Protein 3VX8 (pdb70)

GO terms:
  GO:0050832 defense response to fungus (P, IEP)
  GO:0046686 response to cadmium ion (P, IEP)
  GO:0010150 leaf senescence (P, TAS)
  GO:0010150 leaf senescence (P, IMP)
  GO:1900056 negative regulation of leaf senescence (P, IMP)

Radius of gyration: 35.26 Å; Cα contacts (8 Å, |Δi|>4): 2069; chains: 4; bounding box: 74×86×108 Å

Foldseek 3Di:
DFADADFAAEAEDPQCLVLVLVCQVPPQPQPQDKAKFWWFAFFAAAQPDFIHRYGHNNRHPDDLGGQTAIEIEGEHADPVCLVVPDPQCVLVVLLVVLVVCLQVCVCQVQVSHLQYKYKYWYADSPQRKIWMWIFRWFFQAPPRWFFDDKDQQPVPADPLLVVLQQVQLVVLSVDPVRSSRFKWKWKAALVSHTHIGGSVCCVPSDDPRIDIETEGGFRDNDQGHTHPSVRRSVVSCCAPPNDQKHKYKHFHHYPSGTDSRRIMITMIGDPTYPDRGRIDGIDADVHHNGIDMDHCNVVD/DWAFADADAAAEAEDPQQLVLVLCCAPVPNDQDQDKAKWKWFWFFQADLVAFIHTYDHSNGHDPCDDALGGQIEIEMEGEHADPVVLVVDPVQVVLVVQLQVLVVCLQVCNCQVAVSHLQYKYKYWYQDSPQQKIWMWIWGWFFQAPPGKIWDDKAQQPVVADPLLVVQQQVQQQVLCVDGVRSSRFKWKWKAAPVSHIHIGGSNCVVVRPDDPIDIATEGRFRDSDRRHTHPSVRSVVVSCCSPVNDQKHKYKHWHHYPSTTDRSRIMITMIGDDHVPDGGDIDGIDAPVHHPGIDMGHCSVPD/DFCCCQAQVAADQVLVLLLLVVCCVVAVLKDADQFDPVLGDPSHPNRHFKIKGFQWWQADWQVGHHIKGKIKIWGQDPVSRDIWIWIWIADSVGHTDDQVVCVRQFHPVDWDWDADSRYDDITIIDDCNCSRVVSNVVQVVCVVVVHHDGSSNSVLSVVVVCCNGRVRGDGDHDD/DVCLPQNAADQVLVQLLQVLCCVVQVLKAADQFDPVLGDPSHDRRHFKIKHFQFKFQDWLVPQIKGKIWIWGADNVLRHIWIWIWIGGPVRDGDDQVVCVRQFHPVAKDWAQDSRYDDITIIRDCPCVRVVSNVVCVVCVVVPHHDDSSNSVQVVVVVCCNGRVRGDGDHDD

Solvent-accessible surface area: 41208 Å² total; per-residue (Å²): 164,101,13,126,28,8,86,16,59,2,3,11,29,11,2,0,3,31,34,1,2,62,24,18,107,125,148,28,37,154,62,78,56,67,37,87,4,43,0,14,2,4,12,0,38,39,68,105,26,26,31,17,0,17,1,7,35,77,3,20,130,91,38,45,51,30,0,48,0,42,2,16,2,42,9,9,63,66,58,109,48,3,84,182,40,80,67,116,62,24,10,88,44,3,0,68,82,0,10,107,36,2,90,71,15,138,0,18,113,75,4,10,19,0,8,42,0,0,1,0,0,19,11,29,34,200,160,35,39,0,77,8,14,1,0,10,0,0,0,55,9,123,57,86,9,36,31,99,83,42,75,54,0,42,111,50,9,62,100,128,15,20,137,26,1,22,52,14,4,40,94,23,8,110,50,100,150,20,5,29,21,0,0,2,0,0,6,1,42,82,97,39,141,9,43,18,103,60,3,118,52,3,121,80,16,75,48,126,154,66,81,29,0,4,0,0,0,0,2,11,42,70,105,77,44,1,1,27,1,0,41,4,0,2,0,0,0,36,36,111,41,96,46,106,74,1,72,0,3,0,4,0,10,28,170,7,83,16,35,25,117,21,1,3,2,1,30,1,33,7,94,144,126,162,115,56,18,95,11,65,12,47,9,60,26,140,59,127,173,63,18,15,71,24,72,3,33,61,15,58,163,77,101,110,12,127,31,12,100,13,58,1,5,12,31,14,3,0,1,26,39,1,3,61,35,16,122,118,134,54,42,152,72,86,64,63,26,81,6,44,0,3,4,2,11,0,36,36,59,98,19,31,31,18,0,17,0,10,41,44,2,8,68,144,154,140,28,51,35,49,13,0,35,0,39,3,20,0,52,7,10,66,55,59,113,42,10,105,183,39,90,53,93,61,26,2,105,46,4,0,59,80,0,23,98,24,8,88,86,24,98,0,21,120,60,8,16,12,1,16,41,0,0,0,3,0,14,11,27,44,199,152,33,36,2,82,7,15,0,0,11,4,1,1,59,17,136,47,81,11,32,16,74,48,33,65,51,0,41,115,49,4,58,90,120,22,20,132,28,0,22,57,16,2,39,98,18,5,104,53,135,164,22,7,27,30,0,1,2,0,0,8,1,33,90,90,26,135,16,34,24,106,66,3,124,50,6,113,74,5,113,70,70,174,39,74,36,1,3,0,0,0,0,4,8,46,71,99,78,41,0,0,32,8,0,46,6,0,1,4,0,0,43,41,120,40,84,57,101,73,0,73,0,0,0,1,0,11,28,152,6,76,17,24,13,111,16,0,1,1,0,25,0,40,4,94,116,159,126,118,48,30,88,15,62,18,21,14,79,26,144,53,138,141,60,36,11,74,19,70,3,30,55,19,60,93,133,114,19,1,60,108,123,0,17,1,27,40,75,25,0,22,103,0,0,55,30,0,43,65,98,2,7,28,2,11,35,16,51,31,48,89,89,74,104,36,110,42,5,58,61,89,54,0,2,0,13,1,47,18,4,4,0,51,142,39,17,78,110,185,163,59,18,11,0,12,1,4,0,4,4,10,36,25,28,65,1,0,9,2,6,2,24,2,6,48,68,21,19,31,34,19,68,13,91,70,2,79,83,0,17,30,154,170,154,25,16,8,8,70,2,33,0,41,30,5,24,15,1,0,9,11,1,64,155,6,12,32,23,1,87,123,21,0,77,89,27,66,105,158,56,73,131,9,108,15,39,81,0,0,8,4,0,2,77,53,0,25,72,30,2,69,19,6,72,17,24,69,50,143,204,56,12,82,115,117,0,13,1,36,46,65,38,0,21,107,0,0,48,30,0,41,76,92,3,8,27,3,9,35,18,27,25,31,77,89,72,100,45,132,48,13,65,62,93,56,1,2,0,6,1,54,21,7,4,0,44,163,57,17,99,90,247,58,22,7,0,7,0,0,0,3,14,12,23,20,42,54,1,0,10,0,4,1,18,2,5,28,109,19,19,46,50,28,115,13,85,69,2,78,91,0,9,33,132,177,142,25,25,12,8,66,6,40,5,35,20,13,23,10,0,1,5,12,1,63,170,6,15,50,37,1,64,138,41,1,58,74,40,92,97,188,62,81,146,11,86,42,48,67,0,0,8,34,0,1,109,54,0,26,75,24,1,70,16,6,71,12,36,78,54,194

CATH classification: 3.40.140.100 (+1 more: 3.40.140.70)

Structure (mmCIF, N/CA/C/O backbone):
data_3VX8
#
_entry.id   3VX8
#
_cell.length_a   101.520
_cell.length_b   132.683
_cell.length_c   102.805
_cell.angle_alpha   90.000
_cell.angle_beta   90.000
_cell.angle_gamma   90.000
#
_symmetry.space_group_name_H-M   'P 2 2 21'
#
loop_
_entity.id
_entity.type
_entity.pdbx_description
1 polymer 'Ubiquitin-like modifier-activating enzyme atg7'
2 polymer 'Autophagy-related protein 3'
3 water water
#
loop_
_atom_site.group_PDB
_atom_site.id
_atom_site.type_symbol
_atom_site.label_atom_id
_atom_site.label_alt_id
_atom_site.label_comp_id
_atom_site.label_asym_id
_atom_site.label_entity_id
_atom_site.label_seq_id
_atom_site.pdbx_PDB_ins_code
_atom_site.Cartn_x
_atom_site.Cartn_y
_atom_site.Cartn_z
_atom_site.occupancy
_atom_site.B_iso_or_equiv
_atom_site.auth_seq_id
_atom_site.auth_comp_id
_atom_site.auth_asym_id
_atom_site.auth_atom_id
_atom_site.pdbx_PDB_model_num
ATOM 1 N N . ILE A 1 7 ? -30.950 13.874 63.981 1.00 72.14 9 ILE D N 1
ATOM 2 C CA . ILE A 1 7 ? -30.167 14.381 62.815 1.00 72.56 9 ILE D CA 1
ATOM 3 C C . ILE A 1 7 ? -30.901 15.541 62.148 1.00 73.18 9 ILE D C 1
ATOM 4 O O . ILE A 1 7 ? -32.086 15.432 61.818 1.00 71.51 9 ILE D O 1
ATOM 9 N N . ILE A 1 8 ? -30.184 16.647 61.957 1.00 73.85 10 ILE D N 1
ATOM 10 C CA . ILE A 1 8 ? -30.726 17.826 61.271 1.00 71.77 10 ILE D CA 1
ATOM 11 C C . ILE A 1 8 ? -30.613 17.696 59.750 1.00 69.44 10 ILE D C 1
ATOM 12 O O . ILE A 1 8 ? -29.580 17.266 59.222 1.00 68.41 10 ILE D O 1
ATOM 17 N N . LEU A 1 9 ? -31.694 18.062 59.064 1.00 66.55 11 LEU D N 1
ATOM 18 C CA . LEU A 1 9 ? -31.792 17.948 57.610 1.00 63.35 11 LEU D CA 1
ATOM 19 C C . LEU A 1 9 ? -30.992 19.045 56.912 1.00 61.21 11 LEU D C 1
ATOM 20 O O . LEU A 1 9 ? -31.386 20.214 56.916 1.00 60.82 11 LEU D O 1
ATOM 25 N N . GLN A 1 10 ? -29.862 18.657 56.326 1.00 58.34 12 GLN D N 1
ATOM 26 C CA . GLN A 1 10 ? -29.013 19.589 55.589 1.00 56.04 12 GLN D CA 1
ATOM 27 C C . GLN A 1 10 ? -29.482 19.744 54.146 1.00 55.50 12 GLN D C 1
ATOM 28 O O . GLN A 1 10 ? -29.747 18.757 53.459 1.00 55.89 12 GLN D O 1
ATOM 34 N N . PHE A 1 11 ? -29.581 20.991 53.695 1.00 54.23 13 PHE D N 1
ATOM 35 C CA . PHE A 1 11 ? -29.987 21.288 52.326 1.00 53.10 13 PHE D CA 1
ATOM 36 C C . PHE A 1 11 ? -28.780 21.620 51.450 1.00 52.22 13 PHE D C 1
ATOM 37 O O . PHE A 1 11 ? -27.832 22.273 51.896 1.00 52.68 13 PHE D O 1
ATOM 45 N N . ALA A 1 12 ? -28.820 21.157 50.205 1.00 50.23 14 ALA D N 1
ATOM 46 C CA . ALA A 1 12 ? -27.755 21.428 49.253 1.00 48.00 14 ALA D CA 1
ATOM 47 C C . ALA A 1 12 ? -27.967 22.787 48.589 1.00 46.76 14 ALA D C 1
ATOM 48 O O . ALA A 1 12 ? -29.060 23.063 48.079 1.00 45.93 14 ALA D O 1
ATOM 50 N N . PRO A 1 13 ? -26.921 23.640 48.595 1.00 45.64 15 PRO D N 1
ATOM 51 C CA . PRO A 1 13 ? -27.009 24.988 48.036 1.00 44.92 15 PRO D CA 1
ATOM 52 C C . PRO A 1 13 ? -27.438 24.976 46.573 1.00 43.82 15 PRO D C 1
ATOM 53 O O . PRO A 1 13 ? -26.911 24.189 45.782 1.00 44.03 15 PRO D O 1
ATOM 57 N N . LEU A 1 14 ? -28.400 25.829 46.229 1.00 42.41 16 LEU D N 1
ATOM 58 C CA . LEU A 1 14 ? -28.814 25.999 44.839 1.00 41.41 16 LEU D CA 1
ATOM 59 C C . LEU A 1 14 ? -27.807 26.903 44.132 1.00 41.64 16 LEU D C 1
ATOM 60 O O . LEU A 1 14 ? -27.413 27.945 44.665 1.00 42.24 16 LEU D O 1
ATOM 65 N N . ASN A 1 15 ? -27.384 26.490 42.940 1.00 41.08 17 ASN D N 1
ATOM 66 C CA . ASN A 1 15 ? -26.452 27.274 42.134 1.00 39.88 17 ASN D CA 1
ATOM 67 C C . ASN A 1 15 ? -27.138 27.977 40.970 1.00 39.33 17 ASN D C 1
ATOM 68 O O . ASN A 1 15 ? -28.215 27.567 40.535 1.00 39.86 17 ASN D O 1
ATOM 73 N N . SER A 1 16 ? -26.508 29.039 40.476 1.00 38.65 18 SER D N 1
ATOM 74 C CA . SER A 1 16 ? -27.078 29.845 39.401 1.00 37.59 18 SER D CA 1
ATOM 75 C C . SER A 1 16 ? -26.347 29.649 38.081 1.00 36.93 18 SER D C 1
ATOM 76 O O . SER A 1 16 ? -25.189 29.223 38.052 1.00 36.48 18 SER D O 1
ATOM 79 N N . SER A 1 17 ? -27.045 29.965 36.995 1.00 36.54 19 SER D N 1
ATOM 80 C CA . SER A 1 17 ? -26.479 29.936 35.656 1.00 36.62 19 SER D CA 1
ATOM 81 C C . SER A 1 17 ? -27.028 31.103 34.856 1.00 37.12 19 SER D C 1
ATOM 82 O O . SER A 1 17 ? -28.243 31.254 34.714 1.00 37.00 19 SER D O 1
ATOM 85 N N . VAL A 1 18 ? -26.132 31.943 34.353 1.00 38.01 20 VAL D N 1
ATOM 86 C CA . VAL A 1 18 ? -26.546 33.046 33.497 1.00 38.61 20 VAL D CA 1
ATOM 87 C C . VAL A 1 18 ? -26.055 32.794 32.082 1.00 39.26 20 VAL D C 1
ATOM 88 O O . VAL A 1 18 ? -24.849 32.700 31.839 1.00 39.33 20 VAL D O 1
ATOM 92 N N . ASP A 1 19 ? -27.002 32.663 31.158 1.00 40.35 21 ASP D N 1
ATOM 93 C CA . ASP A 1 19 ? -26.680 32.553 29.745 1.00 41.01 21 ASP D CA 1
ATOM 94 C C . ASP A 1 19 ? -26.170 33.902 29.273 1.00 40.66 21 ASP D C 1
ATOM 95 O O . ASP A 1 19 ? -26.611 34.948 29.755 1.00 40.33 21 ASP D O 1
ATOM 100 N N . GLU A 1 20 ? -25.228 33.861 28.338 1.00 41.15 22 GLU D N 1
ATOM 101 C CA . GLU A 1 20 ? -24.651 35.057 27.744 1.00 41.38 22 GLU D CA 1
ATOM 102 C C . GLU A 1 20 ? -25.732 36.021 27.265 1.00 40.39 22 GLU D C 1
ATOM 103 O O . GLU A 1 20 ? -25.614 37.232 27.442 1.00 40.08 22 GLU D O 1
ATOM 109 N N . GLY A 1 21 ? -26.790 35.461 26.680 1.00 39.76 23 GLY D N 1
ATOM 110 C CA . GLY A 1 21 ? -27.921 36.227 26.164 1.00 38.66 23 GLY D CA 1
ATOM 111 C C . GLY A 1 21 ? -28.538 37.207 27.144 1.00 37.92 23 GLY D C 1
ATOM 112 O O . GLY A 1 21 ? -28.883 38.325 26.762 1.00 38.54 23 GLY D O 1
ATOM 113 N N . PHE A 1 22 ? -28.675 36.798 28.405 1.00 37.03 24 PHE D N 1
ATOM 114 C CA . PHE A 1 22 ? -29.289 37.655 29.421 1.00 36.24 24 PHE D CA 1
ATOM 115 C C . PHE A 1 22 ? -28.590 39.000 29.539 1.00 36.20 24 PHE D C 1
ATOM 116 O O . PHE A 1 22 ? -29.252 40.038 29.562 1.00 37.60 24 PHE D O 1
ATOM 124 N N . TRP A 1 23 ? -27.260 38.974 29.615 1.00 35.32 25 TRP D N 1
ATOM 125 C CA . TRP A 1 23 ? -26.465 40.189 29.774 1.00 34.65 25 TRP D CA 1
ATOM 126 C C . TRP A 1 23 ? -26.501 41.080 28.538 1.00 35.44 25 TRP D C 1
ATOM 127 O O . TRP A 1 23 ? -26.491 42.308 28.657 1.00 35.54 25 TRP D O 1
ATOM 138 N N . HIS A 1 24 ? -26.540 40.459 27.359 1.00 36.10 26 HIS D N 1
ATOM 139 C CA . HIS A 1 24 ? -26.678 41.195 26.106 1.00 36.52 26 HIS D CA 1
ATOM 140 C C . HIS A 1 24 ? -28.008 41.938 26.087 1.00 36.72 26 HIS D C 1
ATOM 141 O O . HIS A 1 24 ? -28.046 43.158 25.919 1.00 37.27 26 HIS D O 1
ATOM 148 N N . SER A 1 25 ? -29.090 41.192 26.293 1.00 37.17 27 SER D N 1
ATOM 149 C CA . SER A 1 25 ? -30.443 41.738 26.268 1.00 37.90 27 SER D CA 1
ATOM 150 C C . SER A 1 25 ? -30.650 42.826 27.317 1.00 38.35 27 SER D C 1
ATOM 151 O O . SER A 1 25 ? -31.286 43.847 27.037 1.00 39.50 27 SER D O 1
ATOM 154 N N . PHE A 1 26 ? -30.107 42.610 28.513 1.00 37.93 28 PHE D N 1
ATOM 155 C CA . PHE A 1 26 ? -30.230 43.582 29.594 1.00 37.88 28 PHE D CA 1
ATOM 156 C C . PHE A 1 26 ? -29.508 44.885 29.283 1.00 38.63 28 PHE D C 1
ATOM 157 O O . PHE A 1 26 ? -30.000 45.963 29.625 1.00 38.78 28 PHE D O 1
ATOM 165 N N . SER A 1 27 ? -28.339 44.775 28.651 1.00 39.20 29 SER D N 1
ATOM 166 C CA . SER A 1 27 ? -27.569 45.942 28.226 1.00 39.10 29 SER D CA 1
ATOM 167 C C . SER A 1 27 ? -28.378 46.779 27.243 1.00 39.39 29 SER D C 1
ATOM 168 O O . SER A 1 27 ? -28.418 48.005 27.351 1.00 39.60 29 SER D O 1
ATOM 171 N N . SER A 1 28 ? -29.035 46.103 26.301 1.00 39.33 30 SER D N 1
ATOM 172 C CA . SER A 1 28 ? -29.925 46.758 25.350 1.00 39.46 30 SER D CA 1
ATOM 173 C C . SER A 1 28 ? -31.083 47.445 26.068 1.00 39.40 30 SER D C 1
ATOM 174 O O . SER A 1 28 ? -31.448 48.569 25.725 1.00 39.70 30 SER D O 1
ATOM 177 N N . LEU A 1 29 ? -31.643 46.768 27.070 1.00 39.00 31 LEU D N 1
ATOM 178 C CA . LEU A 1 29 ? -32.747 47.309 27.859 1.00 38.99 31 LEU D CA 1
ATOM 179 C C . LEU A 1 29 ? -32.318 48.553 28.644 1.00 39.13 31 LEU D C 1
ATOM 180 O O . LEU A 1 29 ? -33.019 49.564 28.641 1.00 38.89 31 LEU D O 1
ATOM 185 N N . LYS A 1 30 ? -31.161 48.466 29.300 1.00 39.66 32 LYS D N 1
ATOM 186 C CA . LYS A 1 30 ? -30.623 49.552 30.128 1.00 39.95 32 LYS D CA 1
ATOM 187 C C . LYS A 1 30 ? -30.235 50.794 29.312 1.00 41.03 32 LYS D C 1
ATOM 188 O O . LYS A 1 30 ? -30.506 51.922 29.731 1.00 40.73 32 LYS D O 1
ATOM 194 N N . LEU A 1 31 ? -29.607 50.580 28.156 1.00 42.70 33 LEU D N 1
ATOM 195 C CA . LEU A 1 31 ? -29.175 51.680 27.288 1.00 44.03 33 LEU D CA 1
ATOM 196 C C . LEU A 1 31 ? -30.345 52.376 26.589 1.00 45.39 33 LEU D C 1
ATOM 197 O O . LEU A 1 31 ? -30.443 53.603 26.619 1.00 45.40 33 LEU D O 1
ATOM 202 N N . ASP A 1 32 ? -31.229 51.589 25.975 1.00 47.43 34 ASP D N 1
ATOM 203 C CA . ASP A 1 32 ? -32.360 52.124 25.210 1.00 48.75 34 ASP D CA 1
ATOM 204 C C . ASP A 1 32 ? -33.508 52.616 26.092 1.00 49.49 34 ASP D C 1
ATOM 205 O O . ASP A 1 32 ? -33.931 53.769 25.983 1.00 50.13 34 ASP D O 1
ATOM 210 N N . LYS A 1 33 ? -33.998 51.742 26.968 1.00 49.86 35 LYS D N 1
ATOM 211 C CA . LYS A 1 33 ? -35.221 52.004 27.723 1.00 50.12 35 LYS D CA 1
ATOM 212 C C . LYS A 1 33 ? -34.989 52.681 29.085 1.00 49.80 35 LYS D C 1
ATOM 213 O O . LYS A 1 33 ? -35.465 53.795 29.308 1.00 50.16 35 LYS D O 1
ATOM 219 N N . LEU A 1 34 ? -34.254 52.019 29.979 1.00 49.58 36 LEU D N 1
ATOM 220 C CA . LEU A 1 34 ? -34.131 52.463 31.378 1.00 49.52 36 LEU D CA 1
ATOM 221 C C . LEU A 1 34 ? -33.340 53.757 31.582 1.00 49.31 36 LEU D C 1
ATOM 222 O O . LEU A 1 34 ? -33.794 54.653 32.300 1.00 49.57 36 LEU D O 1
ATOM 227 N N . GLY A 1 35 ? -32.166 53.850 30.961 1.00 48.52 37 GLY D N 1
ATOM 228 C CA . GLY A 1 35 ? -31.288 55.005 31.133 1.00 47.51 37 GLY D CA 1
ATOM 229 C C . GLY A 1 35 ? -30.737 55.059 32.543 1.00 47.41 37 GLY D C 1
ATOM 230 O O . GLY A 1 35 ? -30.145 54.090 33.015 1.00 47.36 37 GLY D O 1
ATOM 231 N N . ILE A 1 36 ? -30.951 56.187 33.219 1.00 47.38 38 ILE D N 1
ATOM 232 C CA . ILE A 1 36 ? -30.477 56.386 34.595 1.00 46.95 38 ILE D CA 1
ATOM 233 C C . ILE A 1 36 ? -31.248 55.551 35.626 1.00 46.87 38 ILE D C 1
ATOM 234 O O . ILE A 1 36 ? -30.706 55.213 36.682 1.00 47.17 38 ILE D O 1
ATOM 239 N N . ASP A 1 37 ? -32.501 55.218 35.306 1.00 46.25 39 ASP D N 1
ATOM 240 C CA . ASP A 1 37 ? -33.392 54.487 36.214 1.00 45.25 39 ASP D CA 1
ATOM 241 C C . ASP A 1 37 ? -32.740 53.217 36.775 1.00 44.59 39 ASP D C 1
ATOM 242 O O . ASP A 1 37 ? -32.551 52.232 36.059 1.00 44.95 39 ASP D O 1
ATOM 247 N N . ASP A 1 38 ? -32.385 53.260 38.056 1.00 43.86 40 ASP D N 1
ATOM 248 C CA . ASP A 1 38 ? -31.755 52.125 38.728 1.00 43.40 40 ASP D CA 1
ATOM 249 C C . ASP A 1 38 ? -32.750 51.360 39.604 1.00 42.36 40 ASP D C 1
ATOM 250 O O . ASP A 1 38 ? -32.353 50.592 40.483 1.00 42.11 40 ASP D O 1
ATOM 255 N N . SER A 1 39 ? -34.040 51.580 39.347 1.00 41.21 41 SER D N 1
ATOM 256 C CA . SER A 1 39 ? -35.126 50.928 40.080 1.00 39.92 41 SER D CA 1
ATOM 257 C C . SER A 1 39 ? -35.100 49.412 39.903 1.00 39.19 41 SER D C 1
ATOM 258 O O . SER A 1 39 ? -34.620 48.918 38.878 1.00 38.76 41 SER D O 1
ATOM 261 N N . PRO A 1 40 ? -35.609 48.667 40.905 1.00 38.85 42 PRO D N 1
ATOM 262 C CA . PRO A 1 40 ? -35.746 47.214 40.774 1.00 38.35 42 PRO D CA 1
ATOM 263 C C . PRO A 1 40 ? -36.561 46.816 39.543 1.00 37.45 42 PRO D C 1
ATOM 264 O O . PRO A 1 40 ? -37.516 47.506 39.173 1.00 37.14 42 PRO D O 1
ATOM 268 N N . ILE A 1 41 ? -36.156 45.719 38.912 1.00 36.46 43 ILE D N 1
ATOM 269 C CA . ILE A 1 41 ? -36.803 45.206 37.712 1.00 35.51 43 ILE D CA 1
ATOM 270 C C . ILE A 1 41 ? -37.142 43.743 37.950 1.00 35.07 43 ILE D C 1
ATOM 271 O O . ILE A 1 41 ? -36.303 42.981 38.431 1.00 35.21 43 ILE D O 1
ATOM 276 N N . SER A 1 42 ? -38.379 43.362 37.641 1.00 34.99 44 SER D N 1
ATOM 277 C CA . SER A 1 42 ? -38.807 41.979 37.832 1.00 35.63 44 SER D CA 1
ATOM 278 C C . SER A 1 42 ? -38.332 41.104 36.677 1.00 35.39 44 SER D C 1
ATOM 279 O O . SER A 1 42 ? -38.482 41.466 35.506 1.00 35.46 44 SER D O 1
ATOM 282 N N . ILE A 1 43 ? -37.741 39.964 37.026 1.00 34.58 45 ILE D N 1
ATOM 283 C CA . ILE A 1 43 ? -37.226 39.011 36.047 1.00 34.34 45 ILE D CA 1
ATOM 284 C C . ILE A 1 43 ? -37.725 37.602 36.353 1.00 34.81 45 ILE D C 1
ATOM 285 O O . ILE A 1 43 ? -38.176 37.329 37.466 1.00 35.11 45 ILE D O 1
ATOM 290 N N . THR A 1 44 ? -37.644 36.712 35.366 1.00 35.13 46 THR D N 1
ATOM 291 C CA . THR A 1 44 ? -38.108 35.339 35.538 1.00 35.81 46 THR D CA 1
ATOM 292 C C . THR A 1 44 ? -36.960 34.344 35.430 1.00 36.66 46 THR D C 1
ATOM 293 O O . THR A 1 44 ? -36.242 34.318 34.433 1.00 37.64 46 THR D O 1
ATOM 297 N N . GLY A 1 45 ? -36.792 33.528 36.466 1.00 37.33 47 GLY D N 1
ATOM 298 C CA . GLY A 1 45 ? -35.788 32.470 36.458 1.00 37.92 47 GLY D CA 1
ATOM 299 C C . GLY A 1 45 ? -36.371 31.170 35.943 1.00 38.20 47 GLY D C 1
ATOM 300 O O . GLY A 1 45 ? -37.582 30.958 36.008 1.00 38.49 47 GLY D O 1
ATOM 301 N N . PHE A 1 46 ? -35.508 30.303 35.420 1.00 38.24 48 PHE D N 1
ATOM 302 C CA . PHE A 1 46 ? -35.930 28.988 34.951 1.00 38.21 48 PHE D CA 1
ATOM 303 C C . PHE A 1 46 ? -35.066 27.901 35.566 1.00 39.46 48 PHE D C 1
ATOM 304 O O . PHE A 1 46 ? -33.852 28.057 35.696 1.00 39.29 48 PHE D O 1
ATOM 312 N N . TYR A 1 47 ? -35.707 26.807 35.963 1.00 41.28 49 TYR D N 1
ATOM 313 C CA . TYR A 1 47 ? -35.001 25.648 36.500 1.00 42.11 49 TYR D CA 1
ATOM 314 C C . TYR A 1 47 ? -35.800 24.379 36.237 1.00 42.01 49 TYR D C 1
ATOM 315 O O . TYR A 1 47 ? -36.838 24.418 35.575 1.00 41.79 49 TYR D O 1
ATOM 324 N N . GLY A 1 48 ? -35.306 23.256 36.746 1.00 42.61 50 GLY D N 1
ATOM 325 C CA . GLY A 1 48 ? -36.000 21.987 36.606 1.00 43.33 50 GLY D CA 1
ATOM 326 C C . GLY A 1 48 ? -35.365 20.873 37.411 1.00 43.17 50 GLY D C 1
ATOM 327 O O . GLY A 1 48 ? -34.264 21.036 37.941 1.00 43.39 50 GLY D O 1
ATOM 328 N N . PRO A 1 49 ? -36.062 19.728 37.510 1.00 43.12 51 PRO D N 1
ATOM 329 C CA . PRO A 1 49 ? -35.535 18.551 38.192 1.00 43.64 51 PRO D CA 1
ATOM 330 C C . PRO A 1 49 ? -34.215 18.091 37.586 1.00 43.73 51 PRO D C 1
ATOM 331 O O . PRO A 1 49 ? -34.033 18.171 36.370 1.00 44.29 51 PRO D O 1
ATOM 335 N N . CYS A 1 50 ? -33.309 17.628 38.444 1.00 43.90 52 CYS D N 1
ATOM 336 C CA . CYS A 1 50 ? -32.001 17.116 38.036 1.00 44.26 52 CYS D CA 1
ATOM 337 C C . CYS A 1 50 ? -32.122 16.067 36.932 1.00 45.15 52 CYS D C 1
ATOM 338 O O . CYS A 1 50 ? -32.670 14.988 37.152 1.00 45.49 52 CYS D O 1
ATOM 341 N N . GLY A 1 51 ? -31.605 16.396 35.750 1.00 46.49 53 GLY D N 1
ATOM 342 C CA . GLY A 1 51 ? -31.770 15.558 34.560 1.00 48.34 53 GLY D CA 1
ATOM 343 C C . GLY A 1 51 ? -30.722 14.476 34.358 1.00 49.89 53 GLY D C 1
ATOM 344 O O . GLY A 1 51 ? -30.884 13.610 33.493 1.00 50.02 53 GLY D O 1
ATOM 345 N N . HIS A 1 52 ? -29.651 14.529 35.150 1.00 50.48 54 HIS D N 1
ATOM 346 C CA . HIS A 1 52 ? -28.548 13.573 35.054 1.00 51.59 54 HIS D CA 1
ATOM 347 C C . HIS A 1 52 ? -27.972 13.269 36.443 1.00 52.98 54 HIS D C 1
ATOM 348 O O . HIS A 1 52 ? -27.808 14.184 37.250 1.00 54.33 54 HIS D O 1
ATOM 355 N N . PRO A 1 53 ? -27.656 11.986 36.720 1.00 53.30 55 PRO D N 1
ATOM 356 C CA . PRO A 1 53 ? -27.108 11.525 38.003 1.00 53.88 55 PRO D CA 1
ATOM 357 C C . PRO A 1 53 ? -25.976 12.359 38.626 1.00 55.58 55 PRO D C 1
ATOM 358 O O . PRO A 1 53 ? -26.025 12.643 39.825 1.00 56.33 55 PRO D O 1
ATOM 362 N N . GLN A 1 54 ? -24.988 12.759 37.826 1.00 56.56 56 GLN D N 1
ATOM 363 C CA . GLN A 1 54 ? -23.730 13.307 38.363 1.00 56.70 56 GLN D CA 1
ATOM 364 C C . GLN A 1 54 ? -23.587 14.833 38.445 1.00 55.23 56 GLN D C 1
ATOM 365 O O . GLN A 1 54 ? -22.658 15.330 39.090 1.00 54.98 56 GLN D O 1
ATOM 371 N N . VAL A 1 55 ? -24.485 15.569 37.795 1.00 53.21 57 VAL D N 1
ATOM 372 C CA . VAL A 1 55 ? -24.452 17.036 37.829 1.00 51.37 57 VAL D CA 1
ATOM 373 C C . VAL A 1 55 ? -25.852 17.588 38.090 1.00 50.24 57 VAL D C 1
ATOM 374 O O . VAL A 1 55 ? -26.802 17.253 37.378 1.00 50.46 57 VAL D O 1
ATOM 378 N N . SER A 1 56 ? -25.970 18.432 39.112 1.00 48.75 58 SER D N 1
ATOM 379 C CA . SER A 1 56 ? -27.249 19.054 39.461 1.00 48.13 58 SER D CA 1
ATOM 380 C C . SER A 1 56 ? -27.625 20.215 38.536 1.00 47.20 58 SER D C 1
ATOM 381 O O . SER A 1 56 ? -26.758 20.875 37.961 1.00 46.97 58 SER D O 1
ATOM 384 N N . ASN A 1 57 ? -28.927 20.449 38.399 1.00 46.53 59 ASN D N 1
ATOM 385 C CA . ASN A 1 57 ? -29.456 21.557 37.609 1.00 46.01 59 ASN D CA 1
ATOM 386 C C . ASN A 1 57 ? -29.299 22.894 38.344 1.00 45.37 59 ASN D C 1
ATOM 387 O O . ASN A 1 57 ? -28.993 22.918 39.537 1.00 45.58 59 ASN D O 1
ATOM 392 N N . HIS A 1 58 ? -29.500 23.999 37.629 1.00 44.29 60 HIS D N 1
ATOM 393 C CA . HIS A 1 58 ? -29.325 25.337 38.194 1.00 43.25 60 HIS D CA 1
ATOM 394 C C . HIS A 1 58 ? -30.545 26.211 37.926 1.00 42.74 60 HIS D C 1
ATOM 395 O O . HIS A 1 58 ? -31.308 25.946 36.992 1.00 43.31 60 HIS D O 1
ATOM 402 N N . LEU A 1 59 ? -30.732 27.250 38.741 1.00 41.18 61 LEU D N 1
ATOM 403 C CA . LEU A 1 59 ? -31.697 28.289 38.404 1.00 40.74 61 LEU D CA 1
ATOM 404 C C . LEU A 1 59 ? -31.084 29.168 37.317 1.00 41.25 61 LEU D C 1
ATOM 405 O O . LEU A 1 59 ? -30.376 30.138 37.600 1.00 41.69 61 LEU D O 1
ATOM 410 N N . THR A 1 60 ? -31.345 28.802 36.069 1.00 40.91 62 THR D N 1
ATOM 411 C CA . THR A 1 60 ? -30.799 29.530 34.936 1.00 40.33 62 THR D CA 1
ATOM 412 C C . THR A 1 60 ? -31.722 30.674 34.512 1.00 40.28 62 THR D C 1
ATOM 413 O O . THR A 1 60 ? -32.940 30.506 34.445 1.00 40.07 62 THR D O 1
ATOM 417 N N . LEU A 1 61 ? -31.137 31.845 34.262 1.00 40.29 63 LEU D N 1
ATOM 418 C CA . LEU A 1 61 ? -31.874 32.936 33.624 1.00 39.88 63 LEU D CA 1
ATOM 419 C C . LEU A 1 61 ? -31.312 33.269 32.243 1.00 39.51 63 LEU D C 1
ATOM 420 O O . LEU A 1 61 ? -30.096 33.297 32.037 1.00 38.38 63 LEU D O 1
ATOM 425 N N . LEU A 1 62 ? -32.228 33.503 31.305 1.00 39.89 64 LEU D N 1
ATOM 426 C CA . LEU A 1 62 ? -31.906 33.674 29.891 1.00 39.84 64 LEU D CA 1
ATOM 427 C C . LEU A 1 62 ? -32.418 35.024 29.387 1.00 39.90 64 LEU D C 1
ATOM 428 O O . LEU A 1 62 ? -32.726 35.909 30.185 1.00 39.46 64 LEU D O 1
ATOM 433 N N . SER A 1 63 ? -32.504 35.181 28.067 1.00 40.50 65 SER D N 1
ATOM 434 C CA . SER A 1 63 ? -33.072 36.388 27.470 1.00 42.01 65 SER D CA 1
ATOM 435 C C . SER A 1 63 ? -34.559 36.533 27.778 1.00 44.14 65 SER D C 1
ATOM 436 O O . SER A 1 63 ? -35.044 37.647 27.992 1.00 44.21 65 SER D O 1
ATOM 439 N N . GLU A 1 64 ? -35.266 35.401 27.810 1.00 46.60 66 GLU D N 1
ATOM 440 C CA . GLU A 1 64 ? -36.706 35.354 28.084 1.00 47.99 66 GLU D CA 1
ATOM 441 C C . GLU A 1 64 ? -37.073 35.918 29.458 1.00 48.70 66 GLU D C 1
ATOM 442 O O . GLU A 1 64 ? -38.239 36.238 29.706 1.00 49.22 66 GLU D O 1
ATOM 448 N N . SER A 1 65 ? -36.075 36.034 30.335 1.00 49.01 67 SER D N 1
ATOM 449 C CA . SER A 1 65 ? -36.253 36.532 31.704 1.00 49.43 67 SER D CA 1
ATOM 450 C C . SER A 1 65 ? -36.718 37.984 31.768 1.00 50.85 67 SER D C 1
ATOM 451 O O . SER A 1 65 ? -37.402 38.377 32.713 1.00 51.21 67 SER D O 1
ATOM 454 N N . LEU A 1 66 ? -36.336 38.774 30.769 1.00 52.69 68 LEU D N 1
ATOM 455 C CA . LEU A 1 66 ? -36.748 40.172 30.681 1.00 56.13 68 LEU D CA 1
ATOM 456 C C . LEU A 1 66 ? -38.114 40.293 29.985 1.00 59.73 68 LEU D C 1
ATOM 457 O O . LEU A 1 66 ? -38.454 39.446 29.155 1.00 60.69 68 LEU D O 1
ATOM 462 N N . PRO A 1 67 ? -38.905 41.338 30.325 1.00 63.29 69 PRO D N 1
ATOM 463 C CA . PRO A 1 67 ? -40.295 41.484 29.846 1.00 65.71 69 PRO D CA 1
ATOM 464 C C . PRO A 1 67 ? -40.475 41.392 28.326 1.00 67.58 69 PRO D C 1
ATOM 465 O O . PRO A 1 67 ? -39.732 42.019 27.569 1.00 70.53 69 PRO D O 1
ATOM 469 N N . GLY A 1 80 ? -45.771 27.557 29.035 1.00 59.89 82 GLY D N 1
ATOM 470 C CA . GLY A 1 80 ? -44.336 27.508 29.306 1.00 60.37 82 GLY D CA 1
ATOM 471 C C . GLY A 1 80 ? -43.656 26.261 28.764 1.00 59.66 82 GLY D C 1
ATOM 472 O O . GLY A 1 80 ? -44.290 25.436 28.100 1.00 59.98 82 GLY D O 1
ATOM 473 N N . ASN A 1 81 ? -42.362 26.127 29.055 1.00 57.63 83 ASN D N 1
ATOM 474 C CA . ASN A 1 81 ? -41.554 25.017 28.548 1.00 54.90 83 ASN D CA 1
ATOM 475 C C . ASN A 1 81 ? -41.342 23.905 29.573 1.00 53.14 83 ASN D C 1
ATOM 476 O O . ASN A 1 81 ? -41.449 24.131 30.779 1.00 52.57 83 ASN D O 1
ATOM 481 N N . ARG A 1 82 ? -41.037 22.709 29.071 1.00 51.93 84 ARG D N 1
ATOM 482 C CA . ARG A 1 82 ? -40.760 21.539 29.899 1.00 50.45 84 ARG D CA 1
ATOM 483 C C . ARG A 1 82 ? -39.526 21.727 30.781 1.00 48.20 84 ARG D C 1
ATOM 484 O O . ARG A 1 82 ? -39.573 21.449 31.975 1.00 47.55 84 ARG D O 1
ATOM 492 N N . ASN A 1 83 ? -38.431 22.203 30.191 1.00 46.78 85 ASN D N 1
ATOM 493 C CA . ASN A 1 83 ? -37.166 22.380 30.914 1.00 45.89 85 ASN D CA 1
ATOM 494 C C . ASN A 1 83 ? -36.906 23.820 31.356 1.00 44.63 85 ASN D C 1
ATOM 495 O O . ASN A 1 83 ? -35.769 24.211 31.620 1.00 43.18 85 ASN D O 1
ATOM 500 N N . LYS A 1 84 ? -37.978 24.599 31.434 1.00 44.87 86 LYS D N 1
ATOM 501 C CA . LYS A 1 84 ? -37.912 25.994 31.834 1.00 45.29 86 LYS D CA 1
ATOM 502 C C . LYS A 1 84 ? -39.126 26.309 32.704 1.00 45.57 86 LYS D C 1
ATOM 503 O O . LYS A 1 84 ? -40.162 26.759 32.203 1.00 45.84 86 LYS D O 1
ATOM 509 N N . CYS A 1 85 ? -38.998 26.048 34.003 1.00 45.47 87 CYS D N 1
ATOM 510 C CA . CYS A 1 85 ? -40.064 26.342 34.956 1.00 45.69 87 CYS D CA 1
ATOM 511 C C . CYS A 1 85 ? -39.956 27.789 35.407 1.00 44.99 87 CYS D C 1
ATOM 512 O O . CYS A 1 85 ? -38.966 28.167 36.039 1.00 44.37 87 CYS D O 1
ATOM 515 N N . PRO A 1 86 ? -40.975 28.606 35.082 1.00 44.77 88 PRO D N 1
ATOM 516 C CA . PRO A 1 86 ? -40.959 30.029 35.411 1.00 44.92 88 PRO D CA 1
ATOM 517 C C . PRO A 1 86 ? -41.011 30.271 36.916 1.00 44.57 88 PRO D C 1
ATOM 518 O O . PRO A 1 86 ? -41.884 29.741 37.606 1.00 45.46 88 PRO D O 1
ATOM 522 N N . VAL A 1 87 ? -40.056 31.055 37.406 1.00 43.87 89 VAL D N 1
ATOM 523 C CA . VAL A 1 87 ? -39.979 31.435 38.811 1.00 42.62 89 VAL D CA 1
ATOM 524 C C . VAL A 1 87 ? -39.844 32.957 38.879 1.00 42.46 89 VAL D C 1
ATOM 525 O O . VAL A 1 87 ? -38.955 33.524 38.239 1.00 42.87 89 VAL D O 1
ATOM 529 N N . PRO A 1 88 ? -40.736 33.625 39.637 1.00 42.08 90 PRO D N 1
ATOM 530 C CA . PRO A 1 88 ? -40.655 35.080 39.774 1.00 42.00 90 PRO D CA 1
ATOM 531 C C . PRO A 1 88 ? -39.409 35.518 40.543 1.00 41.65 90 PRO D C 1
ATOM 532 O O . PRO A 1 88 ? -39.012 34.865 41.514 1.00 41.44 90 PRO D O 1
ATOM 536 N N . GLY A 1 89 ? -38.797 36.607 40.087 1.00 41.05 91 GLY D N 1
ATOM 537 C CA . GLY A 1 89 ? -37.588 37.140 40.704 1.00 40.42 91 GLY D CA 1
ATOM 538 C C . GLY A 1 89 ? -37.461 38.642 40.551 1.00 39.76 91 GLY D C 1
ATOM 539 O O . GLY A 1 89 ? -38.328 39.298 39.967 1.00 39.73 91 GLY D O 1
ATOM 540 N N . ILE A 1 90 ? -36.368 39.183 41.078 1.00 38.98 92 ILE D N 1
ATOM 541 C CA . ILE A 1 90 ? -36.140 40.622 41.081 1.00 38.49 92 ILE D CA 1
ATOM 542 C C . ILE A 1 90 ? -34.659 40.913 40.846 1.00 38.12 92 ILE D C 1
ATOM 543 O O . ILE A 1 90 ? -33.788 40.211 41.369 1.00 38.20 92 ILE D O 1
ATOM 548 N N . LEU A 1 91 ? -34.388 41.941 40.046 1.00 37.66 93 LEU D N 1
ATOM 549 C CA . LEU A 1 91 ? -33.028 42.305 39.676 1.00 37.61 93 LEU D CA 1
ATOM 550 C C . LEU A 1 91 ? -32.735 43.735 40.099 1.00 38.39 93 LEU D C 1
ATOM 551 O O . LEU A 1 91 ? -33.365 44.678 39.617 1.00 38.99 93 LEU D O 1
ATOM 556 N N . TYR A 1 92 ? -31.783 43.883 41.013 1.00 39.61 94 TYR D N 1
ATOM 557 C CA . TYR A 1 92 ? -31.321 45.195 41.445 1.00 41.02 94 TYR D CA 1
ATOM 558 C C . TYR A 1 92 ? -29.995 45.543 40.772 1.00 40.06 94 TYR D C 1
ATOM 559 O O . TYR A 1 92 ? -28.930 45.107 41.217 1.00 40.02 94 TYR D O 1
ATOM 568 N N . ASN A 1 93 ? -30.065 46.318 39.692 1.00 38.98 95 ASN D N 1
ATOM 569 C CA . ASN A 1 93 ? -28.860 46.765 38.999 1.00 38.41 95 ASN D CA 1
ATOM 570 C C . ASN A 1 93 ? -28.511 48.204 39.325 1.00 38.17 95 ASN D C 1
ATOM 571 O O . ASN A 1 93 ? -29.329 49.108 39.147 1.00 38.55 95 ASN D O 1
ATOM 576 N N . THR A 1 94 ? -27.286 48.402 39.794 1.00 38.18 96 THR D N 1
ATOM 577 C CA . THR A 1 94 ? -26.804 49.720 40.180 1.00 39.25 96 THR D CA 1
ATOM 578 C C . THR A 1 94 ? -26.207 50.456 38.985 1.00 40.17 96 THR D C 1
ATOM 579 O O . THR A 1 94 ? -25.922 49.846 37.950 1.00 41.34 96 THR D O 1
ATOM 583 N N . ASN A 1 95 ? -26.028 51.767 39.127 1.00 40.31 97 ASN D N 1
ATOM 584 C CA . ASN A 1 95 ? -25.373 52.564 38.095 1.00 40.43 97 ASN D CA 1
ATOM 585 C C . ASN A 1 95 ? -23.853 52.555 38.229 1.00 40.75 97 ASN D C 1
ATOM 586 O O . ASN A 1 95 ? -23.144 52.404 37.236 1.00 41.21 97 ASN D O 1
ATOM 591 N N . THR A 1 96 ? -23.360 52.709 39.457 1.00 41.51 98 THR D N 1
ATOM 592 C CA . THR A 1 96 ? -21.918 52.709 39.729 1.00 42.20 98 THR D CA 1
ATOM 593 C C . THR A 1 96 ? -21.505 51.494 40.563 1.00 42.76 98 THR D C 1
ATOM 594 O O . THR A 1 96 ? -22.336 50.903 41.259 1.00 42.45 98 THR D O 1
ATOM 598 N N . VAL A 1 97 ? -20.222 51.132 40.487 1.00 43.48 99 VAL D N 1
ATOM 599 C CA . VAL A 1 97 ? -19.669 50.025 41.278 1.00 43.90 99 VAL D CA 1
ATOM 600 C C . VAL A 1 97 ? -19.825 50.315 42.767 1.00 44.58 99 VAL D C 1
ATOM 601 O O . VAL A 1 97 ? -20.016 49.396 43.565 1.00 44.66 99 VAL D O 1
ATOM 605 N N . GLU A 1 98 ? -19.739 51.597 43.122 1.00 45.77 100 GLU D N 1
ATOM 606 C CA . GLU A 1 98 ? -19.859 52.057 44.506 1.00 46.79 100 GLU D CA 1
ATOM 607 C C . GLU A 1 98 ? -21.235 51.702 45.068 1.00 45.89 100 GLU D C 1
ATOM 608 O O . GLU A 1 98 ? -21.333 51.106 46.140 1.00 44.94 100 GLU D O 1
ATOM 614 N N . SER A 1 99 ? -22.285 52.062 44.324 1.00 45.36 101 SER D N 1
ATOM 615 C CA . SER A 1 99 ? -23.673 51.748 44.687 1.00 44.84 101 SER D CA 1
ATOM 616 C C . SER A 1 99 ? -23.873 50.253 44.954 1.00 44.45 101 SER D C 1
ATOM 617 O O . SER A 1 99 ? -24.586 49.872 45.886 1.00 44.88 101 SER D O 1
ATOM 620 N N . PHE A 1 100 ? -23.237 49.419 44.130 1.00 43.36 102 PHE D N 1
ATOM 621 C CA . PHE A 1 100 ? -23.275 47.970 44.297 1.00 42.50 102 PHE D CA 1
ATOM 622 C C . PHE A 1 100 ? -22.666 47.550 45.631 1.00 43.22 102 PHE D C 1
ATOM 623 O O . PHE A 1 100 ? -23.182 46.654 46.300 1.00 43.67 102 PHE D O 1
ATOM 631 N N . ASN A 1 101 ? -21.573 48.205 46.013 1.00 44.05 103 ASN D N 1
ATOM 632 C CA . ASN A 1 101 ? -20.858 47.868 47.244 1.00 44.81 103 ASN D CA 1
ATOM 633 C C . ASN A 1 101 ? -21.571 48.332 48.517 1.00 45.74 103 ASN D C 1
ATOM 634 O O . ASN A 1 101 ? -21.531 47.645 49.539 1.00 44.86 103 ASN D O 1
ATOM 639 N N . LYS A 1 102 ? -22.225 49.491 48.439 1.00 47.37 104 LYS D N 1
ATOM 640 C CA . LYS A 1 102 ? -22.951 50.065 49.576 1.00 48.47 104 LYS D CA 1
ATOM 641 C C . LYS A 1 102 ? -24.394 49.557 49.637 1.00 49.03 104 LYS D C 1
ATOM 642 O O . LYS A 1 102 ? -25.148 49.902 50.550 1.00 49.62 104 LYS D O 1
ATOM 648 N N . LEU A 1 103 ? -24.759 48.727 48.661 1.00 49.60 105 LEU D N 1
ATOM 649 C CA . LEU A 1 103 ? -26.068 48.079 48.592 1.00 49.80 105 LEU D CA 1
ATOM 650 C C . LEU A 1 103 ? -26.289 47.182 49.814 1.00 49.81 105 LEU D C 1
ATOM 651 O O . LEU A 1 103 ? -25.419 46.385 50.168 1.00 49.04 105 LEU D O 1
ATOM 656 N N . ASP A 1 104 ? -27.447 47.324 50.458 1.00 51.16 106 ASP D N 1
ATOM 657 C CA . ASP A 1 104 ? -27.749 46.584 51.688 1.00 52.80 106 ASP D CA 1
ATOM 658 C C . ASP A 1 104 ? -28.225 45.161 51.407 1.00 52.69 106 ASP D C 1
ATOM 659 O O . ASP A 1 104 ? -29.384 44.941 51.053 1.00 52.56 106 ASP D O 1
ATOM 664 N N . LYS A 1 105 ? -27.322 44.202 51.596 1.00 52.74 107 LYS D N 1
ATOM 665 C CA . LYS A 1 105 ? -27.589 42.796 51.293 1.00 52.68 107 LYS D CA 1
ATOM 666 C C . LYS A 1 105 ? -28.686 42.190 52.174 1.00 53.69 107 LYS D C 1
ATOM 667 O O . LYS A 1 105 ? -29.617 41.565 51.661 1.00 54.41 107 LYS D O 1
ATOM 673 N N . GLN A 1 106 ? -28.580 42.391 53.487 1.00 53.62 108 GLN D N 1
ATOM 674 C CA . GLN A 1 106 ? -29.487 41.764 54.450 1.00 54.08 108 GLN D CA 1
ATOM 675 C C . GLN A 1 106 ? -30.942 42.238 54.331 1.00 54.23 108 GLN D C 1
ATOM 676 O O . GLN A 1 106 ? -31.867 41.427 54.401 1.00 54.89 108 GLN D O 1
ATOM 682 N N . SER A 1 107 ? -31.142 43.542 54.146 1.00 53.58 109 SER D N 1
ATOM 683 C CA . SER A 1 107 ? -32.493 44.108 54.093 1.00 52.77 109 SER D CA 1
ATOM 684 C C . SER A 1 107 ? -33.139 44.010 52.705 1.00 52.20 109 SER D C 1
ATOM 685 O O . SER A 1 107 ? -34.226 44.547 52.482 1.00 51.85 109 SER D O 1
ATOM 688 N N . LEU A 1 108 ? -32.462 43.333 51.780 1.00 51.53 110 LEU D N 1
ATOM 689 C CA . LEU A 1 108 ? -33.024 43.028 50.464 1.00 50.31 110 LEU D CA 1
ATOM 690 C C . LEU A 1 108 ? -33.387 41.549 50.361 1.00 50.38 110 LEU D C 1
ATOM 691 O O . LEU A 1 108 ? -34.387 41.191 49.738 1.00 50.38 110 LEU D O 1
ATOM 696 N N . LEU A 1 109 ? -32.566 40.700 50.976 1.00 50.52 111 LEU D N 1
ATOM 697 C CA . LEU A 1 109 ? -32.862 39.276 51.111 1.00 51.63 111 LEU D CA 1
ATOM 698 C C . LEU A 1 109 ? -34.131 39.082 51.941 1.00 53.78 111 LEU D C 1
ATOM 699 O O . LEU A 1 109 ? -34.999 38.281 51.587 1.00 54.89 111 LEU D O 1
ATOM 704 N N . LYS A 1 110 ? -34.231 39.832 53.038 1.00 55.39 112 LYS D N 1
ATOM 705 C CA . LYS A 1 110 ? -35.386 39.768 53.932 1.00 56.04 112 LYS D CA 1
ATOM 706 C C . LYS A 1 110 ? -36.631 40.386 53.306 1.00 55.27 112 LYS D C 1
ATOM 707 O O . LYS A 1 110 ? -37.751 39.961 53.601 1.00 55.94 112 LYS D O 1
ATOM 713 N N . ALA A 1 111 ? -36.426 41.383 52.444 1.00 54.11 113 ALA D N 1
ATOM 714 C CA . ALA A 1 111 ? -37.522 42.076 51.765 1.00 53.73 113 ALA D CA 1
ATOM 715 C C . ALA A 1 111 ? -38.229 41.169 50.765 1.00 54.03 113 ALA D C 1
ATOM 716 O O . ALA A 1 111 ? -39.451 41.235 50.613 1.00 53.26 113 ALA D O 1
ATOM 718 N N . GLU A 1 112 ? -37.448 40.325 50.094 1.00 55.29 114 GLU D N 1
ATOM 719 C CA . GLU A 1 112 ? -37.973 39.386 49.103 1.00 56.02 114 GLU D CA 1
ATOM 720 C C . GLU A 1 112 ? -38.467 38.098 49.754 1.00 56.41 114 GLU D C 1
ATOM 721 O O . GLU A 1 112 ? -39.288 37.384 49.176 1.00 58.30 114 GLU D O 1
ATOM 727 N N . ALA A 1 113 ? -37.957 37.806 50.950 1.00 55.83 115 ALA D N 1
ATOM 728 C CA . ALA A 1 113 ? -38.455 36.696 51.760 1.00 55.27 115 ALA D CA 1
ATOM 729 C C . ALA A 1 113 ? -39.835 37.033 52.322 1.00 55.49 115 ALA D C 1
ATOM 730 O O . ALA A 1 113 ? -40.697 36.159 52.439 1.00 54.70 115 ALA D O 1
ATOM 732 N N . ASN A 1 114 ? -40.031 38.310 52.655 1.00 56.18 116 ASN D N 1
ATOM 733 C CA . ASN A 1 114 ? -41.308 38.814 53.160 1.00 56.29 116 ASN D CA 1
ATOM 734 C C . ASN A 1 114 ? -42.439 38.657 52.143 1.00 55.65 116 ASN D C 1
ATOM 735 O O . ASN A 1 114 ? -43.598 38.476 52.524 1.00 56.74 116 ASN D O 1
ATOM 740 N N . LYS A 1 115 ? -42.095 38.727 50.857 1.00 54.06 117 LYS D N 1
ATOM 741 C CA . LYS A 1 115 ? -43.042 38.445 49.778 1.00 52.55 117 LYS D CA 1
ATOM 742 C C . LYS A 1 115 ? -43.458 36.979 49.800 1.00 52.13 117 LYS D C 1
ATOM 743 O O . LYS A 1 115 ? -44.643 36.666 49.666 1.00 51.76 117 LYS D O 1
ATOM 749 N N . ILE A 1 116 ? -42.479 36.091 49.983 1.00 51.92 118 ILE D N 1
ATOM 750 C CA . ILE A 1 116 ? -42.722 34.646 50.041 1.00 52.57 118 ILE D CA 1
ATOM 751 C C . ILE A 1 116 ? -43.645 34.293 51.212 1.00 53.69 118 ILE D C 1
ATOM 752 O O . ILE A 1 116 ? -44.553 33.471 51.071 1.00 54.37 118 ILE D O 1
ATOM 757 N N . TRP A 1 117 ? -43.414 34.937 52.354 1.00 54.52 119 TRP D N 1
ATOM 758 C CA . TRP A 1 117 ? -44.244 34.762 53.544 1.00 54.77 119 TRP D CA 1
ATOM 759 C C . TRP A 1 117 ? -45.675 35.255 53.314 1.00 55.39 119 TRP D C 1
ATOM 760 O O . TRP A 1 117 ? -46.636 34.541 53.609 1.00 54.88 119 TRP D O 1
ATOM 771 N N . GLU A 1 118 ? -45.803 36.469 52.778 1.00 56.50 120 GLU D N 1
ATOM 772 C CA . GLU A 1 118 ? -47.102 37.070 52.457 1.00 57.69 120 GLU D CA 1
ATOM 773 C C . GLU A 1 118 ? -47.985 36.159 51.604 1.00 58.69 120 GLU D C 1
ATOM 774 O O . GLU A 1 118 ? -49.192 36.055 51.845 1.00 58.55 120 GLU D O 1
ATOM 780 N N . ASP A 1 119 ? -47.371 35.507 50.615 1.00 59.88 121 ASP D N 1
ATOM 781 C CA . ASP A 1 119 ? -48.068 34.590 49.706 1.00 59.82 121 ASP D CA 1
ATOM 782 C C . ASP A 1 119 ? -48.516 33.304 50.406 1.00 58.93 121 ASP D C 1
ATOM 783 O O . ASP A 1 119 ? -49.566 32.745 50.075 1.00 58.42 121 ASP D O 1
ATOM 788 N N . ILE A 1 120 ? -47.714 32.842 51.366 1.00 57.90 122 ILE D N 1
ATOM 789 C CA . ILE A 1 120 ? -48.046 31.659 52.165 1.00 57.83 122 ILE D CA 1
ATOM 790 C C . ILE A 1 120 ? -49.244 31.943 53.073 1.00 58.15 122 ILE D C 1
ATOM 791 O O . ILE A 1 120 ? -50.162 31.125 53.181 1.00 56.58 122 ILE D O 1
ATOM 796 N N . GLN A 1 121 ? -49.232 33.118 53.698 1.00 59.77 123 GLN D N 1
ATOM 797 C CA . GLN A 1 121 ? -50.277 33.516 54.640 1.00 61.54 123 GLN D CA 1
ATOM 798 C C . GLN A 1 121 ? -51.619 33.809 53.963 1.00 62.36 123 GLN D C 1
ATOM 799 O O . GLN A 1 121 ? -52.675 33.530 54.535 1.00 63.28 123 GLN D O 1
ATOM 805 N N . SER A 1 122 ? -51.576 34.365 52.753 1.00 63.08 124 SER D N 1
ATOM 806 C CA . SER A 1 122 ? -52.794 34.634 51.985 1.00 64.08 124 SER D CA 1
ATOM 807 C C . SER A 1 122 ? -53.301 33.383 51.261 1.00 64.85 124 SER D C 1
ATOM 808 O O . SER A 1 122 ? -54.467 33.316 50.863 1.00 63.41 124 SER D O 1
ATOM 811 N N . GLY A 1 123 ? -52.421 32.397 51.103 1.00 66.46 125 GLY D N 1
ATOM 812 C CA . GLY A 1 123 ? -52.758 31.156 50.409 1.00 69.04 125 GLY D CA 1
ATOM 813 C C . GLY A 1 123 ? -52.603 31.253 48.902 1.00 70.60 125 GLY D C 1
ATOM 814 O O . GLY A 1 123 ? -53.135 30.421 48.162 1.00 69.82 125 GLY D O 1
ATOM 815 N N . LYS A 1 124 ? -51.881 32.276 48.448 1.00 72.09 126 LYS D N 1
ATOM 816 C CA . LYS A 1 124 ? -51.580 32.451 47.027 1.00 72.86 126 LYS D CA 1
ATOM 817 C C . LYS A 1 124 ? -50.372 31.606 46.619 1.00 71.65 126 LYS D C 1
ATOM 818 O O . LYS A 1 124 ? -50.176 31.311 45.438 1.00 71.42 126 LYS D O 1
ATOM 824 N N . ALA A 1 125 ? -49.571 31.215 47.609 1.00 69.94 127 ALA D N 1
ATOM 825 C CA . ALA A 1 125 ? -48.484 30.264 47.407 1.00 68.67 127 ALA D CA 1
ATOM 826 C C . ALA A 1 125 ? -49.039 28.846 47.314 1.00 68.31 127 ALA D C 1
ATOM 827 O O . ALA A 1 125 ? -48.337 27.921 46.903 1.00 68.90 127 ALA D O 1
ATOM 829 N N . LEU A 1 126 ? -50.302 28.689 47.706 1.00 67.61 128 LEU D N 1
ATOM 830 C CA . LEU A 1 126 ? -51.004 27.415 47.613 1.00 66.71 128 LEU D CA 1
ATOM 831 C C . LEU A 1 126 ? -51.496 27.193 46.182 1.00 65.55 128 LEU D C 1
ATOM 832 O O . LEU A 1 126 ? -51.264 26.130 45.601 1.00 63.80 128 LEU D O 1
ATOM 837 N N . GLU A 1 127 ? -52.172 28.201 45.628 1.00 65.81 129 GLU D N 1
ATOM 838 C CA . GLU A 1 127 ? -52.682 28.159 44.254 1.00 65.92 129 GLU D CA 1
ATOM 839 C C . GLU A 1 127 ? -51.542 27.998 43.256 1.00 66.45 129 GLU D C 1
ATOM 840 O O . GLU A 1 127 ? -51.512 27.033 42.488 1.00 68.39 129 GLU D O 1
ATOM 846 N N . ASP A 1 128 ? -50.609 28.946 43.283 1.00 65.25 130 ASP D N 1
ATOM 847 C CA . ASP A 1 128 ? -49.396 28.880 42.477 1.00 63.16 130 ASP D CA 1
ATOM 848 C C . ASP A 1 128 ? -48.192 28.659 43.401 1.00 61.14 130 ASP D C 1
ATOM 849 O O . ASP A 1 128 ? -47.773 29.580 44.104 1.00 63.72 130 ASP D O 1
ATOM 854 N N . PRO A 1 129 ? -47.644 27.428 43.419 1.00 57.93 131 PRO D N 1
ATOM 855 C CA . PRO A 1 129 ? -46.508 27.114 44.288 1.00 56.91 131 PRO D CA 1
ATOM 856 C C . PRO A 1 129 ? -45.146 27.525 43.716 1.00 56.37 131 PRO D C 1
ATOM 857 O O . PRO A 1 129 ? -44.127 27.392 44.401 1.00 56.41 131 PRO D O 1
ATOM 861 N N . SER A 1 130 ? -45.136 28.029 42.483 1.00 54.82 132 SER D N 1
ATOM 862 C CA . SER A 1 130 ? -43.900 28.466 41.829 1.00 52.70 132 SER D CA 1
ATOM 863 C C . SER A 1 130 ? -43.334 29.763 42.425 1.00 50.84 132 SER D C 1
ATOM 864 O O . SER A 1 130 ? -42.273 30.230 42.009 1.00 50.21 132 SER D O 1
ATOM 867 N N . VAL A 1 131 ? -44.044 30.330 43.399 1.00 48.79 133 VAL D N 1
ATOM 868 C CA . VAL A 1 131 ? -43.577 31.503 44.137 1.00 47.32 133 VAL D CA 1
ATOM 869 C C . VAL A 1 131 ? -42.525 31.099 45.177 1.00 46.43 133 VAL D C 1
ATOM 870 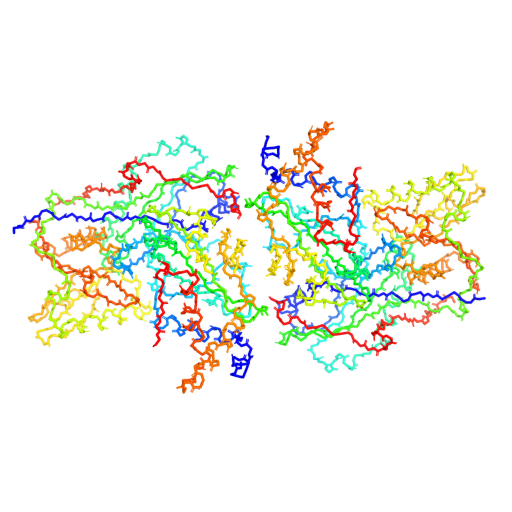O O . VAL A 1 131 ? -41.651 31.891 45.533 1.00 45.96 133 VAL D O 1
ATOM 874 N N . LEU A 1 132 ? -42.608 29.858 45.648 1.00 45.09 134 LEU D N 1
ATOM 875 C CA . LEU A 1 132 ? -41.739 29.370 46.722 1.00 44.36 134 LEU D CA 1
ATOM 876 C C . LEU A 1 132 ? -40.227 29.447 46.437 1.00 43.51 134 LEU D C 1
ATOM 877 O O . LEU A 1 132 ? -39.467 29.868 47.312 1.00 43.55 134 LEU D O 1
ATOM 882 N N . PRO A 1 133 ? -39.782 29.052 45.223 1.00 42.53 135 PRO D N 1
ATOM 883 C CA . PRO A 1 133 ? -38.347 29.194 44.962 1.00 41.88 135 PRO D CA 1
ATOM 884 C C . PRO A 1 133 ? -37.940 30.581 44.426 1.00 41.15 135 PRO D C 1
ATOM 885 O O . PRO A 1 133 ? -36.982 30.689 43.655 1.00 40.38 135 PRO D O 1
ATOM 889 N N . ARG A 1 134 ? -38.655 31.623 44.860 1.00 40.70 136 ARG D N 1
ATOM 890 C CA . ARG A 1 134 ? -38.357 33.018 44.507 1.00 40.21 136 ARG D CA 1
ATOM 891 C C . ARG A 1 134 ? -36.908 33.379 44.810 1.00 39.35 136 ARG D C 1
ATOM 892 O O . ARG A 1 134 ? -36.318 32.850 45.755 1.00 39.13 136 ARG D O 1
ATOM 900 N N . PHE A 1 135 ? -36.347 34.288 44.014 1.00 38.56 137 PHE D N 1
ATOM 901 C CA . PHE A 1 135 ? -34.922 34.622 44.104 1.00 37.60 137 PHE D CA 1
ATOM 902 C C . PHE A 1 135 ? -34.629 36.119 44.003 1.00 36.21 137 PHE D C 1
ATOM 903 O O . PHE A 1 135 ? -35.477 36.906 43.572 1.00 35.83 137 PHE D O 1
ATOM 911 N N . LEU A 1 136 ? -33.416 36.493 44.404 1.00 35.01 138 LEU D N 1
ATOM 912 C CA . LEU A 1 136 ? -32.951 37.877 44.340 1.00 34.07 138 LEU D CA 1
ATOM 913 C C . LEU A 1 136 ? -31.590 37.962 43.654 1.00 33.41 138 LEU D C 1
ATOM 914 O O . LEU A 1 136 ? -30.684 37.181 43.950 1.00 33.05 138 LEU D O 1
ATOM 919 N N . VAL A 1 137 ? -31.463 38.911 42.730 1.00 32.88 139 VAL D N 1
ATOM 920 C CA . VAL A 1 137 ? -30.197 39.174 42.054 1.00 32.65 139 VAL D CA 1
ATOM 921 C C . VAL A 1 137 ? -29.825 40.639 42.226 1.00 32.81 139 VAL D C 1
ATOM 922 O O . VAL A 1 137 ? -30.611 41.530 41.896 1.00 33.16 139 VAL D O 1
ATOM 926 N N . ILE A 1 138 ? -28.634 40.879 42.765 1.00 32.84 140 ILE D N 1
ATOM 927 C CA . ILE A 1 138 ? -28.046 42.218 42.754 1.00 32.89 140 ILE D CA 1
ATOM 928 C C . ILE A 1 138 ? -26.907 42.235 41.743 1.00 33.09 140 ILE D C 1
ATOM 929 O O . ILE A 1 138 ? -26.203 41.233 41.582 1.00 32.69 140 ILE D O 1
ATOM 934 N N . SER A 1 139 ? -26.744 43.359 41.048 1.00 33.51 141 SER D N 1
ATOM 935 C CA . SER A 1 139 ? -25.733 43.459 39.995 1.00 33.79 141 SER D CA 1
ATOM 936 C C . SER A 1 139 ? -25.253 44.875 39.717 1.00 34.05 141 SER D C 1
ATOM 937 O O . SER A 1 139 ? -25.923 45.853 40.036 1.00 34.14 141 SER D O 1
ATOM 940 N N . PHE A 1 140 ? -24.066 44.955 39.126 1.00 35.25 142 PHE D N 1
ATOM 941 C CA . PHE A 1 140 ? -23.575 46.164 38.486 1.00 36.00 142 PHE D CA 1
ATOM 942 C C . PHE A 1 140 ? -23.116 45.794 37.079 1.00 35.87 142 PHE D C 1
ATOM 943 O O . PHE A 1 140 ? -22.273 44.909 36.900 1.00 35.14 142 PHE D O 1
ATOM 951 N N . ALA A 1 141 ? -23.680 46.475 36.088 1.00 36.23 143 ALA D N 1
ATOM 952 C CA . ALA A 1 141 ? -23.382 46.191 34.692 1.00 37.00 143 ALA D CA 1
ATOM 953 C C . ALA A 1 141 ? -22.539 47.301 34.071 1.00 37.61 143 ALA D C 1
ATOM 954 O O . ALA A 1 141 ? -23.058 48.366 33.730 1.00 37.90 143 ALA D O 1
ATOM 956 N N . ASP A 1 142 ? -21.237 47.053 33.937 1.00 38.57 144 ASP D N 1
ATOM 957 C CA . ASP A 1 142 ? -20.342 48.024 33.313 1.00 39.69 144 ASP D CA 1
ATOM 958 C C . ASP A 1 142 ? -20.502 47.945 31.803 1.00 39.32 144 ASP D C 1
ATOM 959 O O . ASP A 1 142 ? -19.955 47.058 31.158 1.00 38.88 144 ASP D O 1
ATOM 964 N N . LEU A 1 143 ? -21.265 48.884 31.256 1.00 40.23 145 LEU D N 1
ATOM 965 C CA . LEU A 1 143 ? -21.592 48.895 29.834 1.00 41.08 145 LEU D CA 1
ATOM 966 C C . LEU A 1 143 ? -20.543 49.634 29.009 1.00 41.96 145 LEU D C 1
ATOM 967 O O . LEU A 1 143 ? -20.731 49.874 27.814 1.00 41.81 145 LEU D O 1
ATOM 972 N N . LYS A 1 144 ? -19.439 49.991 29.658 1.00 43.82 146 LYS D N 1
ATOM 973 C CA . LYS A 1 144 ? -18.322 50.641 28.984 1.00 45.64 146 LYS D CA 1
ATOM 974 C C . LYS A 1 144 ? -17.186 49.643 28.771 1.00 45.86 146 LYS D C 1
ATOM 975 O O . LYS A 1 144 ? -16.594 49.594 27.692 1.00 46.29 146 LYS D O 1
ATOM 981 N N . LYS A 1 145 ? -16.905 48.842 29.797 1.00 45.88 147 LYS D N 1
ATOM 982 C CA . LYS A 1 145 ? -15.888 47.793 29.724 1.00 46.23 147 LYS D CA 1
ATOM 983 C C . LYS A 1 145 ? -16.519 46.437 29.407 1.00 46.83 147 LYS D C 1
ATOM 984 O O . LYS A 1 145 ? -15.815 45.464 29.119 1.00 47.58 147 LYS D O 1
ATOM 990 N N . TRP A 1 146 ? -17.853 46.405 29.455 1.00 46.95 148 TRP D N 1
ATOM 991 C CA . TRP A 1 146 ? -18.684 45.219 29.183 1.00 46.23 148 TRP D CA 1
ATOM 992 C C . TRP A 1 146 ? -18.449 44.056 30.155 1.00 44.76 148 TRP D C 1
ATOM 993 O O . TRP A 1 146 ? -18.524 42.888 29.773 1.00 45.94 148 TRP D O 1
ATOM 1004 N N . SER A 1 147 ? -18.176 44.391 31.414 1.00 42.81 149 SER D N 1
ATOM 1005 C CA . SER A 1 147 ? -18.051 43.399 32.479 1.00 41.13 149 SER D CA 1
ATOM 1006 C C . SER A 1 147 ? -19.244 43.494 33.430 1.00 40.11 149 SER D C 1
ATOM 1007 O O . SER A 1 147 ? -19.786 44.577 33.659 1.00 40.12 149 SER D O 1
ATOM 1010 N N . PHE A 1 148 ? -19.647 42.354 33.981 1.00 38.87 150 PHE D N 1
ATOM 1011 C CA . PHE A 1 148 ? -20.846 42.283 34.808 1.00 37.74 150 PHE D CA 1
ATOM 1012 C C . PHE A 1 148 ? -20.552 41.642 36.157 1.00 38.26 150 PHE D C 1
ATOM 1013 O O . PHE A 1 148 ? -20.158 40.478 36.232 1.00 38.24 150 PHE D O 1
ATOM 1021 N N . ARG A 1 149 ? -20.733 42.420 37.220 1.00 39.03 151 ARG D N 1
ATOM 1022 C CA . ARG A 1 149 ? -20.603 41.919 38.581 1.00 38.85 151 ARG D CA 1
ATOM 1023 C C . ARG A 1 149 ? -21.992 41.664 39.154 1.00 38.29 151 ARG D C 1
ATOM 1024 O O . ARG A 1 149 ? -22.804 42.581 39.252 1.00 38.24 151 ARG D O 1
ATOM 1032 N N . TYR A 1 150 ? -22.258 40.414 39.519 1.00 37.88 152 TYR D N 1
ATOM 1033 C CA . TYR A 1 150 ? -23.569 40.012 40.022 1.00 37.30 152 TYR D CA 1
ATOM 1034 C C . TYR A 1 150 ? -23.476 39.121 41.264 1.00 36.92 152 TYR D C 1
ATOM 1035 O O . TYR A 1 150 ? -22.403 38.619 41.600 1.00 36.93 152 TYR D O 1
ATOM 1044 N N . TRP A 1 151 ? -24.606 38.946 41.945 1.00 36.79 153 TRP D N 1
ATOM 1045 C CA . TRP A 1 151 ? -24.711 38.044 43.089 1.00 36.52 153 TRP D CA 1
ATOM 1046 C C . TRP A 1 151 ? -26.140 37.529 43.193 1.00 36.62 153 TRP D C 1
ATOM 1047 O O . TRP A 1 151 ? -27.094 38.310 43.127 1.00 36.64 153 TRP D O 1
ATOM 1058 N N . PHE A 1 152 ? -26.282 36.215 43.352 1.00 37.12 154 PHE D N 1
ATOM 1059 C CA . PHE A 1 152 ? -27.594 35.573 43.471 1.00 37.53 154 PHE D CA 1
ATOM 1060 C C . PHE A 1 152 ? -27.994 35.300 44.918 1.00 37.78 154 PHE D C 1
ATOM 1061 O O . PHE A 1 152 ? -27.148 35.011 45.767 1.00 37.56 154 PHE D O 1
ATOM 1069 N N . ALA A 1 153 ? -29.296 35.379 45.178 1.00 38.56 155 ALA D N 1
ATOM 1070 C CA . ALA A 1 153 ? -29.867 35.033 46.478 1.00 39.41 155 ALA D CA 1
ATOM 1071 C C . ALA A 1 153 ? -31.108 34.155 46.315 1.00 39.65 155 ALA D C 1
ATOM 1072 O O . ALA A 1 153 ? -32.001 34.470 45.523 1.00 39.01 155 ALA D O 1
ATOM 1074 N N . PHE A 1 154 ? -31.150 33.054 47.064 1.00 40.07 156 PHE D N 1
ATOM 1075 C CA . PHE A 1 154 ? -32.304 32.153 47.071 1.00 40.70 156 PHE D CA 1
ATOM 1076 C C . PHE A 1 154 ? -32.907 32.088 48.475 1.00 40.88 156 PHE D C 1
ATOM 1077 O O . PHE A 1 154 ? -32.595 31.175 49.248 1.00 40.69 156 PHE D O 1
ATOM 1085 N N . PRO A 1 155 ? -33.772 33.067 48.809 1.00 41.12 157 PRO D N 1
ATOM 1086 C CA . PRO A 1 155 ? -34.278 33.256 50.167 1.00 42.52 157 PRO D CA 1
ATOM 1087 C C . PRO A 1 155 ? -35.142 32.103 50.671 1.00 44.30 157 PRO D C 1
ATOM 1088 O O . PRO A 1 155 ? -36.335 32.020 50.361 1.00 43.57 157 PRO D O 1
ATOM 1092 N N . ALA A 1 156 ? -34.516 31.217 51.439 1.00 46.76 158 ALA D N 1
ATOM 1093 C CA . ALA A 1 156 ? -35.216 30.146 52.132 1.00 49.67 158 ALA D CA 1
ATOM 1094 C C . ALA A 1 156 ? -35.264 30.456 53.625 1.00 51.61 158 ALA D C 1
ATOM 1095 O O . ALA A 1 156 ? -34.308 31.009 54.179 1.00 51.76 158 ALA D O 1
ATOM 1097 N N . PHE A 1 157 ? -36.377 30.098 54.266 1.00 52.98 159 PHE D N 1
ATOM 1098 C CA . PHE A 1 157 ? -36.578 30.358 55.690 1.00 54.18 159 PHE D CA 1
ATOM 1099 C C . PHE A 1 157 ? -35.890 29.327 56.575 1.00 56.61 159 PHE D C 1
ATOM 1100 O O . PHE A 1 157 ? -35.902 28.129 56.275 1.00 56.59 159 PHE D O 1
ATOM 1108 N N . VAL A 1 158 ? -35.292 29.807 57.663 1.00 60.25 160 VAL D N 1
ATOM 1109 C CA . VAL A 1 158 ? -34.714 28.943 58.692 1.00 64.36 160 VAL D CA 1
ATOM 1110 C C . VAL A 1 158 ? -35.749 28.780 59.801 1.00 67.71 160 VAL D C 1
ATOM 1111 O O . VAL A 1 158 ? -36.160 29.764 60.420 1.00 69.04 160 VAL D O 1
ATOM 1115 N N . LEU A 1 159 ? -36.175 27.541 60.039 1.00 70.89 161 LEU D N 1
ATOM 1116 C CA . LEU A 1 159 ? -37.176 27.259 61.068 1.00 73.71 161 LEU D CA 1
ATOM 1117 C C . LEU A 1 159 ? -36.540 27.230 62.459 1.00 77.68 161 LEU D C 1
ATOM 1118 O O . LEU A 1 159 ? -35.405 26.765 62.619 1.00 77.37 161 LEU D O 1
ATOM 1123 N N . ASP A 1 160 ? -37.285 27.731 63.449 1.00 82.39 162 ASP D N 1
ATOM 1124 C CA . ASP A 1 160 ? -36.785 27.948 64.819 1.00 85.39 162 ASP D CA 1
ATOM 1125 C C . ASP A 1 160 ? -36.062 26.721 65.396 1.00 84.92 162 ASP D C 1
ATOM 1126 O O . ASP A 1 160 ? -34.893 26.823 65.780 1.00 85.04 162 ASP D O 1
ATOM 1131 N N . PRO A 1 161 ? -36.756 25.564 65.475 1.00 83.28 163 PRO D N 1
ATOM 1132 C CA . PRO A 1 161 ? -36.007 24.323 65.631 1.00 82.57 163 PRO D CA 1
ATOM 1133 C C . PRO A 1 161 ? -35.666 23.759 64.247 1.00 82.80 163 PRO D C 1
ATOM 1134 O O . PRO A 1 161 ? -36.579 23.480 63.462 1.00 82.92 163 PRO D O 1
ATOM 1138 N N . PRO A 1 162 ? -34.359 23.611 63.939 1.00 82.11 164 PRO D N 1
ATOM 1139 C CA . PRO A 1 162 ? -33.910 23.132 62.625 1.00 81.10 164 PRO D CA 1
ATOM 1140 C C . PRO A 1 162 ? -34.552 21.800 62.237 1.00 80.37 164 PRO D C 1
ATOM 1141 O O . PRO A 1 162 ? -34.494 20.840 63.010 1.00 79.79 164 PRO D O 1
ATOM 1145 N N . VAL A 1 163 ? -35.159 21.762 61.048 1.00 79.76 165 VAL D N 1
ATOM 1146 C CA . VAL A 1 163 ? -35.909 20.596 60.556 1.00 78.27 165 VAL D CA 1
ATOM 1147 C C . VAL A 1 163 ? -35.077 19.316 60.610 1.00 77.61 165 VAL D C 1
ATOM 1148 O O . VAL A 1 163 ? -33.956 19.270 60.101 1.00 77.55 165 VAL D O 1
ATOM 1152 N N . SER A 1 164 ? -35.642 18.288 61.240 1.00 77.59 166 SER D N 1
ATOM 1153 C CA . SER A 1 164 ? -34.947 17.025 61.459 1.00 77.94 166 SER D CA 1
ATOM 1154 C C . SER A 1 164 ? -35.582 15.888 60.664 1.00 77.87 166 SER D C 1
ATOM 1155 O O . SER A 1 164 ? -36.791 15.650 60.758 1.00 75.39 166 SER D O 1
ATOM 1158 N N . LEU A 1 165 ? -34.754 15.194 59.885 1.00 78.61 167 LEU D N 1
ATOM 1159 C CA . LEU A 1 165 ? -35.209 14.087 59.049 1.00 79.38 167 LEU D CA 1
ATOM 1160 C C . LEU A 1 165 ? -35.151 12.762 59.802 1.00 81.01 167 LEU D C 1
ATOM 1161 O O . LEU A 1 165 ? -34.235 12.523 60.594 1.00 81.48 167 LEU D O 1
ATOM 1166 N N . ILE A 1 166 ? -36.138 11.910 59.546 1.00 82.11 168 ILE D N 1
ATOM 1167 C CA . ILE A 1 166 ? -36.179 10.573 60.125 1.00 82.20 168 ILE D CA 1
ATOM 1168 C C . ILE A 1 166 ? -35.538 9.581 59.154 1.00 82.85 168 ILE D C 1
ATOM 1169 O O . ILE A 1 166 ? -34.664 8.800 59.542 1.00 82.49 168 ILE D O 1
ATOM 1174 N N . GLU A 1 167 ? -35.958 9.635 57.890 1.00 82.84 169 GLU D N 1
ATOM 1175 C CA . GLU A 1 167 ? -35.470 8.706 56.874 1.00 82.37 169 GLU D CA 1
ATOM 1176 C C . GLU A 1 167 ? -35.341 9.365 55.500 1.00 79.60 169 GLU D C 1
ATOM 1177 O O . GLU A 1 167 ? -36.070 10.305 55.178 1.00 78.81 169 GLU D O 1
ATOM 1183 N N . LEU A 1 168 ? -34.401 8.862 54.703 1.00 77.42 170 LEU D N 1
ATOM 1184 C CA . LEU A 1 168 ? -34.194 9.328 53.336 1.00 75.90 170 LEU D CA 1
ATOM 1185 C C . LEU A 1 168 ? -33.800 8.155 52.438 1.00 75.65 170 LEU D C 1
ATOM 1186 O O . LEU A 1 168 ? -32.770 7.509 52.657 1.00 75.96 170 LEU D O 1
ATOM 1191 N N . LYS A 1 169 ? -34.626 7.891 51.430 1.00 74.24 171 LYS D N 1
ATOM 1192 C CA . LYS A 1 169 ? -34.434 6.743 50.546 1.00 74.85 171 LYS D CA 1
ATOM 1193 C C . LYS A 1 169 ? -34.443 7.128 49.069 1.00 74.57 171 LYS D C 1
ATOM 1194 O O . LYS A 1 169 ? -35.078 8.117 48.692 1.00 74.37 171 LYS D O 1
ATOM 1200 N N . PRO A 1 170 ? -33.730 6.348 48.228 1.00 73.78 172 PRO D N 1
ATOM 1201 C CA . PRO A 1 170 ? -34.001 6.375 46.789 1.00 73.66 172 PRO D CA 1
ATOM 1202 C C . PRO A 1 170 ? -35.441 5.929 46.528 1.00 74.16 172 PRO D C 1
ATOM 1203 O O . PRO A 1 170 ? -35.904 4.963 47.135 1.00 74.06 172 PRO D O 1
ATOM 1207 N N . ALA A 1 171 ? -36.135 6.639 45.639 1.00 76.22 173 ALA D N 1
ATOM 1208 C CA . ALA A 1 171 ? -37.577 6.455 45.405 1.00 77.87 173 ALA D CA 1
ATOM 1209 C C . ALA A 1 171 ? -38.009 5.017 45.084 1.00 78.99 173 ALA D C 1
ATOM 1210 O O . ALA A 1 171 ? -39.152 4.632 45.346 1.00 75.85 173 ALA D O 1
ATOM 1212 N N . SER A 1 172 ? -37.090 4.238 44.520 1.00 82.08 174 SER D N 1
ATOM 1213 C CA . SER A 1 172 ? -37.338 2.837 44.189 1.00 82.87 174 SER D CA 1
ATOM 1214 C C . SER A 1 172 ? -37.428 1.951 45.435 1.00 82.80 174 SER D C 1
ATOM 1215 O O . SER A 1 172 ? -38.190 0.982 45.456 1.00 83.48 174 SER D O 1
ATOM 1218 N N . GLU A 1 173 ? -36.652 2.292 46.464 1.00 81.84 175 GLU D N 1
ATOM 1219 C CA . GLU A 1 173 ? -36.609 1.517 47.709 1.00 80.79 175 GLU D CA 1
ATOM 1220 C C . GLU A 1 173 ? -37.908 1.656 48.499 1.00 80.85 175 GLU D C 1
ATOM 1221 O O . GLU A 1 173 ? -38.410 0.679 49.053 1.00 81.96 175 GLU D O 1
ATOM 1227 N N . TYR A 1 174 ? -38.444 2.873 48.544 1.00 80.73 176 TYR D N 1
ATOM 1228 C CA . TYR A 1 174 ? -39.686 3.153 49.258 1.00 80.87 176 TYR D CA 1
ATOM 1229 C C . TYR A 1 174 ? -40.900 2.579 48.531 1.00 81.57 176 TYR D C 1
ATOM 1230 O O . TYR A 1 174 ? -41.724 1.889 49.137 1.00 82.83 176 TYR D O 1
ATOM 1239 N N . PHE A 1 175 ? -41.003 2.866 47.235 1.00 80.47 177 PHE D N 1
ATOM 1240 C CA . PHE A 1 175 ? -42.149 2.438 46.440 1.00 80.02 177 PHE D CA 1
ATOM 1241 C C . PHE A 1 175 ? -42.121 0.951 46.105 1.00 77.88 177 PHE D C 1
ATOM 1242 O O . PHE A 1 175 ? -41.054 0.358 45.931 1.00 77.98 177 PHE D O 1
ATOM 1250 N N . SER A 1 176 ? -43.310 0.362 46.027 1.00 74.90 178 SER D N 1
ATOM 1251 C CA . SER A 1 176 ? -43.483 -0.978 45.489 1.00 73.69 178 SER D CA 1
ATOM 1252 C C . SER A 1 176 ? -43.225 -0.935 43.981 1.00 74.65 178 SER D C 1
ATOM 1253 O O . SER A 1 176 ? -43.349 0.121 43.356 1.00 74.37 178 SER D O 1
ATOM 1256 N N . SER A 1 177 ? -42.857 -2.077 43.403 1.00 75.44 179 SER D N 1
ATOM 1257 C CA . SER A 1 177 ? -42.566 -2.160 41.971 1.00 74.81 179 SER D CA 1
ATOM 1258 C C . SER A 1 177 ? -43.775 -1.814 41.104 1.00 77.16 179 SER D C 1
ATOM 1259 O O . SER A 1 177 ? -43.636 -1.121 40.094 1.00 78.47 179 SER D O 1
ATOM 1262 N N . GLU A 1 178 ? -44.953 -2.293 41.508 1.00 80.57 180 GLU D N 1
ATOM 1263 C CA . GLU A 1 178 ? -46.202 -2.026 40.784 1.00 84.09 180 GLU D CA 1
ATOM 1264 C C . GLU A 1 178 ? -46.661 -0.571 40.940 1.00 86.16 180 GLU D C 1
ATOM 1265 O O . GLU A 1 178 ? -47.326 -0.024 40.056 1.00 85.61 180 GLU D O 1
ATOM 1271 N N . GLU A 1 179 ? -46.307 0.039 42.070 1.00 89.12 181 GLU D N 1
ATOM 1272 C CA . GLU A 1 179 ? -46.538 1.466 42.296 1.00 90.64 181 GLU D CA 1
ATOM 1273 C C . GLU A 1 179 ? -45.567 2.304 41.464 1.00 89.22 181 GLU D C 1
ATOM 1274 O O . GLU A 1 179 ? -45.944 3.350 40.930 1.00 88.92 181 GLU D O 1
ATOM 1280 N N . ALA A 1 180 ? -44.325 1.825 41.353 1.00 87.77 182 ALA D N 1
ATOM 1281 C CA . ALA A 1 180 ? -43.243 2.522 40.646 1.00 84.84 182 ALA D CA 1
ATOM 1282 C C . ALA A 1 180 ? -43.598 2.903 39.211 1.00 83.20 182 ALA D C 1
ATOM 1283 O O . ALA A 1 180 ? -43.148 3.933 38.712 1.00 82.59 182 ALA D O 1
ATOM 1285 N N . GLU A 1 181 ? -44.402 2.065 38.558 1.00 82.63 183 GLU D N 1
ATOM 1286 C CA . GLU A 1 181 ? -44.880 2.341 37.203 1.00 82.98 183 GLU D CA 1
ATOM 1287 C C . GLU A 1 181 ? -46.094 3.270 37.175 1.00 81.10 183 GLU D C 1
ATOM 1288 O O . GLU A 1 181 ? -46.216 4.106 36.277 1.00 82.39 183 GLU D O 1
ATOM 1294 N N . SER A 1 182 ? -46.987 3.117 38.151 1.00 77.42 184 SER D N 1
ATOM 1295 C CA . SER A 1 182 ? -48.195 3.940 38.231 1.00 74.18 184 SER D CA 1
ATOM 1296 C C . SER A 1 182 ? -47.871 5.401 38.547 1.00 72.67 184 SER D C 1
ATOM 1297 O O . SER A 1 182 ? -48.614 6.304 38.156 1.00 71.10 184 SER D O 1
ATOM 1300 N N . VAL A 1 183 ? -46.758 5.616 39.252 1.00 71.70 185 VAL D N 1
ATOM 1301 C CA . VAL A 1 183 ? -46.269 6.960 39.580 1.00 68.66 185 VAL D CA 1
ATOM 1302 C C . VAL A 1 183 ? -45.405 7.542 38.453 1.00 66.39 185 VAL D C 1
ATOM 1303 O O . VAL A 1 183 ? -45.498 8.733 38.155 1.00 64.67 185 VAL D O 1
ATOM 1307 N N . SER A 1 184 ? -44.579 6.697 37.831 1.00 65.13 186 SER D N 1
ATOM 1308 C CA . SER A 1 184 ? -43.778 7.096 36.672 1.00 63.15 186 SER D CA 1
ATOM 1309 C C . SER A 1 184 ? -44.675 7.625 35.568 1.00 63.19 186 SER D C 1
ATOM 1310 O O . SER A 1 184 ? -44.403 8.680 35.003 1.00 64.34 186 SER D O 1
ATOM 1313 N N . ALA A 1 185 ? -45.749 6.890 35.282 1.00 63.59 187 ALA D N 1
ATOM 1314 C CA . ALA A 1 185 ? -46.737 7.293 34.284 1.00 65.33 187 ALA D CA 1
ATOM 1315 C C . ALA A 1 185 ? -47.411 8.614 34.652 1.00 65.89 187 ALA D C 1
ATOM 1316 O O . ALA A 1 185 ? -47.548 9.494 33.804 1.00 67.17 187 ALA D O 1
ATOM 1318 N N . ALA A 1 186 ? -47.811 8.749 35.917 1.00 65.93 188 ALA D N 1
ATOM 1319 C CA . ALA A 1 186 ? -48.459 9.966 36.417 1.00 64.38 188 ALA D CA 1
ATOM 1320 C C . ALA A 1 186 ? -47.504 11.163 36.454 1.00 63.91 188 ALA D C 1
ATOM 1321 O O . ALA A 1 186 ? -47.929 12.299 36.237 1.00 63.30 188 ALA D O 1
ATOM 1323 N N . CYS A 1 187 ? -46.226 10.900 36.738 1.00 63.71 189 CYS D N 1
ATOM 1324 C CA . CYS A 1 187 ? -45.171 11.917 36.658 1.00 62.86 189 CYS D CA 1
ATOM 1325 C C . CYS A 1 187 ? -44.992 12.381 35.217 1.00 61.14 189 CYS D C 1
ATOM 1326 O O . CYS A 1 187 ? -44.901 13.579 34.949 1.00 59.75 189 CYS D O 1
ATOM 1329 N N . ASN A 1 188 ? -44.956 11.416 34.301 1.00 60.19 190 ASN D N 1
ATOM 1330 C CA . ASN A 1 188 ? -44.777 11.683 32.880 1.00 58.92 190 ASN D CA 1
ATOM 1331 C C . ASN A 1 188 ? -46.010 12.301 32.221 1.00 60.20 190 ASN D C 1
ATOM 1332 O O . ASN A 1 188 ? -45.882 13.016 31.228 1.00 61.32 190 ASN D O 1
ATOM 1337 N N . ASP A 1 189 ? -47.193 12.024 32.772 1.00 61.96 191 ASP D N 1
ATOM 1338 C CA . ASP A 1 189 ? -48.436 12.670 32.330 1.00 65.06 191 ASP D CA 1
ATOM 1339 C C . ASP A 1 189 ? -48.453 14.140 32.753 1.00 66.00 191 ASP D C 1
ATOM 1340 O O . ASP A 1 189 ? -48.919 15.008 32.009 1.00 65.46 191 ASP D O 1
ATOM 1345 N N . TRP A 1 190 ? -47.938 14.394 33.957 1.00 66.95 192 TRP D N 1
ATOM 1346 C CA . TRP A 1 190 ? -47.827 15.732 34.538 1.00 66.05 192 TRP D CA 1
ATOM 1347 C C . TRP A 1 190 ? -46.793 16.568 33.782 1.00 65.88 192 TRP D C 1
ATOM 1348 O O . TRP A 1 190 ? -46.890 17.795 33.743 1.00 65.27 192 TRP D O 1
ATOM 1359 N N . ARG A 1 191 ? -45.810 15.892 33.184 1.00 66.12 193 ARG D N 1
ATOM 1360 C CA . ARG A 1 191 ? -44.810 16.546 32.334 1.00 66.88 193 ARG D CA 1
ATOM 1361 C C . ARG A 1 191 ? -45.310 16.764 30.899 1.00 68.35 193 ARG D C 1
ATOM 1362 O O . ARG A 1 191 ? -45.078 17.824 30.316 1.00 69.10 193 ARG D O 1
ATOM 1370 N N . ASP A 1 192 ? -45.990 15.763 30.338 1.00 69.12 194 ASP D N 1
ATOM 1371 C CA . ASP A 1 192 ? -46.468 15.823 28.951 1.00 69.93 194 ASP D CA 1
ATOM 1372 C C . ASP A 1 192 ? -47.607 16.823 28.742 1.00 70.52 194 ASP D C 1
ATOM 1373 O O . ASP A 1 192 ? -47.736 17.403 27.663 1.00 71.98 194 ASP D O 1
ATOM 1378 N N . SER A 1 193 ? -48.430 17.018 29.770 1.00 70.91 195 SER D N 1
ATOM 1379 C CA . SER A 1 193 ? -49.500 18.010 29.716 1.00 71.06 195 SER D CA 1
ATOM 1380 C C . SER A 1 193 ? -48.911 19.403 29.916 1.00 69.99 195 SER D C 1
ATOM 1381 O O . SER A 1 193 ? -48.310 19.685 30.955 1.00 69.30 195 SER D O 1
ATOM 1384 N N . ASP A 1 194 ? -49.087 20.265 28.915 1.00 69.55 196 ASP D N 1
ATOM 1385 C CA . ASP A 1 194 ? -48.499 21.607 28.919 1.00 69.33 196 ASP D CA 1
ATOM 1386 C C . ASP A 1 194 ? -49.039 22.501 30.038 1.00 69.33 196 ASP D C 1
ATOM 1387 O O . ASP A 1 194 ? -48.357 23.428 30.477 1.00 72.31 196 ASP D O 1
ATOM 1392 N N . LEU A 1 195 ? -50.257 22.216 30.493 1.00 67.06 197 LEU D N 1
ATOM 1393 C CA . LEU A 1 195 ? -50.905 23.018 31.528 1.00 64.42 197 LEU D CA 1
ATOM 1394 C C . LEU A 1 195 ? -50.374 22.724 32.936 1.00 64.23 197 LEU D C 1
ATOM 1395 O O . LEU A 1 195 ? -50.660 23.471 33.875 1.00 64.42 197 LEU D O 1
ATOM 1400 N N . THR A 1 196 ? -49.600 21.646 33.075 1.00 63.43 198 THR D N 1
ATOM 1401 C CA . THR A 1 196 ? -49.101 21.206 34.385 1.00 62.91 198 THR D CA 1
ATOM 1402 C C . THR A 1 196 ? -47.604 20.858 34.416 1.00 64.49 198 THR D C 1
ATOM 1403 O O . THR A 1 196 ? -47.126 20.256 35.383 1.00 64.83 198 THR D O 1
ATOM 1407 N N . THR A 1 197 ? -46.865 21.242 33.376 1.00 65.93 199 THR D N 1
ATOM 1408 C CA . THR A 1 197 ? -45.432 20.921 33.292 1.00 66.32 199 THR D CA 1
ATOM 1409 C C . THR A 1 197 ? -44.590 21.784 34.227 1.00 65.46 199 THR D C 1
ATOM 1410 O O . THR A 1 197 ? -43.741 21.275 34.963 1.00 63.17 199 THR D O 1
ATOM 1414 N N . ASP A 1 198 ? -44.832 23.090 34.179 1.00 65.09 200 ASP D N 1
ATOM 1415 C CA . ASP A 1 198 ? -44.064 24.058 34.949 1.00 64.69 200 ASP D CA 1
ATOM 1416 C C . ASP A 1 198 ? -44.671 24.346 36.329 1.00 63.46 200 ASP D C 1
ATOM 1417 O O . ASP A 1 198 ? -44.573 25.462 36.848 1.00 62.87 200 ASP D O 1
ATOM 1422 N N . VAL A 1 199 ? -45.299 23.324 36.908 1.00 62.39 201 VAL D N 1
ATOM 1423 C CA . VAL A 1 199 ? -45.765 23.360 38.293 1.00 59.78 201 VAL D CA 1
ATOM 1424 C C . VAL A 1 199 ? -44.831 22.455 39.103 1.00 57.06 201 VAL D C 1
ATOM 1425 O O . VAL A 1 199 ? -45.013 21.236 39.132 1.00 54.99 201 VAL D O 1
ATOM 1429 N N . PRO A 1 200 ? -43.818 23.054 39.753 1.00 56.34 202 PRO D N 1
ATOM 1430 C CA . PRO A 1 200 ? -42.725 22.309 40.372 1.00 56.71 202 PRO D CA 1
ATOM 1431 C C . PRO A 1 200 ? -43.015 21.813 41.785 1.00 57.98 202 PRO D C 1
ATOM 1432 O O . PRO A 1 200 ? -42.115 21.296 42.450 1.00 57.29 202 PRO D O 1
ATOM 1436 N N . PHE A 1 201 ? -44.258 21.982 42.232 1.00 59.88 203 PHE D N 1
ATOM 1437 C CA . PHE A 1 201 ? -44.700 21.505 43.540 1.00 60.25 203 PHE D CA 1
ATOM 1438 C C . PHE A 1 201 ? -46.086 20.882 43.401 1.00 60.52 203 PHE D C 1
ATOM 1439 O O . PHE A 1 201 ? -47.042 21.543 42.986 1.00 59.85 203 PHE D O 1
ATOM 1447 N N . PHE A 1 202 ? -46.175 19.602 43.746 1.00 61.11 204 PHE D N 1
ATOM 1448 C CA . PHE A 1 202 ? -47.351 18.790 43.449 1.00 61.69 204 PHE D CA 1
ATOM 1449 C C . PHE A 1 202 ? -47.658 17.793 44.564 1.00 63.24 204 PHE D C 1
ATOM 1450 O O . PHE A 1 202 ? -46.908 17.687 45.538 1.00 64.41 204 PHE D O 1
ATOM 1458 N N . LEU A 1 203 ? -48.766 17.069 44.411 1.00 63.67 205 LEU D N 1
ATOM 1459 C CA . LEU A 1 203 ? -49.127 15.987 45.326 1.00 63.22 205 LEU D CA 1
ATOM 1460 C C . LEU A 1 203 ? -48.997 14.623 44.660 1.00 63.20 205 LEU D C 1
ATOM 1461 O O . LEU A 1 203 ? -49.413 14.443 43.514 1.00 62.33 205 LEU D O 1
ATOM 1466 N N . VAL A 1 204 ? -48.412 13.672 45.388 1.00 62.97 206 VAL D N 1
ATOM 1467 C CA . VAL A 1 204 ? -48.304 12.287 44.931 1.00 62.52 206 VAL D CA 1
ATOM 1468 C C . VAL A 1 204 ? -49.281 11.424 45.727 1.00 64.38 206 VAL D C 1
ATOM 1469 O O . VAL A 1 204 ? -48.945 10.945 46.814 1.00 66.87 206 VAL D O 1
ATOM 1473 N N . SER A 1 205 ? -50.489 11.236 45.195 1.00 65.09 207 SER D N 1
ATOM 1474 C CA . SER A 1 205 ? -51.512 10.449 45.891 1.00 65.43 207 SER D CA 1
ATOM 1475 C C . SER A 1 205 ? -51.673 9.052 45.301 1.00 65.46 207 SER D C 1
ATOM 1476 O O . SER A 1 205 ? -52.159 8.888 44.181 1.00 65.44 207 SER D O 1
ATOM 1479 N N . VAL A 1 206 ? -51.375 8.058 46.121 1.00 66.44 208 VAL D N 1
ATOM 1480 C CA . VAL A 1 206 ? -51.482 6.668 45.737 1.00 68.08 208 VAL D CA 1
ATOM 1481 C C . VAL A 1 206 ? -52.747 6.102 46.347 1.00 69.84 208 VAL D C 1
ATOM 1482 O O . VAL A 1 206 ? -53.007 6.258 47.521 1.00 69.21 208 VAL D O 1
ATOM 1486 N N . SER A 1 207 ? -53.555 5.475 45.516 1.00 72.92 209 SER D N 1
ATOM 1487 C CA . SER A 1 207 ? -54.760 4.817 45.961 1.00 77.10 209 SER D CA 1
ATOM 1488 C C . SER A 1 207 ? -54.342 3.621 46.752 1.00 79.43 209 SER D C 1
ATOM 1489 O O . SER A 1 207 ? -53.399 2.955 46.387 1.00 80.02 209 SER D O 1
ATOM 1492 N N . SER A 1 208 ? -55.043 3.303 47.823 1.00 81.23 210 SER D N 1
ATOM 1493 C CA . SER A 1 208 ? -54.640 2.127 48.537 1.00 82.97 210 SER D CA 1
ATOM 1494 C C . SER A 1 208 ? -55.273 1.112 47.670 1.00 84.96 210 SER D C 1
ATOM 1495 O O . SER A 1 208 ? -55.993 0.249 48.109 1.00 86.82 210 SER D O 1
ATOM 1498 N N . ASP A 1 209 ? -54.995 1.304 46.390 1.00 86.18 211 ASP D N 1
ATOM 1499 C CA . ASP A 1 209 ? -55.245 0.387 45.301 1.00 85.24 211 ASP D CA 1
ATOM 1500 C C . ASP A 1 209 ? -53.919 0.219 44.562 1.00 83.96 211 ASP D C 1
ATOM 1501 O O . ASP A 1 209 ? -53.799 -0.577 43.653 1.00 84.53 211 ASP D O 1
ATOM 1506 N N . SER A 1 210 ? -52.922 0.988 44.989 1.00 81.73 212 SER D N 1
ATOM 1507 C CA . SER A 1 210 ? -51.596 0.959 44.399 1.00 79.63 212 SER D CA 1
ATOM 1508 C C . SER A 1 210 ? -51.507 1.709 43.076 1.00 78.17 212 SER D C 1
ATOM 1509 O O . SER A 1 210 ? -50.548 1.562 42.335 1.00 76.83 212 SER D O 1
ATOM 1512 N N . LYS A 1 211 ? -52.525 2.521 42.811 1.00 76.67 213 LYS D N 1
ATOM 1513 C CA . LYS A 1 211 ? -52.607 3.387 41.658 1.00 75.68 213 LYS D CA 1
ATOM 1514 C C . LYS A 1 211 ? -52.370 4.797 42.147 1.00 74.66 213 LYS D C 1
ATOM 1515 O O . LYS A 1 211 ? -52.939 5.203 43.133 1.00 73.81 213 LYS D O 1
ATOM 1521 N N . ALA A 1 212 ? -51.486 5.525 41.477 1.00 74.09 214 ALA D N 1
ATOM 1522 C CA . ALA A 1 212 ? -51.072 6.854 41.894 1.00 72.45 214 ALA D CA 1
ATOM 1523 C C . ALA A 1 212 ? -51.493 7.817 40.853 1.00 72.77 214 ALA D C 1
ATOM 1524 O O . ALA A 1 212 ? -51.376 7.556 39.694 1.00 75.12 214 ALA D O 1
ATOM 1526 N N . SER A 1 213 ? -52.027 8.931 41.283 1.00 72.47 215 SER D N 1
ATOM 1527 C CA . SER A 1 213 ? -52.374 10.058 40.416 1.00 72.25 215 SER D CA 1
ATOM 1528 C C . SER A 1 213 ? -51.926 11.379 41.040 1.00 71.86 215 SER D C 1
ATOM 1529 O O . SER A 1 213 ? -52.304 11.706 42.168 1.00 71.81 215 SER D O 1
ATOM 1532 N N . ILE A 1 214 ? -51.112 12.126 40.298 1.00 71.23 216 ILE D N 1
ATOM 1533 C CA . ILE A 1 214 ? -50.533 13.380 40.784 1.00 70.93 216 ILE D CA 1
ATOM 1534 C C . ILE A 1 214 ? -51.494 14.559 40.609 1.00 72.54 216 ILE D C 1
ATOM 1535 O O . ILE A 1 214 ? -52.107 14.722 39.552 1.00 72.69 216 ILE D O 1
ATOM 1540 N N . ARG A 1 215 ? -51.622 15.368 41.662 1.00 73.92 217 ARG D N 1
ATOM 1541 C CA . ARG A 1 215 ? -52.590 16.467 41.697 1.00 74.05 217 ARG D CA 1
ATOM 1542 C C . ARG A 1 215 ? -51.998 17.758 42.277 1.00 73.46 217 ARG D C 1
ATOM 1543 O O . ARG A 1 215 ? -50.891 17.756 42.824 1.00 70.68 217 ARG D O 1
ATOM 1551 N N . HIS A 1 216 ? -52.751 18.852 42.145 1.00 74.38 218 HIS D N 1
ATOM 1552 C CA . HIS A 1 216 ? -52.355 20.173 42.646 1.00 75.26 218 HIS D CA 1
ATOM 1553 C C . HIS A 1 216 ? -52.302 20.232 44.172 1.00 75.40 218 HIS D C 1
ATOM 1554 O O . HIS A 1 216 ? -52.870 19.375 44.854 1.00 77.47 218 HIS D O 1
ATOM 1561 N N . LEU A 1 217 ? -51.625 21.252 44.699 1.00 74.12 219 LEU D N 1
ATOM 1562 C CA . LEU A 1 217 ? -51.562 21.486 46.142 1.00 74.12 219 LEU D CA 1
ATOM 1563 C C . LEU A 1 217 ? -52.942 21.727 46.749 1.00 74.61 219 LEU D C 1
ATOM 1564 O O . LEU A 1 217 ? -53.215 21.298 47.871 1.00 73.63 219 LEU D O 1
ATOM 1569 N N . LYS A 1 218 ? -53.802 22.410 45.995 1.00 76.19 220 LYS D N 1
ATOM 1570 C CA . LYS A 1 218 ? -55.168 22.728 46.421 1.00 77.95 220 LYS D CA 1
ATOM 1571 C C . LYS A 1 218 ? -55.974 21.468 46.733 1.00 78.40 220 LYS D C 1
ATOM 1572 O O . LYS A 1 218 ? -56.860 21.484 47.589 1.00 77.90 220 LYS D O 1
ATOM 1578 N N . ASP A 1 219 ? -55.651 20.383 46.032 1.00 79.09 221 ASP D N 1
ATOM 1579 C CA . ASP A 1 219 ? -56.374 19.119 46.146 1.00 79.49 221 ASP D CA 1
ATOM 1580 C C . ASP A 1 219 ? -55.817 18.227 47.262 1.00 80.66 221 ASP D C 1
ATOM 1581 O O . ASP A 1 219 ? -55.979 17.005 47.226 1.00 80.42 221 ASP D O 1
ATOM 1586 N N . LEU A 1 220 ? -55.174 18.846 48.253 1.00 82.42 222 LEU D N 1
ATOM 1587 C CA . LEU A 1 220 ? -54.595 18.127 49.390 1.00 83.79 222 LEU D CA 1
ATOM 1588 C C . LEU A 1 220 ? -55.677 17.499 50.263 1.00 84.71 222 LEU D C 1
ATOM 1589 O O . LEU A 1 220 ? -55.695 16.284 50.453 1.00 83.66 222 LEU D O 1
ATOM 1594 N N . GLU A 1 221 ? -56.579 18.336 50.772 1.00 87.48 223 GLU D N 1
ATOM 1595 C CA . GLU A 1 221 ? -57.633 17.906 51.695 1.00 89.68 223 GLU D CA 1
ATOM 1596 C C . GLU A 1 221 ? -58.739 17.092 51.010 1.00 90.36 223 GLU D C 1
ATOM 1597 O O . GLU A 1 221 ? -59.773 16.806 51.619 1.00 92.12 223 GLU D O 1
ATOM 1603 N N . ALA A 1 222 ? -58.505 16.713 49.754 1.00 91.12 224 ALA D N 1
ATOM 1604 C CA . ALA A 1 222 ? -59.457 15.922 48.973 1.00 92.13 224 ALA D CA 1
ATOM 1605 C C . ALA A 1 222 ? -58.988 14.477 48.796 1.00 92.27 224 ALA D C 1
ATOM 1606 O O . ALA A 1 222 ? -59.691 13.542 49.182 1.00 93.08 224 ALA D O 1
ATOM 1608 N N . CYS A 1 223 ? -57.802 14.303 48.216 1.00 94.08 225 CYS D N 1
ATOM 1609 C CA . CYS A 1 223 ? -57.218 12.975 48.018 1.00 95.24 225 CYS D CA 1
ATOM 1610 C C . CYS A 1 223 ? -56.437 12.498 49.249 1.00 96.15 225 CYS D C 1
ATOM 1611 O O . CYS A 1 223 ? -55.805 11.439 49.223 1.00 96.70 225 CYS D O 1
ATOM 1614 N N . GLN A 1 224 ? -56.477 13.295 50.315 1.00 96.73 226 GLN D N 1
ATOM 1615 C CA . GLN A 1 224 ? -56.001 12.871 51.627 1.00 96.94 226 GLN D CA 1
ATOM 1616 C C . GLN A 1 224 ? -57.183 12.300 52.401 1.00 98.25 226 GLN D C 1
ATOM 1617 O O . GLN A 1 224 ? -58.254 12.910 52.460 1.00 98.88 226 GLN D O 1
ATOM 1623 N N . GLY A 1 225 ? -56.983 11.126 52.987 1.00 99.16 227 GLY D N 1
ATOM 1624 C CA . GLY A 1 225 ? -58.024 10.471 53.764 1.00 101.99 227 GLY D CA 1
ATOM 1625 C C . GLY A 1 225 ? -57.609 9.084 54.196 1.00 105.38 227 GLY D C 1
ATOM 1626 O O . GLY A 1 225 ? -56.418 8.805 54.364 1.00 107.02 227 GLY D O 1
ATOM 1627 N N . ASP A 1 226 ? -58.598 8.214 54.374 1.00 107.16 228 ASP D N 1
ATOM 1628 C CA . ASP A 1 226 ? -58.352 6.843 54.806 1.00 108.12 228 ASP D CA 1
ATOM 1629 C C . ASP A 1 226 ? -57.982 5.938 53.635 1.00 106.90 228 ASP D C 1
ATOM 1630 O O . ASP A 1 226 ? -58.564 6.036 52.550 1.00 105.82 228 ASP D O 1
ATOM 1635 N N . HIS A 1 227 ? -56.996 5.074 53.877 1.00 105.23 229 HIS D N 1
ATOM 1636 C CA . HIS A 1 227 ? -56.553 4.042 52.931 1.00 103.19 229 HIS D CA 1
ATOM 1637 C C . HIS A 1 227 ? -56.058 4.593 51.588 1.00 100.38 229 HIS D C 1
ATOM 1638 O O . HIS A 1 227 ? -56.479 4.142 50.519 1.00 100.35 229 HIS D O 1
ATOM 1645 N N . GLN A 1 228 ? -55.169 5.581 51.670 1.00 96.73 230 GLN D N 1
ATOM 1646 C CA . GLN A 1 228 ? -54.439 6.101 50.511 1.00 92.85 230 GLN D CA 1
ATOM 1647 C C . GLN A 1 228 ? -53.196 6.880 50.938 1.00 89.32 230 GLN D C 1
ATOM 1648 O O . GLN A 1 228 ? -53.264 7.750 51.810 1.00 88.15 230 GLN D O 1
ATOM 1654 N N . LYS A 1 229 ? -52.066 6.547 50.316 1.00 85.66 231 LYS D N 1
ATOM 1655 C CA . LYS A 1 229 ? -50.767 7.147 50.626 1.00 81.96 231 LYS D CA 1
ATOM 1656 C C . LYS A 1 229 ? -50.658 8.581 50.096 1.00 80.84 231 LYS D C 1
ATOM 1657 O O . LYS A 1 229 ? -51.181 8.897 49.023 1.00 79.9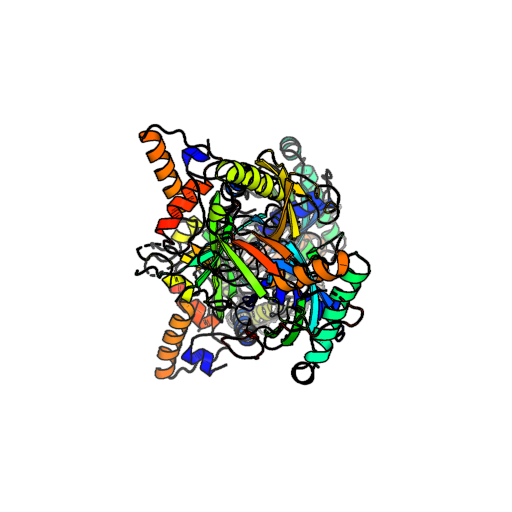4 231 LYS D O 1
ATOM 1663 N N . LEU A 1 230 ? -49.969 9.435 50.853 1.00 79.24 232 LEU D N 1
ATOM 1664 C CA . LEU A 1 230 ? -49.842 10.856 50.524 1.00 77.69 232 LEU D CA 1
ATOM 1665 C C . LEU A 1 230 ? -48.391 11.333 50.608 1.00 75.97 232 LEU D C 1
ATOM 1666 O O . LEU A 1 230 ? -47.709 11.104 51.610 1.00 76.38 232 LEU D O 1
ATOM 1671 N N . LEU A 1 231 ? -47.935 12.001 49.548 1.00 73.89 233 LEU D N 1
ATOM 1672 C CA . LEU A 1 231 ? -46.572 12.532 49.467 1.00 71.25 233 LEU D CA 1
ATOM 1673 C C . LEU A 1 231 ? -46.541 13.947 48.893 1.00 70.04 233 LEU D C 1
ATOM 1674 O O . LEU A 1 231 ? -47.280 14.265 47.954 1.00 68.11 233 LEU D O 1
ATOM 1679 N N . PHE A 1 232 ? -45.681 14.788 49.468 1.00 69.33 234 PHE D N 1
ATOM 1680 C CA . PHE A 1 232 ? -45.488 16.161 49.001 1.00 67.05 234 PHE D CA 1
ATOM 1681 C C . PHE A 1 232 ? -44.355 16.233 47.978 1.00 64.53 234 PHE D C 1
ATOM 1682 O O . PHE A 1 232 ? -43.175 16.270 48.335 1.00 63.41 234 PHE D O 1
ATOM 1690 N N . GLY A 1 233 ? -44.732 16.249 46.703 1.00 62.71 235 GLY D N 1
ATOM 1691 C CA . GLY A 1 233 ? -43.771 16.201 45.610 1.00 62.25 235 GLY D CA 1
ATOM 1692 C C . GLY A 1 233 ? -43.344 17.558 45.091 1.00 61.94 235 GLY D C 1
ATOM 1693 O O . GLY A 1 233 ? -44.161 18.470 44.953 1.00 60.99 235 GLY D O 1
ATOM 1694 N N . PHE A 1 234 ? -42.052 17.679 44.795 1.00 61.70 236 PHE D N 1
ATOM 1695 C CA . PHE A 1 234 ? -41.488 18.906 44.237 1.00 60.15 236 PHE D CA 1
ATOM 1696 C C . PHE A 1 234 ? -40.349 18.607 43.261 1.00 59.29 236 PHE D C 1
ATOM 1697 O O . PHE A 1 234 ? -39.659 17.589 43.397 1.00 58.37 236 PHE D O 1
ATOM 1705 N N . TYR A 1 235 ? -40.155 19.496 42.287 1.00 57.98 237 TYR D N 1
ATOM 1706 C CA . TYR A 1 235 ? -39.038 19.375 41.351 1.00 57.62 237 TYR D CA 1
ATOM 1707 C C . TYR A 1 235 ? -37.727 19.670 42.075 1.00 56.17 237 TYR D C 1
ATOM 1708 O O . TYR A 1 235 ? -37.528 20.777 42.592 1.00 55.33 237 TYR D O 1
ATOM 1717 N N . ASP A 1 236 ? -36.846 18.671 42.115 1.00 53.69 238 ASP D N 1
ATOM 1718 C CA . ASP A 1 236 ? -35.588 18.773 42.851 1.00 52.86 238 ASP D CA 1
ATOM 1719 C C . ASP A 1 236 ? -34.384 18.962 41.919 1.00 53.16 238 ASP D C 1
ATOM 1720 O O . ASP A 1 236 ? -34.019 18.047 41.179 1.00 53.41 238 ASP D O 1
ATOM 1725 N N . PRO A 1 237 ? -33.759 20.154 41.965 1.00 53.40 239 PRO D N 1
ATOM 1726 C CA . PRO A 1 237 ? -32.619 20.494 41.110 1.00 53.48 239 PRO D CA 1
ATOM 1727 C C . PRO A 1 237 ? -31.332 19.778 41.505 1.00 53.82 239 PRO D C 1
ATOM 1728 O O . PRO A 1 237 ? -30.476 19.554 40.651 1.00 54.78 239 PRO D O 1
ATOM 1732 N N . CYS A 1 238 ? -31.203 19.433 42.785 1.00 53.94 240 CYS D N 1
ATOM 1733 C CA . CYS A 1 238 ? -29.992 18.801 43.313 1.00 54.37 240 CYS D CA 1
ATOM 1734 C C . CYS A 1 238 ? -29.810 17.378 42.791 1.00 54.50 240 CYS D C 1
ATOM 1735 O O . CYS A 1 238 ? -30.789 16.678 42.528 1.00 55.02 240 CYS D O 1
ATOM 1738 N N . HIS A 1 239 ? -28.553 16.963 42.650 1.00 54.54 241 HIS D N 1
ATOM 1739 C CA . HIS A 1 239 ? -28.223 15.628 42.154 1.00 54.87 241 HIS D CA 1
ATOM 1740 C C . HIS A 1 239 ? -27.782 14.690 43.270 1.00 55.85 241 HIS D C 1
ATOM 1741 O O . HIS A 1 239 ? -27.982 13.479 43.176 1.00 56.46 241 HIS D O 1
ATOM 1748 N N . LEU A 1 240 ? -27.193 15.266 44.319 1.00 57.19 242 LEU D N 1
ATOM 1749 C CA . LEU A 1 240 ? -26.552 14.515 45.407 1.00 57.94 242 LEU D CA 1
ATOM 1750 C C . LEU A 1 240 ? -27.408 13.368 45.952 1.00 59.78 242 LEU D C 1
ATOM 1751 O O . LEU A 1 240 ? -28.609 13.541 46.169 1.00 58.61 242 LEU D O 1
ATOM 1756 N N . PRO A 1 241 ? -26.783 12.191 46.168 1.00 61.89 243 PRO D N 1
ATOM 1757 C CA . PRO A 1 241 ? -27.506 10.976 46.562 1.00 63.42 243 PRO D CA 1
ATOM 1758 C C . PRO A 1 241 ? -28.198 11.056 47.928 1.00 65.69 243 PRO D C 1
ATOM 1759 O O . PRO A 1 241 ? -29.313 10.546 48.080 1.00 67.18 243 PRO D O 1
ATOM 1763 N N . SER A 1 242 ? -27.551 11.704 48.898 1.00 65.64 244 SER D N 1
ATOM 1764 C CA . SER A 1 242 ? -28.019 11.690 50.285 1.00 63.97 244 SER D CA 1
ATOM 1765 C C . SER A 1 242 ? -28.423 13.058 50.843 1.00 63.04 244 SER D C 1
ATOM 1766 O O . SER A 1 242 ? -28.533 13.228 52.058 1.00 64.16 244 SER D O 1
ATOM 1769 N N . ASN A 1 243 ? -28.648 14.026 49.958 1.00 61.40 245 ASN D N 1
ATOM 1770 C CA . ASN A 1 243 ? -29.109 15.355 50.364 1.00 59.31 245 ASN D CA 1
ATOM 1771 C C . ASN A 1 243 ? -30.174 15.915 49.427 1.00 59.08 245 ASN D C 1
ATOM 1772 O O . ASN A 1 243 ? -30.007 15.872 48.206 1.00 60.41 245 ASN D O 1
ATOM 1777 N N . PRO A 1 244 ? -31.275 16.444 49.994 1.00 58.16 246 PRO D N 1
ATOM 1778 C CA . PRO A 1 244 ? -32.319 17.060 49.177 1.00 58.73 246 PRO D CA 1
ATOM 1779 C C . PRO A 1 244 ? -31.947 18.471 48.696 1.00 58.80 246 PRO D C 1
ATOM 1780 O O . PRO A 1 244 ? -30.980 19.068 49.184 1.00 58.25 246 PRO D O 1
ATOM 1784 N N . GLY A 1 245 ? -32.719 18.986 47.744 1.00 58.26 247 GLY D N 1
ATOM 1785 C CA . GLY A 1 245 ? -32.456 20.289 47.150 1.00 57.89 247 GLY D CA 1
ATOM 1786 C C . GLY A 1 245 ? -32.985 21.456 47.958 1.00 57.49 247 GLY D C 1
ATOM 1787 O O . GLY A 1 245 ? -33.836 21.290 48.836 1.00 57.94 247 GLY D O 1
ATOM 1788 N N . TRP A 1 246 ? -32.484 22.643 47.628 1.00 56.09 248 TRP D N 1
ATOM 1789 C CA . TRP A 1 246 ? -32.825 23.887 48.319 1.00 54.97 248 TRP D CA 1
ATOM 1790 C C . TRP A 1 246 ? -34.320 24.270 48.302 1.00 54.34 248 TRP D C 1
ATOM 1791 O O . TRP A 1 246 ? -34.796 24.869 49.266 1.00 54.54 248 TRP D O 1
ATOM 1802 N N . PRO A 1 247 ? -35.063 23.934 47.220 1.00 54.21 249 PRO D N 1
ATOM 1803 C CA . PRO A 1 247 ? -36.489 24.307 47.192 1.00 54.49 249 PRO D CA 1
ATOM 1804 C C . PRO A 1 247 ? -37.372 23.575 48.210 1.00 54.62 249 PRO D C 1
ATOM 1805 O O . PRO A 1 247 ? -38.540 23.939 48.380 1.00 54.05 249 PRO D O 1
ATOM 1809 N N . LEU A 1 248 ? -36.819 22.557 48.870 1.00 54.66 250 LEU D N 1
ATOM 1810 C CA . LEU A 1 248 ? -37.537 21.822 49.910 1.00 55.19 250 LEU D CA 1
ATOM 1811 C C . LEU A 1 248 ? -37.830 22.738 51.102 1.00 56.39 250 LEU D C 1
ATOM 1812 O O . LEU A 1 248 ? -38.917 22.683 51.681 1.00 57.80 250 LEU D O 1
ATOM 1817 N N . ARG A 1 249 ? -36.848 23.572 51.446 1.00 55.91 251 ARG D N 1
ATOM 1818 C CA . ARG A 1 249 ? -36.935 24.541 52.540 1.00 55.51 251 ARG D CA 1
ATOM 1819 C C . ARG A 1 249 ? -38.255 25.300 52.570 1.00 54.88 251 ARG D C 1
ATOM 1820 O O . ARG A 1 249 ? -38.945 25.319 53.588 1.00 54.33 251 ARG D O 1
ATOM 1828 N N . ASN A 1 250 ? -38.589 25.927 51.446 1.00 55.55 252 ASN D N 1
ATOM 1829 C CA . ASN A 1 250 ? -39.778 26.769 51.343 1.00 57.51 252 ASN D CA 1
ATOM 1830 C C . ASN A 1 250 ? -41.072 25.971 51.236 1.00 57.38 252 ASN D C 1
ATOM 1831 O O . ASN A 1 250 ? -42.130 26.437 51.663 1.00 56.83 252 ASN D O 1
ATOM 1836 N N . TYR A 1 251 ? -40.979 24.775 50.659 1.00 58.29 253 TYR D N 1
ATOM 1837 C CA . TYR A 1 251 ? -42.119 23.866 50.549 1.00 58.89 253 TYR D CA 1
ATOM 1838 C C . TYR A 1 251 ? -42.645 23.519 51.942 1.00 59.30 253 TYR D C 1
ATOM 1839 O O . TYR A 1 251 ? -43.850 23.604 52.203 1.00 58.21 253 TYR D O 1
ATOM 1848 N N . LEU A 1 252 ? -41.720 23.167 52.835 1.00 59.50 254 LEU D N 1
ATOM 1849 C CA . LEU A 1 252 ? -42.035 22.821 54.219 1.00 59.52 254 LEU D CA 1
ATOM 1850 C C . LEU A 1 252 ? -42.545 24.009 55.031 1.00 61.02 254 LEU D C 1
ATOM 1851 O O . LEU A 1 252 ? -43.245 23.830 56.028 1.00 62.75 254 LEU D O 1
ATOM 1856 N N . ALA A 1 253 ? -42.190 25.218 54.602 1.00 62.82 255 ALA D N 1
ATOM 1857 C CA . ALA A 1 253 ? -42.669 26.442 55.242 1.00 64.58 255 ALA D CA 1
ATOM 1858 C C . ALA A 1 253 ? -44.137 26.720 54.911 1.00 65.09 255 ALA D C 1
ATOM 1859 O O . ALA A 1 253 ? -44.846 27.339 55.704 1.00 65.15 255 ALA D O 1
ATOM 1861 N N . LEU A 1 254 ? -44.584 26.265 53.741 1.00 65.60 256 LEU D N 1
ATOM 1862 C CA . LEU A 1 254 ? -45.988 26.374 53.356 1.00 65.44 256 LEU D CA 1
ATOM 1863 C C . LEU A 1 254 ? -46.795 25.317 54.099 1.00 66.48 256 LEU D C 1
ATOM 1864 O O . LEU A 1 254 ? -47.822 25.627 54.705 1.00 66.66 256 LEU D O 1
ATOM 1869 N N . ILE A 1 255 ? -46.313 24.073 54.050 1.00 67.91 257 ILE D N 1
ATOM 1870 C CA . ILE A 1 255 ? -46.987 22.923 54.664 1.00 69.34 257 ILE D CA 1
ATOM 1871 C C . ILE A 1 255 ? -47.318 23.174 56.138 1.00 70.43 257 ILE D C 1
ATOM 1872 O O . ILE A 1 255 ? -48.459 22.971 56.569 1.00 69.35 257 ILE D O 1
ATOM 1877 N N . ARG A 1 256 ? -46.316 23.627 56.891 1.00 70.97 258 ARG D N 1
ATOM 1878 C CA . ARG A 1 256 ? -46.466 23.941 58.308 1.00 71.92 258 ARG D CA 1
ATOM 1879 C C . ARG A 1 256 ? -47.445 25.094 58.533 1.00 72.62 258 ARG D C 1
ATOM 1880 O O . ARG A 1 256 ? -48.338 24.998 59.375 1.00 73.50 258 ARG D O 1
ATOM 1888 N N . SER A 1 257 ? -47.282 26.171 57.769 1.00 74.06 259 SER D N 1
ATOM 1889 C CA . SER A 1 257 ? -48.052 27.401 57.986 1.00 75.21 259 SER D CA 1
ATOM 1890 C C . SER A 1 257 ? -49.479 27.356 57.426 1.00 75.32 259 SER D C 1
ATOM 1891 O O . SER A 1 257 ? -50.267 28.272 57.665 1.00 75.70 259 SER D O 1
ATOM 1894 N N . ARG A 1 258 ? -49.812 26.296 56.693 1.00 76.32 260 ARG D N 1
ATOM 1895 C CA . ARG A 1 258 ? -51.155 26.159 56.129 1.00 77.78 260 ARG D CA 1
ATOM 1896 C C . ARG A 1 258 ? -51.941 24.993 56.737 1.00 80.13 260 ARG D C 1
ATOM 1897 O O . ARG A 1 258 ? -53.148 25.115 56.966 1.00 78.96 260 ARG D O 1
ATOM 1905 N N . TRP A 1 259 ? -51.262 23.875 57.001 1.00 83.18 261 TRP D N 1
ATOM 1906 C CA . TRP A 1 259 ? -51.939 22.658 57.473 1.00 84.91 261 TRP D CA 1
ATOM 1907 C C . TRP A 1 259 ? -51.436 22.100 58.813 1.00 84.37 261 TRP D C 1
ATOM 1908 O O . TRP A 1 259 ? -52.079 21.224 59.399 1.00 85.55 261 TRP D O 1
ATOM 1919 N N . ASN A 1 260 ? -50.297 22.608 59.283 1.00 82.96 262 ASN D N 1
ATOM 1920 C CA . ASN A 1 260 ? -49.722 22.242 60.589 1.00 81.93 262 ASN D CA 1
ATOM 1921 C C . ASN A 1 260 ? -49.521 20.745 60.831 1.00 80.24 262 ASN D C 1
ATOM 1922 O O . ASN A 1 260 ? -49.892 20.226 61.886 1.00 79.80 262 ASN D O 1
ATOM 1927 N N . LEU A 1 261 ? -48.934 20.056 59.855 1.00 79.33 263 LEU D N 1
ATOM 1928 C CA . LEU A 1 261 ? -48.604 18.642 60.017 1.00 79.91 263 LEU D CA 1
ATOM 1929 C C . LEU A 1 261 ? -47.302 18.488 60.794 1.00 80.81 263 LEU D C 1
ATOM 1930 O O . LEU A 1 261 ? -46.340 19.217 60.549 1.00 81.65 263 LEU D O 1
ATOM 1935 N N . GLU A 1 262 ? -47.280 17.541 61.730 1.00 82.47 264 GLU D N 1
ATOM 1936 C CA . GLU A 1 262 ? -46.074 17.255 62.507 1.00 84.21 264 GLU D CA 1
ATOM 1937 C C . GLU A 1 262 ? -45.042 16.517 61.658 1.00 83.52 264 GLU D C 1
ATOM 1938 O O . GLU A 1 262 ? -43.894 16.951 61.554 1.00 82.43 264 GLU D O 1
ATOM 1944 N N . THR A 1 263 ? -45.466 15.407 61.057 1.00 83.28 265 THR D N 1
ATOM 1945 C CA . THR A 1 263 ? -44.612 14.611 60.174 1.00 82.84 265 THR D CA 1
ATOM 1946 C C . THR A 1 263 ? -45.006 14.819 58.713 1.00 82.14 265 THR D C 1
ATOM 1947 O O . THR A 1 263 ? -46.192 14.798 58.369 1.00 81.21 265 THR D O 1
ATOM 1951 N N . VAL A 1 264 ? -44.000 15.024 57.863 1.00 82.12 266 VAL D N 1
ATOM 1952 C CA . VAL A 1 264 ? -44.212 15.359 56.451 1.00 81.16 266 VAL D CA 1
ATOM 1953 C C . VAL A 1 264 ? -43.421 14.432 55.524 1.00 80.36 266 VAL D C 1
ATOM 1954 O O . VAL A 1 264 ? -42.197 14.328 55.638 1.00 79.53 266 VAL D O 1
ATOM 1958 N N . TRP A 1 265 ? -44.136 13.766 54.616 1.00 79.07 267 TRP D N 1
ATOM 1959 C CA . TRP A 1 265 ? -43.528 12.955 53.557 1.00 77.15 267 TRP D CA 1
ATOM 1960 C C . TRP A 1 265 ? -43.254 13.810 52.316 1.00 73.08 267 TRP D C 1
ATOM 1961 O O . TRP A 1 265 ? -44.164 14.450 51.781 1.00 71.04 267 TRP D O 1
ATOM 1972 N N . PHE A 1 266 ? -42.003 13.822 51.863 1.00 68.49 268 PHE D N 1
ATOM 1973 C CA . PHE A 1 266 ? -41.630 14.605 50.688 1.00 65.05 268 PHE D CA 1
ATOM 1974 C C . PHE A 1 266 ? -41.101 13.745 49.549 1.00 64.03 268 PHE D C 1
ATOM 1975 O O . PHE A 1 266 ? -40.531 12.677 49.778 1.00 65.92 268 PHE D O 1
ATOM 1983 N N . PHE A 1 267 ? -41.297 14.228 48.326 1.00 61.89 269 PHE D N 1
ATOM 1984 C CA . PHE A 1 267 ? -40.804 13.556 47.131 1.00 59.88 269 PHE D CA 1
ATOM 1985 C C . PHE A 1 267 ? -39.907 14.484 46.307 1.00 58.86 269 PHE D C 1
ATOM 1986 O O . PHE A 1 267 ? -40.385 15.434 45.673 1.00 57.77 269 PHE D O 1
ATOM 1994 N N . CYS A 1 268 ? -38.604 14.206 46.345 1.00 56.97 270 CYS D N 1
ATOM 1995 C CA . CYS A 1 268 ? -37.607 14.949 45.579 1.00 55.19 270 CYS D CA 1
ATOM 1996 C C . CYS A 1 268 ? -37.561 14.425 44.153 1.00 54.36 270 CYS D C 1
ATOM 1997 O O . CYS A 1 268 ? -36.745 13.560 43.830 1.00 53.37 270 CYS D O 1
ATOM 2000 N N . TYR A 1 269 ? -38.439 14.955 43.304 1.00 55.50 271 TYR D N 1
ATOM 2001 C CA . TYR A 1 269 ? -38.571 14.469 41.929 1.00 56.32 271 TYR D CA 1
ATOM 2002 C C . TYR A 1 269 ? -37.355 14.801 41.063 1.00 55.88 271 TYR D C 1
ATOM 2003 O O . TYR A 1 269 ? -37.069 15.971 40.785 1.00 56.42 271 TYR D O 1
ATOM 2012 N N . ARG A 1 270 ? -36.647 13.751 40.655 1.00 53.46 272 ARG D N 1
ATOM 2013 C CA . ARG A 1 270 ? -35.457 13.871 39.824 1.00 51.24 272 ARG D CA 1
ATOM 2014 C C . ARG A 1 270 ? -35.578 12.959 38.606 1.00 51.31 272 ARG D C 1
ATOM 2015 O O . ARG A 1 270 ? -36.300 11.955 38.640 1.00 51.79 272 ARG D O 1
ATOM 2023 N N . GLU A 1 271 ? -34.868 13.314 37.536 1.00 49.69 273 GLU D N 1
ATOM 2024 C CA . GLU A 1 271 ? -35.026 12.655 36.238 1.00 46.92 273 GLU D CA 1
ATOM 2025 C C . GLU A 1 271 ? -33.735 12.071 35.670 1.00 46.31 273 GLU D C 1
ATOM 2026 O O . GLU A 1 271 ? -32.652 12.244 36.230 1.00 45.72 273 GLU D O 1
ATOM 2032 N N . SER A 1 272 ? -33.886 11.367 34.551 1.00 46.13 274 SER D N 1
ATOM 2033 C CA . SER A 1 272 ? -32.785 10.807 33.781 1.00 45.92 274 SER D CA 1
ATOM 2034 C C . SER A 1 272 ? -33.286 10.595 32.362 1.00 47.09 274 SER D C 1
ATOM 2035 O O . SER A 1 272 ? -34.407 10.113 32.158 1.00 46.83 274 SER D O 1
ATOM 2038 N N . ARG A 1 273 ? -32.453 10.974 31.392 1.00 48.30 275 ARG D N 1
ATOM 2039 C CA . ARG A 1 273 ? -32.794 10.928 29.964 1.00 48.80 275 ARG D CA 1
ATOM 2040 C C . ARG A 1 273 ? -34.127 11.621 29.643 1.00 48.90 275 ARG D C 1
ATOM 2041 O O . ARG A 1 273 ? -34.795 11.279 28.665 1.00 49.10 275 ARG D O 1
ATOM 2049 N N . GLY A 1 274 ? -34.496 12.595 30.474 1.00 49.58 276 GLY D N 1
ATOM 2050 C CA . GLY A 1 274 ? -35.726 13.363 30.292 1.00 50.90 276 GLY D CA 1
ATOM 2051 C C . GLY A 1 274 ? -36.971 12.627 30.746 1.00 53.11 276 GLY D C 1
ATOM 2052 O O . GLY A 1 274 ? -38.087 12.999 30.379 1.00 52.97 276 GLY D O 1
ATOM 2053 N N . PHE A 1 275 ? -36.778 11.581 31.546 1.00 55.55 277 PHE D N 1
ATOM 2054 C CA . PHE A 1 275 ? -37.882 10.782 32.071 1.00 57.16 277 PHE D CA 1
ATOM 2055 C C . PHE A 1 275 ? -37.752 10.585 33.571 1.00 59.57 277 PHE D C 1
ATOM 2056 O O . PHE A 1 275 ? -36.639 10.533 34.099 1.00 61.37 277 PHE D O 1
ATOM 2064 N N . ALA A 1 276 ? -38.896 10.464 34.244 1.00 60.67 278 ALA D N 1
ATOM 2065 C CA . ALA A 1 276 ? -38.945 10.200 35.680 1.00 61.44 278 ALA D CA 1
ATOM 2066 C C . ALA A 1 276 ? -38.092 8.985 36.040 1.00 62.57 278 ALA D C 1
ATOM 2067 O O . ALA A 1 276 ? -38.379 7.865 35.613 1.00 63.27 278 ALA D O 1
ATOM 2069 N N . ASP A 1 277 ? -37.032 9.227 36.807 1.00 63.71 279 ASP D N 1
ATOM 2070 C CA . ASP A 1 277 ? -36.123 8.170 37.242 1.00 65.35 279 ASP D CA 1
ATOM 2071 C C . ASP A 1 277 ? -36.139 8.049 38.764 1.00 67.55 279 ASP D C 1
ATOM 2072 O O . ASP A 1 277 ? -35.632 8.921 39.476 1.00 69.43 279 ASP D O 1
ATOM 2077 N N . LEU A 1 278 ? -36.722 6.955 39.246 1.00 68.12 280 LEU D N 1
ATOM 2078 C CA . LEU A 1 278 ? -36.887 6.709 40.679 1.00 67.85 280 LEU D CA 1
ATOM 2079 C C . LEU A 1 278 ? -35.617 6.148 41.323 1.00 68.02 280 LEU D C 1
ATOM 2080 O O . LEU A 1 278 ? -35.511 6.086 42.550 1.00 67.76 280 LEU D O 1
ATOM 2085 N N . ASN A 1 279 ? -34.662 5.737 40.491 1.00 68.13 281 ASN D N 1
ATOM 2086 C CA . ASN A 1 279 ? -33.350 5.313 40.969 1.00 69.26 281 ASN D CA 1
ATOM 2087 C C . ASN A 1 279 ? -32.548 6.500 41.488 1.00 69.29 281 ASN D C 1
ATOM 2088 O O . ASN A 1 279 ? -31.754 6.362 42.420 1.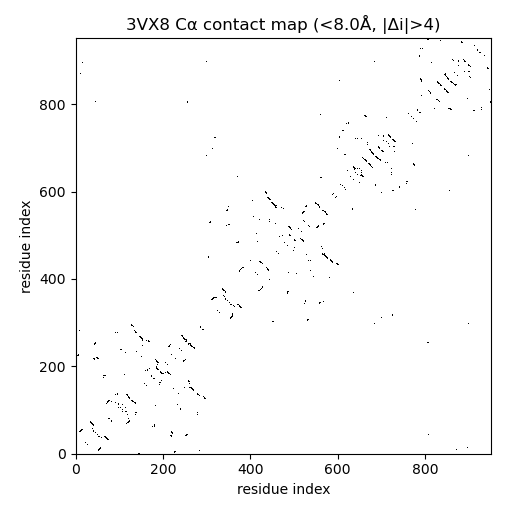00 69.34 281 ASN D O 1
ATOM 2093 N N . LEU A 1 280 ? -32.765 7.661 40.872 1.00 68.46 282 LEU D N 1
ATOM 2094 C CA . LEU A 1 280 ? -32.092 8.898 41.250 1.00 68.10 282 LEU D CA 1
ATOM 2095 C C . LEU A 1 280 ? -32.945 9.664 42.251 1.00 67.72 282 LEU D C 1
ATOM 2096 O O . LEU A 1 280 ? -32.441 10.155 43.260 1.00 67.72 282 LEU D O 1
ATOM 2101 N N . SER A 1 281 ? -34.239 9.754 41.952 1.00 68.00 283 SER D N 1
ATOM 2102 C CA . SER A 1 281 ? -35.205 10.504 42.752 1.00 69.37 283 SER D CA 1
ATOM 2103 C C . SER A 1 281 ? -35.199 10.076 44.221 1.00 70.97 283 SER D C 1
ATOM 2104 O O . SER A 1 281 ? -34.871 8.930 44.541 1.00 73.33 283 SER D O 1
ATOM 2107 N N . LEU A 1 282 ? -35.562 11.001 45.107 1.00 70.87 284 LEU D N 1
ATOM 2108 C CA . LEU A 1 282 ? -35.536 10.749 46.549 1.00 70.01 284 LEU D CA 1
ATOM 2109 C C . LEU A 1 282 ? -36.904 10.876 47.229 1.00 70.67 284 LEU D C 1
ATOM 2110 O O . LEU A 1 282 ? -37.656 11.821 46.978 1.00 69.97 284 LEU D O 1
ATOM 2115 N N . VAL A 1 283 ? -37.215 9.903 48.082 1.00 71.89 285 VAL D N 1
ATOM 2116 C CA . VAL A 1 283 ? -38.387 9.957 48.960 1.00 71.55 285 VAL D CA 1
ATOM 2117 C C . VAL A 1 283 ? -37.904 9.946 50.410 1.00 72.09 285 VAL D C 1
ATOM 2118 O O . VAL A 1 283 ? -37.019 9.166 50.776 1.00 71.90 285 VAL D O 1
ATOM 2122 N N . GLY A 1 284 ? -38.481 10.823 51.225 1.00 72.03 286 GLY D N 1
ATOM 2123 C CA . GLY A 1 284 ? -38.157 10.872 52.643 1.00 72.39 286 GLY D CA 1
ATOM 2124 C C . GLY A 1 284 ? -39.253 11.498 53.479 1.00 73.01 286 GLY D C 1
ATOM 2125 O O . GLY A 1 284 ? -40.262 11.974 52.950 1.00 70.49 286 GLY D O 1
ATOM 2126 N N . GLN A 1 285 ? -39.053 11.476 54.794 1.00 75.45 287 GLN D N 1
ATOM 2127 C CA . GLN A 1 285 ? -39.927 12.181 55.725 1.00 77.23 287 GLN D CA 1
ATOM 2128 C C . GLN A 1 285 ? -39.129 12.897 56.815 1.00 78.34 287 GLN D C 1
ATOM 2129 O O . GLN A 1 285 ? -38.061 12.436 57.234 1.00 76.87 287 GLN D O 1
ATOM 2135 N N . ALA A 1 286 ? -39.662 14.034 57.254 1.00 78.77 288 ALA D N 1
ATOM 2136 C CA . ALA A 1 286 ? -39.045 14.839 58.298 1.00 79.08 288 ALA D CA 1
ATOM 2137 C C . ALA A 1 286 ? -40.111 15.351 59.258 1.00 79.30 288 ALA D C 1
ATOM 2138 O O . ALA A 1 286 ? -41.294 15.397 58.912 1.00 79.19 288 ALA D O 1
ATOM 2140 N N . SER A 1 287 ? -39.687 15.732 60.460 1.00 79.60 289 SER D N 1
ATOM 2141 C CA . SER A 1 287 ? -40.605 16.240 61.473 1.00 79.36 289 SER D CA 1
ATOM 2142 C C . SER A 1 287 ? -40.371 17.718 61.768 1.00 79.59 289 SER D C 1
ATOM 2143 O O . SER A 1 287 ? -39.277 18.120 62.174 1.00 78.92 289 SER D O 1
ATOM 2146 N N . ILE A 1 288 ? -41.406 18.522 61.545 1.00 80.76 290 ILE D N 1
ATOM 2147 C CA . ILE A 1 288 ? -41.391 19.923 61.943 1.00 82.80 290 ILE D CA 1
ATOM 2148 C C . ILE A 1 288 ? -41.932 20.011 63.367 1.00 83.15 290 ILE D C 1
ATOM 2149 O O . ILE A 1 288 ? -42.994 19.460 63.668 1.00 82.44 290 ILE D O 1
ATOM 2154 N N . THR A 1 289 ? -41.199 20.702 64.237 1.00 84.42 291 THR D N 1
ATOM 2155 C CA . THR A 1 289 ? -41.571 20.814 65.647 1.00 86.24 291 THR D CA 1
ATOM 2156 C C . THR A 1 289 ? -42.688 21.847 65.848 1.00 87.76 291 THR D C 1
ATOM 2157 O O . THR A 1 289 ? -42.460 22.931 66.397 1.00 89.91 291 THR D O 1
ATOM 2161 N N . LEU A 1 290 ? -43.889 21.492 65.385 1.00 87.03 292 LEU D N 1
ATOM 2162 C CA . LEU A 1 290 ? -45.106 22.304 65.538 1.00 85.54 292 LEU D CA 1
ATOM 2163 C C . LEU A 1 290 ? -44.884 23.803 65.323 1.00 85.46 292 LEU D C 1
ATOM 2164 O O . LEU A 1 290 ? -45.836 24.581 65.246 1.00 85.67 292 LEU D O 1
ATOM 2169 N N . ALA A 1 296 ? -45.797 31.915 65.045 1.00 67.57 298 ALA D N 1
ATOM 2170 C CA . ALA A 1 296 ? -46.725 31.658 63.945 1.00 68.07 298 ALA D CA 1
ATOM 2171 C C . ALA A 1 296 ? -46.862 32.854 62.994 1.00 68.23 298 ALA D C 1
ATOM 2172 O O . ALA A 1 296 ? -46.932 32.680 61.775 1.00 67.94 298 ALA D O 1
ATOM 2174 N N . GLU A 1 297 ? -46.890 34.060 63.559 1.00 67.64 299 GLU D N 1
ATOM 2175 C CA . GLU A 1 297 ? -47.127 35.284 62.789 1.00 66.39 299 GLU D CA 1
ATOM 2176 C C . GLU A 1 297 ? -45.870 35.926 62.205 1.00 65.18 299 GLU D C 1
ATOM 2177 O O . GLU A 1 297 ? -45.907 36.470 61.098 1.00 64.27 299 GLU D O 1
ATOM 2183 N N . THR A 1 298 ? -44.771 35.876 62.956 1.00 63.62 300 THR D N 1
ATOM 2184 C CA . THR A 1 298 ? -43.533 36.558 62.567 1.00 61.32 300 THR D CA 1
ATOM 2185 C C . THR A 1 298 ? -42.774 35.821 61.464 1.00 60.01 300 THR D C 1
ATOM 2186 O O . THR A 1 298 ? -42.708 34.588 61.451 1.00 58.78 300 THR D O 1
ATOM 2190 N N . VAL A 1 299 ? -42.210 36.596 60.540 1.00 58.44 301 VAL D N 1
ATOM 2191 C CA . VAL A 1 299 ? -41.436 36.059 59.425 1.00 57.19 301 VAL D CA 1
ATOM 2192 C C . VAL A 1 299 ? -40.099 35.517 59.935 1.00 56.24 301 VAL D C 1
ATOM 2193 O O . VAL A 1 299 ? -39.313 36.262 60.526 1.00 56.27 301 VAL D O 1
ATOM 2197 N N . PRO A 1 300 ? -39.839 34.214 59.715 1.00 55.47 302 PRO D N 1
ATOM 2198 C CA . PRO A 1 300 ? -38.589 33.590 60.151 1.00 55.27 302 PRO D CA 1
ATOM 2199 C C . PRO A 1 300 ? -37.377 34.157 59.417 1.00 55.19 302 PRO D C 1
ATOM 2200 O O . PRO A 1 300 ? -37.520 34.725 58.330 1.00 54.45 302 PRO D O 1
ATOM 2204 N N . ASN A 1 301 ? -36.189 33.953 59.953 1.00 55.38 303 ASN D N 1
ATOM 2205 C CA . ASN A 1 301 ? -34.972 34.420 59.314 1.00 55.87 303 ASN D CA 1
ATOM 2206 C C . ASN A 1 301 ? -34.633 33.661 58.037 1.00 55.50 303 ASN D C 1
ATOM 2207 O O . ASN A 1 301 ? -34.937 32.500 57.915 1.00 56.10 303 ASN D O 1
ATOM 2212 N N . SER A 1 302 ? -34.026 34.342 57.073 1.00 53.37 304 SER D N 1
ATOM 2213 C CA . SER A 1 302 ? -33.761 33.752 55.789 1.00 50.88 304 SER D CA 1
ATOM 2214 C C . SER A 1 302 ? -32.300 33.686 55.525 1.00 49.33 304 SER D C 1
ATOM 2215 O O . SER A 1 302 ? -31.505 34.134 56.299 1.00 48.92 304 SER D O 1
ATOM 2218 N N . VAL A 1 303 ? -31.950 33.119 54.397 1.00 47.65 305 VAL D N 1
ATOM 2219 C CA . VAL A 1 303 ? -30.605 32.758 54.167 1.00 46.19 305 VAL D CA 1
ATOM 2220 C C . VAL A 1 303 ? -30.591 32.342 52.730 1.00 45.90 305 VAL D C 1
ATOM 2221 O O . VAL A 1 303 ? -31.626 32.029 52.214 1.00 47.16 305 VAL D O 1
ATOM 2225 N N . GLY A 1 304 ? -29.455 32.395 52.055 1.00 44.05 306 GLY D N 1
ATOM 2226 C CA . GLY A 1 304 ? -29.426 31.992 50.667 1.00 42.07 306 GLY D CA 1
ATOM 2227 C C . GLY A 1 304 ? -28.650 32.849 49.708 1.00 40.60 306 GLY D C 1
ATOM 2228 O O . GLY A 1 304 ? -29.086 33.118 48.625 1.00 40.44 306 GLY D O 1
ATOM 2229 N N . TRP A 1 305 ? -27.483 33.271 50.119 1.00 39.03 307 TRP D N 1
ATOM 2230 C CA . TRP A 1 305 ? -26.638 34.024 49.273 1.00 37.62 307 TRP D CA 1
ATOM 2231 C C . TRP A 1 305 ? -25.735 33.033 48.676 1.00 38.68 307 TRP D C 1
ATOM 2232 O O . TRP A 1 305 ? -25.182 32.206 49.375 1.00 38.99 307 TRP D O 1
ATOM 2243 N N . GLU A 1 306 ? -25.602 33.067 47.368 1.00 39.71 308 GLU D N 1
ATOM 2244 C CA . GLU A 1 306 ? -24.839 32.076 46.644 1.00 41.16 308 GLU D CA 1
ATOM 2245 C C . GLU A 1 306 ? -23.374 32.234 46.937 1.00 42.55 308 GLU D C 1
ATOM 2246 O O . GLU A 1 306 ? -22.887 33.328 46.951 1.00 43.51 308 GLU D O 1
ATOM 2252 N N . LEU A 1 307 ? -22.669 31.133 47.133 1.00 43.47 309 LEU D N 1
ATOM 2253 C CA . LEU A 1 307 ? -21.226 31.131 47.367 1.00 44.69 309 LEU D CA 1
ATOM 2254 C C . LEU A 1 307 ? -20.450 31.070 46.048 1.00 45.96 309 LEU D C 1
ATOM 2255 O O . LEU A 1 307 ? -20.926 30.499 45.066 1.00 46.21 309 LEU D O 1
ATOM 2260 N N . ASN A 1 308 ? -19.261 31.670 46.037 1.00 47.94 310 ASN D N 1
ATOM 2261 C CA . ASN A 1 308 ? -18.385 31.669 44.864 1.00 49.40 310 ASN D CA 1
ATOM 2262 C C . ASN A 1 308 ? -17.127 30.865 45.169 1.00 50.41 310 ASN D C 1
ATOM 2263 O O . ASN A 1 308 ? -16.182 31.380 45.772 1.00 50.47 310 ASN D O 1
ATOM 2268 N N . LYS A 1 309 ? -17.128 29.601 44.742 1.00 52.56 311 LYS D N 1
ATOM 2269 C CA . LYS A 1 309 ? -16.082 28.628 45.090 1.00 54.02 311 LYS D CA 1
ATOM 2270 C C . LYS A 1 309 ? -15.759 28.628 46.587 1.00 54.27 311 LYS D C 1
ATOM 2271 O O . LYS A 1 309 ? -14.592 28.687 46.983 1.00 54.67 311 LYS D O 1
ATOM 2277 N N . GLY A 1 310 ? -16.805 28.581 47.409 1.00 54.59 312 GLY D N 1
ATOM 2278 C CA . GLY A 1 310 ? -16.651 28.485 48.857 1.00 55.69 312 GLY D CA 1
ATOM 2279 C C . GLY A 1 310 ? -16.954 29.737 49.663 1.00 56.55 312 GLY D C 1
ATOM 2280 O O . GLY A 1 310 ? -17.409 29.640 50.804 1.00 56.69 312 GLY D O 1
ATOM 2281 N N . LYS A 1 311 ? -16.714 30.910 49.075 1.00 56.89 313 LYS D N 1
ATOM 2282 C CA . LYS A 1 311 ? -16.771 32.179 49.821 1.00 57.08 313 LYS D CA 1
ATOM 2283 C C . LYS A 1 311 ? -17.908 33.134 49.424 1.00 56.50 313 LYS D C 1
ATOM 2284 O O . LYS A 1 311 ? -18.379 33.116 48.286 1.00 55.50 313 LYS D O 1
ATOM 2290 N N . ARG A 1 312 ? -18.339 33.954 50.386 1.00 57.47 314 ARG D N 1
ATOM 2291 C CA . ARG A 1 312 ? -19.331 35.014 50.159 1.00 57.98 314 ARG D CA 1
ATOM 2292 C C . ARG A 1 312 ? -18.732 36.157 49.340 1.00 55.80 314 ARG D C 1
ATOM 2293 O O . ARG A 1 312 ? -18.317 37.186 49.880 1.00 54.49 314 ARG D O 1
ATOM 2301 N N . VAL A 1 313 ? -18.691 35.955 48.029 1.00 53.79 315 VAL D N 1
ATOM 2302 C CA . VAL A 1 313 ? -18.097 36.900 47.096 1.00 51.83 315 VAL D CA 1
ATOM 2303 C C . VAL A 1 313 ? -19.027 36.958 45.888 1.00 51.04 315 VAL D C 1
ATOM 2304 O O . VAL A 1 313 ? -19.589 35.931 45.499 1.00 51.51 315 VAL D O 1
ATOM 2308 N N . PRO A 1 314 ? -19.224 38.161 45.311 1.00 49.93 316 PRO D N 1
ATOM 2309 C CA . PRO A 1 314 ? -19.993 38.277 44.069 1.00 49.18 316 PRO D CA 1
ATOM 2310 C C . PRO A 1 314 ? -19.292 37.580 42.910 1.00 48.53 316 PRO D C 1
ATOM 2311 O O . PRO A 1 314 ? -18.076 37.389 42.950 1.00 49.54 316 PRO D O 1
ATOM 2315 N N . ARG A 1 315 ? -20.055 37.195 41.894 1.00 47.81 317 ARG D N 1
ATOM 2316 C CA . ARG A 1 315 ? -19.481 36.637 40.674 1.00 47.47 317 ARG D CA 1
ATOM 2317 C C . ARG A 1 315 ? -19.295 37.755 39.662 1.00 46.08 317 ARG D C 1
ATOM 2318 O O . ARG A 1 315 ? -20.024 38.745 39.688 1.00 46.39 317 ARG D O 1
ATOM 2326 N N . SER A 1 316 ? -18.312 37.610 38.781 1.00 45.27 318 SER D N 1
ATOM 2327 C CA . SER A 1 316 ? -18.102 38.596 37.728 1.00 45.55 318 SER D CA 1
ATOM 2328 C C . SER A 1 316 ? -17.612 37.966 36.426 1.00 45.17 318 SER D C 1
ATOM 2329 O O . SER A 1 316 ? -16.561 37.325 36.382 1.00 45.49 318 SER D O 1
ATOM 2332 N N . ILE A 1 317 ? -18.404 38.151 35.374 1.00 44.06 319 ILE D N 1
ATOM 2333 C CA . ILE A 1 317 ? -18.062 37.687 34.038 1.00 43.03 319 ILE D CA 1
ATOM 2334 C C . ILE A 1 317 ? -17.689 38.893 33.178 1.00 43.21 319 ILE D C 1
ATOM 2335 O O . ILE A 1 317 ? -18.220 39.990 33.374 1.00 43.70 319 ILE D O 1
ATOM 2340 N N . SER A 1 318 ? -16.756 38.691 32.251 1.00 42.74 320 SER D N 1
ATOM 2341 C CA . SER A 1 318 ? -16.430 39.700 31.248 1.00 42.05 320 SER D CA 1
ATOM 2342 C C . SER A 1 318 ? -16.881 39.207 29.876 1.00 41.94 320 SER D C 1
ATOM 2343 O O . SER A 1 318 ? -16.609 38.066 29.503 1.00 42.44 320 SER D O 1
ATOM 2346 N N . LEU A 1 319 ? -17.584 40.060 29.137 1.00 42.12 321 LEU D N 1
ATOM 2347 C CA . LEU A 1 319 ? -18.108 39.685 27.822 1.00 42.80 321 LEU D CA 1
ATOM 2348 C C . LEU A 1 319 ? -17.718 40.675 26.727 1.00 43.10 321 LEU D C 1
ATOM 2349 O O . LEU A 1 319 ? -18.500 40.943 25.808 1.00 42.99 321 LEU D O 1
ATOM 2354 N N . ALA A 1 320 ? -16.500 41.205 26.825 1.00 43.60 322 ALA D N 1
ATOM 2355 C CA . ALA A 1 320 ? -15.996 42.171 25.856 1.00 43.93 322 ALA D CA 1
ATOM 2356 C C . ALA A 1 320 ? -15.881 41.547 24.466 1.00 44.88 322 ALA D C 1
ATOM 2357 O O . ALA A 1 320 ? -16.609 41.928 23.548 1.00 44.28 322 ALA D O 1
ATOM 2359 N N . ASN A 1 321 ? -14.989 40.568 24.331 1.00 46.24 323 ASN D N 1
ATOM 2360 C CA . ASN A 1 321 ? -14.718 39.913 23.047 1.00 48.18 323 ASN D CA 1
ATOM 2361 C C . ASN A 1 321 ? -15.907 39.152 22.456 1.00 49.12 323 ASN D C 1
ATOM 2362 O O . ASN A 1 321 ? -16.018 39.011 21.236 1.00 48.95 323 ASN D O 1
ATOM 2367 N N . SER A 1 322 ? -16.786 38.664 23.325 1.00 51.52 324 SER D N 1
ATOM 2368 C CA . SER A 1 322 ? -17.955 37.901 22.897 1.00 53.48 324 SER D CA 1
ATOM 2369 C C . SER A 1 322 ? -19.207 38.776 22.823 1.00 54.63 324 SER D C 1
ATOM 2370 O O . SER A 1 322 ? -20.247 38.445 23.399 1.00 54.93 324 SER D O 1
ATOM 2373 N N . MET A 1 323 ? -19.092 39.896 22.111 1.00 55.48 325 MET D N 1
ATOM 2374 C CA . MET A 1 323 ? -20.221 40.794 21.876 1.00 55.12 325 MET D CA 1
ATOM 2375 C C . MET A 1 323 ? -20.355 41.095 20.382 1.00 56.04 325 MET D C 1
ATOM 2376 O O . MET A 1 323 ? -21.313 41.735 19.943 1.00 57.63 325 MET D O 1
ATOM 2381 N N . PRO B 1 5 ? -10.359 57.041 -41.936 1.00 61.70 7 PRO A N 1
ATOM 2382 C CA . PRO B 1 5 ? -11.677 56.964 -42.573 1.00 61.01 7 PRO A CA 1
ATOM 2383 C C . PRO B 1 5 ? -12.810 57.042 -41.546 1.00 59.87 7 PRO A C 1
ATOM 2384 O O . PRO B 1 5 ? -12.749 56.382 -40.502 1.00 59.74 7 PRO A O 1
ATOM 2388 N N . ALA B 1 6 ? -13.830 57.843 -41.852 1.00 57.78 8 ALA A N 1
ATOM 2389 C CA . ALA B 1 6 ? -14.941 58.092 -40.927 1.00 55.08 8 ALA A CA 1
ATOM 2390 C C . ALA B 1 6 ? -15.932 56.926 -40.864 1.00 53.39 8 ALA A C 1
ATOM 2391 O O . ALA B 1 6 ? -16.804 56.786 -41.730 1.00 54.34 8 ALA A O 1
ATOM 2393 N N . ILE B 1 7 ? -15.791 56.099 -39.828 1.00 50.29 9 ILE A N 1
ATOM 2394 C CA . ILE B 1 7 ? -16.626 54.903 -39.645 1.00 46.95 9 ILE A CA 1
ATOM 2395 C C . ILE B 1 7 ? -17.857 55.150 -38.763 1.00 44.98 9 ILE A C 1
ATOM 2396 O O . ILE B 1 7 ? -17.959 56.178 -38.093 1.00 44.53 9 ILE A O 1
ATOM 2401 N N . ILE B 1 8 ? -18.791 54.201 -38.786 1.00 42.76 10 ILE A N 1
ATOM 2402 C CA . ILE B 1 8 ? -20.001 54.254 -37.963 1.00 40.33 10 ILE A CA 1
ATOM 2403 C C . ILE B 1 8 ? -19.674 53.872 -36.510 1.00 38.18 10 ILE A C 1
ATOM 2404 O O . ILE B 1 8 ? -19.051 52.836 -36.258 1.00 38.12 10 ILE A O 1
ATOM 2409 N N . LEU B 1 9 ? -20.077 54.725 -35.568 1.00 35.51 11 LEU A N 1
ATOM 2410 C CA . LEU B 1 9 ? -19.727 54.557 -34.151 1.00 33.25 11 LEU A CA 1
ATOM 2411 C C . LEU B 1 9 ? -20.602 53.533 -33.427 1.00 31.73 11 LEU A C 1
ATOM 2412 O O . LEU B 1 9 ? -21.826 53.667 -33.379 1.00 31.40 11 LEU A O 1
ATOM 2417 N N . GLN B 1 10 ? -19.955 52.526 -32.847 1.00 29.87 12 GLN A N 1
ATOM 2418 C CA . GLN B 1 10 ? -20.653 51.453 -32.148 1.00 28.37 12 GLN A CA 1
ATOM 2419 C C . GLN B 1 10 ? -20.404 51.490 -30.647 1.00 27.72 12 GLN A C 1
ATOM 2420 O O . GLN B 1 10 ? -19.258 51.466 -30.189 1.00 26.95 12 GLN A O 1
ATOM 2426 N N . PHE B 1 11 ? -21.493 51.535 -29.890 1.00 27.32 13 PHE A N 1
ATOM 2427 C CA . PHE B 1 11 ? -21.429 51.583 -28.437 1.00 27.05 13 PHE A CA 1
ATOM 2428 C C . PHE B 1 11 ? -21.489 50.171 -27.862 1.00 26.65 13 PHE A C 1
ATOM 2429 O O . PHE B 1 11 ? -22.290 49.342 -28.302 1.00 26.23 13 PHE A O 1
ATOM 2437 N N . ALA B 1 12 ? -20.632 49.906 -26.879 1.00 26.31 14 ALA A N 1
ATOM 2438 C CA . ALA B 1 12 ? -20.621 48.624 -26.185 1.00 25.54 14 ALA A CA 1
ATOM 2439 C C . ALA B 1 12 ? -21.799 48.546 -25.216 1.00 25.21 14 ALA A C 1
ATOM 2440 O O . ALA B 1 12 ? -22.033 49.485 -24.450 1.00 24.91 14 ALA A O 1
ATOM 2442 N N . PRO B 1 13 ? -22.551 47.430 -25.256 1.00 25.24 15 PRO A N 1
ATOM 2443 C CA . PRO B 1 13 ? -23.740 47.239 -24.415 1.00 25.49 15 PRO A CA 1
ATOM 2444 C C . PRO B 1 13 ? -23.446 47.275 -22.915 1.00 25.56 15 PRO A C 1
ATOM 2445 O O . PRO B 1 13 ? -22.419 46.756 -22.470 1.00 25.44 15 PRO A O 1
ATOM 2449 N N . LEU B 1 14 ? -24.345 47.892 -22.150 1.00 25.75 16 LEU A N 1
ATOM 2450 C CA . LEU B 1 14 ? -24.244 47.889 -20.693 1.00 25.84 16 LEU A CA 1
ATOM 2451 C C . LEU B 1 14 ? -24.786 46.569 -20.157 1.00 26.26 16 LEU A C 1
ATOM 2452 O O . LEU B 1 14 ? -25.857 46.115 -20.571 1.00 26.39 16 LEU A O 1
ATOM 2457 N N . ASN B 1 15 ? -24.033 45.958 -19.248 1.00 26.78 17 ASN A N 1
ATOM 2458 C CA . ASN B 1 15 ? -24.454 44.731 -18.581 1.00 27.38 17 ASN A CA 1
ATOM 2459 C C . ASN B 1 15 ? -24.938 45.029 -17.165 1.00 27.83 17 ASN A C 1
ATOM 2460 O O . ASN B 1 15 ? -24.485 45.993 -16.537 1.00 28.16 17 ASN A O 1
ATOM 2465 N N . SER B 1 16 ? -25.849 44.197 -16.665 1.00 27.90 18 SER A N 1
ATOM 2466 C CA . SER B 1 16 ? -26.401 44.368 -15.322 1.00 27.82 18 SER A CA 1
ATOM 2467 C C . SER B 1 16 ? -25.704 43.502 -14.275 1.00 28.07 18 SER A C 1
ATOM 2468 O O . SER B 1 16 ? -24.946 42.584 -14.607 1.00 28.10 18 SER A O 1
ATOM 2471 N N . SER B 1 17 ? -25.973 43.810 -13.009 1.00 28.52 19 SER A N 1
ATOM 2472 C CA . SER B 1 17 ? -25.504 43.012 -11.879 1.00 29.06 19 SER A CA 1
ATOM 2473 C C . SER B 1 17 ? -26.477 43.155 -10.712 1.00 29.30 19 SER A C 1
ATOM 2474 O O . SER B 1 17 ? -26.536 44.205 -10.070 1.00 28.99 19 SER A O 1
ATOM 2477 N N . VAL B 1 18 ? -27.250 42.105 -10.450 1.00 29.67 20 VAL A N 1
ATOM 2478 C CA . VAL B 1 18 ? -28.153 42.114 -9.304 1.00 30.26 20 VAL A CA 1
ATOM 2479 C C . VAL B 1 18 ? -27.530 41.379 -8.122 1.00 30.72 20 VAL A C 1
ATOM 2480 O O . VAL B 1 18 ? -27.375 40.154 -8.141 1.00 30.19 20 VAL A O 1
ATOM 2484 N N . ASP B 1 19 ? -27.162 42.149 -7.103 1.00 31.76 21 ASP A N 1
ATOM 2485 C CA . ASP B 1 19 ? -26.669 41.593 -5.853 1.00 32.38 21 ASP A CA 1
ATOM 2486 C C . ASP B 1 19 ? -27.774 40.769 -5.205 1.00 32.42 21 ASP A C 1
ATOM 2487 O O . ASP B 1 19 ? -28.962 41.097 -5.318 1.00 32.58 21 ASP A O 1
ATOM 2492 N N . GLU B 1 20 ? -27.365 39.698 -4.535 1.00 32.08 22 GLU A N 1
ATOM 2493 C CA . GLU B 1 20 ? -28.278 38.786 -3.854 1.00 31.51 22 GLU A CA 1
ATOM 2494 C C . GLU B 1 20 ? -29.270 39.507 -2.934 1.00 31.57 22 GLU A C 1
ATOM 2495 O O . GLU B 1 20 ? -30.470 39.240 -2.974 1.00 31.92 22 GLU A O 1
ATOM 2501 N N . GLY B 1 21 ? -28.760 40.433 -2.125 1.00 31.54 23 GLY A N 1
ATOM 2502 C CA . GLY B 1 21 ? -29.578 41.186 -1.178 1.00 31.62 23 GLY A CA 1
ATOM 2503 C C . GLY B 1 21 ? -30.781 41.917 -1.754 1.00 31.51 23 GLY A C 1
ATOM 2504 O O . GLY B 1 21 ? -31.742 42.183 -1.034 1.00 31.46 23 GLY A O 1
ATOM 2505 N N . PHE B 1 22 ? -30.732 42.252 -3.043 1.00 31.51 24 PHE A N 1
ATOM 2506 C CA . PHE B 1 22 ? -31.847 42.944 -3.689 1.00 31.42 24 PHE A CA 1
ATOM 2507 C C . PHE B 1 22 ? -33.110 42.086 -3.684 1.00 31.69 24 PHE A C 1
ATOM 2508 O O . PHE B 1 22 ? -34.195 42.579 -3.369 1.00 32.12 24 PHE A O 1
ATOM 2516 N N . TRP B 1 23 ? -32.958 40.809 -4.033 1.00 31.40 25 TRP A N 1
ATOM 2517 C CA . TRP B 1 23 ? -34.079 39.877 -4.072 1.00 31.04 25 TRP A CA 1
ATOM 2518 C C . TRP B 1 23 ? -34.636 39.651 -2.679 1.00 31.66 25 TRP A C 1
ATOM 2519 O O . TRP B 1 23 ? -35.838 39.801 -2.464 1.00 32.14 25 TRP A O 1
ATOM 2530 N N . HIS B 1 24 ? -33.755 39.308 -1.740 1.00 31.96 26 HIS A N 1
ATOM 2531 C CA . HIS B 1 24 ? -34.123 39.147 -0.333 1.00 32.01 26 HIS A CA 1
ATOM 2532 C C . HIS B 1 24 ? -34.876 40.375 0.171 1.00 32.50 26 HIS A C 1
ATOM 2533 O O . HIS B 1 24 ? -35.892 40.250 0.858 1.00 33.26 26 HIS A O 1
ATOM 2540 N N . SER B 1 25 ? -34.380 41.554 -0.196 1.00 32.80 27 SER A N 1
ATOM 2541 C CA . SER B 1 25 ? -34.992 42.817 0.191 1.00 33.38 27 SER A CA 1
ATOM 2542 C C . SER B 1 25 ? -36.369 42.979 -0.451 1.00 33.65 27 SER A C 1
ATOM 2543 O O . SER B 1 25 ? -37.293 43.508 0.173 1.00 33.77 27 SER A O 1
ATOM 2546 N N . PHE B 1 26 ? -36.499 42.511 -1.691 1.00 34.04 28 PHE A N 1
ATOM 2547 C CA . PHE B 1 26 ? -37.752 42.617 -2.436 1.00 34.42 28 PHE A CA 1
ATOM 2548 C C . PHE B 1 26 ? -38.766 41.558 -2.015 1.00 35.15 28 PHE A C 1
ATOM 2549 O O . PHE B 1 26 ? -39.960 41.846 -1.910 1.00 35.62 28 PHE A O 1
ATOM 2557 N N . SER B 1 27 ? -38.286 40.339 -1.779 1.00 36.08 29 SER A N 1
ATOM 2558 C CA . SER B 1 27 ? -39.129 39.247 -1.292 1.00 37.03 29 SER A CA 1
ATOM 2559 C C . SER B 1 27 ? -39.821 39.616 0.014 1.00 37.35 29 SER A C 1
ATOM 2560 O O . SER B 1 27 ? -40.927 39.155 0.281 1.00 38.58 29 SER A O 1
ATOM 2563 N N . SER B 1 28 ? -39.166 40.446 0.820 1.00 37.35 30 SER A N 1
ATOM 2564 C CA . SER B 1 28 ? -39.784 40.986 2.025 1.00 38.07 30 SER A CA 1
ATOM 2565 C C . SER B 1 28 ? -40.811 42.065 1.691 1.00 38.21 30 SER A C 1
ATOM 2566 O O . SER B 1 28 ? -41.868 42.129 2.315 1.00 38.28 30 SER A O 1
ATOM 2569 N N . LEU B 1 29 ? -40.497 42.902 0.703 1.00 38.78 31 LEU A N 1
ATOM 2570 C CA . LEU B 1 29 ? -41.371 44.006 0.304 1.00 39.29 31 LEU A CA 1
ATOM 2571 C C . LEU B 1 29 ? -42.681 43.459 -0.246 1.00 40.27 31 LEU A C 1
ATOM 2572 O O . LEU B 1 29 ? -43.765 43.931 0.111 1.00 40.17 31 LEU A O 1
ATOM 2577 N N . LYS B 1 30 ? -42.559 42.455 -1.110 1.00 41.89 32 LYS A N 1
ATOM 2578 C CA . LYS B 1 30 ? -43.695 41.817 -1.767 1.00 43.84 32 LYS A CA 1
ATOM 2579 C C . LYS B 1 30 ? -44.618 41.104 -0.770 1.00 45.86 32 LYS A C 1
ATOM 2580 O O . LYS B 1 30 ? -45.845 41.209 -0.871 1.00 46.45 32 LYS A O 1
ATOM 2586 N N . LEU B 1 31 ? -44.022 40.401 0.196 1.00 47.16 33 LEU A N 1
ATOM 2587 C CA . LEU B 1 31 ? -44.772 39.591 1.160 1.00 48.21 33 LEU A CA 1
ATOM 2588 C C . LEU B 1 31 ? -45.365 40.366 2.334 1.00 49.29 33 LEU A C 1
ATOM 2589 O O . LEU B 1 31 ? -46.465 40.050 2.791 1.00 49.85 33 LEU A O 1
ATOM 2594 N N . ASP B 1 32 ? -44.641 41.372 2.820 1.00 50.53 34 ASP A N 1
ATOM 2595 C CA . ASP B 1 32 ? -45.053 42.110 4.017 1.00 51.52 34 ASP A CA 1
ATOM 2596 C C . ASP B 1 32 ? -45.918 43.332 3.723 1.00 52.38 34 ASP A C 1
ATOM 2597 O O . ASP B 1 32 ? -46.693 43.758 4.582 1.00 52.91 34 ASP A O 1
ATOM 2602 N N . LYS B 1 33 ? -45.783 43.900 2.525 1.00 53.38 35 LYS A N 1
ATOM 2603 C CA . LYS B 1 33 ? -46.461 45.160 2.205 1.00 53.93 35 LYS A CA 1
ATOM 2604 C C . LYS B 1 33 ? -47.319 45.129 0.940 1.00 54.38 35 LYS A C 1
ATOM 2605 O O . LYS B 1 33 ? -48.498 45.489 0.983 1.00 55.44 35 LYS A O 1
ATOM 2611 N N . LEU B 1 34 ? -46.734 44.696 -0.173 1.00 54.04 36 LEU A N 1
ATOM 2612 C CA . LEU B 1 34 ? -47.369 44.847 -1.484 1.00 53.89 36 LEU A CA 1
ATOM 2613 C C . LEU B 1 34 ? -48.591 43.954 -1.722 1.00 53.50 36 LEU A C 1
ATOM 2614 O O . LEU B 1 34 ? -49.654 44.445 -2.111 1.00 53.98 36 LEU A O 1
ATOM 2619 N N . GLY B 1 35 ? -48.437 42.653 -1.496 1.00 52.07 37 GLY A N 1
ATOM 2620 C CA . GLY B 1 35 ? -49.515 41.698 -1.744 1.00 52.06 37 GLY A CA 1
ATOM 2621 C C . GLY B 1 35 ? -49.575 41.271 -3.197 1.00 51.70 37 GLY A C 1
ATOM 2622 O O . GLY B 1 35 ? -48.547 40.957 -3.793 1.00 52.58 37 GLY A O 1
ATOM 2623 N N . ILE B 1 36 ? -50.779 41.261 -3.767 1.00 51.96 38 ILE A N 1
ATOM 2624 C CA . ILE B 1 36 ? -50.984 40.863 -5.168 1.00 52.09 38 ILE A CA 1
ATOM 2625 C C . ILE B 1 36 ? -50.470 41.914 -6.160 1.00 51.08 38 ILE A C 1
ATOM 2626 O O . ILE B 1 36 ? -50.048 41.566 -7.265 1.00 50.26 38 ILE A O 1
ATOM 2631 N N . ASP B 1 37 ? -50.300 43.156 -5.749 1.00 50.65 39 ASP A N 1
ATOM 2632 C CA . ASP B 1 37 ? -50.040 44.256 -6.681 1.00 49.95 39 ASP A CA 1
ATOM 2633 C C . ASP B 1 37 ? -48.929 43.919 -7.622 1.00 49.00 39 ASP A C 1
ATOM 2634 O O . ASP B 1 37 ? -47.899 43.482 -7.193 1.00 48.78 39 ASP A O 1
ATOM 2639 N N . ASP B 1 38 ? -49.141 44.155 -8.914 1.00 47.24 40 ASP A N 1
ATOM 2640 C CA . ASP B 1 38 ? -48.107 44.031 -9.917 1.00 45.57 40 ASP A CA 1
ATOM 2641 C C . ASP B 1 38 ? -47.730 45.403 -10.376 1.00 44.79 40 ASP A C 1
ATOM 2642 O O . ASP B 1 38 ? -47.033 45.579 -11.347 1.00 45.35 40 ASP A O 1
ATOM 2647 N N . SER B 1 39 ? -48.216 46.390 -9.668 1.00 43.19 41 SER A N 1
ATOM 2648 C CA . SER B 1 39 ? -47.935 47.779 -10.013 1.00 41.81 41 SER A CA 1
ATOM 2649 C C . SER B 1 39 ? -46.432 48.027 -10.037 1.00 41.16 41 SER A C 1
ATOM 2650 O O . SER B 1 39 ? -45.706 47.471 -9.211 1.00 41.69 41 SER A O 1
ATOM 2653 N N . PRO B 1 40 ? -45.960 48.861 -10.984 1.00 40.53 42 PRO A N 1
ATOM 2654 C CA . PRO B 1 40 ? -44.533 49.173 -11.055 1.00 39.51 42 PRO A CA 1
ATOM 2655 C C . PRO B 1 40 ? -44.037 49.900 -9.810 1.00 38.25 42 PRO A C 1
ATOM 2656 O O . PRO B 1 40 ? -44.791 50.650 -9.185 1.00 37.94 42 PRO A O 1
ATOM 2660 N N . ILE B 1 41 ? -42.779 49.653 -9.456 1.00 37.18 43 ILE A N 1
ATOM 2661 C CA . ILE B 1 41 ? -42.111 50.357 -8.364 1.00 36.57 43 ILE A CA 1
ATOM 2662 C C . ILE B 1 41 ? -40.886 51.072 -8.923 1.00 35.54 43 ILE A C 1
ATOM 2663 O O . ILE B 1 41 ? -40.123 50.482 -9.692 1.00 35.82 43 ILE A O 1
ATOM 2668 N N . SER B 1 42 ? -40.696 52.333 -8.546 1.00 33.85 44 SER A N 1
ATOM 2669 C CA . SER B 1 42 ? -39.472 53.037 -8.910 1.00 33.01 44 SER A CA 1
ATOM 2670 C C . SER B 1 42 ? -38.325 52.594 -8.006 1.00 32.11 44 SER A C 1
ATOM 2671 O O . SER B 1 42 ? -38.479 52.513 -6.788 1.00 31.73 44 SER A O 1
ATOM 2674 N N . ILE B 1 43 ? -37.188 52.282 -8.625 1.00 31.64 45 ILE A N 1
ATOM 2675 C CA . ILE B 1 43 ? -36.001 51.790 -7.920 1.00 31.05 45 ILE A CA 1
ATOM 2676 C C . ILE B 1 43 ? -34.767 52.626 -8.268 1.00 30.76 45 ILE A C 1
ATOM 2677 O O . ILE B 1 43 ? -34.800 53.425 -9.204 1.00 30.74 45 ILE A O 1
ATOM 2682 N N . THR B 1 44 ? -33.687 52.438 -7.511 1.00 30.35 46 THR A N 1
ATOM 2683 C CA . THR B 1 44 ? -32.420 53.113 -7.795 1.00 30.19 46 THR A CA 1
ATOM 2684 C C . THR B 1 44 ? -31.332 52.125 -8.223 1.00 29.69 46 THR A C 1
ATOM 2685 O O . THR B 1 44 ? -31.047 51.155 -7.527 1.00 29.47 46 THR A O 1
ATOM 2689 N N . GLY B 1 45 ? -30.737 52.381 -9.383 1.00 29.46 47 GLY A N 1
ATOM 2690 C CA . GLY B 1 45 ? -29.615 51.588 -9.874 1.00 28.55 47 GLY A CA 1
ATOM 2691 C C . GLY B 1 45 ? -28.309 52.314 -9.631 1.00 28.04 47 GLY A C 1
ATOM 2692 O O . GLY B 1 45 ? -28.287 53.540 -9.486 1.00 28.12 47 GLY A O 1
ATOM 2693 N N . PHE B 1 46 ? -27.219 51.555 -9.584 1.00 27.04 48 PHE A N 1
ATOM 2694 C CA . PHE B 1 46 ? -25.903 52.125 -9.319 1.00 25.84 48 PHE A CA 1
ATOM 2695 C C . PHE B 1 46 ? -24.877 51.659 -10.339 1.00 25.10 48 PHE A C 1
ATOM 2696 O O . PHE B 1 46 ? -24.846 50.485 -10.715 1.00 25.21 48 PHE A O 1
ATOM 2704 N N . TYR B 1 47 ? -24.054 52.593 -10.800 1.00 23.98 49 TYR A N 1
ATOM 2705 C CA . TYR B 1 47 ? -22.921 52.252 -11.651 1.00 23.06 49 TYR A CA 1
ATOM 2706 C C . TYR B 1 47 ? -21.738 53.173 -11.382 1.00 22.32 49 TYR A C 1
ATOM 2707 O O . TYR B 1 47 ? -21.791 54.031 -10.497 1.00 22.24 49 TYR A O 1
ATOM 2716 N N . GLY B 1 48 ? -20.664 52.970 -12.130 1.00 21.53 50 GLY A N 1
ATOM 2717 C CA . GLY B 1 48 ? -19.485 53.807 -12.008 1.00 21.01 50 GLY A CA 1
ATOM 2718 C C . GLY B 1 48 ? -18.600 53.656 -13.225 1.00 20.51 50 GLY A C 1
ATOM 2719 O O . GLY B 1 48 ? -18.927 52.892 -14.139 1.00 20.61 50 GLY A O 1
ATOM 2720 N N . PRO B 1 49 ? -17.468 54.380 -13.247 1.00 19.96 51 PRO A N 1
ATOM 2721 C CA . PRO B 1 49 ? -16.530 54.238 -14.349 1.00 19.61 51 PRO A CA 1
ATOM 2722 C C . PRO B 1 49 ? -15.941 52.835 -14.365 1.00 19.41 51 PRO A C 1
ATOM 2723 O O . PRO B 1 49 ? -16.145 52.062 -13.427 1.00 19.18 51 PRO A O 1
ATOM 2727 N N . CYS B 1 50 ? -15.229 52.512 -15.436 1.00 19.32 52 CYS A N 1
ATOM 2728 C CA . CYS B 1 50 ? -14.454 51.288 -15.500 1.00 19.02 52 CYS A CA 1
ATOM 2729 C C . CYS B 1 50 ? -13.382 51.350 -14.419 1.00 18.67 52 CYS A C 1
ATOM 2730 O O . CYS B 1 50 ? -12.773 52.395 -14.202 1.00 18.42 52 CYS A O 1
ATOM 2733 N N . GLY B 1 51 ? -13.175 50.233 -13.730 1.00 18.71 53 GLY A N 1
ATOM 2734 C CA . GLY B 1 51 ? -12.273 50.192 -12.587 1.00 18.76 53 GLY A CA 1
ATOM 2735 C C . GLY B 1 51 ? -11.031 49.363 -12.814 1.00 18.90 53 GLY A C 1
ATOM 2736 O O . GLY B 1 51 ? -10.096 49.422 -12.014 1.00 19.03 53 GLY A O 1
ATOM 2737 N N . HIS B 1 52 ? -11.021 48.600 -13.907 1.00 19.10 54 HIS A N 1
ATOM 2738 C CA . HIS B 1 52 ? -9.913 47.703 -14.250 1.00 19.41 54 HIS A CA 1
ATOM 2739 C C . HIS B 1 52 ? -9.836 47.557 -15.766 1.00 19.49 54 HIS A C 1
ATOM 2740 O O . HIS B 1 52 ? -10.872 47.548 -16.420 1.00 19.31 54 HIS A O 1
ATOM 2747 N N . PRO B 1 53 ? -8.611 47.449 -16.330 1.00 19.95 55 PRO A N 1
ATOM 2748 C CA . PRO B 1 53 ? -8.455 47.347 -17.791 1.00 20.17 55 PRO A CA 1
ATOM 2749 C C . PRO B 1 53 ? -9.113 46.114 -18.418 1.00 20.54 55 PRO A C 1
ATOM 2750 O O . PRO B 1 53 ? -9.579 46.185 -19.558 1.00 20.67 55 PRO A O 1
ATOM 2754 N N . GLN B 1 54 ? -9.153 45.007 -17.680 1.00 20.75 56 GLN A N 1
ATOM 2755 C CA . GLN B 1 54 ? -9.679 43.746 -18.201 1.00 21.27 56 GLN A CA 1
ATOM 2756 C C . GLN B 1 54 ? -11.189 43.564 -18.059 1.00 21.12 56 GLN A C 1
ATOM 2757 O O . GLN B 1 54 ? -11.782 42.761 -18.781 1.00 20.99 56 GLN A O 1
ATOM 2763 N N . VAL B 1 55 ? -11.804 44.293 -17.131 1.00 21.08 57 VAL A N 1
ATOM 2764 C CA . VAL B 1 55 ? -13.211 44.075 -16.797 1.00 20.87 57 VAL A CA 1
ATOM 2765 C C . VAL B 1 55 ? -13.979 45.379 -16.613 1.00 20.87 57 VAL A C 1
ATOM 2766 O O . VAL B 1 55 ? -13.560 46.263 -15.864 1.00 20.69 57 VAL A O 1
ATOM 2770 N N . SER B 1 56 ? -15.111 45.482 -17.306 1.00 21.17 58 SER A N 1
ATOM 2771 C CA . SER B 1 56 ? -15.953 46.678 -17.260 1.00 21.47 58 SER A CA 1
ATOM 2772 C C . SER B 1 56 ? -17.021 46.636 -16.166 1.00 21.54 58 SER A C 1
ATOM 2773 O O . SER B 1 56 ? -17.485 45.568 -15.774 1.00 21.40 58 SER A O 1
ATOM 2776 N N . ASN B 1 57 ? -17.405 47.817 -15.689 1.00 22.00 59 ASN A N 1
ATOM 2777 C CA . ASN B 1 57 ? -18.394 47.961 -14.619 1.00 22.34 59 ASN A CA 1
ATOM 2778 C C . ASN B 1 57 ? -19.813 47.622 -15.081 1.00 22.63 59 ASN A C 1
ATOM 2779 O O . ASN B 1 57 ? -20.048 47.398 -16.270 1.00 23.02 59 ASN A O 1
ATOM 2784 N N . HIS B 1 58 ? -20.751 47.587 -14.137 1.00 22.86 60 HIS A N 1
ATOM 2785 C CA . HIS B 1 58 ? -22.143 47.237 -14.427 1.00 23.12 60 HIS A CA 1
ATOM 2786 C C . HIS B 1 58 ? -23.130 48.206 -13.795 1.00 23.41 60 HIS A C 1
ATOM 2787 O O . HIS B 1 58 ? -22.782 48.963 -12.886 1.00 23.84 60 HIS A O 1
ATOM 2794 N N . LEU B 1 59 ? -24.370 48.171 -14.274 1.00 23.41 61 LEU A N 1
ATOM 2795 C CA . LEU B 1 59 ? -25.465 48.757 -13.522 1.00 23.84 61 LEU A CA 1
ATOM 2796 C C . LEU B 1 59 ? -25.864 47.745 -12.444 1.00 24.25 61 LEU A C 1
ATOM 2797 O O . LEU B 1 59 ? -26.271 46.617 -12.750 1.00 24.37 61 LEU A O 1
ATOM 2802 N N . THR B 1 60 ? -25.725 48.149 -11.186 1.00 24.38 62 THR A N 1
ATOM 2803 C CA . THR B 1 60 ? -25.931 47.243 -10.062 1.00 24.60 62 THR A CA 1
ATOM 2804 C C . THR B 1 60 ? -27.169 47.579 -9.233 1.00 25.07 62 THR A C 1
ATOM 2805 O O . THR B 1 60 ? -27.333 48.712 -8.765 1.00 25.20 62 THR A O 1
ATOM 2809 N N . LEU B 1 61 ? -28.036 46.582 -9.074 1.00 25.35 63 LEU A N 1
ATOM 2810 C CA . LEU B 1 61 ? -29.126 46.638 -8.112 1.00 25.80 63 LEU A CA 1
ATOM 2811 C C . LEU B 1 61 ? -28.679 46.015 -6.792 1.00 26.83 63 LEU A C 1
ATOM 2812 O O . LEU B 1 61 ? -28.266 44.853 -6.746 1.00 26.79 63 LEU A O 1
ATOM 2817 N N . LEU B 1 62 ? -28.742 46.811 -5.729 1.00 28.13 64 LEU A N 1
ATOM 2818 C CA . LEU B 1 62 ? -28.433 46.355 -4.376 1.00 29.03 64 LEU A CA 1
ATOM 2819 C C . LEU B 1 62 ? -29.722 46.386 -3.561 1.00 30.21 64 LEU A C 1
ATOM 2820 O O . LEU B 1 62 ? -30.797 46.618 -4.112 1.00 30.55 64 LEU A O 1
ATOM 2825 N N . SER B 1 63 ? -29.626 46.153 -2.255 1.00 31.61 65 SER A N 1
ATOM 2826 C CA . SER B 1 63 ? -30.796 46.290 -1.381 1.00 32.98 65 SER A CA 1
ATOM 2827 C C . SER B 1 63 ? -31.144 47.751 -1.077 1.00 34.08 65 SER A C 1
ATOM 2828 O O . SER B 1 63 ? -32.269 48.056 -0.683 1.00 34.45 65 SER A O 1
ATOM 2831 N N . GLU B 1 64 ? -30.181 48.648 -1.283 1.00 36.13 66 GLU A N 1
ATOM 2832 C CA . GLU B 1 64 ? -30.407 50.089 -1.152 1.00 37.94 66 GLU A CA 1
ATOM 2833 C C . GLU B 1 64 ? -31.249 50.609 -2.313 1.00 39.18 66 GLU A C 1
ATOM 2834 O O . GLU B 1 64 ? -31.782 51.715 -2.257 1.00 39.26 66 GLU A O 1
ATOM 2840 N N . SER B 1 65 ? -31.355 49.796 -3.361 1.00 41.31 67 SER A N 1
ATOM 2841 C CA . SER B 1 65 ? -32.081 50.144 -4.581 1.00 43.34 67 SER A CA 1
ATOM 2842 C C . SER B 1 65 ? -33.570 50.399 -4.346 1.00 46.14 67 SER A C 1
ATOM 2843 O O . SER B 1 65 ? -34.167 51.273 -4.985 1.00 45.94 67 SER A O 1
ATOM 2846 N N . LEU B 1 66 ? -34.157 49.628 -3.432 1.00 50.03 68 LEU A N 1
ATOM 2847 C CA . LEU B 1 66 ? -35.583 49.718 -3.119 1.00 53.22 68 LEU A CA 1
ATOM 2848 C C . LEU B 1 66 ? -35.881 50.888 -2.183 1.00 56.80 68 LEU A C 1
ATOM 2849 O O . LEU B 1 66 ? -35.048 51.221 -1.334 1.00 56.09 68 LEU A O 1
ATOM 2854 N N . PRO B 1 67 ? -37.072 51.514 -2.337 1.00 60.88 69 PRO A N 1
ATOM 2855 C CA . PRO B 1 67 ? -37.498 52.670 -1.540 1.00 64.64 69 PRO A CA 1
ATOM 2856 C C . PRO B 1 67 ? -37.326 52.466 -0.036 1.00 69.41 69 PRO A C 1
ATOM 2857 O O . PRO B 1 67 ? -37.534 51.359 0.471 1.00 69.14 69 PRO A O 1
ATOM 2861 N N . LEU B 1 68 ? -36.952 53.539 0.659 1.00 75.16 70 LEU A N 1
ATOM 2862 C CA . LEU B 1 68 ? -36.593 53.477 2.078 1.00 81.09 70 LEU A CA 1
ATOM 2863 C C . LEU B 1 68 ? -37.801 53.632 3.013 1.00 84.07 70 LEU A C 1
ATOM 2864 O O . LEU B 1 68 ? -37.829 54.521 3.871 1.00 85.20 70 LEU A O 1
ATOM 2869 N N . ASP B 1 69 ? -38.787 52.753 2.841 1.00 86.05 71 ASP A N 1
ATOM 2870 C CA . ASP B 1 69 ? -39.983 52.731 3.682 1.00 86.76 71 ASP A CA 1
ATOM 2871 C C . ASP B 1 69 ? -40.250 51.323 4.204 1.00 85.35 71 ASP A C 1
ATOM 2872 O O . ASP B 1 69 ? -40.347 51.104 5.411 1.00 83.88 71 ASP A O 1
ATOM 2877 N N . HIS B 1 79 ? -28.310 58.522 -0.488 1.00 51.09 81 HIS A N 1
ATOM 2878 C CA . HIS B 1 79 ? -27.544 57.395 -1.012 1.00 51.60 81 HIS A CA 1
ATOM 2879 C C . HIS B 1 79 ? -26.732 57.788 -2.237 1.00 49.80 81 HIS A C 1
ATOM 2880 O O . HIS B 1 79 ? -27.130 58.680 -2.995 1.00 50.47 81 HIS A O 1
ATOM 2887 N N . GLY B 1 80 ? -25.598 57.112 -2.424 1.00 46.11 82 GLY A N 1
ATOM 2888 C CA . GLY B 1 80 ? -24.722 57.361 -3.566 1.00 41.41 82 GLY A CA 1
ATOM 2889 C C . GLY B 1 80 ? -23.350 57.897 -3.198 1.00 38.38 82 GLY A C 1
ATOM 2890 O O . GLY B 1 80 ? -23.189 59.092 -2.946 1.00 38.35 82 GLY A O 1
ATOM 2891 N N . ASN B 1 81 ? -22.363 57.005 -3.173 1.00 35.40 83 ASN A N 1
ATOM 2892 C CA . ASN B 1 81 ? -20.976 57.373 -2.918 1.00 32.34 83 ASN A CA 1
ATOM 2893 C C . ASN B 1 81 ? -20.117 57.293 -4.190 1.00 30.53 83 ASN A C 1
ATOM 2894 O O . ASN B 1 81 ? -20.646 57.298 -5.305 1.00 29.73 83 ASN A O 1
ATOM 2899 N N . ARG B 1 82 ? -18.796 57.225 -4.009 1.00 28.55 84 ARG A N 1
ATOM 2900 C CA . ARG B 1 82 ? -17.840 57.123 -5.112 1.00 26.23 84 ARG A CA 1
ATOM 2901 C C . ARG B 1 82 ? -18.088 55.912 -6.014 1.00 25.35 84 ARG A C 1
ATOM 2902 O O . ARG B 1 82 ? -18.077 56.031 -7.234 1.00 25.32 84 ARG A O 1
ATOM 2910 N N . ASN B 1 83 ? -18.312 54.753 -5.409 1.00 24.61 85 ASN A N 1
ATOM 2911 C CA . ASN B 1 83 ? -18.513 53.522 -6.166 1.00 24.03 85 ASN A CA 1
ATOM 2912 C C . ASN B 1 83 ? -19.980 53.218 -6.479 1.00 23.80 85 ASN A C 1
ATOM 2913 O O . ASN B 1 83 ? -20.294 52.184 -7.070 1.00 23.35 85 ASN A O 1
ATOM 2918 N N . LYS B 1 84 ? -20.872 54.125 -6.088 1.00 23.90 86 LYS A N 1
ATOM 2919 C CA . LYS B 1 84 ? -22.298 53.975 -6.368 1.00 23.81 86 LYS A CA 1
ATOM 2920 C C . LYS B 1 84 ? -22.886 55.269 -6.914 1.00 23.60 86 LYS A C 1
ATOM 2921 O O . LYS B 1 84 ? -23.272 56.141 -6.144 1.00 23.66 86 LYS A O 1
ATOM 2927 N N . CYS B 1 85 ? -22.949 55.404 -8.234 1.00 23.84 87 CYS A N 1
ATOM 2928 C CA . CYS B 1 85 ? -23.613 56.559 -8.830 1.00 24.16 87 CYS A CA 1
ATOM 2929 C C . CYS B 1 85 ? -25.076 56.220 -9.061 1.00 24.03 87 CYS A C 1
ATOM 2930 O O . CYS B 1 85 ? -25.387 55.343 -9.873 1.00 23.98 87 CYS A O 1
ATOM 2933 N N . PRO B 1 86 ? -25.982 56.901 -8.332 1.00 23.97 88 PRO A N 1
ATOM 2934 C CA . PRO B 1 86 ? -27.412 56.605 -8.415 1.00 23.74 88 PRO A CA 1
ATOM 2935 C C . PRO B 1 86 ? -28.019 56.949 -9.775 1.00 23.63 88 PRO A C 1
ATOM 2936 O O . PRO B 1 86 ? -27.750 58.012 -10.343 1.00 23.07 88 PRO A O 1
ATOM 2940 N N . VAL B 1 87 ? -28.820 56.018 -10.281 1.00 23.89 89 VAL A N 1
ATOM 2941 C CA . VAL B 1 87 ? -29.541 56.165 -11.535 1.00 24.01 89 VAL A CA 1
ATOM 2942 C C . VAL B 1 87 ? -30.986 55.697 -11.305 1.00 24.26 89 VAL A C 1
ATOM 2943 O O . VAL B 1 87 ? -31.201 54.633 -10.720 1.00 23.97 89 VAL A O 1
ATOM 2947 N N . PRO B 1 88 ? -31.978 56.508 -11.732 1.00 24.57 90 PRO A N 1
ATOM 2948 C CA . PRO B 1 88 ? -33.390 56.165 -11.539 1.00 25.05 90 PRO A CA 1
ATOM 2949 C C . PRO B 1 88 ? -33.888 55.058 -12.472 1.00 25.92 90 PRO A C 1
ATOM 2950 O O . PRO B 1 88 ? -33.581 55.064 -13.666 1.00 26.25 90 PRO A O 1
ATOM 2954 N N . GLY B 1 89 ? -34.653 54.119 -11.916 1.00 26.87 91 GLY A N 1
ATOM 2955 C CA . GLY B 1 89 ? -35.241 53.020 -12.684 1.00 27.70 91 GLY A CA 1
ATOM 2956 C C . GLY B 1 89 ? -36.621 52.602 -12.196 1.00 28.38 91 GLY A C 1
ATOM 2957 O O . GLY B 1 89 ? -37.134 53.139 -11.210 1.00 27.79 91 GLY A O 1
ATOM 2958 N N . ILE B 1 90 ? -37.217 51.637 -12.897 1.00 28.98 92 ILE A N 1
ATOM 2959 C CA . ILE B 1 90 ? -38.556 51.143 -12.577 1.00 29.31 92 ILE A CA 1
ATOM 2960 C C . ILE B 1 90 ? -38.604 49.615 -12.664 1.00 29.42 92 ILE A C 1
ATOM 2961 O O . ILE B 1 90 ? -37.965 49.010 -13.532 1.00 29.06 92 ILE A O 1
ATOM 2966 N N . LEU B 1 91 ? -39.352 49.001 -11.751 1.00 29.95 93 LEU A N 1
ATOM 2967 C CA . LEU B 1 91 ? -39.452 47.545 -11.685 1.00 30.44 93 LEU A CA 1
ATOM 2968 C C . LEU B 1 91 ? -40.870 47.058 -11.953 1.00 31.59 93 LEU A C 1
ATOM 2969 O O . LEU B 1 91 ? -41.820 47.508 -11.314 1.00 32.32 93 LEU A O 1
ATOM 2974 N N . TYR B 1 92 ? -41.000 46.140 -12.905 1.00 32.76 94 TYR A N 1
ATOM 2975 C CA . TYR B 1 92 ? -42.271 45.487 -13.179 1.00 33.95 94 TYR A CA 1
ATOM 2976 C C . TYR B 1 92 ? -42.181 44.018 -12.801 1.00 34.64 94 TYR A C 1
ATOM 2977 O O . TYR B 1 92 ? -41.659 43.204 -13.566 1.00 34.93 94 TYR A O 1
ATOM 2986 N N . ASN B 1 93 ? -42.683 43.681 -11.617 1.00 35.43 95 ASN A N 1
ATOM 2987 C CA . ASN B 1 93 ? -42.683 42.297 -11.153 1.00 36.66 95 ASN A CA 1
ATOM 2988 C C . ASN B 1 93 ? -44.068 41.654 -11.245 1.00 38.46 95 ASN A C 1
ATOM 2989 O O . ASN B 1 93 ? -45.034 42.149 -10.656 1.00 39.08 95 ASN A O 1
ATOM 2994 N N . THR B 1 94 ? -44.151 40.550 -11.985 1.00 40.10 96 THR A N 1
ATOM 2995 C CA . THR B 1 94 ? -45.409 39.826 -12.182 1.00 42.62 96 THR A CA 1
ATOM 2996 C C . THR B 1 94 ? -45.603 38.731 -11.131 1.00 44.20 96 THR A C 1
ATOM 2997 O O . THR B 1 94 ? -44.660 38.379 -10.416 1.00 45.54 96 THR A O 1
ATOM 3001 N N . ASN B 1 95 ? -46.821 38.195 -11.045 1.00 45.66 97 ASN A N 1
ATOM 3002 C CA . ASN B 1 95 ? -47.152 37.151 -10.063 1.00 46.78 97 ASN A CA 1
ATOM 3003 C C . ASN B 1 95 ? -47.050 35.718 -10.593 1.00 48.01 97 ASN A C 1
ATOM 3004 O O . ASN B 1 95 ? -46.972 34.772 -9.805 1.00 48.01 97 ASN A O 1
ATOM 3009 N N . THR B 1 96 ? -47.066 35.558 -11.916 1.00 49.53 98 THR A N 1
ATOM 3010 C CA . THR B 1 96 ? -46.934 34.235 -12.541 1.00 51.26 98 THR A CA 1
ATOM 3011 C C . THR B 1 96 ? -45.937 34.250 -13.700 1.00 51.93 98 THR A C 1
ATOM 3012 O O . THR B 1 96 ? -45.521 35.318 -14.158 1.00 51.99 98 THR A O 1
ATOM 3016 N N . VAL B 1 97 ? -45.562 33.058 -14.163 1.00 52.89 99 VAL A N 1
ATOM 3017 C CA . VAL B 1 97 ? -44.664 32.899 -15.311 1.00 54.19 99 VAL A CA 1
ATOM 3018 C C . VAL B 1 97 ? -45.325 33.408 -16.592 1.00 55.68 99 VAL A C 1
ATOM 3019 O O . VAL B 1 97 ? -44.682 34.069 -17.410 1.00 55.19 99 VAL A O 1
ATOM 3023 N N . GLU B 1 98 ? -46.612 33.099 -16.751 1.00 58.35 100 GLU A N 1
ATOM 3024 C CA . GLU B 1 98 ? -47.350 33.416 -17.976 1.00 59.32 100 GLU A CA 1
ATOM 3025 C C . GLU B 1 98 ? -47.599 34.913 -18.162 1.00 57.89 100 GLU A C 1
ATOM 3026 O O . GLU B 1 98 ? -47.597 35.408 -19.290 1.00 58.46 100 GLU A O 1
ATOM 3032 N N . SER B 1 99 ? -47.808 35.628 -17.058 1.00 56.01 101 SER A N 1
ATOM 3033 C CA . SER B 1 99 ? -48.005 37.075 -17.111 1.00 55.41 101 SER A CA 1
ATOM 3034 C C . SER B 1 99 ? -46.678 37.802 -17.331 1.00 54.45 101 SER A C 1
ATOM 3035 O O . SER B 1 99 ? -46.649 38.894 -17.898 1.00 53.76 101 SER A O 1
ATOM 3038 N N . PHE B 1 100 ? -45.589 37.181 -16.881 1.00 53.72 102 PHE A N 1
ATOM 3039 C CA . PHE B 1 100 ? -44.237 37.660 -17.158 1.00 53.10 102 PHE A CA 1
ATOM 3040 C C . PHE B 1 100 ? -43.941 37.631 -18.657 1.00 53.87 102 PHE A C 1
ATOM 3041 O O . PHE B 1 100 ? -43.376 38.584 -19.201 1.00 54.68 102 PHE A O 1
ATOM 3049 N N . ASN B 1 101 ? -44.325 36.534 -19.311 1.00 53.84 103 ASN A N 1
ATOM 3050 C CA . ASN B 1 101 ? -44.128 36.361 -20.751 1.00 53.38 103 ASN A CA 1
ATOM 3051 C C . ASN B 1 101 ? -45.052 37.241 -21.597 1.00 53.29 103 ASN A C 1
ATOM 3052 O O . ASN B 1 101 ? -44.712 37.600 -22.725 1.00 52.75 103 ASN A O 1
ATOM 3057 N N . LYS B 1 102 ? -46.213 37.587 -21.044 1.00 53.68 104 LYS A N 1
ATOM 3058 C CA . LYS B 1 102 ? -47.189 38.432 -21.737 1.00 53.87 104 LYS A CA 1
ATOM 3059 C C . LYS B 1 102 ? -46.940 39.932 -21.521 1.00 52.96 104 LYS A C 1
ATOM 3060 O O . LYS B 1 102 ? -47.849 40.756 -21.669 1.00 52.54 104 LYS A O 1
ATOM 3066 N N . LEU B 1 103 ? -45.700 40.273 -21.178 1.00 51.48 105 LEU A N 1
ATOM 3067 C CA . LEU B 1 103 ? -45.293 41.663 -20.996 1.00 49.36 105 LEU A CA 1
ATOM 3068 C C . LEU B 1 103 ? -44.939 42.306 -22.326 1.00 48.80 105 LEU A C 1
ATOM 3069 O O . LEU B 1 103 ? -44.182 41.740 -23.120 1.00 47.91 105 LEU A O 1
ATOM 3074 N N . ASP B 1 104 ? -45.501 43.487 -22.563 1.00 48.56 106 ASP A N 1
ATOM 3075 C CA . ASP B 1 104 ? -45.278 44.212 -23.805 1.00 49.17 106 ASP A CA 1
ATOM 3076 C C . ASP B 1 104 ? -43.964 44.987 -23.732 1.00 49.90 106 ASP A C 1
ATOM 3077 O O . ASP B 1 104 ? -43.937 46.174 -23.393 1.00 49.76 106 ASP A O 1
ATOM 3082 N N . LYS B 1 105 ? -42.880 44.292 -24.062 1.00 50.40 107 LYS A N 1
ATOM 3083 C CA . LYS B 1 105 ? -41.523 44.825 -23.972 1.00 50.03 107 LYS A CA 1
ATOM 3084 C C . LYS B 1 105 ? -41.356 46.170 -24.665 1.00 51.79 107 LYS A C 1
ATOM 3085 O O . LYS B 1 105 ? -40.742 47.079 -24.109 1.00 54.03 107 LYS A O 1
ATOM 3091 N N . GLN B 1 106 ? -41.905 46.293 -25.870 1.00 53.00 108 GLN A N 1
ATOM 3092 C CA . GLN B 1 106 ? -41.726 47.497 -26.681 1.00 54.35 108 GLN A CA 1
ATOM 3093 C C . GLN B 1 106 ? -42.493 48.720 -26.185 1.00 53.44 108 GLN A C 1
ATOM 3094 O O . GLN B 1 106 ? -42.012 49.844 -26.328 1.00 53.78 108 GLN A O 1
ATOM 3100 N N . SER B 1 107 ? -43.670 48.509 -25.601 1.00 52.31 109 SER A N 1
ATOM 3101 C CA . SER B 1 107 ? -44.438 49.620 -25.036 1.00 51.52 109 SER A CA 1
ATOM 3102 C C . SER B 1 107 ? -43.838 50.085 -23.712 1.00 49.83 109 SER A C 1
ATOM 3103 O O . SER B 1 107 ? -43.918 51.266 -23.379 1.00 49.58 109 SER A O 1
ATOM 3106 N N . LEU B 1 108 ? -43.239 49.150 -22.974 1.00 47.96 110 LEU A N 1
ATOM 3107 C CA . LEU B 1 108 ? -42.591 49.446 -21.692 1.00 46.33 110 LEU A CA 1
ATOM 3108 C C . LEU B 1 108 ? -41.233 50.111 -21.884 1.00 46.23 110 LEU A C 1
ATOM 3109 O O . LEU B 1 108 ? -40.859 50.998 -21.112 1.00 46.11 110 LEU A O 1
ATOM 3114 N N . LEU B 1 109 ? -40.502 49.669 -22.910 1.00 45.91 111 LEU A N 1
ATOM 3115 C CA . LEU B 1 109 ? -39.216 50.261 -23.278 1.00 45.39 111 LEU A CA 1
ATOM 3116 C C . LEU B 1 109 ? -39.406 51.695 -23.758 1.00 45.80 111 LEU A C 1
ATOM 3117 O O . LEU B 1 109 ? -38.695 52.596 -23.312 1.00 47.29 111 LEU A O 1
ATOM 3122 N N . LYS B 1 110 ? -40.372 51.898 -24.655 1.00 45.43 112 LYS A N 1
ATOM 3123 C CA . LYS B 1 110 ? -40.688 53.231 -25.172 1.00 44.76 112 LYS A CA 1
ATOM 3124 C C . LYS B 1 110 ? -41.314 54.139 -24.116 1.00 43.74 112 LYS A C 1
ATOM 3125 O O . LYS B 1 110 ? -41.223 55.361 -24.220 1.00 43.66 112 LYS A O 1
ATOM 3131 N N . ALA B 1 111 ? -41.940 53.536 -23.105 1.00 42.96 113 ALA A N 1
ATOM 3132 C CA . ALA B 1 111 ? -42.493 54.276 -21.971 1.00 42.50 113 ALA A CA 1
ATOM 3133 C C . ALA B 1 111 ? -41.382 54.909 -21.137 1.00 42.63 113 ALA A C 1
ATOM 3134 O O . ALA B 1 111 ? -41.482 56.071 -20.726 1.00 42.03 113 ALA A O 1
ATOM 3136 N N . GLU B 1 112 ? -40.327 54.134 -20.898 1.00 42.74 114 GLU A N 1
ATOM 3137 C CA . GLU B 1 112 ? -39.180 54.593 -20.122 1.00 42.42 114 GLU A CA 1
ATOM 3138 C C . GLU B 1 112 ? -38.274 55.500 -20.940 1.00 42.19 114 GLU A C 1
ATOM 3139 O O . GLU B 1 112 ? -37.834 56.542 -20.451 1.00 42.90 114 GLU A O 1
ATOM 3145 N N . ALA B 1 113 ? -38.009 55.107 -22.184 1.00 41.25 115 ALA A N 1
ATOM 3146 C CA . ALA B 1 113 ? -37.243 55.941 -23.108 1.00 40.67 115 ALA A CA 1
ATOM 3147 C C . ALA B 1 113 ? -37.894 57.311 -23.298 1.00 40.32 115 ALA A C 1
ATOM 3148 O O . ALA B 1 113 ? -37.200 58.311 -23.487 1.00 40.75 115 ALA A O 1
ATOM 3150 N N . ASN B 1 114 ? -39.223 57.352 -23.233 1.00 39.79 116 ASN A N 1
ATOM 3151 C CA . ASN B 1 114 ? -39.959 58.605 -23.343 1.00 39.43 116 ASN A CA 1
ATOM 3152 C C . ASN B 1 114 ? -39.714 59.522 -22.151 1.00 38.81 116 ASN A C 1
ATOM 3153 O O . ASN B 1 114 ? -39.636 60.744 -22.312 1.00 38.52 116 ASN A O 1
ATOM 3158 N N . LYS B 1 115 ? -39.596 58.926 -20.963 1.00 38.07 117 LYS A N 1
ATOM 3159 C CA . LYS B 1 115 ? -39.286 59.673 -19.743 1.00 37.44 117 LYS A CA 1
ATOM 3160 C C . LYS B 1 115 ? -37.934 60.375 -19.856 1.00 37.09 117 LYS A C 1
ATOM 3161 O O . LYS B 1 115 ? -37.797 61.531 -19.446 1.00 36.53 117 LYS A O 1
ATOM 3167 N N . ILE B 1 116 ? -36.949 59.672 -20.418 1.00 36.50 118 ILE A N 1
ATOM 3168 C CA . ILE B 1 116 ? -35.628 60.247 -20.672 1.00 36.55 118 ILE A CA 1
ATOM 3169 C C . ILE B 1 116 ? -35.753 61.438 -21.617 1.00 37.16 118 ILE A C 1
ATOM 3170 O O . ILE B 1 116 ? -35.286 62.535 -21.301 1.00 37.26 118 ILE A O 1
ATOM 3175 N N . TRP B 1 117 ? -36.407 61.220 -22.759 1.00 37.90 119 TRP A N 1
ATOM 3176 C CA . TRP B 1 117 ? -36.571 62.255 -23.779 1.00 38.94 119 TRP A CA 1
ATOM 3177 C C . TRP B 1 117 ? -37.243 63.506 -23.230 1.00 39.32 119 TRP A C 1
ATOM 3178 O O . TRP B 1 117 ? -36.870 64.621 -23.593 1.00 39.38 119 TRP A O 1
ATOM 3189 N N . GLU B 1 118 ? -38.232 63.312 -22.360 1.00 39.96 120 GLU A N 1
ATOM 3190 C CA . GLU B 1 118 ? -38.889 64.421 -21.678 1.00 40.31 120 GLU A CA 1
ATOM 3191 C C . GLU B 1 118 ? -37.903 65.241 -20.844 1.00 39.00 120 GLU A C 1
ATOM 3192 O O . GLU B 1 118 ? -37.957 66.472 -20.849 1.00 39.56 120 GLU A O 1
ATOM 3198 N N . ASP B 1 119 ? -36.999 64.554 -20.146 1.00 36.71 121 ASP A N 1
ATOM 3199 C CA . ASP B 1 119 ? -36.009 65.217 -19.302 1.00 34.90 121 ASP A CA 1
ATOM 3200 C C . ASP B 1 119 ? -34.962 65.938 -20.141 1.00 34.36 121 ASP A C 1
ATOM 3201 O O . ASP B 1 119 ? -34.445 66.985 -19.741 1.00 34.17 121 ASP A O 1
ATOM 3206 N N . ILE B 1 120 ? -34.662 65.371 -21.306 1.00 33.85 122 ILE A N 1
ATOM 3207 C CA . ILE B 1 120 ? -33.786 66.010 -22.285 1.00 33.20 122 ILE A CA 1
ATOM 3208 C C . ILE B 1 120 ? -34.431 67.298 -22.805 1.00 33.64 122 ILE A C 1
ATOM 3209 O O . ILE B 1 120 ? -33.753 68.310 -22.978 1.00 34.29 122 ILE A O 1
ATOM 3214 N N . GLN B 1 121 ? -35.744 67.254 -23.023 1.00 34.03 123 GLN A N 1
ATOM 3215 C CA . GLN B 1 121 ? -36.496 68.394 -23.552 1.00 33.94 123 GLN A CA 1
ATOM 3216 C C . GLN B 1 121 ? -36.758 69.496 -22.523 1.00 33.18 123 GLN A C 1
ATOM 3217 O O . GLN B 1 121 ? -36.750 70.676 -22.866 1.00 33.23 123 GLN A O 1
ATOM 3223 N N . SER B 1 122 ? -36.987 69.114 -21.271 1.00 32.59 124 SER A N 1
ATOM 3224 C CA . SER B 1 122 ? -37.369 70.077 -20.233 1.00 32.90 124 SER A CA 1
ATOM 3225 C C . SER B 1 122 ? -36.189 70.830 -19.605 1.00 32.91 124 SER A C 1
ATOM 3226 O O . SER B 1 122 ? -36.385 71.764 -18.823 1.00 32.20 124 SER A O 1
ATOM 3229 N N . GLY B 1 123 ? -34.971 70.427 -19.956 1.00 33.41 125 GLY A N 1
ATOM 3230 C CA . GLY B 1 123 ? -33.763 70.989 -19.353 1.00 33.60 125 GLY A CA 1
ATOM 3231 C C . GLY B 1 123 ? -33.437 70.330 -18.026 1.00 34.06 125 GLY A C 1
ATOM 3232 O O . GLY B 1 123 ? -32.584 70.815 -17.279 1.00 34.17 125 GLY A O 1
ATOM 3233 N N . LYS B 1 124 ? -34.131 69.227 -17.740 1.00 34.27 126 LYS A N 1
ATOM 3234 C CA . LYS B 1 124 ? -33.932 68.438 -16.526 1.00 34.82 126 LYS A CA 1
ATOM 3235 C C . LYS B 1 124 ? -32.600 67.690 -16.575 1.00 35.30 126 LYS A C 1
ATOM 3236 O O . LYS B 1 124 ? -31.836 67.702 -15.606 1.00 35.06 126 LYS A O 1
ATOM 3242 N N . ALA B 1 125 ? -32.334 67.047 -17.711 1.00 35.96 127 ALA A N 1
ATOM 3243 C CA . ALA B 1 125 ? -31.089 66.314 -17.934 1.00 35.85 127 ALA A CA 1
ATOM 3244 C C . ALA B 1 125 ? -29.864 67.221 -17.837 1.00 36.44 127 ALA A C 1
ATOM 3245 O O . ALA B 1 125 ? -28.779 66.760 -17.496 1.00 36.66 127 ALA A O 1
ATOM 3247 N N . LEU B 1 126 ? -30.042 68.507 -18.138 1.00 37.28 128 LEU A N 1
ATOM 3248 C CA . LEU B 1 126 ? -28.981 69.497 -17.949 1.00 37.69 128 LEU A CA 1
ATOM 3249 C C . LEU B 1 126 ? -28.648 69.703 -16.477 1.00 37.90 128 LEU A C 1
ATOM 3250 O O . LEU B 1 126 ? -27.478 69.651 -16.097 1.00 38.49 128 LEU A O 1
ATOM 3255 N N . GLU B 1 127 ? -29.678 69.939 -15.663 1.00 38.22 129 GLU A N 1
ATOM 3256 C CA . GLU B 1 127 ? -29.518 70.106 -14.216 1.00 38.88 129 GLU A CA 1
ATOM 3257 C C . GLU B 1 127 ? -29.008 68.820 -13.582 1.00 37.53 129 GLU A C 1
ATOM 3258 O O . GLU B 1 127 ? -28.100 68.846 -12.751 1.00 37.31 129 GLU A O 1
ATOM 3264 N N . ASP B 1 128 ? -29.603 67.701 -13.988 1.00 35.93 130 ASP A N 1
ATOM 3265 C CA . ASP B 1 128 ? -29.270 66.400 -13.438 1.00 34.72 130 ASP A CA 1
ATOM 3266 C C . ASP B 1 128 ? -29.096 65.376 -14.557 1.00 34.03 130 ASP A C 1
ATOM 3267 O O . ASP B 1 128 ? -30.060 64.719 -14.952 1.00 34.82 130 ASP A O 1
ATOM 3272 N N . PRO B 1 129 ? -27.859 65.233 -15.071 1.00 32.68 131 PRO A N 1
ATOM 3273 C CA . PRO B 1 129 ? -27.604 64.285 -16.157 1.00 30.97 131 PRO A CA 1
ATOM 3274 C C . PRO B 1 129 ? -27.622 62.819 -15.736 1.00 29.73 131 PRO A C 1
ATOM 3275 O O . PRO B 1 129 ? -27.619 61.947 -16.602 1.00 29.82 131 PRO A O 1
ATOM 3279 N N . SER B 1 130 ? -27.652 62.547 -14.431 1.00 28.42 132 SER A N 1
ATOM 3280 C CA . SER B 1 130 ? -27.716 61.167 -13.925 1.00 27.31 132 SER A CA 1
ATOM 3281 C C . SER B 1 130 ? -29.040 60.486 -14.296 1.00 26.35 132 SER A C 1
ATOM 3282 O O . SER B 1 130 ? -29.237 59.295 -14.045 1.00 25.77 132 SER A O 1
ATOM 3285 N N . VAL B 1 131 ? -29.931 61.266 -14.901 1.00 25.59 133 VAL A N 1
ATOM 3286 C CA . VAL B 1 131 ? -31.250 60.814 -15.325 1.00 24.74 133 VAL A CA 1
ATOM 3287 C C . VAL B 1 131 ? -31.169 60.139 -16.701 1.00 24.45 133 VAL A C 1
ATOM 3288 O O . VAL B 1 131 ? -32.086 59.412 -17.108 1.00 24.72 133 VAL A O 1
ATOM 3292 N N . LEU B 1 132 ? -30.061 60.368 -17.403 1.00 23.63 134 LEU A N 1
ATOM 3293 C CA . LEU B 1 132 ? -29.861 59.828 -18.749 1.00 23.24 134 LEU A CA 1
ATOM 3294 C C . LEU B 1 132 ? -29.768 58.292 -18.819 1.00 23.61 134 LEU A C 1
ATOM 3295 O O . LEU B 1 132 ? -30.370 57.689 -19.709 1.00 23.89 134 LEU A O 1
ATOM 3300 N N . PRO B 1 133 ? -29.019 57.652 -17.894 1.00 23.76 135 PRO A N 1
ATOM 3301 C CA . PRO B 1 133 ? -28.955 56.192 -17.932 1.00 23.73 135 PRO A CA 1
ATOM 3302 C C . PRO B 1 133 ? -30.178 55.499 -17.326 1.00 23.99 135 PRO A C 1
ATOM 3303 O O . PRO B 1 133 ? -30.061 54.359 -16.872 1.00 23.95 135 PRO A O 1
ATOM 3307 N N . ARG B 1 134 ? -31.332 56.171 -17.323 1.00 24.43 136 ARG A N 1
ATOM 3308 C CA . ARG B 1 134 ? -32.576 55.591 -16.794 1.00 25.01 136 ARG A CA 1
ATOM 3309 C C . ARG B 1 134 ? -32.829 54.206 -17.387 1.00 25.39 136 ARG A C 1
ATOM 3310 O O . ARG B 1 134 ? -32.683 54.000 -18.594 1.00 25.40 136 ARG A O 1
ATOM 3318 N N . PHE B 1 135 ? -33.197 53.265 -16.523 1.00 25.89 137 PHE A N 1
ATOM 3319 C CA . PHE B 1 135 ? -33.271 51.859 -16.898 1.00 26.77 137 PHE A CA 1
ATOM 3320 C C . PHE B 1 135 ? -34.592 51.199 -16.498 1.00 27.86 137 PHE A C 1
ATOM 3321 O O . PHE B 1 135 ? -35.330 51.711 -15.647 1.00 28.38 137 PHE A O 1
ATOM 3329 N N . LEU B 1 136 ? -34.862 50.051 -17.113 1.00 28.79 138 LEU A N 1
ATOM 3330 C CA . LEU B 1 136 ? -36.062 49.268 -16.855 1.00 29.85 138 LEU A CA 1
ATOM 3331 C C . LEU B 1 136 ? -35.701 47.843 -16.436 1.00 30.70 138 LEU A C 1
ATOM 3332 O O . LEU B 1 136 ? -34.764 47.245 -16.975 1.00 30.80 138 LEU A O 1
ATOM 3337 N N . VAL B 1 137 ? -36.444 47.314 -15.464 1.00 31.41 139 VAL A N 1
ATOM 3338 C CA . VAL B 1 137 ? -36.353 45.901 -15.097 1.00 31.92 139 VAL A CA 1
ATOM 3339 C C . VAL B 1 137 ? -37.746 45.283 -15.078 1.00 32.59 139 VAL A C 1
ATOM 3340 O O . VAL B 1 137 ? -38.642 45.768 -14.377 1.00 32.79 139 VAL A O 1
ATOM 3344 N N . ILE B 1 138 ? -37.923 44.225 -15.863 1.00 33.01 140 ILE A N 1
ATOM 3345 C CA . ILE B 1 138 ? -39.118 43.391 -15.773 1.00 33.35 140 ILE A CA 1
ATOM 3346 C C . ILE B 1 138 ? -38.721 42.061 -15.145 1.00 34.08 140 ILE A C 1
ATOM 3347 O O . ILE B 1 138 ? -37.724 41.452 -15.544 1.00 34.09 140 ILE A O 1
ATOM 3352 N N . SER B 1 139 ? -39.490 41.621 -14.153 1.00 35.01 141 SER A N 1
ATOM 3353 C CA . SER B 1 139 ? -39.137 40.428 -13.389 1.00 36.20 141 SER A CA 1
ATOM 3354 C C . SER B 1 139 ? -40.324 39.528 -13.053 1.00 37.48 141 SER A C 1
ATOM 3355 O O . SER B 1 139 ? -41.480 39.895 -13.265 1.00 38.42 141 SER A O 1
ATOM 3358 N N . PHE B 1 140 ? -40.008 38.343 -12.536 1.00 38.86 142 PHE A N 1
ATOM 3359 C CA . PHE B 1 140 ? -40.984 37.414 -11.971 1.00 40.14 142 PHE A CA 1
ATOM 3360 C C . PHE B 1 140 ? -40.354 36.712 -10.772 1.00 40.35 142 PHE A C 1
ATOM 3361 O O . PHE B 1 140 ? -39.473 35.860 -10.918 1.00 39.67 142 PHE A O 1
ATOM 3369 N N . ALA B 1 141 ? -40.810 37.090 -9.584 1.00 41.66 143 ALA A N 1
ATOM 3370 C CA . ALA B 1 141 ? -40.296 36.521 -8.346 1.00 42.40 143 ALA A CA 1
ATOM 3371 C C . ALA B 1 141 ? -41.140 35.325 -7.901 1.00 43.05 143 ALA A C 1
ATOM 3372 O O . ALA B 1 141 ? -42.278 35.485 -7.449 1.00 42.82 143 ALA A O 1
ATOM 3374 N N . ASP B 1 142 ? -40.577 34.129 -8.053 1.00 44.09 144 ASP A N 1
ATOM 3375 C CA . ASP B 1 142 ? -41.236 32.892 -7.637 1.00 45.42 144 ASP A CA 1
ATOM 3376 C C . ASP B 1 142 ? -40.944 32.644 -6.158 1.00 45.70 144 ASP A C 1
ATOM 3377 O O . ASP B 1 142 ? -39.947 32.014 -5.808 1.00 45.50 144 ASP A O 1
ATOM 3382 N N . LEU B 1 143 ? -41.826 33.145 -5.299 1.00 46.38 145 LEU A N 1
ATOM 3383 C CA . LEU B 1 143 ? -41.628 33.087 -3.850 1.00 47.50 145 LEU A CA 1
ATOM 3384 C C . LEU B 1 143 ? -41.925 31.714 -3.250 1.00 48.19 145 LEU A C 1
ATOM 3385 O O . LEU B 1 143 ? -41.784 31.510 -2.039 1.00 47.60 145 LEU A O 1
ATOM 3390 N N . LYS B 1 144 ? -42.328 30.778 -4.106 1.00 49.41 146 LYS A N 1
ATOM 3391 C CA . LYS B 1 144 ? -42.566 29.396 -3.702 1.00 50.96 146 LYS A CA 1
ATOM 3392 C C . LYS B 1 144 ? -41.285 28.574 -3.835 1.00 51.18 146 LYS A C 1
ATOM 3393 O O . LYS B 1 144 ? -40.823 27.974 -2.863 1.00 50.61 146 LYS A O 1
ATOM 3399 N N . LYS B 1 145 ? -40.722 28.561 -5.042 1.00 51.61 147 LYS A N 1
ATOM 3400 C CA . LYS B 1 145 ? -39.477 27.852 -5.329 1.00 52.26 147 LYS A CA 1
ATOM 3401 C C . LYS B 1 145 ? -38.247 28.655 -4.897 1.00 52.99 147 LYS A C 1
ATOM 3402 O O . LYS B 1 145 ? -37.143 28.108 -4.788 1.00 53.05 147 LYS A O 1
ATOM 3408 N N . TRP B 1 146 ? -38.455 29.950 -4.652 1.00 53.02 148 TRP A N 1
ATOM 3409 C CA . TRP B 1 146 ? -37.380 30.918 -4.387 1.00 52.90 148 TRP A CA 1
ATOM 3410 C C . TRP B 1 146 ? -36.331 31.025 -5.507 1.00 51.59 148 TRP A C 1
ATOM 3411 O O . TRP B 1 146 ? -35.122 31.072 -5.256 1.00 51.30 148 TRP A O 1
ATOM 3422 N N . SER B 1 147 ? -36.830 31.066 -6.742 1.00 49.68 149 SER A N 1
ATOM 3423 C CA . SER B 1 147 ? -36.028 31.368 -7.926 1.00 48.20 149 SER A CA 1
ATOM 3424 C C . SER B 1 147 ? -36.552 32.654 -8.557 1.00 46.21 149 SER A C 1
ATOM 3425 O O . SER B 1 147 ? -37.727 32.989 -8.401 1.00 46.30 149 SER A O 1
ATOM 3428 N N . PHE B 1 148 ? -35.682 33.369 -9.268 1.00 43.75 150 PHE A N 1
ATOM 3429 C CA . PHE B 1 148 ? -36.020 34.692 -9.792 1.00 41.71 150 PHE A CA 1
ATOM 3430 C C . PHE B 1 148 ? -35.744 34.826 -11.286 1.00 40.80 150 PHE A C 1
ATOM 3431 O O . PHE B 1 148 ? -34.652 34.516 -11.759 1.00 40.66 150 PHE A O 1
ATOM 3439 N N . ARG B 1 149 ? -36.754 35.290 -12.015 1.00 40.04 151 ARG A N 1
ATOM 3440 C CA . ARG B 1 149 ? -36.659 35.522 -13.450 1.00 39.86 151 ARG A CA 1
ATOM 3441 C C . ARG B 1 149 ? -36.719 37.024 -13.678 1.00 38.26 151 ARG A C 1
ATOM 3442 O O . ARG B 1 149 ? -37.634 37.684 -13.193 1.00 38.07 151 ARG A O 1
ATOM 3450 N N . TYR B 1 150 ? -35.746 37.569 -14.403 1.00 36.90 152 TYR A N 1
ATOM 3451 C CA . TYR B 1 150 ? -35.704 39.011 -14.661 1.00 35.59 152 TYR A CA 1
ATOM 3452 C C . TYR B 1 150 ? -35.076 39.355 -16.008 1.00 35.05 152 TYR A C 1
ATOM 3453 O O . TYR B 1 150 ? -34.397 38.528 -16.625 1.00 34.39 152 TYR A O 1
ATOM 3462 N N . TRP B 1 151 ? -35.322 40.581 -16.459 1.00 34.96 153 TRP A N 1
ATOM 3463 C CA . TRP B 1 151 ? -34.738 41.094 -17.693 1.00 35.08 153 TRP A CA 1
ATOM 3464 C C . TRP B 1 151 ? -34.493 42.595 -17.558 1.00 34.12 153 TRP A C 1
ATOM 3465 O O . TRP B 1 151 ? -35.404 43.359 -17.210 1.00 33.76 153 TRP A O 1
ATOM 3476 N N . PHE B 1 152 ? -33.255 43.001 -17.831 1.00 32.41 154 PHE A N 1
ATOM 3477 C CA . PHE B 1 152 ? -32.859 44.402 -17.766 1.00 31.09 154 PHE A CA 1
ATOM 3478 C C . PHE B 1 152 ? -32.976 45.096 -19.111 1.00 30.55 154 PHE A C 1
ATOM 3479 O O . PHE B 1 152 ? -32.776 44.484 -20.161 1.00 30.07 154 PHE A O 1
ATOM 3487 N N . ALA B 1 153 ? -33.285 46.386 -19.062 1.00 30.38 155 ALA A N 1
ATOM 3488 C CA . ALA B 1 153 ? -33.342 47.212 -20.258 1.00 30.73 155 ALA A CA 1
ATOM 3489 C C . ALA B 1 153 ? -32.666 48.555 -20.014 1.00 30.32 155 ALA A C 1
ATOM 3490 O O . ALA B 1 153 ? -32.948 49.224 -19.022 1.00 30.83 155 ALA A O 1
ATOM 3492 N N . PHE B 1 154 ? -31.772 48.941 -20.917 1.00 29.56 156 PHE A N 1
ATOM 3493 C CA . PHE B 1 154 ? -31.109 50.235 -20.831 1.00 29.46 156 PHE A CA 1
ATOM 3494 C C . PHE B 1 154 ? -31.407 51.047 -22.088 1.00 29.89 156 PHE A C 1
ATOM 3495 O O . PHE B 1 154 ? -30.610 51.049 -23.030 1.00 30.24 156 PHE A O 1
ATOM 3503 N N . PRO B 1 155 ? -32.566 51.736 -22.106 1.00 30.02 157 PRO A N 1
ATOM 3504 C CA . PRO B 1 155 ? -33.040 52.478 -23.274 1.00 30.72 157 PRO A CA 1
ATOM 3505 C C . PRO B 1 155 ? -32.052 53.529 -23.770 1.00 31.80 157 PRO A C 1
ATOM 3506 O O . PRO B 1 155 ? -31.585 54.370 -22.996 1.00 32.08 157 PRO A O 1
ATOM 3510 N N . ALA B 1 156 ? -31.742 53.456 -25.061 1.00 32.88 158 ALA A N 1
ATOM 3511 C CA . ALA B 1 156 ? -30.879 54.422 -25.726 1.00 33.84 158 ALA A CA 1
ATOM 3512 C C . ALA B 1 156 ? -31.457 54.743 -27.092 1.00 34.79 158 ALA A C 1
ATOM 3513 O O . ALA B 1 156 ? -31.857 53.839 -27.830 1.00 36.05 158 ALA A O 1
ATOM 3515 N N . PHE B 1 157 ? -31.497 56.030 -27.424 1.00 35.33 159 PHE A N 1
ATOM 3516 C CA . PHE B 1 157 ? -32.111 56.494 -28.667 1.00 35.71 159 PHE A CA 1
ATOM 3517 C C . PHE B 1 157 ? -31.266 56.199 -29.906 1.00 36.99 159 PHE A C 1
ATOM 3518 O O . PHE B 1 157 ? -30.042 56.358 -29.892 1.00 36.98 159 PHE A O 1
ATOM 3526 N N . VAL B 1 158 ? -31.939 55.764 -30.969 1.00 38.81 160 VAL A N 1
ATOM 3527 C CA . VAL B 1 158 ? -31.321 55.559 -32.279 1.00 40.48 160 VAL A CA 1
ATOM 3528 C C . VAL B 1 158 ? -31.449 56.843 -33.096 1.00 41.86 160 VAL A C 1
ATOM 3529 O O . VAL B 1 158 ? -32.548 57.208 -33.524 1.00 42.47 160 VAL A O 1
ATOM 3533 N N . LEU B 1 159 ? -30.328 57.529 -33.298 1.00 43.26 161 LEU A N 1
ATOM 3534 C CA . LEU B 1 159 ? -30.324 58.789 -34.033 1.00 45.73 161 LEU A CA 1
ATOM 3535 C C . LEU B 1 159 ? -30.484 58.542 -35.530 1.00 48.25 161 LEU A C 1
ATOM 3536 O O . LEU B 1 159 ? -29.755 57.732 -36.112 1.00 47.82 161 LEU A O 1
ATOM 3541 N N . ASP B 1 160 ? -31.448 59.245 -36.130 1.00 51.42 162 ASP A N 1
ATOM 3542 C CA . ASP B 1 160 ? -31.912 58.991 -37.504 1.00 53.02 162 ASP A CA 1
ATOM 3543 C C . ASP B 1 160 ? -30.778 58.669 -38.492 1.00 52.60 162 ASP A C 1
ATOM 3544 O O . ASP B 1 160 ? -30.806 57.611 -39.126 1.00 52.44 162 ASP A O 1
ATOM 3549 N N . PRO B 1 161 ? -29.789 59.580 -38.632 1.00 51.74 163 PRO A N 1
ATOM 3550 C CA . PRO B 1 161 ? -28.534 59.161 -39.240 1.00 50.25 163 PRO A CA 1
ATOM 3551 C C . PRO B 1 161 ? -27.537 58.813 -38.129 1.00 49.11 163 PRO A C 1
ATOM 3552 O O . PRO B 1 161 ? -27.181 59.689 -37.333 1.00 49.25 163 PRO A O 1
ATOM 3556 N N . PRO B 1 162 ? -27.106 57.536 -38.057 1.00 47.62 164 PRO A N 1
ATOM 3557 C CA . PRO B 1 162 ? -26.269 57.052 -36.948 1.00 46.43 164 PRO A CA 1
ATOM 3558 C C . PRO B 1 162 ? -24.950 57.818 -36.813 1.00 45.30 164 PRO A C 1
ATOM 3559 O O . PRO B 1 162 ? -24.295 58.109 -37.820 1.00 45.47 164 PRO A O 1
ATOM 3563 N N . VAL B 1 163 ? -24.583 58.141 -35.574 1.00 43.02 165 VAL A N 1
ATOM 3564 C CA . VAL B 1 163 ? -23.387 58.935 -35.278 1.00 41.33 165 VAL A CA 1
ATOM 3565 C C . VAL B 1 163 ? -22.120 58.319 -35.879 1.00 41.01 165 VAL A C 1
ATOM 3566 O O . VAL B 1 163 ? -21.853 57.125 -35.708 1.00 41.03 165 VAL A O 1
ATOM 3570 N N . SER B 1 164 ? -21.354 59.150 -36.585 1.00 40.28 166 SER A N 1
ATOM 3571 C CA . SER B 1 164 ? -20.150 58.714 -37.288 1.00 39.48 166 SER A CA 1
ATOM 3572 C C . SER B 1 164 ? -18.879 59.013 -36.491 1.00 38.21 166 SER A C 1
ATOM 3573 O O . SER B 1 164 ? -18.648 60.153 -36.089 1.00 38.72 166 SER A O 1
ATOM 3576 N N . LEU B 1 165 ? -18.063 57.986 -36.266 1.00 36.76 167 LEU A N 1
ATOM 3577 C CA . LEU B 1 165 ? -16.802 58.134 -35.537 1.00 35.87 167 LEU A CA 1
ATOM 3578 C C . LEU B 1 165 ? -15.691 58.596 -36.471 1.00 35.92 167 LEU A C 1
ATOM 3579 O O . LEU B 1 165 ? -15.491 58.021 -37.541 1.00 36.49 167 LEU A O 1
ATOM 3584 N N . ILE B 1 166 ? -14.967 59.629 -36.055 1.00 35.60 168 ILE A N 1
ATOM 3585 C CA . ILE B 1 166 ? -13.862 60.163 -36.849 1.00 35.68 168 ILE A CA 1
ATOM 3586 C C . ILE B 1 166 ? -12.511 59.649 -36.330 1.00 36.25 168 ILE A C 1
ATOM 3587 O O . ILE B 1 166 ? -11.650 59.253 -37.121 1.00 36.21 168 ILE A O 1
ATOM 3592 N N . GLU B 1 167 ? -12.341 59.646 -35.007 1.00 36.55 169 GLU A N 1
ATOM 3593 C CA . GLU B 1 167 ? -11.149 59.085 -34.359 1.00 36.39 169 GLU A CA 1
ATOM 3594 C C . GLU B 1 167 ? -11.436 58.691 -32.907 1.00 34.90 169 GLU A C 1
ATOM 3595 O O . GLU B 1 167 ? -12.333 59.249 -32.277 1.00 35.34 169 GLU A O 1
ATOM 3601 N N . LEU B 1 168 ? -10.677 57.727 -32.388 1.00 32.83 170 LEU A N 1
ATOM 3602 C CA . LEU B 1 168 ? -10.785 57.310 -30.990 1.00 30.99 170 LEU A CA 1
ATOM 3603 C C . LEU B 1 168 ? -9.427 56.852 -30.453 1.00 30.26 170 LEU A C 1
ATOM 3604 O O . LEU B 1 168 ? -9.013 55.712 -30.661 1.00 30.62 170 LEU A O 1
ATOM 3609 N N . LYS B 1 169 ? -8.741 57.758 -29.765 1.00 29.15 171 LYS A N 1
ATOM 3610 C CA . LYS B 1 169 ? -7.398 57.508 -29.250 1.00 27.84 171 LYS A CA 1
ATOM 3611 C C . LYS B 1 169 ? -7.446 57.260 -27.752 1.00 26.95 171 LYS A C 1
ATOM 3612 O O . LYS B 1 169 ? -8.324 57.794 -27.065 1.00 26.78 171 LYS A O 1
ATOM 3618 N N . PRO B 1 170 ? -6.496 56.459 -27.232 1.00 26.16 172 PRO A N 1
ATOM 3619 C CA . PRO B 1 170 ? -6.289 56.415 -25.786 1.00 25.67 172 PRO A CA 1
ATOM 3620 C C . PRO B 1 170 ? -6.028 57.830 -25.273 1.00 25.37 172 PRO A C 1
ATOM 3621 O O . PRO B 1 170 ? -5.178 58.533 -25.818 1.00 25.58 172 PRO A O 1
ATOM 3625 N N . ALA B 1 171 ? -6.766 58.244 -24.247 1.00 24.89 173 ALA A N 1
ATOM 3626 C CA . ALA B 1 171 ? -6.688 59.609 -23.720 1.00 24.47 173 ALA A CA 1
ATOM 3627 C C . ALA B 1 171 ? -5.259 60.141 -23.525 1.00 24.25 173 ALA A C 1
ATOM 3628 O O . ALA B 1 171 ? -5.006 61.328 -23.732 1.00 24.09 173 ALA A O 1
ATOM 3630 N N . SER B 1 172 ? -4.336 59.261 -23.140 1.00 24.16 174 SER A N 1
ATOM 3631 C CA . SER B 1 172 ? -2.944 59.647 -22.896 1.00 24.20 174 SER A CA 1
ATOM 3632 C C . SER B 1 172 ? -2.183 59.926 -24.193 1.00 24.51 174 SER A C 1
ATOM 3633 O O . SER B 1 172 ? -1.185 60.655 -24.195 1.00 25.13 174 SER A O 1
ATOM 3636 N N . GLU B 1 173 ? -2.653 59.339 -25.291 1.00 24.49 175 GLU A N 1
ATOM 3637 C CA . GLU B 1 173 ? -2.109 59.635 -26.612 1.00 24.53 175 GLU A CA 1
ATOM 3638 C C . GLU B 1 173 ? -2.524 61.053 -26.983 1.00 23.97 175 GLU A C 1
ATOM 3639 O O . GLU B 1 173 ? -1.671 61.933 -27.143 1.00 23.58 175 GLU A O 1
ATOM 3645 N N . TYR B 1 174 ? -3.840 61.256 -27.079 1.00 23.36 176 TYR A N 1
ATOM 3646 C CA . TYR B 1 174 ? -4.450 62.542 -27.411 1.00 22.75 176 TYR A CA 1
ATOM 3647 C C . TYR B 1 174 ? -3.919 63.713 -26.576 1.00 23.17 176 TYR A C 1
ATOM 3648 O O . TYR B 1 174 ? -3.553 64.754 -27.126 1.00 23.54 176 TYR A O 1
ATOM 3657 N N . PHE B 1 175 ? -3.894 63.551 -25.256 1.00 23.22 177 PHE A N 1
ATOM 3658 C CA . PHE B 1 175 ? -3.309 64.568 -24.393 1.00 23.73 177 PHE A CA 1
ATOM 3659 C C . PHE B 1 175 ? -1.785 64.475 -24.372 1.00 24.29 177 PHE A C 1
ATOM 3660 O O . PHE B 1 175 ? -1.209 63.416 -24.652 1.00 24.36 177 PHE A O 1
ATOM 3668 N N . SER B 1 176 ? -1.143 65.598 -24.053 1.00 24.74 178 SER A N 1
ATOM 3669 C CA . SER B 1 176 ? 0.296 65.641 -23.842 1.00 25.37 178 SER A CA 1
ATOM 3670 C C . SER B 1 176 ? 0.613 65.048 -22.472 1.00 26.22 178 SER A C 1
ATOM 3671 O O . SER B 1 176 ? -0.223 64.360 -21.884 1.00 26.90 178 SER A O 1
ATOM 3674 N N . SER B 1 177 ? 1.814 65.303 -21.964 1.00 26.82 179 SER A N 1
ATOM 3675 C CA . SER B 1 177 ? 2.152 64.895 -20.604 1.00 27.35 179 SER A CA 1
ATOM 3676 C C . SER B 1 177 ? 1.607 65.873 -19.562 1.00 27.55 179 SER A C 1
ATOM 3677 O O . SER B 1 177 ? 1.072 65.454 -18.535 1.00 27.58 179 SER A O 1
ATOM 3680 N N . GLU B 1 178 ? 1.746 67.170 -19.837 1.00 27.80 180 GLU A N 1
ATOM 3681 C CA . GLU B 1 178 ? 1.257 68.215 -18.942 1.00 28.00 180 GLU A CA 1
ATOM 3682 C C . GLU B 1 178 ? -0.253 68.140 -18.865 1.00 27.70 180 GLU A C 1
ATOM 3683 O O . GLU B 1 178 ? -0.834 68.227 -17.781 1.00 27.88 180 GLU A O 1
ATOM 3689 N N . GLU B 1 179 ? -0.881 67.992 -20.029 1.00 27.27 181 GLU A N 1
ATOM 3690 C CA . GLU B 1 179 ? -2.333 67.899 -20.116 1.00 27.05 181 GLU A CA 1
ATOM 3691 C C . GLU B 1 179 ? -2.822 66.696 -19.314 1.00 26.78 181 GLU A C 1
ATOM 3692 O O . GLU B 1 179 ? -3.711 66.833 -18.472 1.00 26.31 181 GLU A O 1
ATOM 3698 N N . ALA B 1 180 ? -2.206 65.538 -19.557 1.00 26.46 182 ALA A N 1
ATOM 3699 C CA . ALA B 1 180 ? -2.504 64.313 -18.815 1.00 26.13 182 ALA A CA 1
ATOM 3700 C C . ALA B 1 180 ? -2.481 64.545 -17.309 1.00 25.99 182 ALA A C 1
ATOM 3701 O O . ALA B 1 180 ? -3.469 64.278 -16.627 1.00 26.28 182 ALA A O 1
ATOM 3703 N N . GLU B 1 181 ? -1.361 65.058 -16.803 1.00 26.02 183 GLU A N 1
ATOM 3704 C CA . GLU B 1 181 ? -1.221 65.361 -15.383 1.00 26.13 183 GLU A CA 1
ATOM 3705 C C . GLU B 1 181 ? -2.376 66.217 -14.885 1.00 24.98 183 GLU A C 1
ATOM 3706 O O . GLU B 1 181 ? -3.010 65.889 -13.884 1.00 24.57 183 GLU A O 1
ATOM 3712 N N . SER B 1 182 ? -2.653 67.300 -15.607 1.00 24.11 184 SER A N 1
ATOM 3713 C CA . SER B 1 182 ? -3.640 68.293 -15.190 1.00 23.08 184 SER A CA 1
ATOM 3714 C C . SER B 1 182 ? -5.071 67.774 -15.268 1.00 22.43 184 SER A C 1
ATOM 3715 O O . SER B 1 182 ? -5.902 68.143 -14.443 1.00 22.56 184 SER A O 1
ATOM 3718 N N . VAL B 1 183 ? -5.349 66.921 -16.254 1.00 21.91 185 VAL A N 1
ATOM 3719 C CA . VAL B 1 183 ? -6.677 66.313 -16.413 1.00 21.12 185 VAL A CA 1
ATOM 3720 C C . VAL B 1 183 ? -6.974 65.357 -15.260 1.00 20.53 185 VAL A C 1
ATOM 3721 O O . VAL B 1 183 ? -7.993 65.494 -14.589 1.00 20.31 185 VAL A O 1
ATOM 3725 N N . SER B 1 184 ? -6.072 64.408 -15.026 1.00 20.09 186 SER A N 1
ATOM 3726 C CA . SER B 1 184 ? -6.261 63.406 -13.979 1.00 19.82 186 SER A CA 1
ATOM 3727 C C . SER B 1 184 ? -6.242 64.001 -12.581 1.00 19.83 186 SER A C 1
ATOM 3728 O O . SER B 1 184 ? -6.857 63.457 -11.670 1.00 19.93 186 SER A O 1
ATOM 3731 N N . ALA B 1 185 ? -5.539 65.119 -12.423 1.00 20.13 187 ALA A N 1
ATOM 3732 C CA . ALA B 1 185 ? -5.538 65.866 -11.169 1.00 20.23 187 ALA A CA 1
ATOM 3733 C C . ALA B 1 185 ? -6.916 66.457 -10.941 1.00 20.52 187 ALA A C 1
ATOM 3734 O O . ALA B 1 185 ? -7.423 66.437 -9.820 1.00 21.03 187 ALA A O 1
ATOM 3736 N N . ALA B 1 186 ? -7.517 66.976 -12.012 1.00 20.54 188 ALA A N 1
ATOM 3737 C CA . ALA B 1 186 ? -8.876 67.504 -11.965 1.00 20.76 188 ALA A CA 1
ATOM 3738 C C . ALA B 1 186 ? -9.891 66.377 -11.790 1.00 21.06 188 ALA A C 1
ATOM 3739 O O . ALA B 1 186 ? -10.807 66.480 -10.967 1.00 21.63 188 ALA A O 1
ATOM 3741 N N . CYS B 1 187 ? -9.718 65.304 -12.561 1.00 20.90 189 CYS A N 1
ATOM 3742 C CA . CYS B 1 187 ? -10.615 64.155 -12.514 1.00 20.55 189 CYS A CA 1
ATOM 3743 C C . CYS B 1 187 ? -10.686 63.553 -11.119 1.00 20.73 189 CYS A C 1
ATOM 3744 O O . CYS B 1 187 ? -11.774 63.280 -10.619 1.00 20.95 189 CYS A O 1
ATOM 3747 N N . ASN B 1 188 ? -9.528 63.367 -10.490 1.00 20.80 190 ASN A N 1
ATOM 3748 C CA . ASN B 1 188 ? -9.473 62.808 -9.144 1.00 21.18 190 ASN A CA 1
ATOM 3749 C C . ASN B 1 188 ? -10.098 63.715 -8.096 1.00 21.57 190 ASN A C 1
ATOM 3750 O O . ASN B 1 188 ? -10.683 63.229 -7.127 1.00 21.58 190 ASN A O 1
ATOM 3755 N N . ASP B 1 189 ? -9.972 65.028 -8.301 1.00 22.05 191 ASP A N 1
ATOM 3756 C CA . ASP B 1 189 ? -10.596 66.023 -7.424 1.00 22.42 191 ASP A CA 1
ATOM 3757 C C . ASP B 1 189 ? -12.105 65.912 -7.496 1.00 21.84 191 ASP A C 1
ATOM 3758 O O . ASP B 1 189 ? -12.786 65.940 -6.471 1.00 21.78 191 ASP A O 1
ATOM 3763 N N . TRP B 1 190 ? -12.607 65.775 -8.720 1.00 21.33 192 TRP A N 1
ATOM 3764 C CA . TRP B 1 190 ? -14.029 65.592 -8.984 1.00 20.95 192 TRP A CA 1
ATOM 3765 C C . TRP B 1 190 ? -14.548 64.339 -8.278 1.00 20.92 192 TRP A C 1
ATOM 3766 O O . TRP B 1 190 ? -15.611 64.362 -7.657 1.00 20.60 192 TRP A O 1
ATOM 3777 N N . ARG B 1 191 ? -13.776 63.259 -8.360 1.00 21.23 193 ARG A N 1
ATOM 3778 C CA . ARG B 1 191 ? -14.150 61.994 -7.738 1.00 21.68 193 ARG A CA 1
ATOM 3779 C C . ARG B 1 191 ? -13.987 62.034 -6.219 1.00 22.52 193 ARG A C 1
ATOM 3780 O O . ARG B 1 191 ? -14.572 61.217 -5.508 1.00 22.24 193 ARG A O 1
ATOM 3788 N N . ASP B 1 192 ? -13.194 62.988 -5.731 1.00 23.84 194 ASP A N 1
ATOM 3789 C CA . ASP B 1 192 ? -12.804 63.028 -4.320 1.00 24.88 194 ASP A CA 1
ATOM 3790 C C . ASP B 1 192 ? -13.739 63.826 -3.415 1.00 25.00 194 ASP A C 1
ATOM 3791 O O . ASP B 1 192 ? -13.731 63.637 -2.199 1.00 25.23 194 ASP A O 1
ATOM 3796 N N . SER B 1 193 ? -14.525 64.726 -4.002 1.00 25.13 195 SER A N 1
ATOM 3797 C CA . SER B 1 193 ? -15.451 65.548 -3.233 1.00 25.31 195 SER A CA 1
ATOM 3798 C C . SER B 1 193 ? -16.875 65.036 -3.364 1.00 25.43 195 SER A C 1
ATOM 3799 O O . SER B 1 193 ? -17.385 64.870 -4.470 1.00 25.47 195 SER A O 1
ATOM 3802 N N . ASP B 1 194 ? -17.505 64.805 -2.216 1.00 25.94 196 ASP A N 1
ATOM 3803 C CA . ASP B 1 194 ? -18.814 64.158 -2.114 1.00 26.32 196 ASP A CA 1
ATOM 3804 C C . ASP B 1 194 ? -19.925 64.752 -2.983 1.00 26.01 196 ASP A C 1
ATOM 3805 O O . ASP B 1 194 ? -20.859 64.040 -3.367 1.00 26.23 196 ASP A O 1
ATOM 3810 N N . LEU B 1 195 ? -19.833 66.045 -3.282 1.00 25.27 197 LEU A N 1
ATOM 3811 C CA . LEU B 1 195 ? -20.873 66.722 -4.058 1.00 24.39 197 LEU A CA 1
ATOM 3812 C C . LEU B 1 195 ? -20.848 66.362 -5.542 1.00 23.68 197 LEU A C 1
ATOM 3813 O O . LEU B 1 195 ? -21.887 66.385 -6.202 1.00 23.67 197 LEU A O 1
ATOM 3818 N N . THR B 1 196 ? -19.669 66.027 -6.061 1.00 22.99 198 THR A N 1
ATOM 3819 C CA . THR B 1 196 ? -19.510 65.790 -7.499 1.00 22.51 198 THR A CA 1
ATOM 3820 C C . THR B 1 196 ? -19.164 64.340 -7.855 1.00 22.40 198 THR A C 1
ATOM 3821 O O . THR B 1 196 ? -19.183 63.965 -9.030 1.00 22.41 198 THR A O 1
ATOM 3825 N N . THR B 1 197 ? -18.866 63.527 -6.845 1.00 22.17 199 THR A N 1
ATOM 3826 C CA . THR B 1 197 ? -18.380 62.166 -7.073 1.00 22.33 199 THR A CA 1
ATOM 3827 C C . THR B 1 197 ? -19.303 61.327 -7.941 1.00 22.55 199 THR A C 1
ATOM 3828 O O . THR B 1 197 ? -18.842 60.612 -8.832 1.00 22.90 199 THR A O 1
ATOM 3832 N N . ASP B 1 198 ? -20.602 61.403 -7.662 1.00 22.42 200 ASP A N 1
ATOM 3833 C CA . ASP B 1 198 ? -21.582 60.576 -8.351 1.00 22.06 200 ASP A CA 1
ATOM 3834 C C . ASP B 1 198 ? -22.345 61.333 -9.443 1.00 21.74 200 ASP A C 1
ATOM 3835 O O . ASP B 1 198 ? -23.437 60.926 -9.852 1.00 21.96 200 ASP A O 1
ATOM 3840 N N . VAL B 1 199 ? -21.755 62.432 -9.911 1.00 21.05 201 VAL A N 1
ATOM 3841 C CA . VAL B 1 199 ? -22.255 63.146 -11.084 1.00 20.48 201 VAL A CA 1
ATOM 3842 C C . VAL B 1 199 ? -21.517 62.582 -12.302 1.00 20.15 201 VAL A C 1
ATOM 3843 O O . VAL B 1 199 ? -20.384 62.977 -12.582 1.00 20.14 201 VAL A O 1
ATOM 3847 N N . PRO B 1 200 ? -22.158 61.648 -13.029 1.00 19.91 202 PRO A N 1
ATOM 3848 C CA . PRO B 1 200 ? -21.440 60.845 -14.019 1.00 19.61 202 PRO A CA 1
ATOM 3849 C C . PRO B 1 200 ? -21.287 61.473 -15.406 1.00 19.49 202 PRO A C 1
ATOM 3850 O O . PRO B 1 200 ? -20.794 60.808 -16.314 1.00 19.63 202 PRO A O 1
ATOM 3854 N N . PHE B 1 201 ? -21.700 62.729 -15.563 1.00 19.52 203 PHE A N 1
ATOM 3855 C CA . PHE B 1 201 ? -21.530 63.470 -16.820 1.00 19.54 203 PHE A CA 1
ATOM 3856 C C . PHE B 1 201 ? -20.999 64.883 -16.543 1.00 19.95 203 PHE A C 1
ATOM 3857 O O . PHE B 1 201 ? -21.506 65.578 -15.657 1.00 20.17 203 PHE A O 1
ATOM 3865 N N . PHE B 1 202 ? -19.992 65.307 -17.307 1.00 20.35 204 PHE A N 1
ATOM 3866 C CA . PHE B 1 202 ? -19.291 66.573 -17.044 1.00 20.86 204 PHE A CA 1
ATOM 3867 C C . PHE B 1 202 ? -18.552 67.122 -18.265 1.00 21.05 204 PHE A C 1
ATOM 3868 O O . PHE B 1 202 ? -18.381 66.418 -19.259 1.00 21.36 204 PHE A O 1
ATOM 3876 N N . LEU B 1 203 ? -18.109 68.376 -18.180 1.00 21.16 205 LEU A N 1
ATOM 3877 C CA . LEU B 1 203 ? -17.240 68.956 -19.207 1.00 21.16 205 LEU A CA 1
ATOM 3878 C C . LEU B 1 203 ? -15.791 69.016 -18.754 1.00 21.28 205 LEU A C 1
ATOM 3879 O O . LEU B 1 203 ? -15.497 69.433 -17.631 1.00 21.01 205 LEU A O 1
ATOM 3884 N N . VAL B 1 204 ? -14.895 68.603 -19.644 1.00 21.59 206 VAL A N 1
ATOM 3885 C CA . VAL B 1 204 ? -13.465 68.776 -19.442 1.00 22.10 206 VAL A CA 1
ATOM 3886 C C . VAL B 1 204 ? -12.947 69.841 -20.404 1.00 22.91 206 VAL A C 1
ATOM 3887 O O . VAL B 1 204 ? -12.960 69.658 -21.627 1.00 22.74 206 VAL A O 1
ATOM 3891 N N . SER B 1 205 ? -12.512 70.960 -19.835 1.00 23.98 207 SER A N 1
ATOM 3892 C CA . SER B 1 205 ? -11.884 72.031 -20.597 1.00 24.99 207 SER A CA 1
ATOM 3893 C C . SER B 1 205 ? -10.403 72.096 -20.261 1.00 25.42 207 SER A C 1
ATOM 3894 O O . SER B 1 205 ? -10.008 71.891 -19.112 1.00 25.42 207 SER A O 1
ATOM 3897 N N . VAL B 1 206 ? -9.586 72.354 -21.276 1.00 26.20 208 VAL A N 1
ATOM 3898 C CA . VAL B 1 206 ? -8.143 72.468 -21.099 1.00 26.87 208 VAL A CA 1
ATOM 3899 C C . VAL B 1 206 ? -7.686 73.750 -21.780 1.00 27.58 208 VAL A C 1
ATOM 3900 O O . VAL B 1 206 ? -7.852 73.910 -22.994 1.00 27.63 208 VAL A O 1
ATOM 3904 N N . SER B 1 207 ? -7.120 74.660 -20.991 1.00 28.36 209 SER A N 1
ATOM 3905 C CA . SER B 1 207 ? -6.653 75.948 -21.499 1.00 29.47 209 SER A CA 1
ATOM 3906 C C . SER B 1 207 ? -5.443 75.779 -22.413 1.00 30.49 209 SER A C 1
ATOM 3907 O O . SER B 1 207 ? -4.766 74.750 -22.374 1.00 30.50 209 SER A O 1
ATOM 3910 N N . SER B 1 208 ? -5.176 76.792 -23.235 1.00 31.81 210 SER A N 1
ATOM 3911 C CA . SER B 1 208 ? -4.001 76.789 -24.112 1.00 33.09 210 SER A CA 1
ATOM 3912 C C . SER B 1 208 ? -2.693 76.689 -23.316 1.00 33.60 210 SER A C 1
ATOM 3913 O O . SER B 1 208 ? -1.659 76.291 -23.854 1.00 33.39 210 SER A O 1
ATOM 3916 N N . ASP B 1 209 ? -2.766 77.049 -22.032 1.00 34.49 211 ASP A N 1
ATOM 3917 C CA . ASP B 1 209 ? -1.659 76.927 -21.081 1.00 34.92 211 ASP A CA 1
ATOM 3918 C C . ASP B 1 209 ? -1.492 75.473 -20.621 1.00 34.34 211 ASP A C 1
ATOM 3919 O O . ASP B 1 209 ? -0.565 75.152 -19.873 1.00 34.04 211 ASP A O 1
ATOM 3924 N N . SER B 1 210 ? -2.394 74.606 -21.083 1.00 33.86 212 SER A N 1
ATOM 3925 C CA . SER B 1 210 ? -2.421 73.180 -20.726 1.00 33.50 212 SER A CA 1
ATOM 3926 C C . SER B 1 210 ? -2.881 72.947 -19.281 1.00 32.52 212 SER A C 1
ATOM 3927 O O . SER B 1 210 ? -2.396 72.050 -18.589 1.00 32.07 212 SER A O 1
ATOM 3930 N N . LYS B 1 211 ? -3.830 73.767 -18.843 1.00 32.20 213 LYS A N 1
ATOM 3931 C CA . LYS B 1 211 ? -4.437 73.628 -17.524 1.00 32.04 213 LYS A CA 1
ATOM 3932 C C . LYS B 1 211 ? -5.872 73.127 -17.670 1.00 31.64 213 LYS A C 1
ATOM 3933 O O . LYS B 1 211 ? -6.657 73.681 -18.446 1.00 31.90 213 LYS A O 1
ATOM 3939 N N . ALA B 1 212 ? -6.205 72.073 -16.928 1.00 30.64 214 ALA A N 1
ATOM 3940 C CA . ALA B 1 212 ? -7.500 71.410 -17.067 1.00 29.93 214 ALA A CA 1
ATOM 3941 C C . ALA B 1 212 ? -8.418 71.630 -15.874 1.00 29.56 214 ALA A C 1
ATOM 3942 O O . ALA B 1 212 ? -7.974 71.630 -14.724 1.00 29.85 214 ALA A O 1
ATOM 3944 N N . SER B 1 213 ? -9.702 71.812 -16.166 1.00 29.04 215 SER A N 1
ATOM 3945 C CA . SER B 1 213 ? -10.723 71.990 -15.140 1.00 28.66 215 SER A CA 1
ATOM 3946 C C . SER B 1 213 ? -12.026 71.347 -15.585 1.00 28.24 215 SER A C 1
ATOM 3947 O O . SER B 1 213 ? -12.361 71.360 -16.772 1.00 27.86 215 SER A O 1
ATOM 3950 N N . ILE B 1 214 ? -12.756 70.796 -14.620 1.00 28.05 216 ILE A N 1
ATOM 3951 C CA . ILE B 1 214 ? -13.996 70.074 -14.883 1.00 27.69 216 ILE A CA 1
ATOM 3952 C C . ILE B 1 214 ? -15.208 70.859 -14.392 1.00 27.91 216 ILE A C 1
ATOM 3953 O O . ILE B 1 214 ? -15.309 71.188 -13.211 1.00 27.85 216 ILE A O 1
ATOM 3958 N N . ARG B 1 215 ? -16.127 71.154 -15.306 1.00 28.56 217 ARG A N 1
ATOM 3959 C CA . ARG B 1 215 ? -17.315 71.934 -14.964 1.00 29.17 217 ARG A CA 1
ATOM 3960 C C . ARG B 1 215 ? -18.605 71.149 -15.228 1.00 28.59 217 ARG A C 1
ATOM 3961 O O . ARG B 1 215 ? -18.611 70.177 -15.992 1.00 28.36 217 ARG A O 1
ATOM 3969 N N . HIS B 1 216 ? -19.687 71.568 -14.574 1.00 27.59 218 HIS A N 1
ATOM 3970 C CA . HIS B 1 216 ? -21.003 70.956 -14.754 1.00 26.87 218 HIS A CA 1
ATOM 3971 C C . HIS B 1 216 ? -21.563 71.248 -16.142 1.00 27.04 218 HIS A C 1
ATOM 3972 O O . HIS B 1 216 ? -21.187 72.237 -16.771 1.00 26.93 218 HIS A O 1
ATOM 3979 N N . LEU B 1 217 ? -22.469 70.389 -16.604 1.00 27.56 219 LEU A N 1
ATOM 3980 C CA . LEU B 1 217 ? -23.067 70.515 -17.935 1.00 28.02 219 LEU A CA 1
ATOM 3981 C C . LEU B 1 217 ? -23.777 71.846 -18.184 1.00 28.58 219 LEU A C 1
ATOM 3982 O O . LEU B 1 217 ? -23.703 72.394 -19.286 1.00 28.79 219 LEU A O 1
ATOM 3987 N N . LYS B 1 218 ? -24.456 72.359 -17.162 1.00 29.10 220 LYS A N 1
ATOM 3988 C CA . LYS B 1 218 ? -25.140 73.647 -17.261 1.00 29.85 220 LYS A CA 1
ATOM 3989 C C . LYS B 1 218 ? -24.182 74.822 -17.504 1.00 30.36 220 LYS A C 1
ATOM 3990 O O . LYS B 1 218 ? -24.588 75.855 -18.042 1.00 30.90 220 LYS A O 1
ATOM 3996 N N . ASP B 1 219 ? -22.917 74.653 -17.118 1.00 30.27 221 ASP A N 1
ATOM 3997 C CA . ASP B 1 219 ? -21.905 75.698 -17.261 1.00 30.32 221 ASP A CA 1
ATOM 3998 C C . ASP B 1 219 ? -21.248 75.732 -18.643 1.00 31.15 221 ASP A C 1
ATOM 3999 O O . ASP B 1 219 ? -20.252 76.428 -18.839 1.00 31.14 221 ASP A O 1
ATOM 4004 N N . LEU B 1 220 ? -21.814 74.991 -19.592 1.00 32.67 222 LEU A N 1
ATOM 4005 C CA . LEU B 1 220 ? -21.314 74.928 -20.969 1.00 34.65 222 LEU A CA 1
ATOM 4006 C C . LEU B 1 220 ? -21.008 76.307 -21.556 1.00 36.21 222 LEU A C 1
ATOM 4007 O O . LEU B 1 220 ? -19.949 76.506 -22.151 1.00 36.26 222 LEU A O 1
ATOM 4012 N N . GLU B 1 221 ? -21.941 77.244 -21.380 1.00 38.84 223 GLU A N 1
ATOM 4013 C CA . GLU B 1 221 ? -21.807 78.617 -21.882 1.00 41.56 223 GLU A CA 1
ATOM 4014 C C . GLU B 1 221 ? -20.620 79.379 -21.273 1.00 42.28 223 GLU A C 1
ATOM 4015 O O . GLU B 1 221 ? -20.093 80.309 -21.887 1.00 41.76 223 GLU A O 1
ATOM 4021 N N . ALA B 1 222 ? -20.226 78.926 -20.101 1.00 43.47 224 ALA A N 1
ATOM 4022 C CA . ALA B 1 222 ? -19.133 79.432 -19.307 1.00 44.44 224 ALA A CA 1
ATOM 4023 C C . ALA B 1 222 ? -17.843 79.093 -19.920 1.00 45.92 224 ALA A C 1
ATOM 4024 O O . ALA B 1 222 ? -16.843 79.675 -19.607 1.00 44.88 224 ALA A O 1
ATOM 4026 N N . CYS B 1 223 ? -17.909 78.074 -20.759 1.00 49.18 225 CYS A N 1
ATOM 4027 C CA . CYS B 1 223 ? -16.817 77.224 -21.217 1.00 51.98 225 CYS A CA 1
ATOM 4028 C C . CYS B 1 223 ? -16.405 77.432 -22.657 1.00 55.51 225 CYS A C 1
ATOM 4029 O O . CYS B 1 223 ? -15.701 76.626 -23.243 1.00 56.58 225 CYS A O 1
ATOM 4032 N N . GLN B 1 224 ? -16.851 78.531 -23.226 1.00 58.69 226 GLN A N 1
ATOM 4033 C CA . GLN B 1 224 ? -16.552 78.837 -24.593 1.00 61.17 226 GLN A CA 1
ATOM 4034 C C . GLN B 1 224 ? -15.368 79.752 -24.755 1.00 63.38 226 GLN A C 1
ATOM 4035 O O . GLN B 1 224 ? -14.942 80.001 -25.867 1.00 65.18 226 GLN A O 1
ATOM 4041 N N . GLY B 1 225 ? -14.800 80.231 -23.666 1.00 64.39 227 GLY A N 1
ATOM 4042 C CA . GLY B 1 225 ? -13.942 81.391 -23.746 1.00 66.15 227 GLY A CA 1
ATOM 4043 C C . GLY B 1 225 ? -12.630 81.546 -24.505 1.00 67.66 227 GLY A C 1
ATOM 4044 O O . GLY B 1 225 ? -12.437 82.560 -25.130 1.00 68.98 227 GLY A O 1
ATOM 4045 N N . ASP B 1 226 ? -11.711 80.600 -24.458 1.00 68.60 228 ASP A N 1
ATOM 4046 C CA . ASP B 1 226 ? -10.378 80.867 -24.993 1.00 68.96 228 ASP A CA 1
ATOM 4047 C C . ASP B 1 226 ? -10.084 79.976 -26.150 1.00 68.06 228 ASP A C 1
ATOM 4048 O O . ASP B 1 226 ? -10.993 79.527 -26.796 1.00 67.16 228 ASP A O 1
ATOM 4053 N N . HIS B 1 227 ? -8.824 79.789 -26.476 1.00 67.27 229 HIS A N 1
ATOM 4054 C CA . HIS B 1 227 ? -8.485 78.842 -27.489 1.00 65.86 229 HIS A CA 1
ATOM 4055 C C . HIS B 1 227 ? -8.346 77.519 -26.857 1.00 61.51 229 HIS A C 1
ATOM 4056 O O . HIS B 1 227 ? -7.353 76.825 -27.035 1.00 61.91 229 HIS A O 1
ATOM 4063 N N . GLN B 1 228 ? -9.392 77.126 -26.171 1.00 56.16 230 GLN A N 1
ATOM 4064 C CA . GLN B 1 228 ? -9.380 76.089 -25.208 1.00 51.55 230 GLN A CA 1
ATOM 4065 C C . GLN B 1 228 ? -10.233 75.013 -25.726 1.00 48.12 230 GLN A C 1
ATOM 4066 O O . GLN B 1 228 ? -11.309 75.280 -26.185 1.00 47.97 230 GLN A O 1
ATOM 4072 N N . LYS B 1 229 ? -9.744 73.785 -25.653 1.00 44.45 231 LYS A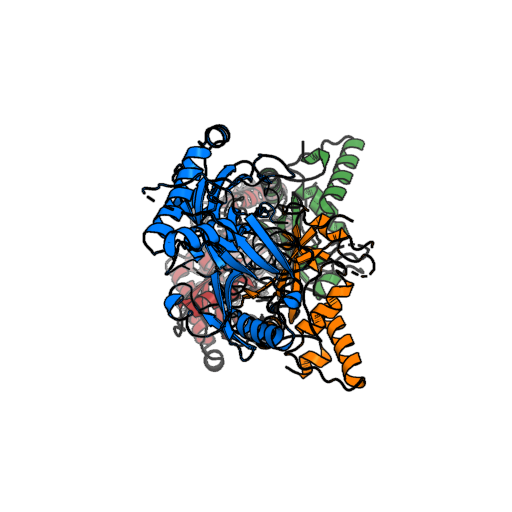 N 1
ATOM 4073 C CA . LYS B 1 229 ? -10.509 72.597 -25.957 1.00 40.74 231 LYS A CA 1
ATOM 4074 C C . LYS B 1 229 ? -11.553 72.313 -24.928 1.00 37.99 231 LYS A C 1
ATOM 4075 O O . LYS B 1 229 ? -11.309 72.481 -23.775 1.00 37.87 231 LYS A O 1
ATOM 4081 N N . LEU B 1 230 ? -12.703 71.832 -25.377 1.00 34.65 232 LEU A N 1
ATOM 4082 C CA . LEU B 1 230 ? -13.765 71.340 -24.530 1.00 31.53 232 LEU A CA 1
ATOM 4083 C C . LEU B 1 230 ? -14.166 69.951 -24.910 1.00 29.77 232 LEU A C 1
ATOM 4084 O O . LEU B 1 230 ? -14.399 69.681 -26.039 1.00 29.75 232 LEU A O 1
ATOM 4089 N N . LEU B 1 231 ? -14.247 69.080 -23.929 1.00 27.85 233 LEU A N 1
ATOM 4090 C CA . LEU B 1 231 ? -14.594 67.673 -24.085 1.00 26.41 233 LEU A CA 1
ATOM 4091 C C . LEU B 1 231 ? -15.783 67.263 -23.220 1.00 25.34 233 LEU A C 1
ATOM 4092 O O . LEU B 1 231 ? -15.825 67.552 -22.025 1.00 25.11 233 LEU A O 1
ATOM 4097 N N . PHE B 1 232 ? -16.742 66.583 -23.839 1.00 24.50 234 PHE A N 1
ATOM 4098 C CA . PHE B 1 232 ? -17.917 66.082 -23.137 1.00 23.91 234 PHE A CA 1
ATOM 4099 C C . PHE B 1 232 ? -17.596 64.760 -22.452 1.00 23.28 234 PHE A C 1
ATOM 4100 O O . PHE B 1 232 ? -17.717 63.690 -23.047 1.00 23.31 234 PHE A O 1
ATOM 4108 N N . GLY B 1 233 ? -17.170 64.847 -21.198 1.00 22.70 235 GLY A N 1
ATOM 4109 C CA . GLY B 1 233 ? -16.768 63.671 -20.439 1.00 22.47 235 GLY A CA 1
ATOM 4110 C C . GLY B 1 233 ? -17.933 62.917 -19.832 1.00 22.33 235 GLY A C 1
ATOM 4111 O O . GLY B 1 233 ? -19.002 63.482 -19.606 1.00 22.95 235 GLY A O 1
ATOM 4112 N N . PHE B 1 234 ? -17.722 61.631 -19.574 1.00 21.68 236 PHE A N 1
ATOM 4113 C CA . PHE B 1 234 ? -18.705 60.801 -18.887 1.00 20.93 236 PHE A CA 1
ATOM 4114 C C . PHE B 1 234 ? -18.005 59.603 -18.249 1.00 20.54 236 PHE A C 1
ATOM 4115 O O . PHE B 1 234 ? -16.995 59.125 -18.769 1.00 20.41 236 PHE A O 1
ATOM 4123 N N . TYR B 1 235 ? -18.534 59.138 -17.119 1.00 20.12 237 TYR A N 1
ATOM 4124 C CA . TYR B 1 235 ? -18.076 57.903 -16.497 1.00 19.71 237 TYR A CA 1
ATOM 4125 C C . TYR B 1 235 ? -18.382 56.781 -17.473 1.00 20.03 237 TYR A C 1
ATOM 4126 O O . TYR B 1 235 ? -19.551 56.484 -17.735 1.00 20.26 237 TYR A O 1
ATOM 4135 N N . ASP B 1 236 ? -17.332 56.191 -18.037 1.00 20.24 238 ASP A N 1
ATOM 4136 C CA . ASP B 1 236 ? -17.480 55.095 -18.988 1.00 20.43 238 ASP A CA 1
ATOM 4137 C C . ASP B 1 236 ? -17.368 53.759 -18.258 1.00 20.25 238 ASP A C 1
ATOM 4138 O O . ASP B 1 236 ? -16.309 53.433 -17.723 1.00 19.87 238 ASP A O 1
ATOM 4143 N N . PRO B 1 237 ? -18.472 52.988 -18.221 1.00 20.30 239 PRO A N 1
ATOM 4144 C CA . PRO B 1 237 ? -18.442 51.678 -17.566 1.00 20.36 239 PRO A CA 1
ATOM 4145 C C . PRO B 1 237 ? -17.656 50.645 -18.360 1.00 20.61 239 PRO A C 1
ATOM 4146 O O . PRO B 1 237 ? -17.216 49.653 -17.787 1.00 20.65 239 PRO A O 1
ATOM 4150 N N . CYS B 1 238 ? -17.474 50.898 -19.657 1.00 20.93 240 CYS A N 1
ATOM 4151 C CA . CYS B 1 238 ? -16.795 49.973 -20.575 1.00 21.26 240 CYS A CA 1
ATOM 4152 C C . CYS B 1 238 ? -15.264 49.967 -20.446 1.00 21.13 240 CYS A C 1
ATOM 4153 O O . CYS B 1 238 ? -14.650 51.001 -20.179 1.00 21.18 240 CYS A O 1
ATOM 4156 N N . HIS B 1 239 ? -14.666 48.795 -20.661 1.00 20.94 241 HIS A N 1
ATOM 4157 C CA . HIS B 1 239 ? -13.213 48.610 -20.587 1.00 20.80 241 HIS A CA 1
ATOM 4158 C C . HIS B 1 239 ? -12.553 48.520 -21.970 1.00 20.67 241 HIS A C 1
ATOM 4159 O O . HIS B 1 239 ? -11.357 48.775 -22.108 1.00 20.33 241 HIS A O 1
ATOM 4166 N N . LEU B 1 240 ? -13.342 48.147 -22.979 1.00 20.74 242 LEU A N 1
ATOM 4167 C CA . LEU B 1 240 ? -12.856 47.936 -24.350 1.00 20.76 242 LEU A CA 1
ATOM 4168 C C . LEU B 1 240 ? -12.160 49.173 -24.940 1.00 20.79 242 LEU A C 1
ATOM 4169 O O . LEU B 1 240 ? -12.704 50.280 -24.868 1.00 20.60 242 LEU A O 1
ATOM 4174 N N . PRO B 1 241 ? -10.962 48.982 -25.536 1.00 20.84 243 PRO A N 1
ATOM 4175 C CA . PRO B 1 241 ? -10.136 50.097 -26.011 1.00 20.90 243 PRO A CA 1
ATOM 4176 C C . PRO B 1 241 ? -10.504 50.631 -27.404 1.00 21.15 243 PRO A C 1
ATOM 4177 O O . PRO B 1 241 ? -9.808 51.510 -27.923 1.00 20.95 243 PRO A O 1
ATOM 4181 N N . SER B 1 242 ? -11.582 50.111 -27.992 1.00 21.48 244 SER A N 1
ATOM 4182 C CA . SER B 1 242 ? -12.007 50.509 -29.336 1.00 21.79 244 SER A CA 1
ATOM 4183 C C . SER B 1 242 ? -13.467 50.957 -29.431 1.00 21.94 244 SER A C 1
ATOM 4184 O O . SER B 1 242 ? -13.938 51.340 -30.508 1.00 21.88 244 SER A O 1
ATOM 4187 N N . ASN B 1 243 ? -14.178 50.901 -28.309 1.00 22.04 245 ASN A N 1
ATOM 4188 C CA . ASN B 1 243 ? -15.577 51.310 -28.259 1.00 22.02 245 ASN A CA 1
ATOM 4189 C C . ASN B 1 243 ? -15.894 52.086 -26.981 1.00 22.23 245 ASN A C 1
ATOM 4190 O O . ASN B 1 243 ? -15.381 51.751 -25.911 1.00 22.39 245 ASN A O 1
ATOM 4195 N N . PRO B 1 244 ? -16.730 53.136 -27.089 1.00 22.38 246 PRO A N 1
ATOM 4196 C CA . PRO B 1 244 ? -17.225 53.824 -25.899 1.00 22.48 246 PRO A CA 1
ATOM 4197 C C . PRO B 1 244 ? -18.388 53.056 -25.273 1.00 22.95 246 PRO A C 1
ATOM 4198 O O . PRO B 1 244 ? -19.023 52.234 -25.947 1.00 22.93 246 PRO A O 1
ATOM 4202 N N . GLY B 1 245 ? -18.663 53.328 -23.998 1.00 23.22 247 GLY A N 1
ATOM 4203 C CA . GLY B 1 245 ? -19.731 52.643 -23.272 1.00 23.41 247 GLY A CA 1
ATOM 4204 C C . GLY B 1 245 ? -21.121 53.085 -23.678 1.00 23.79 247 GLY A C 1
ATOM 4205 O O . GLY B 1 245 ? -21.287 54.089 -24.376 1.00 24.26 247 GLY A O 1
ATOM 4206 N N . TRP B 1 246 ? -22.119 52.336 -23.216 1.00 24.06 248 TRP A N 1
ATOM 4207 C CA . TRP B 1 246 ? -23.529 52.586 -23.535 1.00 24.47 248 TRP A CA 1
ATOM 4208 C C . TRP B 1 246 ? -24.054 53.989 -23.167 1.00 24.13 248 TRP A C 1
ATOM 4209 O O . TRP B 1 246 ? -24.853 54.556 -23.924 1.00 24.06 248 TRP A O 1
ATOM 4220 N N . PRO B 1 247 ? -23.614 54.554 -22.016 1.00 23.57 249 PRO A N 1
ATOM 4221 C CA . PRO B 1 247 ? -24.135 55.866 -21.597 1.00 23.23 249 PRO A CA 1
ATOM 4222 C C . PRO B 1 247 ? -23.842 57.028 -22.550 1.00 23.18 249 PRO A C 1
ATOM 4223 O O . PRO B 1 247 ? -24.402 58.112 -22.369 1.00 23.53 249 PRO A O 1
ATOM 4227 N N . LEU B 1 248 ? -22.984 56.809 -23.547 1.00 22.65 250 LEU A N 1
ATOM 4228 C CA . LEU B 1 248 ? -22.646 57.848 -24.517 1.00 22.17 250 LEU A CA 1
ATOM 4229 C C . LEU B 1 248 ? -23.832 58.152 -25.431 1.00 22.34 250 LEU A C 1
ATOM 4230 O O . LEU B 1 248 ? -23.972 59.273 -25.920 1.00 22.38 250 LEU A O 1
ATOM 4235 N N . ARG B 1 249 ? -24.675 57.143 -25.650 1.00 22.72 251 ARG A N 1
ATOM 4236 C CA . ARG B 1 249 ? -25.848 57.241 -26.526 1.00 22.94 251 ARG A CA 1
ATOM 4237 C C . ARG B 1 249 ? -26.791 58.386 -26.154 1.00 22.81 251 ARG A C 1
ATOM 4238 O O . ARG B 1 249 ? -26.931 59.348 -26.911 1.00 23.07 251 ARG A O 1
ATOM 4246 N N . ASN B 1 250 ? -27.433 58.275 -24.993 1.00 22.42 252 ASN A N 1
ATOM 4247 C CA . ASN B 1 250 ? -28.337 59.317 -24.515 1.00 22.53 252 ASN A CA 1
ATOM 4248 C C . ASN B 1 250 ? -27.603 60.616 -24.199 1.00 22.92 252 ASN A C 1
ATOM 4249 O O . ASN B 1 250 ? -28.200 61.691 -24.221 1.00 23.44 252 ASN A O 1
ATOM 4254 N N . TYR B 1 251 ? -26.309 60.508 -23.910 1.00 23.35 253 TYR A N 1
ATOM 4255 C CA . TYR B 1 251 ? -25.459 61.676 -23.673 1.00 23.75 253 TYR A CA 1
ATOM 4256 C C . TYR B 1 251 ? -25.327 62.518 -24.938 1.00 23.93 253 TYR A C 1
ATOM 4257 O O . TYR B 1 251 ? -25.521 63.733 -24.892 1.00 24.07 253 TYR A O 1
ATOM 4266 N N . LEU B 1 252 ? -25.017 61.862 -26.059 1.00 24.13 254 LEU A N 1
ATOM 4267 C CA . LEU B 1 252 ? -24.919 62.526 -27.362 1.00 24.37 254 LEU A CA 1
ATOM 4268 C C . LEU B 1 252 ? -26.270 63.054 -27.838 1.00 24.78 254 LEU A C 1
ATOM 4269 O O . LEU B 1 252 ? -26.337 64.050 -28.567 1.00 24.44 254 LEU A O 1
ATOM 4274 N N . ALA B 1 253 ? -27.336 62.377 -27.414 1.00 25.56 255 ALA A N 1
ATOM 4275 C CA . ALA B 1 253 ? -28.707 62.801 -27.690 1.00 26.26 255 ALA A CA 1
ATOM 4276 C C . ALA B 1 253 ? -29.002 64.146 -27.028 1.00 26.79 255 ALA A C 1
ATOM 4277 O O . ALA B 1 253 ? -29.599 65.024 -27.647 1.00 26.85 255 ALA A O 1
ATOM 4279 N N . LEU B 1 254 ? -28.567 64.301 -25.778 1.00 27.63 256 LEU A N 1
ATOM 4280 C CA . LEU B 1 254 ? -28.727 65.553 -25.044 1.00 28.68 256 LEU A CA 1
ATOM 4281 C C . LEU B 1 254 ? -27.922 66.667 -25.712 1.00 29.94 256 LEU A C 1
ATOM 4282 O O . LEU B 1 254 ? -28.405 67.795 -25.854 1.00 30.24 256 LEU A O 1
ATOM 4287 N N . ILE B 1 255 ? -26.698 66.339 -26.121 1.00 31.06 257 ILE A N 1
ATOM 4288 C CA . ILE B 1 255 ? -25.799 67.314 -26.730 1.00 32.43 257 ILE A CA 1
ATOM 4289 C C . ILE B 1 255 ? -26.413 67.878 -28.013 1.00 33.98 257 ILE A C 1
ATOM 4290 O O . ILE B 1 255 ? -26.453 69.098 -28.197 1.00 34.35 257 ILE A O 1
ATOM 4295 N N . ARG B 1 256 ? -26.915 66.992 -28.875 1.00 35.51 258 ARG A N 1
ATOM 4296 C CA . ARG B 1 256 ? -27.590 67.421 -30.099 1.00 36.99 258 ARG A CA 1
ATOM 4297 C C . ARG B 1 256 ? -28.877 68.181 -29.791 1.00 37.41 258 ARG A C 1
ATOM 4298 O O . ARG B 1 256 ? -29.126 69.240 -30.363 1.00 38.14 258 ARG A O 1
ATOM 4306 N N . SER B 1 257 ? -29.682 67.646 -28.879 1.00 38.17 259 SER A N 1
ATOM 4307 C CA . SER B 1 257 ? -30.983 68.234 -28.560 1.00 39.05 259 SER A CA 1
ATOM 4308 C C . SER B 1 257 ? -30.888 69.619 -27.932 1.00 39.16 259 SER A C 1
ATOM 4309 O O . SER B 1 257 ? -31.818 70.414 -28.053 1.00 39.65 259 SER A O 1
ATOM 4312 N N . ARG B 1 258 ? -29.773 69.908 -27.266 1.00 39.71 260 ARG A N 1
ATOM 4313 C CA . ARG B 1 258 ? -29.605 71.205 -26.620 1.00 40.74 260 ARG A CA 1
ATOM 4314 C C . ARG B 1 258 ? -28.796 72.183 -27.473 1.00 41.27 260 ARG A C 1
ATOM 4315 O O . ARG B 1 258 ? -29.254 73.293 -27.737 1.00 41.77 260 ARG A O 1
ATOM 4323 N N . TRP B 1 259 ? -27.607 71.771 -27.909 1.00 41.69 261 TRP A N 1
ATOM 4324 C CA . TRP B 1 259 ? -26.675 72.694 -28.561 1.00 41.80 261 TRP A CA 1
ATOM 4325 C C . TRP B 1 259 ? -26.429 72.424 -30.049 1.00 41.90 261 TRP A C 1
ATOM 4326 O O . TRP B 1 259 ? -25.648 73.129 -30.689 1.00 41.51 261 TRP A O 1
ATOM 4337 N N . ASN B 1 260 ? -27.101 71.407 -30.588 1.00 42.74 262 ASN A N 1
ATOM 4338 C CA . ASN B 1 260 ? -27.029 71.059 -32.016 1.00 43.46 262 ASN A CA 1
ATOM 4339 C C . ASN B 1 260 ? -25.622 71.073 -32.623 1.00 43.41 262 ASN A C 1
ATOM 4340 O O . ASN B 1 260 ? -25.409 71.616 -33.709 1.00 44.02 262 ASN A O 1
ATOM 4345 N N . LEU B 1 261 ? -24.665 70.480 -31.917 1.00 43.76 263 LEU A N 1
ATOM 4346 C CA . LEU B 1 261 ? -23.291 70.415 -32.406 1.00 43.94 263 LEU A CA 1
ATOM 4347 C C . LEU B 1 261 ? -23.142 69.377 -33.509 1.00 43.63 263 LEU A C 1
ATOM 4348 O O . LEU B 1 261 ? -23.673 68.267 -33.407 1.00 43.87 263 LEU A O 1
ATOM 4353 N N . GLU B 1 262 ? -22.427 69.753 -34.566 1.00 43.45 264 GLU A N 1
ATOM 4354 C CA . GLU B 1 262 ? -22.138 68.838 -35.667 1.00 43.07 264 GLU A CA 1
ATOM 4355 C C . GLU B 1 262 ? -20.944 67.954 -35.326 1.00 41.28 264 GLU A C 1
ATOM 4356 O O . GLU B 1 262 ? -20.934 66.762 -35.642 1.00 41.36 264 GLU A O 1
ATOM 4362 N N . THR B 1 263 ? -19.949 68.540 -34.668 1.00 38.94 265 THR A N 1
ATOM 4363 C CA . THR B 1 263 ? -18.764 67.796 -34.248 1.00 37.42 265 THR A CA 1
ATOM 4364 C C . THR B 1 263 ? -18.583 67.838 -32.724 1.00 35.94 265 THR A C 1
ATOM 4365 O O . THR B 1 263 ? -18.532 68.913 -32.120 1.00 36.17 265 THR A O 1
ATOM 4369 N N . VAL B 1 264 ? -18.507 66.653 -32.116 1.00 33.73 266 VAL A N 1
ATOM 4370 C CA . VAL B 1 264 ? -18.450 66.514 -30.656 1.00 31.23 266 VAL A CA 1
ATOM 4371 C C . VAL B 1 264 ? -17.229 65.716 -30.190 1.00 30.01 266 VAL A C 1
ATOM 4372 O O . VAL B 1 264 ? -17.037 64.563 -30.583 1.00 29.84 266 VAL A O 1
ATOM 4376 N N . TRP B 1 265 ? -16.411 66.344 -29.351 1.00 28.29 267 TRP A N 1
ATOM 4377 C CA . TRP B 1 265 ? -15.312 65.661 -28.680 1.00 26.56 267 TRP A CA 1
ATOM 4378 C C . TRP B 1 265 ? -15.806 65.088 -27.355 1.00 25.37 267 TRP A C 1
ATOM 4379 O O . TRP B 1 265 ? -16.344 65.818 -26.512 1.00 25.08 267 TRP A O 1
ATOM 4390 N N . PHE B 1 266 ? -15.644 63.776 -27.185 1.00 23.92 268 PHE A N 1
ATOM 4391 C CA . PHE B 1 266 ? -16.114 63.087 -25.977 1.00 22.59 268 PHE A CA 1
ATOM 4392 C C . PHE B 1 266 ? -14.979 62.400 -25.225 1.00 21.92 268 PHE A C 1
ATOM 4393 O O . PHE B 1 266 ? -14.015 61.922 -25.829 1.00 22.02 268 PHE A O 1
ATOM 4401 N N . PHE B 1 267 ? -15.116 62.351 -23.905 1.00 21.10 269 PHE A N 1
ATOM 4402 C CA . PHE B 1 267 ? -14.087 61.808 -23.031 1.00 20.40 269 PHE A CA 1
ATOM 4403 C C . PHE B 1 267 ? -14.641 60.617 -22.254 1.00 20.22 269 PHE A C 1
ATOM 4404 O O . PHE B 1 267 ? -15.484 60.766 -21.362 1.00 20.03 269 PHE A O 1
ATOM 4412 N N . CYS B 1 268 ? -14.175 59.431 -22.632 1.00 20.16 270 CYS A N 1
ATOM 4413 C CA . CYS B 1 268 ? -14.564 58.186 -21.980 1.00 19.94 270 CYS A CA 1
ATOM 4414 C C . CYS B 1 268 ? -13.750 58.028 -20.711 1.00 19.77 270 CYS A C 1
ATOM 4415 O O . CYS B 1 268 ? -12.623 57.537 -20.746 1.00 19.92 270 CYS A O 1
ATOM 4418 N N . TYR B 1 269 ? -14.321 58.460 -19.592 1.00 19.50 271 TYR A N 1
ATOM 4419 C CA . TYR B 1 269 ? -13.603 58.444 -18.330 1.00 19.26 271 TYR A CA 1
ATOM 4420 C C . TYR B 1 269 ? -13.619 57.073 -17.668 1.00 19.13 271 TYR A C 1
ATOM 4421 O O . TYR B 1 269 ? -14.673 56.554 -17.310 1.00 19.14 271 TYR A O 1
ATOM 4430 N N . ARG B 1 270 ? -12.426 56.508 -17.514 1.00 19.18 272 ARG A N 1
ATOM 4431 C CA . ARG B 1 270 ? -12.211 55.201 -16.906 1.00 19.02 272 ARG A CA 1
ATOM 4432 C C . ARG B 1 270 ? -11.073 55.336 -15.912 1.00 19.18 272 ARG A C 1
ATOM 4433 O O . ARG B 1 270 ? -10.238 56.237 -16.045 1.00 19.40 272 ARG A O 1
ATOM 4441 N N . GLU B 1 271 ? -11.026 54.446 -14.924 1.00 19.13 273 GLU A N 1
ATOM 4442 C CA . GLU B 1 271 ? -9.951 54.486 -13.930 1.00 19.28 273 GLU A CA 1
ATOM 4443 C C . GLU B 1 271 ? -9.358 53.131 -13.567 1.00 19.66 273 GLU A C 1
ATOM 4444 O O . GLU B 1 271 ? -9.896 52.087 -13.932 1.00 19.99 273 GLU A O 1
ATOM 4450 N N . SER B 1 272 ? -8.226 53.160 -12.869 1.00 19.96 274 SER A N 1
ATOM 4451 C CA . SER B 1 272 ? -7.580 51.948 -12.379 1.00 20.19 274 SER A CA 1
ATOM 4452 C C . SER B 1 272 ? -6.877 52.238 -11.063 1.00 20.27 274 SER A C 1
ATOM 4453 O O . SER B 1 272 ? -6.281 53.301 -10.888 1.00 19.92 274 SER A O 1
ATOM 4456 N N . ARG B 1 273 ? -6.955 51.273 -10.150 1.00 20.80 275 ARG A N 1
ATOM 4457 C CA . ARG B 1 273 ? -6.457 51.407 -8.780 1.00 21.05 275 ARG A CA 1
ATOM 4458 C C . ARG B 1 273 ? -7.210 52.461 -7.963 1.00 20.60 275 ARG A C 1
ATOM 4459 O O . ARG B 1 273 ? -6.758 52.871 -6.896 1.00 20.92 275 ARG A O 1
ATOM 4467 N N . GLY B 1 274 ? -8.366 52.888 -8.462 1.00 20.00 276 GLY A N 1
ATOM 4468 C CA . GLY B 1 274 ? -9.214 53.828 -7.742 1.00 19.25 276 GLY A CA 1
ATOM 4469 C C . GLY B 1 274 ? -9.024 55.277 -8.135 1.00 18.81 276 GLY A C 1
ATOM 4470 O O . GLY B 1 274 ? -9.679 56.158 -7.585 1.00 19.04 276 GLY A O 1
ATOM 4471 N N . PHE B 1 275 ? -8.122 55.526 -9.081 1.00 18.43 277 PHE A N 1
ATOM 4472 C CA . PHE B 1 275 ? -7.861 56.876 -9.579 1.00 18.10 277 PHE A CA 1
ATOM 4473 C C . PHE B 1 275 ? -7.909 56.902 -11.102 1.00 18.03 277 PHE A C 1
ATOM 4474 O O . PHE B 1 275 ? -7.746 55.866 -11.747 1.00 18.15 277 PHE A O 1
ATOM 4482 N N . ALA B 1 276 ? -8.129 58.087 -11.669 1.00 17.86 278 ALA A N 1
ATOM 4483 C CA . ALA B 1 276 ? -8.160 58.279 -13.118 1.00 17.77 278 ALA A CA 1
ATOM 4484 C C . ALA B 1 276 ? -6.984 57.594 -13.815 1.00 17.94 278 ALA A C 1
ATOM 4485 O O . ALA B 1 276 ? -5.834 57.758 -13.408 1.00 18.13 278 ALA A O 1
ATOM 4487 N N . ASP B 1 277 ? -7.289 56.809 -14.845 1.00 18.16 279 ASP A N 1
ATOM 4488 C CA . ASP B 1 277 ? -6.274 56.153 -15.668 1.00 18.46 279 ASP A CA 1
ATOM 4489 C C . ASP B 1 277 ? -6.498 56.534 -17.125 1.00 18.68 279 ASP A C 1
ATOM 4490 O O . ASP B 1 277 ? -7.502 56.146 -17.728 1.00 18.70 279 ASP A O 1
ATOM 4495 N N . LEU B 1 278 ? -5.546 57.278 -17.685 1.00 18.88 280 LEU A N 1
ATOM 4496 C CA . LEU B 1 278 ? -5.702 57.868 -19.016 1.00 18.98 280 LEU A CA 1
ATOM 4497 C C . LEU B 1 278 ? -5.177 57.013 -20.173 1.00 19.23 280 LEU A C 1
ATOM 4498 O O . LEU B 1 278 ? -5.441 57.324 -21.336 1.00 19.46 280 LEU A O 1
ATOM 4503 N N . ASN B 1 279 ? -4.444 55.946 -19.865 1.00 19.33 281 ASN A N 1
ATOM 4504 C CA . ASN B 1 279 ? -4.092 54.963 -20.889 1.00 19.45 281 ASN A CA 1
ATOM 4505 C C . ASN B 1 279 ? -5.303 54.100 -21.197 1.00 19.56 281 ASN A C 1
ATOM 4506 O O . ASN B 1 279 ? -5.460 53.614 -22.319 1.00 19.76 281 ASN A O 1
ATOM 4511 N N . LEU B 1 280 ? -6.149 53.923 -20.181 1.00 19.45 282 LEU A N 1
ATOM 4512 C CA . LEU B 1 280 ? -7.384 53.159 -20.285 1.00 19.33 282 LEU A CA 1
ATOM 4513 C C . LEU B 1 280 ? -8.470 54.043 -20.890 1.00 19.57 282 LEU A C 1
ATOM 4514 O O . LEU B 1 280 ? -9.191 53.621 -21.798 1.00 19.49 282 LEU A O 1
ATOM 4519 N N . SER B 1 281 ? -8.574 55.269 -20.376 1.00 19.90 283 SER A N 1
ATOM 4520 C CA . SER B 1 281 ? -9.563 56.248 -20.830 1.00 20.29 283 SER A CA 1
ATOM 4521 C C . SER B 1 281 ? -9.372 56.588 -22.306 1.00 20.71 283 SER A C 1
ATOM 4522 O O . SER B 1 281 ? -8.281 56.418 -22.855 1.00 21.16 283 SER A O 1
ATOM 4525 N N . LEU B 1 282 ? -10.434 57.065 -22.948 1.00 20.75 284 LEU A N 1
ATOM 4526 C CA . LEU B 1 282 ? -10.391 57.327 -24.381 1.00 20.73 284 LEU A CA 1
ATOM 4527 C C . LEU B 1 282 ? -10.926 58.703 -24.733 1.00 21.07 284 LEU A C 1
ATOM 4528 O O . LEU B 1 282 ? -11.916 59.170 -24.160 1.00 20.98 284 LEU A O 1
ATOM 4533 N N . VAL B 1 283 ? -10.253 59.347 -25.679 1.00 21.50 285 VAL A N 1
ATOM 4534 C CA . VAL B 1 283 ? -10.759 60.569 -26.285 1.00 21.73 285 VAL A CA 1
ATOM 4535 C C . VAL B 1 283 ? -11.186 60.237 -27.712 1.00 22.14 285 VAL A C 1
ATOM 4536 O O . VAL B 1 283 ? -10.467 59.553 -28.444 1.00 21.94 285 VAL A O 1
ATOM 4540 N N . GLY B 1 284 ? -12.373 60.697 -28.087 1.00 22.75 286 GLY A N 1
ATOM 4541 C CA . GLY B 1 284 ? -12.866 60.511 -29.437 1.00 24.06 286 GLY A CA 1
ATOM 4542 C C . GLY B 1 284 ? -13.591 61.738 -29.937 1.00 25.35 286 GLY A C 1
ATOM 4543 O O . GLY B 1 284 ? -14.007 62.588 -29.146 1.00 25.09 286 GLY A O 1
ATOM 4544 N N . GLN B 1 285 ? -13.721 61.844 -31.256 1.00 27.15 287 GLN A N 1
ATOM 4545 C CA . GLN B 1 285 ? -14.610 62.838 -31.838 1.00 29.41 287 GLN A CA 1
ATOM 4546 C C . GLN B 1 285 ? -15.622 62.193 -32.779 1.00 30.82 287 GLN A C 1
ATOM 4547 O O . GLN B 1 285 ? -15.267 61.443 -33.694 1.00 31.04 287 GLN A O 1
ATOM 4553 N N . ALA B 1 286 ? -16.890 62.484 -32.514 1.00 32.24 288 ALA A N 1
ATOM 4554 C CA . ALA B 1 286 ? -17.996 61.922 -33.260 1.00 33.67 288 ALA A CA 1
ATOM 4555 C C . ALA B 1 286 ? -18.614 62.989 -34.150 1.00 35.21 288 ALA A C 1
ATOM 4556 O O . ALA B 1 286 ? -18.371 64.184 -33.959 1.00 35.90 288 ALA A O 1
ATOM 4558 N N . SER B 1 287 ? -19.417 62.551 -35.117 1.00 36.40 289 SER A N 1
ATOM 4559 C CA . SER B 1 287 ? -20.045 63.454 -36.072 1.00 37.20 289 SER A CA 1
ATOM 4560 C C . SER B 1 287 ? -21.542 63.178 -36.177 1.00 38.42 289 SER A C 1
ATOM 4561 O O . SER B 1 287 ? -21.955 62.043 -36.423 1.00 38.57 289 SER A O 1
ATOM 4564 N N . ILE B 1 288 ? -22.345 64.220 -35.974 1.00 40.32 290 ILE A N 1
ATOM 4565 C CA . ILE B 1 288 ? -23.805 64.121 -36.075 1.00 43.02 290 ILE A CA 1
ATOM 4566 C C . ILE B 1 288 ? -24.320 65.084 -37.148 1.00 45.31 290 ILE A C 1
ATOM 4567 O O . ILE B 1 288 ? -23.804 66.194 -37.290 1.00 46.75 290 ILE A O 1
ATOM 4572 N N . THR B 1 289 ? -25.348 64.663 -37.883 1.00 47.35 291 THR A N 1
ATOM 4573 C CA . THR B 1 289 ? -25.766 65.359 -39.106 1.00 49.86 291 THR A CA 1
ATOM 4574 C C . THR B 1 289 ? -26.588 66.639 -38.885 1.00 50.98 291 THR A C 1
ATOM 4575 O O . THR B 1 289 ? -26.405 67.613 -39.619 1.00 51.22 291 THR A O 1
ATOM 4579 N N . LEU B 1 290 ? -27.476 66.625 -37.885 1.00 51.55 292 LEU A N 1
ATOM 4580 C CA . LEU B 1 290 ? -28.428 67.722 -37.588 1.00 51.29 292 LEU A CA 1
ATOM 4581 C C . LEU B 1 290 ? -29.859 67.376 -37.992 1.00 50.35 292 LEU A C 1
ATOM 4582 O O . LEU B 1 290 ? -30.762 68.206 -37.886 1.00 48.96 292 LEU A O 1
ATOM 4587 N N . ALA B 1 296 ? -39.585 70.438 -36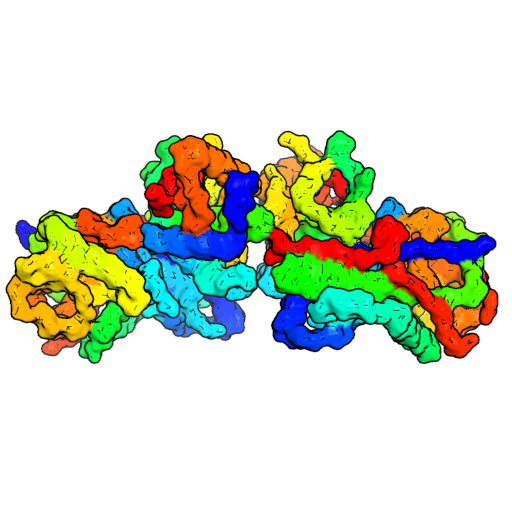.366 1.00 76.85 298 ALA A N 1
ATOM 4588 C CA . ALA B 1 296 ? -40.333 69.648 -35.391 1.00 77.03 298 ALA A CA 1
ATOM 4589 C C . ALA B 1 296 ? -39.912 68.177 -35.419 1.00 76.97 298 ALA A C 1
ATOM 4590 O O . ALA B 1 296 ? -39.926 67.537 -36.475 1.00 78.61 298 ALA A O 1
ATOM 4592 N N . GLU B 1 297 ? -39.532 67.652 -34.255 1.00 75.00 299 GLU A N 1
ATOM 4593 C CA . GLU B 1 297 ? -39.136 66.247 -34.127 1.00 72.30 299 GLU A CA 1
ATOM 4594 C C . GLU B 1 297 ? -39.587 65.629 -32.796 1.00 68.48 299 GLU A C 1
ATOM 4595 O O . GLU B 1 297 ? -39.693 66.319 -31.776 1.00 67.08 299 GLU A O 1
ATOM 4601 N N . THR B 1 298 ? -39.849 64.326 -32.824 1.00 64.08 300 THR A N 1
ATOM 4602 C CA . THR B 1 298 ? -40.315 63.596 -31.646 1.00 60.57 300 THR A CA 1
ATOM 4603 C C . THR B 1 298 ? -39.293 62.558 -31.163 1.00 57.32 300 THR A C 1
ATOM 4604 O O . THR B 1 298 ? -38.137 62.559 -31.600 1.00 56.73 300 THR A O 1
ATOM 4608 N N . VAL B 1 299 ? -39.733 61.681 -30.262 1.00 53.09 301 VAL A N 1
ATOM 4609 C CA . VAL B 1 299 ? -38.876 60.676 -29.635 1.00 50.00 301 VAL A CA 1
ATOM 4610 C C . VAL B 1 299 ? -38.361 59.649 -30.647 1.00 47.55 301 VAL A C 1
ATOM 4611 O O . VAL B 1 299 ? -39.157 58.964 -31.291 1.00 46.85 301 VAL A O 1
ATOM 4615 N N . PRO B 1 300 ? -37.065 59.450 -30.717 1.00 45.84 302 PRO A N 1
ATOM 4616 C CA . PRO B 1 300 ? -36.516 58.487 -31.657 1.00 44.22 302 PRO A CA 1
ATOM 4617 C C . PRO B 1 300 ? -36.801 57.113 -31.128 1.00 42.41 302 PRO A C 1
ATOM 4618 O O . PRO B 1 300 ? -37.567 56.982 -30.174 1.00 41.13 302 PRO A O 1
ATOM 4622 N N . ASN B 1 301 ? -36.372 56.117 -31.874 1.00 41.25 303 ASN A N 1
ATOM 4623 C CA . ASN B 1 301 ? -36.271 54.764 -31.389 1.00 41.73 303 ASN A CA 1
ATOM 4624 C C . ASN B 1 301 ? -35.198 54.435 -30.433 1.00 40.88 303 ASN A C 1
ATOM 4625 O O . ASN B 1 301 ? -34.077 54.797 -30.700 1.00 40.51 303 ASN A O 1
ATOM 4630 N N . SER B 1 302 ? -35.556 53.478 -29.600 1.00 40.30 304 SER A N 1
ATOM 4631 C CA . SER B 1 302 ? -34.865 53.018 -28.450 1.00 39.15 304 SER A CA 1
ATOM 4632 C C . SER B 1 302 ? -34.505 51.596 -28.696 1.00 38.29 304 SER A C 1
ATOM 4633 O O . SER B 1 302 ? -35.222 50.887 -29.334 1.00 38.10 304 SER A O 1
ATOM 4636 N N . VAL B 1 303 ? -33.415 51.179 -28.099 1.00 37.51 305 VAL A N 1
ATOM 4637 C CA . VAL B 1 303 ? -32.977 49.833 -28.191 1.00 37.04 305 VAL A CA 1
ATOM 4638 C C . VAL B 1 303 ? -32.509 49.550 -26.812 1.00 36.14 305 VAL A C 1
ATOM 4639 O O . VAL B 1 303 ? -32.280 50.445 -26.078 1.00 36.50 305 VAL A O 1
ATOM 4643 N N . GLY B 1 304 ? -32.436 48.290 -26.463 1.00 34.61 306 GLY A N 1
ATOM 4644 C CA . GLY B 1 304 ? -31.422 47.784 -25.586 1.00 33.74 306 GLY A CA 1
ATOM 4645 C C . GLY B 1 304 ? -32.052 46.999 -24.485 1.00 33.42 306 GLY A C 1
ATOM 4646 O O . GLY B 1 304 ? -32.333 47.491 -23.442 1.00 34.04 306 GLY A O 1
ATOM 4647 N N . TRP B 1 305 ? -32.180 45.714 -24.724 1.00 32.28 307 TRP A N 1
ATOM 4648 C CA . TRP B 1 305 ? -32.556 44.790 -23.741 1.00 31.13 307 TRP A CA 1
ATOM 4649 C C . TRP B 1 305 ? -31.368 43.970 -23.685 1.00 30.86 307 TRP A C 1
ATOM 4650 O O . TRP B 1 305 ? -30.840 43.603 -24.706 1.00 31.03 307 TRP A O 1
ATOM 4661 N N . GLU B 1 306 ? -30.912 43.693 -22.491 1.00 30.81 308 GLU A N 1
ATOM 4662 C CA . GLU B 1 306 ? -29.671 43.045 -22.244 1.00 30.60 308 GLU A CA 1
ATOM 4663 C C . GLU B 1 306 ? -29.796 41.619 -22.634 1.00 31.07 308 GLU A C 1
ATOM 4664 O O . GLU B 1 306 ? -30.839 41.099 -22.681 1.00 31.33 308 GLU A O 1
ATOM 4670 N N . LEU B 1 307 ? -28.671 41.064 -23.001 1.00 32.02 309 LEU A N 1
ATOM 4671 C CA . LEU B 1 307 ? -28.520 39.951 -23.862 1.00 33.29 309 LEU A CA 1
ATOM 4672 C C . LEU B 1 307 ? -27.895 38.964 -22.957 1.00 34.71 309 LEU A C 1
ATOM 4673 O O . LEU B 1 307 ? -27.097 39.329 -22.143 1.00 34.81 309 LEU A O 1
ATOM 4678 N N . ASN B 1 308 ? -28.241 37.702 -23.093 1.00 36.34 310 ASN A N 1
ATOM 4679 C CA . ASN B 1 308 ? -27.755 36.698 -22.192 1.00 37.83 310 ASN A CA 1
ATOM 4680 C C . ASN B 1 308 ? -26.825 35.750 -22.872 1.00 39.47 310 ASN A C 1
ATOM 4681 O O . ASN B 1 308 ? -27.188 35.048 -23.761 1.00 40.67 310 ASN A O 1
ATOM 4686 N N . LYS B 1 309 ? -25.600 35.709 -22.437 1.00 40.99 311 LYS A N 1
ATOM 4687 C CA . LYS B 1 309 ? -24.701 34.778 -23.022 1.00 42.40 311 LYS A CA 1
ATOM 4688 C C . LYS B 1 309 ? -24.940 34.843 -24.485 1.00 42.34 311 LYS A C 1
ATOM 4689 O O . LYS B 1 309 ? -24.728 33.894 -25.177 1.00 42.41 311 LYS A O 1
ATOM 4695 N N . GLY B 1 310 ? -25.352 35.988 -24.969 1.00 42.82 312 GLY A N 1
ATOM 4696 C CA . GLY B 1 310 ? -25.473 36.167 -26.388 1.00 43.46 312 GLY A CA 1
ATOM 4697 C C . GLY B 1 310 ? -26.805 36.428 -27.011 1.00 44.35 312 GLY A C 1
ATOM 4698 O O . GLY B 1 310 ? -26.831 36.976 -28.070 1.00 44.38 312 GLY A O 1
ATOM 4699 N N . LYS B 1 311 ? -27.906 36.050 -26.377 1.00 45.12 313 LYS A N 1
ATOM 4700 C CA . LYS B 1 311 ? -29.198 36.120 -27.026 1.00 45.74 313 LYS A CA 1
ATOM 4701 C C . LYS B 1 311 ? -30.344 36.777 -26.289 1.00 45.44 313 LYS A C 1
ATOM 4702 O O . LYS B 1 311 ? -30.337 36.891 -25.114 1.00 44.28 313 LYS A O 1
ATOM 4708 N N . ARG B 1 312 ? -31.342 37.212 -27.029 1.00 45.92 314 ARG A N 1
ATOM 4709 C CA . ARG B 1 312 ? -32.480 37.872 -26.464 1.00 45.85 314 ARG A CA 1
ATOM 4710 C C . ARG B 1 312 ? -33.178 36.916 -25.569 1.00 45.11 314 ARG A C 1
ATOM 4711 O O . ARG B 1 312 ? -34.122 36.274 -25.949 1.00 45.24 314 ARG A O 1
ATOM 4719 N N . VAL B 1 313 ? -32.696 36.821 -24.355 1.00 44.53 315 VAL A N 1
ATOM 4720 C CA . VAL B 1 313 ? -33.258 35.882 -23.379 1.00 43.70 315 VAL A CA 1
ATOM 4721 C C . VAL B 1 313 ? -33.171 36.485 -21.962 1.00 43.25 315 VAL A C 1
ATOM 4722 O O . VAL B 1 313 ? -32.226 37.225 -21.670 1.00 44.06 315 VAL A O 1
ATOM 4726 N N . PRO B 1 314 ? -34.164 36.200 -21.088 1.00 42.53 316 PRO A N 1
ATOM 4727 C CA . PRO B 1 314 ? -34.098 36.727 -19.719 1.00 42.25 316 PRO A CA 1
ATOM 4728 C C . PRO B 1 314 ? -33.122 35.945 -18.836 1.00 41.86 316 PRO A C 1
ATOM 4729 O O . PRO B 1 314 ? -32.681 34.861 -19.212 1.00 41.54 316 PRO A O 1
ATOM 4733 N N . ARG B 1 315 ? -32.793 36.499 -17.672 1.00 41.78 317 ARG A N 1
ATOM 4734 C CA . ARG B 1 315 ? -31.859 35.856 -16.746 1.00 42.34 317 ARG A CA 1
ATOM 4735 C C . ARG B 1 315 ? -32.610 35.248 -15.568 1.00 42.90 317 ARG A C 1
ATOM 4736 O O . ARG B 1 315 ? -33.673 35.740 -15.180 1.00 43.16 317 ARG A O 1
ATOM 4744 N N . SER B 1 316 ? -32.061 34.175 -15.007 1.00 43.50 318 SER A N 1
ATOM 4745 C CA . SER B 1 316 ? -32.685 33.520 -13.862 1.00 44.49 318 SER A CA 1
ATOM 4746 C C . SER B 1 316 ? -31.673 33.097 -12.803 1.00 45.22 318 SER A C 1
ATOM 4747 O O . SER B 1 316 ? -30.609 32.555 -13.119 1.00 45.33 318 SER A O 1
ATOM 4750 N N . ILE B 1 317 ? -32.022 33.354 -11.546 1.00 45.53 319 ILE A N 1
ATOM 4751 C CA . ILE B 1 317 ? -31.181 32.993 -10.412 1.00 46.68 319 ILE A CA 1
ATOM 4752 C C . ILE B 1 317 ? -32.012 32.311 -9.320 1.00 48.05 319 ILE A C 1
ATOM 4753 O O . ILE B 1 317 ? -33.051 32.826 -8.897 1.00 48.77 319 ILE A O 1
ATOM 4758 N N . SER B 1 318 ? -31.552 31.141 -8.884 1.00 48.61 320 SER A N 1
ATOM 4759 C CA . SER B 1 318 ? -32.199 30.413 -7.798 1.00 48.80 320 SER A CA 1
ATOM 4760 C C . SER B 1 318 ? -31.430 30.617 -6.496 1.00 48.88 320 SER A C 1
ATOM 4761 O O . SER B 1 318 ? -30.268 30.217 -6.387 1.00 48.47 320 SER A O 1
ATOM 4764 N N . LEU B 1 319 ? -32.083 31.243 -5.519 1.00 49.59 321 LEU A N 1
ATOM 4765 C CA . LEU B 1 319 ? -31.463 31.527 -4.220 1.00 50.25 321 LEU A CA 1
ATOM 4766 C C . LEU B 1 319 ? -32.040 30.673 -3.090 1.00 51.06 321 LEU A C 1
ATOM 4767 O O . LEU B 1 319 ? -31.941 31.034 -1.912 1.00 50.93 321 LEU A O 1
ATOM 4772 N N . ALA B 1 320 ? -32.628 29.536 -3.459 1.00 52.46 322 ALA A N 1
ATOM 4773 C CA . ALA B 1 320 ? -33.250 28.618 -2.503 1.00 53.53 322 ALA A CA 1
ATOM 4774 C C . ALA B 1 320 ? -32.272 28.122 -1.437 1.00 54.20 322 ALA A C 1
ATOM 4775 O O . ALA B 1 320 ? -32.661 27.906 -0.293 1.00 53.78 322 ALA A O 1
ATOM 4777 N N . ASN B 1 321 ? -31.008 27.951 -1.821 1.00 55.26 323 ASN A N 1
ATOM 4778 C CA . ASN B 1 321 ? -29.952 27.548 -0.891 1.00 56.72 323 ASN A CA 1
ATOM 4779 C C . ASN B 1 321 ? -29.517 28.678 0.037 1.00 57.18 323 ASN A C 1
ATOM 4780 O O . ASN B 1 321 ? -29.115 28.435 1.177 1.00 57.00 323 ASN A O 1
ATOM 4785 N N . SER B 1 322 ? -29.656 29.928 -0.344 1.00 58.18 324 SER A N 1
ATOM 4786 C CA . SER B 1 322 ? -29.221 30.971 0.569 1.00 58.42 324 SER A CA 1
ATOM 4787 C C . SER B 1 322 ? -30.288 31.378 1.540 1.00 58.11 324 SER A C 1
ATOM 4788 O O . SER B 1 322 ? -30.177 31.179 2.709 1.00 58.65 324 SER A O 1
ATOM 4791 N N . MET B 1 323 ? -31.372 31.903 1.056 1.00 58.46 325 MET A N 1
ATOM 4792 C CA . MET B 1 323 ? -32.484 32.129 1.986 1.00 59.56 325 MET A CA 1
ATOM 4793 C C . MET B 1 323 ? -32.066 32.845 3.273 1.00 59.35 325 MET A C 1
ATOM 4794 O O . MET B 1 323 ? -31.144 33.662 3.276 1.00 59.05 325 MET A O 1
ATOM 4799 N N . PRO C 2 2 ? -4.086 49.356 20.831 1.00 90.03 23 PRO B N 1
ATOM 4800 C CA . PRO C 2 2 ? -2.748 49.662 21.330 1.00 88.30 23 PRO B CA 1
ATOM 4801 C C . PRO C 2 2 ? -1.652 49.300 20.328 1.00 85.42 23 PRO B C 1
ATOM 4802 O O . PRO C 2 2 ? -1.872 48.480 19.433 1.00 84.88 23 PRO B O 1
ATOM 4806 N N . HIS C 2 3 ? -0.485 49.916 20.493 1.00 82.22 24 HIS B N 1
ATOM 4807 C CA . HIS C 2 3 ? 0.671 49.690 19.622 1.00 78.98 24 HIS B CA 1
ATOM 4808 C C . HIS C 2 3 ? 1.520 48.508 20.081 1.00 72.78 24 HIS B C 1
ATOM 4809 O O . HIS C 2 3 ? 2.285 47.943 19.300 1.00 71.62 24 HIS B O 1
ATOM 4816 N N . MET C 2 4 ? 1.385 48.143 21.352 1.00 67.84 25 MET B N 1
ATOM 4817 C CA . MET C 2 4 ? 2.078 46.978 21.892 1.00 63.02 25 MET B CA 1
ATOM 4818 C C . MET C 2 4 ? 1.296 45.704 21.600 1.00 59.45 25 MET B C 1
ATOM 4819 O O . MET C 2 4 ? 1.885 44.663 21.310 1.00 59.17 25 MET B O 1
ATOM 4824 N N . ALA C 2 5 ? -0.032 45.800 21.671 1.00 55.77 26 ALA B N 1
ATOM 4825 C CA . ALA C 2 5 ? -0.924 44.691 21.336 1.00 52.38 26 ALA B CA 1
ATOM 4826 C C . ALA C 2 5 ? -0.812 44.323 19.857 1.00 50.35 26 ALA B C 1
ATOM 4827 O O . ALA C 2 5 ? -0.957 43.162 19.477 1.00 49.96 26 ALA B O 1
ATOM 4829 N N . PHE C 2 6 ? -0.545 45.331 19.035 1.00 48.65 27 PHE B N 1
ATOM 4830 C CA . PHE C 2 6 ? -0.375 45.161 17.600 1.00 46.50 27 PHE B CA 1
ATOM 4831 C C . PHE C 2 6 ? 0.914 44.407 17.280 1.00 46.02 27 PHE B C 1
ATOM 4832 O O . PHE C 2 6 ? 0.916 43.498 16.454 1.00 46.51 27 PHE B O 1
ATOM 4840 N N . LYS C 2 7 ? 2.000 44.775 17.952 1.00 46.10 28 LYS B N 1
ATOM 4841 C CA . LYS C 2 7 ? 3.308 44.178 17.692 1.00 46.53 28 LYS B CA 1
ATOM 4842 C C . LYS C 2 7 ? 3.454 42.775 18.285 1.00 45.64 28 LYS B C 1
ATOM 4843 O O . LYS C 2 7 ? 4.094 41.907 17.687 1.00 45.20 28 LYS B O 1
ATOM 4849 N N . GLU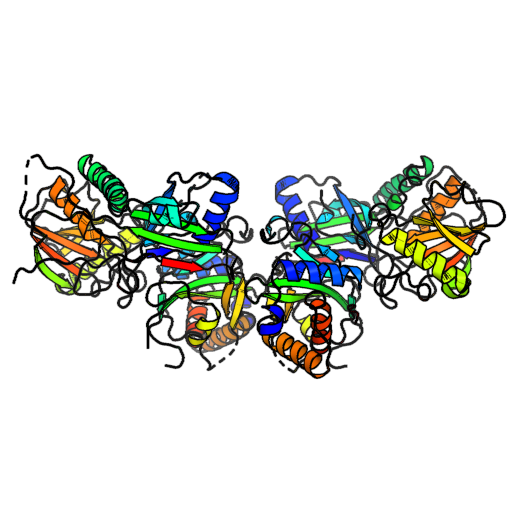 C 2 8 ? 2.841 42.556 19.445 1.00 44.89 29 GLU B N 1
ATOM 4850 C CA . GLU C 2 8 ? 3.028 41.319 20.204 1.00 43.59 29 GLU B CA 1
ATOM 4851 C C . GLU C 2 8 ? 1.944 40.257 19.988 1.00 42.10 29 GLU B C 1
ATOM 4852 O O . GLU C 2 8 ? 2.203 39.065 20.166 1.00 42.47 29 GLU B O 1
ATOM 4858 N N . LYS C 2 9 ? 0.745 40.682 19.601 1.00 40.06 30 LYS B N 1
ATOM 4859 C CA . LYS C 2 9 ? -0.357 39.743 19.372 1.00 38.70 30 LYS B CA 1
ATOM 4860 C C . LYS C 2 9 ? -0.852 39.721 17.924 1.00 37.04 30 LYS B C 1
ATOM 4861 O O . LYS C 2 9 ? -1.479 38.750 17.495 1.00 36.32 30 LYS B O 1
ATOM 4867 N N . GLY C 2 10 ? -0.565 40.791 17.184 1.00 35.61 31 GLY B N 1
ATOM 4868 C CA . GLY C 2 10 ? -1.061 40.958 15.816 1.00 34.05 31 GLY B CA 1
ATOM 4869 C C . GLY C 2 10 ? -2.531 41.343 15.771 1.00 32.76 31 GLY B C 1
ATOM 4870 O O . GLY C 2 10 ? -3.212 41.124 14.766 1.00 32.52 31 GLY B O 1
ATOM 4871 N N . VAL C 2 11 ? -3.016 41.926 16.862 1.00 31.71 32 VAL B N 1
ATOM 4872 C CA . VAL C 2 11 ? -4.432 42.253 16.999 1.00 31.01 32 VAL B CA 1
ATOM 4873 C C . VAL C 2 11 ? -4.737 43.719 16.684 1.00 30.32 32 VAL B C 1
ATOM 4874 O O . VAL C 2 11 ? -3.832 44.515 16.428 1.00 30.29 32 VAL B O 1
ATOM 4878 N N . LEU C 2 12 ? -6.022 44.058 16.720 1.00 29.51 33 LEU B N 1
ATOM 4879 C CA . LEU C 2 12 ? -6.523 45.322 16.209 1.00 28.71 33 LEU B CA 1
ATOM 4880 C C . LEU C 2 12 ? -7.753 45.712 17.013 1.00 28.29 33 LEU B C 1
ATOM 4881 O O . LEU C 2 12 ? -8.685 44.918 17.138 1.00 28.51 33 LEU B O 1
ATOM 4886 N N . SER C 2 13 ? -7.765 46.922 17.560 1.00 27.54 34 SER B N 1
ATOM 4887 C CA . SER C 2 13 ? -8.932 47.393 18.302 1.00 27.11 34 SER B CA 1
ATOM 4888 C C . SER C 2 13 ? -9.961 47.986 17.347 1.00 27.21 34 SER B C 1
ATOM 4889 O O . SER C 2 13 ? -9.635 48.310 16.201 1.00 27.20 34 SER B O 1
ATOM 4892 N N . VAL C 2 14 ? -11.200 48.122 17.817 1.00 27.28 35 VAL B N 1
ATOM 4893 C CA . VAL C 2 14 ? -12.294 48.635 16.979 1.00 27.01 35 VAL B CA 1
ATOM 4894 C C . VAL C 2 14 ? -11.984 50.008 16.389 1.00 26.66 35 VAL B C 1
ATOM 4895 O O . VAL C 2 14 ? -12.190 50.224 15.194 1.00 26.78 35 VAL B O 1
ATOM 4899 N N . SER C 2 15 ? -11.470 50.918 17.220 1.00 26.10 36 SER B N 1
ATOM 4900 C CA . SER C 2 15 ? -11.114 52.267 16.769 1.00 25.47 36 SER B CA 1
ATOM 4901 C C . SER C 2 15 ? -9.983 52.209 15.751 1.00 24.49 36 SER B C 1
ATOM 4902 O O . SER C 2 15 ? -10.004 52.925 14.744 1.00 24.14 36 SER B O 1
ATOM 4905 N N . GLU C 2 16 ? -9.010 51.340 16.025 1.00 23.60 37 GLU B N 1
ATOM 4906 C CA . GLU C 2 16 ? -7.874 51.116 15.139 1.00 23.04 37 GLU B CA 1
ATOM 4907 C C . GLU C 2 16 ? -8.317 50.482 13.823 1.00 22.87 37 GLU B C 1
ATOM 4908 O O . GLU C 2 16 ? -7.697 50.705 12.779 1.00 22.47 37 GLU B O 1
ATOM 4914 N N . PHE C 2 17 ? -9.381 49.682 13.884 1.00 22.81 38 PHE B N 1
ATOM 4915 C CA . PHE C 2 17 ? -9.959 49.077 12.687 1.00 22.54 38 PHE B CA 1
ATOM 4916 C C . PHE C 2 17 ? -10.578 50.142 11.784 1.00 22.47 38 PHE B C 1
ATOM 4917 O O . PHE C 2 17 ? -10.389 50.112 10.567 1.00 22.47 38 PHE B O 1
ATOM 4925 N N . VAL C 2 18 ? -11.310 51.080 12.388 1.00 22.39 39 VAL B N 1
ATOM 4926 C CA . VAL C 2 18 ? -11.897 52.207 11.656 1.00 22.45 39 VAL B CA 1
ATOM 4927 C C . VAL C 2 18 ? -10.782 53.090 11.094 1.00 22.70 39 VAL B C 1
ATOM 4928 O O . VAL C 2 18 ? -10.899 53.637 9.996 1.00 22.33 39 VAL B O 1
ATOM 4932 N N . LEU C 2 19 ? -9.700 53.201 11.860 1.00 23.28 40 LEU B N 1
ATOM 4933 C CA . LEU C 2 19 ? -8.517 53.956 11.465 1.00 24.02 40 LEU B CA 1
ATOM 4934 C C . LEU C 2 19 ? -7.858 53.343 10.221 1.00 23.76 40 LEU B C 1
ATOM 4935 O O . LEU C 2 19 ? -7.633 54.038 9.226 1.00 23.84 40 LEU B O 1
ATOM 4940 N N . ALA C 2 20 ? -7.557 52.046 10.283 1.00 23.13 41 ALA B N 1
ATOM 4941 C CA . ALA C 2 20 ? -6.913 51.348 9.176 1.00 22.70 41 ALA B CA 1
ATOM 4942 C C . ALA C 2 20 ? -7.824 51.298 7.955 1.00 22.64 41 ALA B C 1
ATOM 4943 O O . ALA C 2 20 ? -7.363 51.470 6.823 1.00 23.29 41 ALA B O 1
ATOM 4945 N N . GLY C 2 21 ? -9.115 51.074 8.196 1.00 21.97 42 GLY B N 1
ATOM 4946 C CA . GLY C 2 21 ? -10.120 51.049 7.137 1.00 21.36 42 GLY B CA 1
ATOM 4947 C C . GLY C 2 21 ? -10.262 52.372 6.410 1.00 21.10 42 GLY B C 1
ATOM 4948 O O . GLY C 2 21 ? -10.421 52.402 5.188 1.00 20.83 42 GLY B O 1
ATOM 4949 N N . ASP C 2 22 ? -10.210 53.467 7.167 1.00 21.00 43 ASP B N 1
ATOM 4950 C CA . ASP C 2 22 ? -10.202 54.811 6.593 1.00 20.74 43 ASP B CA 1
ATOM 4951 C C . ASP C 2 22 ? -8.991 54.996 5.687 1.00 20.63 43 ASP B C 1
ATOM 4952 O O . ASP C 2 22 ? -9.089 55.588 4.610 1.00 20.69 43 ASP B O 1
ATOM 4957 N N . ASN C 2 23 ? -7.854 54.468 6.127 1.00 20.49 44 ASN B N 1
ATOM 4958 C CA . ASN C 2 23 ? -6.626 54.568 5.364 1.00 20.28 44 ASN B CA 1
ATOM 4959 C C . ASN C 2 23 ? -6.653 53.721 4.096 1.00 19.82 44 ASN B C 1
ATOM 4960 O O . ASN C 2 23 ? -6.105 54.123 3.072 1.00 19.92 44 ASN B O 1
ATOM 4965 N N . LEU C 2 24 ? -7.298 52.558 4.160 1.00 19.25 45 LEU B N 1
ATOM 4966 C CA . LEU C 2 24 ? -7.459 51.716 2.974 1.00 18.85 45 LEU B CA 1
ATOM 4967 C C . LEU C 2 24 ? -8.298 52.420 1.905 1.00 18.70 45 LEU B C 1
ATOM 4968 O O . LEU C 2 24 ? -7.936 52.418 0.728 1.00 18.82 45 LEU B O 1
ATOM 4973 N N . VAL C 2 25 ? -9.411 53.022 2.325 1.00 18.42 46 VAL B N 1
ATOM 4974 C CA . VAL C 2 25 ? -10.289 53.770 1.422 1.00 18.08 46 VAL B CA 1
ATOM 4975 C C . VAL C 2 25 ? -9.550 54.951 0.791 1.00 18.13 46 VAL B C 1
ATOM 4976 O O . VAL C 2 25 ? -9.651 55.178 -0.416 1.00 18.24 46 VAL B O 1
ATOM 4980 N N . SER C 2 26 ? -8.793 55.677 1.611 1.00 18.15 47 SER B N 1
ATOM 4981 C CA . SER C 2 26 ? -8.015 56.824 1.158 1.00 18.03 47 SER B CA 1
ATOM 4982 C C . SER C 2 26 ? -6.992 56.462 0.079 1.00 18.12 47 SER B C 1
ATOM 4983 O O . SER C 2 26 ? -6.970 57.085 -0.982 1.00 18.17 47 SER B O 1
ATOM 4986 N N . LYS C 2 27 ? -6.158 55.458 0.347 1.00 18.40 48 LYS B N 1
ATOM 4987 C CA . LYS C 2 27 ? -5.135 55.022 -0.614 1.00 18.73 48 LYS B CA 1
ATOM 4988 C C . LYS C 2 27 ? -5.721 54.231 -1.793 1.00 19.01 48 LYS B C 1
ATOM 4989 O O . LYS C 2 27 ? -5.315 54.439 -2.935 1.00 19.24 48 LYS B O 1
ATOM 4995 N N . CYS C 2 28 ? -6.668 53.333 -1.514 1.00 19.12 49 CYS B N 1
ATOM 4996 C CA . CYS C 2 28 ? -7.273 52.486 -2.548 1.00 19.28 49 CYS B CA 1
ATOM 4997 C C . CYS C 2 28 ? -8.785 52.702 -2.629 1.00 19.44 49 CYS B C 1
ATOM 4998 O O . CYS C 2 28 ? -9.550 51.915 -2.065 1.00 19.54 49 CYS B O 1
ATOM 5001 N N . PRO C 2 29 ? -9.223 53.761 -3.347 1.00 19.47 50 PRO B N 1
ATOM 5002 C CA . PRO C 2 29 ? -10.630 54.165 -3.390 1.00 19.25 50 PRO B CA 1
ATOM 5003 C C . PRO C 2 29 ? -11.553 53.140 -4.037 1.00 19.32 50 PRO B C 1
ATOM 5004 O O . PRO C 2 29 ? -12.755 53.381 -4.124 1.00 19.61 50 PRO B O 1
ATOM 5008 N N . THR C 2 30 ? -10.998 52.017 -4.487 1.00 19.59 51 THR B N 1
ATOM 5009 C CA . THR C 2 30 ? -11.796 50.877 -4.950 1.00 19.85 51 THR B CA 1
ATOM 5010 C C . THR C 2 30 ? -12.568 50.267 -3.772 1.00 20.04 51 THR B C 1
ATOM 5011 O O . THR C 2 30 ? -13.644 49.687 -3.947 1.00 20.07 51 THR B O 1
ATOM 5015 N N . TRP C 2 31 ? -12.003 50.409 -2.576 1.00 20.15 52 TRP B N 1
ATOM 5016 C CA . TRP C 2 31 ? -12.647 49.976 -1.349 1.00 20.37 52 TRP B CA 1
ATOM 5017 C C . TRP C 2 31 ? -13.576 51.067 -0.829 1.00 21.01 52 TRP B C 1
ATOM 5018 O O . TRP C 2 31 ? -13.243 52.255 -0.883 1.00 21.16 52 TRP B O 1
ATOM 5029 N N . SER C 2 32 ? -14.739 50.652 -0.330 1.00 21.58 53 SER B N 1
ATOM 5030 C CA . SER C 2 32 ? -15.722 51.563 0.256 1.00 21.80 53 SER B CA 1
ATOM 5031 C C . SER C 2 32 ? -16.186 51.061 1.613 1.00 22.03 53 SER B C 1
ATOM 5032 O O . SER C 2 32 ? -16.177 49.857 1.869 1.00 22.36 53 SER B O 1
ATOM 5035 N N . TRP C 2 33 ? -16.583 51.992 2.478 1.00 21.94 54 TRP B N 1
ATOM 5036 C CA . TRP C 2 33 ? -17.259 51.658 3.723 1.00 21.91 54 TRP B CA 1
ATOM 5037 C C . TRP C 2 33 ? -18.710 51.286 3.432 1.00 23.00 54 TRP B C 1
ATOM 5038 O O . TRP C 2 33 ? -19.292 51.754 2.454 1.00 23.17 54 TRP B O 1
ATOM 5049 N N . GLU C 2 34 ? -19.291 50.442 4.281 1.00 24.65 55 GLU B N 1
ATOM 5050 C CA . GLU C 2 34 ? -20.702 50.072 4.158 1.00 26.16 55 GLU B CA 1
ATOM 5051 C C . GLU C 2 34 ? -21.412 50.086 5.510 1.00 27.19 55 GLU B C 1
ATOM 5052 O O . GLU C 2 34 ? -20.768 49.971 6.555 1.00 27.18 55 GLU B O 1
ATOM 5058 N N . SER C 2 35 ? -22.738 50.233 5.472 1.00 28.55 56 SER B N 1
ATOM 5059 C CA . SER C 2 35 ? -23.588 50.132 6.663 1.00 29.31 56 SER B CA 1
ATOM 5060 C C . SER C 2 35 ? -24.155 48.726 6.822 1.00 30.34 56 SER B C 1
ATOM 5061 O O . SER C 2 35 ? -24.281 48.229 7.939 1.00 30.94 56 SER B O 1
ATOM 5064 N N . GLY C 2 36 ? -24.505 48.097 5.699 1.00 31.41 57 GLY B N 1
ATOM 5065 C CA . GLY C 2 36 ? -25.133 46.777 5.702 1.00 32.72 57 GLY B CA 1
ATOM 5066 C C . GLY C 2 36 ? -26.571 46.812 6.193 1.00 34.06 57 GLY B C 1
ATOM 5067 O O . GLY C 2 36 ? -27.199 47.878 6.235 1.00 33.50 57 GLY B O 1
ATOM 5068 N N . ASP C 2 37 ? -27.092 45.640 6.560 1.00 35.78 58 ASP B N 1
ATOM 5069 C CA . ASP C 2 37 ? -28.447 45.516 7.106 1.00 37.64 58 ASP B CA 1
ATOM 5070 C C . ASP C 2 37 ? -28.564 46.219 8.457 1.00 37.67 58 ASP B C 1
ATOM 5071 O O . ASP C 2 37 ? -27.743 45.995 9.352 1.00 38.35 58 ASP B O 1
ATOM 5076 N N . ALA C 2 38 ? -29.583 47.065 8.595 1.00 37.11 59 ALA B N 1
ATOM 5077 C CA . ALA C 2 38 ? -29.795 47.835 9.824 1.00 37.35 59 ALA B CA 1
ATOM 5078 C C . ALA C 2 38 ? -29.976 46.936 11.046 1.00 37.73 59 ALA B C 1
ATOM 5079 O O . ALA C 2 38 ? -29.541 47.280 12.147 1.00 37.85 59 ALA B O 1
ATOM 5081 N N . SER C 2 39 ? -30.606 45.782 10.832 1.00 38.40 60 SER B N 1
ATOM 5082 C CA . SER C 2 39 ? -30.850 44.793 11.883 1.00 38.40 60 SER B CA 1
ATOM 5083 C C . SER C 2 39 ? -29.583 44.041 12.294 1.00 38.87 60 SER B C 1
ATOM 5084 O O . SER C 2 39 ? -29.543 43.422 13.357 1.00 39.78 60 SER B O 1
ATOM 5087 N N . LYS C 2 40 ? -28.560 44.089 11.443 1.00 38.83 61 LYS B N 1
ATOM 5088 C CA . LYS C 2 40 ? -27.306 43.380 11.693 1.00 38.44 61 LYS B CA 1
ATOM 5089 C C . LYS C 2 40 ? -26.188 44.330 12.117 1.00 38.14 61 LYS B C 1
ATOM 5090 O O . LYS C 2 40 ? -25.018 43.941 12.153 1.00 37.90 61 LYS B O 1
ATOM 5096 N N . ARG C 2 41 ? -26.558 45.569 12.442 1.00 38.32 62 ARG B N 1
ATOM 5097 C CA . ARG C 2 41 ? -25.603 46.589 12.887 1.00 38.55 62 ARG B CA 1
ATOM 5098 C C . ARG C 2 41 ? -24.881 46.194 14.165 1.00 37.47 62 ARG B C 1
ATOM 5099 O O . ARG C 2 41 ? -25.464 45.570 15.053 1.00 38.87 62 ARG B O 1
ATOM 5107 N N . LYS C 2 42 ? -23.609 46.564 14.251 1.00 35.33 63 LYS B N 1
ATOM 5108 C CA . LYS C 2 42 ? -22.844 46.375 15.473 1.00 33.60 63 LYS B CA 1
ATOM 5109 C C . LYS C 2 42 ? -22.693 47.729 16.159 1.00 31.92 63 LYS B C 1
ATOM 5110 O O . LYS C 2 42 ? -22.160 48.668 15.565 1.00 31.53 63 LYS B O 1
ATOM 5116 N N . PRO C 2 43 ? -23.182 47.837 17.410 1.00 30.57 64 PRO B N 1
ATOM 5117 C CA . PRO C 2 43 ? -23.236 49.118 18.118 1.00 29.50 64 PRO B CA 1
ATOM 5118 C C . PRO C 2 43 ? -21.856 49.676 18.484 1.00 28.60 64 PRO B C 1
ATOM 5119 O O . PRO C 2 43 ? -21.732 50.869 18.769 1.00 28.80 64 PRO B O 1
ATOM 5123 N N . TYR C 2 44 ? -20.839 48.816 18.468 1.00 27.26 65 TYR B N 1
ATOM 5124 C CA . TYR C 2 44 ? -19.468 49.204 18.797 1.00 26.19 65 TYR B CA 1
ATOM 5125 C C . TYR C 2 44 ? -18.697 49.741 17.582 1.00 26.10 65 TYR B C 1
ATOM 5126 O O . TYR C 2 44 ? -17.527 50.113 17.693 1.00 26.50 65 TYR B O 1
ATOM 5135 N N . LEU C 2 45 ? -19.364 49.779 16.431 1.00 25.59 66 LEU B N 1
ATOM 5136 C CA . LEU C 2 45 ? -18.805 50.344 15.209 1.00 25.08 66 LEU B CA 1
ATOM 5137 C C . LEU C 2 45 ? -19.739 51.425 14.676 1.00 24.62 66 LEU B C 1
ATOM 5138 O O . LEU C 2 45 ? -20.960 51.279 14.772 1.00 25.15 66 LEU B O 1
ATOM 5143 N N . PRO C 2 46 ? -19.176 52.513 14.107 1.00 23.95 67 PRO B N 1
ATOM 5144 C CA . PRO C 2 46 ? -19.997 53.573 13.512 1.00 23.72 67 PRO B CA 1
ATOM 5145 C C . PRO C 2 46 ? -21.004 53.004 12.510 1.00 23.68 67 PRO B C 1
ATOM 5146 O O . PRO C 2 46 ? -20.647 52.124 11.723 1.00 23.81 67 PRO B O 1
ATOM 5150 N N . SER C 2 47 ? -22.246 53.492 12.548 1.00 23.43 68 SER B N 1
ATOM 5151 C CA . SER C 2 47 ? -23.331 52.923 11.730 1.00 23.21 68 SER B CA 1
ATOM 5152 C C . SER C 2 47 ? -23.043 52.948 10.229 1.00 23.03 68 SER B C 1
ATOM 5153 O O . SER C 2 47 ? -23.416 52.027 9.504 1.00 22.90 68 SER B O 1
ATOM 5156 N N . ASP C 2 48 ? -22.364 54.002 9.784 1.00 23.10 69 ASP B N 1
ATOM 5157 C CA . ASP C 2 48 ? -21.998 54.181 8.383 1.00 23.19 69 ASP B CA 1
ATOM 5158 C C . ASP C 2 48 ? -20.680 53.475 8.036 1.00 22.78 69 ASP B C 1
ATOM 5159 O O . ASP C 2 48 ? -20.252 53.478 6.878 1.00 22.85 69 ASP B O 1
ATOM 5164 N N . LYS C 2 49 ? -20.046 52.871 9.041 1.00 22.05 70 LYS B N 1
ATOM 5165 C CA . LYS C 2 49 ? -18.755 52.196 8.868 1.00 21.25 70 LYS B CA 1
ATOM 5166 C C . LYS C 2 49 ? -18.726 50.815 9.537 1.00 21.03 70 LYS B C 1
ATOM 5167 O O . LYS C 2 49 ? -17.948 50.573 10.463 1.00 21.21 70 LYS B O 1
ATOM 5173 N N . GLN C 2 50 ? -19.575 49.911 9.059 1.00 20.75 71 GLN B N 1
ATOM 5174 C CA . GLN C 2 50 ? -19.689 48.569 9.636 1.00 20.63 71 GLN B CA 1
ATOM 5175 C C . GLN C 2 50 ? -18.684 47.574 9.047 1.00 20.63 71 GLN B C 1
ATOM 5176 O O . GLN C 2 50 ? -18.071 46.796 9.779 1.00 20.84 71 GLN B O 1
ATOM 5182 N N . PHE C 2 51 ? -18.535 47.594 7.725 1.00 20.40 72 PHE B N 1
ATOM 5183 C CA . PHE C 2 51 ? -17.529 46.786 7.039 1.00 19.94 72 PHE B CA 1
ATOM 5184 C C . PHE C 2 51 ? -17.025 47.486 5.776 1.00 19.67 72 PHE B C 1
ATOM 5185 O O . PHE C 2 51 ? -17.571 48.516 5.365 1.00 19.56 72 PHE B O 1
ATOM 5193 N N . LEU C 2 52 ? -15.978 46.925 5.177 1.00 19.21 73 LEU B N 1
ATOM 5194 C CA . LEU C 2 52 ? -15.385 47.473 3.962 1.00 18.83 73 LEU B CA 1
ATOM 5195 C C . LEU C 2 52 ? -15.631 46.513 2.815 1.00 19.00 73 LEU B C 1
ATOM 5196 O O . LEU C 2 52 ? -15.520 45.304 2.993 1.00 19.18 73 LEU B O 1
ATOM 5201 N N . ILE C 2 53 ? -15.972 47.046 1.644 1.00 19.21 74 ILE B N 1
ATOM 5202 C CA . ILE C 2 53 ? -16.236 46.212 0.466 1.00 19.35 74 ILE B CA 1
ATOM 5203 C C . ILE C 2 53 ? -15.603 46.777 -0.814 1.00 19.58 74 ILE B C 1
ATOM 5204 O O . ILE C 2 53 ? -15.391 47.985 -0.937 1.00 19.73 74 ILE B O 1
ATOM 5209 N N . THR C 2 54 ? -15.285 45.886 -1.747 1.00 19.75 75 THR B N 1
ATOM 5210 C CA . THR C 2 54 ? -14.872 46.275 -3.087 1.00 20.06 75 THR B CA 1
ATOM 5211 C C . THR C 2 54 ? -15.539 45.373 -4.133 1.00 20.49 75 THR B C 1
ATOM 5212 O O . THR C 2 54 ? -15.501 44.141 -4.025 1.00 20.40 75 THR B O 1
ATOM 5216 N N . ARG C 2 55 ? -16.158 45.994 -5.134 1.00 20.88 76 ARG B N 1
ATOM 5217 C CA . ARG C 2 55 ? -16.973 45.268 -6.109 1.00 21.19 76 ARG B CA 1
ATOM 5218 C C . ARG C 2 55 ? -16.273 45.053 -7.443 1.00 21.52 76 ARG B C 1
ATOM 5219 O O . ARG C 2 55 ? -15.294 45.730 -7.762 1.00 21.73 76 ARG B O 1
ATOM 5227 N N . ASN C 2 56 ? -16.788 44.095 -8.211 1.00 21.90 77 ASN B N 1
ATOM 5228 C CA . ASN C 2 56 ? -16.402 43.882 -9.608 1.00 22.30 77 ASN B CA 1
ATOM 5229 C C . ASN C 2 56 ? -14.912 43.614 -9.818 1.00 22.69 77 ASN B C 1
ATOM 5230 O O . ASN C 2 56 ? -14.317 44.074 -10.795 1.00 22.89 77 ASN B O 1
ATOM 5235 N N . VAL C 2 57 ? -14.319 42.860 -8.896 1.00 23.15 78 VAL B N 1
ATOM 5236 C CA . VAL C 2 57 ? -12.883 42.588 -8.912 1.00 23.46 78 VAL B CA 1
ATOM 5237 C C . VAL C 2 57 ? -12.578 41.351 -9.765 1.00 24.02 78 VAL B C 1
ATOM 5238 O O . VAL C 2 57 ? -13.028 40.258 -9.438 1.00 24.41 78 VAL B O 1
ATOM 5242 N N . PRO C 2 58 ? -11.814 41.523 -10.862 1.00 24.69 79 PRO B N 1
ATOM 5243 C CA . PRO C 2 58 ? -11.572 40.440 -11.821 1.00 25.35 79 PRO B CA 1
ATOM 5244 C C . PRO C 2 58 ? -10.650 39.325 -11.331 1.00 26.38 79 PRO B C 1
ATOM 5245 O O . PRO C 2 58 ? -9.720 39.564 -10.550 1.00 26.07 79 PRO B O 1
ATOM 5249 N N . CYS C 2 59 ? -10.934 38.117 -11.815 1.00 27.93 80 CYS B N 1
ATOM 5250 C CA . CYS C 2 59 ? -10.148 36.916 -11.557 1.00 29.63 80 CYS B CA 1
ATOM 5251 C C . CYS C 2 59 ? -10.103 36.131 -12.867 1.00 30.59 80 CYS B C 1
ATOM 5252 O O . CYS C 2 59 ? -11.008 35.351 -13.170 1.00 31.19 80 CYS B O 1
ATOM 5255 N N . LEU C 2 60 ? -9.046 36.353 -13.644 1.00 32.04 81 LEU B N 1
ATOM 5256 C CA . LEU C 2 60 ? -8.982 35.900 -15.041 1.00 33.60 81 LEU B CA 1
ATOM 5257 C C . LEU C 2 60 ? -8.630 34.419 -15.226 1.00 35.40 81 LEU B C 1
ATOM 5258 O O . LEU C 2 60 ? -8.883 33.844 -16.291 1.00 35.40 81 LEU B O 1
ATOM 5263 N N . ARG C 2 61 ? -8.043 33.815 -14.195 1.00 37.90 82 ARG B N 1
ATOM 5264 C CA . ARG C 2 61 ? -7.694 32.393 -14.206 1.00 40.39 82 ARG B CA 1
ATOM 5265 C C . ARG C 2 61 ? -7.823 31.809 -12.801 1.00 41.16 82 ARG B C 1
ATOM 5266 O O . ARG C 2 61 ? -7.850 32.548 -11.818 1.00 40.39 82 ARG B O 1
ATOM 5274 N N . ARG C 2 62 ? -7.911 30.484 -12.717 1.00 42.93 83 ARG B N 1
ATOM 5275 C CA . ARG C 2 62 ? -7.996 29.792 -11.433 1.00 44.31 83 ARG B CA 1
ATOM 5276 C C . ARG C 2 62 ? -6.652 29.740 -10.710 1.00 46.35 83 ARG B C 1
ATOM 5277 O O . ARG C 2 62 ? -5.601 29.948 -11.324 1.00 47.71 83 ARG B O 1
ATOM 5285 N N . ALA C 2 63 ? -6.701 29.463 -9.406 1.00 47.96 84 ALA B N 1
ATOM 5286 C CA . ALA C 2 63 ? -5.509 29.440 -8.549 1.00 49.15 84 ALA B CA 1
ATOM 5287 C C . ALA C 2 63 ? -4.473 28.393 -8.960 1.00 49.92 84 ALA B C 1
ATOM 5288 O O . ALA C 2 63 ? -3.276 28.585 -8.737 1.00 50.24 84 ALA B O 1
ATOM 5290 N N . ALA C 2 64 ? -4.932 27.298 -9.567 1.00 50.72 85 ALA B N 1
ATOM 5291 C CA . ALA C 2 64 ? -4.039 26.250 -10.072 1.00 52.38 85 ALA B CA 1
ATOM 5292 C C . ALA C 2 64 ? -3.177 26.717 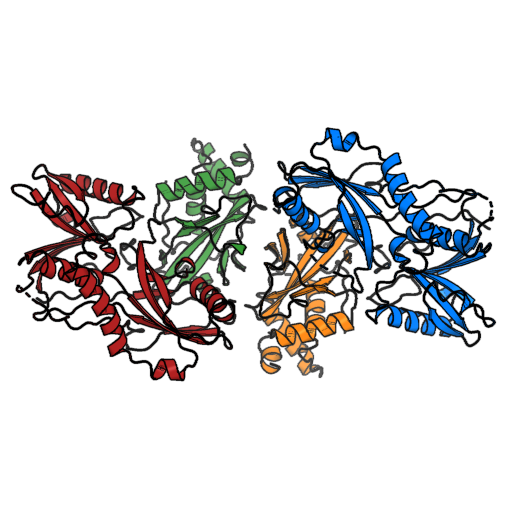-11.260 1.00 53.29 85 ALA B C 1
ATOM 5293 O O . ALA C 2 64 ? -2.549 25.899 -11.941 1.00 53.40 85 ALA B O 1
ATOM 5295 N N . SER C 2 65 ? -3.151 28.035 -11.479 1.00 54.08 86 SER B N 1
ATOM 5296 C CA . SER C 2 65 ? -2.427 28.695 -12.578 1.00 53.39 86 SER B CA 1
ATOM 5297 C C . SER C 2 65 ? -2.867 28.246 -13.969 1.00 52.97 86 SER B C 1
ATOM 5298 O O . SER C 2 65 ? -3.721 28.879 -14.589 1.00 52.72 86 SER B O 1
ATOM 5301 N N . LEU C 2 169 ? -8.890 29.461 -16.951 1.00 60.68 190 LEU B N 1
ATOM 5302 C CA . LEU C 2 169 ? -8.625 30.247 -18.157 1.00 59.96 190 LEU B CA 1
ATOM 5303 C C . LEU C 2 169 ? -9.847 31.074 -18.587 1.00 57.93 190 LEU B C 1
ATOM 5304 O O . LEU C 2 169 ? -9.815 31.758 -19.614 1.00 58.63 190 LEU B O 1
ATOM 5309 N N . ARG C 2 170 ? -10.914 31.000 -17.793 1.00 54.59 191 ARG B N 1
ATOM 5310 C CA . ARG C 2 170 ? -12.136 31.772 -18.019 1.00 50.99 191 ARG B CA 1
ATOM 5311 C C . ARG C 2 170 ? -12.298 32.808 -16.903 1.00 47.92 191 ARG B C 1
ATOM 5312 O O . ARG C 2 170 ? -11.954 32.546 -15.750 1.00 46.69 191 ARG B O 1
ATOM 5320 N N . THR C 2 171 ? -12.825 33.980 -17.246 1.00 44.88 192 THR B N 1
ATOM 5321 C CA . THR C 2 171 ? -12.799 35.131 -16.333 1.00 42.01 192 THR B CA 1
ATOM 5322 C C . THR C 2 171 ? -13.988 35.202 -15.372 1.00 39.33 192 THR B C 1
ATOM 5323 O O . THR C 2 171 ? -15.147 35.135 -15.785 1.00 38.83 192 THR B O 1
ATOM 5327 N N . ARG C 2 172 ? -13.677 35.342 -14.086 1.00 36.72 193 ARG B N 1
ATOM 5328 C CA . ARG C 2 172 ? -14.683 35.478 -13.036 1.00 34.45 193 ARG B CA 1
ATOM 5329 C C . ARG C 2 172 ? -14.448 36.778 -12.275 1.00 32.57 193 ARG B C 1
ATOM 5330 O O . ARG C 2 172 ? -13.314 37.236 -12.168 1.00 32.19 193 ARG B O 1
ATOM 5338 N N . THR C 2 173 ? -15.517 37.379 -11.760 1.00 30.65 194 THR B N 1
ATOM 5339 C CA . THR C 2 173 ? -15.386 38.593 -10.949 1.00 29.07 194 THR B CA 1
ATOM 5340 C C . THR C 2 173 ? -15.792 38.337 -9.503 1.00 27.98 194 THR B C 1
ATOM 5341 O O . THR C 2 173 ? -16.596 37.446 -9.231 1.00 28.09 194 THR B O 1
ATOM 5345 N N . TYR C 2 174 ? -15.228 39.117 -8.583 1.00 27.01 195 TYR B N 1
ATOM 5346 C CA . TYR C 2 174 ? -15.482 38.942 -7.152 1.00 26.08 195 TYR B CA 1
ATOM 5347 C C . TYR C 2 174 ? -15.921 40.216 -6.453 1.00 24.86 195 TYR B C 1
ATOM 5348 O O . TYR C 2 174 ? -15.443 41.306 -6.771 1.00 24.39 195 TYR B O 1
ATOM 5357 N N . ASP C 2 175 ? -16.849 40.060 -5.513 1.00 23.99 196 ASP B N 1
ATOM 5358 C CA . ASP C 2 175 ? -17.133 41.074 -4.507 1.00 23.47 196 ASP B CA 1
ATOM 5359 C C . ASP C 2 175 ? -16.512 40.546 -3.227 1.00 23.15 196 ASP B C 1
ATOM 5360 O O . ASP C 2 175 ? -16.799 39.419 -2.818 1.00 23.40 196 ASP B O 1
ATOM 5365 N N . LEU C 2 176 ? -15.647 41.339 -2.600 1.00 22.40 197 LEU B N 1
ATOM 5366 C CA . LEU C 2 176 ? -14.991 40.881 -1.381 1.00 21.79 197 LEU B CA 1
ATOM 5367 C C . LEU C 2 176 ? -14.963 41.898 -0.254 1.00 21.53 197 LEU B C 1
ATOM 5368 O O . LEU C 2 176 ? -14.439 43.000 -0.409 1.00 21.63 197 LEU B O 1
ATOM 5373 N N . SER C 2 177 ? -15.544 41.513 0.879 1.00 21.20 198 SER B N 1
ATOM 5374 C CA . SER C 2 177 ? -15.659 42.398 2.035 1.00 20.65 198 SER B CA 1
ATOM 5375 C C . SER C 2 177 ? -14.667 42.067 3.148 1.00 20.58 198 SER B C 1
ATOM 5376 O O . SER C 2 177 ? -14.163 40.944 3.242 1.00 20.48 198 SER B O 1
ATOM 5379 N N . ILE C 2 178 ? -14.383 43.074 3.970 1.00 20.52 199 ILE B N 1
ATOM 5380 C CA . ILE C 2 178 ? -13.583 42.914 5.175 1.00 20.26 199 ILE B CA 1
ATOM 5381 C C . ILE C 2 178 ? -14.430 43.359 6.369 1.00 20.34 199 ILE B C 1
ATOM 5382 O O . ILE C 2 178 ? -14.821 44.526 6.469 1.00 19.90 199 ILE B O 1
ATOM 5387 N N . THR C 2 179 ? -14.732 42.407 7.247 1.00 20.66 200 THR B N 1
ATOM 5388 C CA . THR C 2 179 ? -15.460 42.672 8.481 1.00 21.22 200 THR B CA 1
ATOM 5389 C C . THR C 2 179 ? -14.474 42.663 9.632 1.00 22.10 200 THR B C 1
ATOM 5390 O O . THR C 2 179 ? -13.328 42.243 9.465 1.00 22.18 200 THR B O 1
ATOM 5394 N N . TYR C 2 180 ? -14.920 43.120 10.798 1.00 23.11 201 TYR B N 1
ATOM 5395 C CA . TYR C 2 180 ? -14.100 43.067 12.001 1.00 23.98 201 TYR B CA 1
ATOM 5396 C C . TYR C 2 180 ? -14.627 42.009 12.957 1.00 24.18 201 TYR B C 1
ATOM 5397 O O . TYR C 2 180 ? -15.723 42.146 13.503 1.00 24.07 201 TYR B O 1
ATOM 5406 N N . ASP C 2 181 ? -13.832 40.958 13.148 1.00 24.79 202 ASP B N 1
ATOM 5407 C CA . ASP C 2 181 ? -14.148 39.881 14.084 1.00 25.07 202 ASP B CA 1
ATOM 5408 C C . ASP C 2 181 ? -13.802 40.311 15.507 1.00 25.55 202 ASP B C 1
ATOM 5409 O O . ASP C 2 181 ? -12.626 40.338 15.882 1.00 25.88 202 ASP B O 1
ATOM 5414 N N . LYS C 2 182 ? -14.831 40.634 16.291 1.00 25.66 203 LYS B N 1
ATOM 5415 C CA . LYS C 2 182 ? -14.656 41.168 17.649 1.00 25.74 203 LYS B CA 1
ATOM 5416 C C . LYS C 2 182 ? -13.910 40.208 18.590 1.00 25.93 203 LYS B C 1
ATOM 5417 O O . LYS C 2 182 ? -13.216 40.642 19.516 1.00 25.93 203 LYS B O 1
ATOM 5423 N N . TYR C 2 183 ? -14.043 38.911 18.332 1.00 26.25 204 TYR B N 1
ATOM 5424 C CA . TYR C 2 183 ? -13.429 37.885 19.168 1.00 27.22 204 TYR B CA 1
ATOM 5425 C C . TYR C 2 183 ? -11.915 37.768 18.958 1.00 27.75 204 TYR B C 1
ATOM 5426 O O . TYR C 2 183 ? -11.143 37.821 19.919 1.00 28.20 204 TYR B O 1
ATOM 5435 N N . TYR C 2 184 ? -11.499 37.607 17.706 1.00 27.98 205 TYR B N 1
ATOM 5436 C CA . TYR C 2 184 ? -10.083 37.461 17.383 1.00 28.10 205 TYR B CA 1
ATOM 5437 C C . TYR C 2 184 ? -9.357 38.798 17.354 1.00 27.84 205 TYR B C 1
ATOM 5438 O O . TYR C 2 184 ? -8.122 38.841 17.365 1.00 28.05 205 TYR B O 1
ATOM 5447 N N . GLN C 2 185 ? -10.133 39.882 17.333 1.00 27.36 206 GLN B N 1
ATOM 5448 C CA . GLN C 2 185 ? -9.609 41.242 17.185 1.00 26.72 206 GLN B CA 1
ATOM 5449 C C . GLN C 2 185 ? -8.790 41.388 15.891 1.00 25.97 206 GLN B C 1
ATOM 5450 O O . GLN C 2 185 ? -7.773 42.084 15.854 1.00 26.09 206 GLN B O 1
ATOM 5456 N N . THR C 2 186 ? -9.246 40.711 14.837 1.00 24.84 207 THR B N 1
ATOM 5457 C CA . THR C 2 186 ? -8.629 40.789 13.512 1.00 24.00 207 THR B CA 1
ATOM 5458 C C . THR C 2 186 ? -9.696 40.968 12.431 1.00 23.40 207 THR B C 1
ATOM 5459 O O . THR C 2 186 ? -10.857 40.605 12.640 1.00 23.64 207 THR B O 1
ATOM 5463 N N . PRO C 2 187 ? -9.309 41.538 11.273 1.00 22.57 208 PRO B N 1
ATOM 5464 C CA . PRO C 2 187 ? -10.219 41.589 10.132 1.00 22.36 208 PRO B CA 1
ATOM 5465 C C . PRO C 2 187 ? -10.541 40.202 9.577 1.00 22.21 208 PRO B C 1
ATOM 5466 O O . PRO C 2 187 ? -9.785 39.252 9.802 1.00 22.28 208 PRO B O 1
ATOM 5470 N N . ARG C 2 188 ? -11.662 40.092 8.867 1.00 21.95 209 ARG B N 1
ATOM 5471 C CA . ARG C 2 188 ? -12.006 38.858 8.170 1.00 21.76 209 ARG B CA 1
ATOM 5472 C C . ARG C 2 188 ? -12.411 39.127 6.724 1.00 21.66 209 ARG B C 1
ATOM 5473 O O . ARG C 2 188 ? -13.191 40.041 6.454 1.00 21.73 209 ARG B O 1
ATOM 5481 N N . VAL C 2 189 ? -11.878 38.325 5.803 1.00 21.47 210 VAL B N 1
ATOM 5482 C CA . VAL C 2 189 ? -12.167 38.477 4.377 1.00 21.56 210 VAL B CA 1
ATOM 5483 C C . VAL C 2 189 ? -13.282 37.534 3.936 1.00 21.82 210 VAL B C 1
ATOM 5484 O O . VAL C 2 189 ? -13.217 36.327 4.171 1.00 21.90 210 VAL B O 1
ATOM 5488 N N . TRP C 2 190 ? -14.302 38.106 3.302 1.00 22.17 211 TRP B N 1
ATOM 5489 C CA . TRP C 2 190 ? -15.435 37.353 2.775 1.00 22.57 211 TRP B CA 1
ATOM 5490 C C . TRP C 2 190 ? -15.551 37.626 1.285 1.00 23.24 211 TRP B C 1
ATOM 5491 O O . TRP C 2 190 ? -15.588 38.784 0.868 1.00 23.59 211 TRP B O 1
ATOM 5502 N N . LEU C 2 191 ? -15.630 36.570 0.484 1.00 23.79 212 LEU B N 1
ATOM 5503 C CA . LEU C 2 191 ? -15.706 36.737 -0.966 1.00 24.47 212 LEU B CA 1
ATOM 5504 C C . LEU C 2 191 ? -16.960 36.153 -1.615 1.00 24.91 212 LEU B C 1
ATOM 5505 O O . LEU C 2 191 ? -17.469 35.117 -1.188 1.00 25.12 212 LEU B O 1
ATOM 5510 N N . THR C 2 192 ? -17.445 36.843 -2.645 1.00 25.46 213 THR B N 1
ATOM 5511 C CA . THR C 2 192 ? -18.596 36.416 -3.432 1.00 26.21 213 THR B CA 1
ATOM 5512 C C . THR C 2 192 ? -18.206 36.383 -4.912 1.00 27.06 213 THR B C 1
ATOM 5513 O O . THR C 2 192 ? -17.974 37.426 -5.528 1.00 27.38 213 THR B O 1
ATOM 5517 N N . GLY C 2 193 ? -18.126 35.178 -5.472 1.00 28.02 214 GLY B N 1
ATOM 5518 C CA . GLY C 2 193 ? -17.696 34.989 -6.858 1.00 28.97 214 GLY B CA 1
ATOM 5519 C C . GLY C 2 193 ? -18.817 35.147 -7.864 1.00 29.83 214 GLY B C 1
ATOM 5520 O O . GLY C 2 193 ? -19.991 35.002 -7.518 1.00 30.20 214 GLY B O 1
ATOM 5521 N N . TYR C 2 194 ? -18.450 35.446 -9.109 1.00 30.55 215 TYR B N 1
ATOM 5522 C CA . TYR C 2 194 ? -19.427 35.642 -10.179 1.00 31.81 215 TYR B CA 1
ATOM 5523 C C . TYR C 2 194 ? -19.025 35.013 -11.518 1.00 33.19 215 TYR B C 1
ATOM 5524 O O . TYR C 2 194 ? -17.841 34.884 -11.833 1.00 32.63 215 TYR B O 1
ATOM 5533 N N . ASP C 2 195 ? -20.047 34.652 -12.294 1.00 35.38 216 ASP B N 1
ATOM 5534 C CA . ASP C 2 195 ? -19.941 34.013 -13.606 1.00 36.80 216 ASP B CA 1
ATOM 5535 C C . ASP C 2 195 ? -19.249 34.914 -14.621 1.00 37.16 216 ASP B C 1
ATOM 5536 O O . ASP C 2 195 ? -19.082 36.111 -14.380 1.00 37.82 216 ASP B O 1
ATOM 5541 N N . GLU C 2 196 ? -18.877 34.342 -15.767 1.00 37.54 217 GLU B N 1
ATOM 5542 C CA . GLU C 2 196 ? -18.323 35.124 -16.879 1.00 37.58 217 GLU B CA 1
ATOM 5543 C C . GLU C 2 196 ? -19.345 36.130 -17.424 1.00 36.82 217 GLU B C 1
ATOM 5544 O O . GLU C 2 196 ? -18.974 37.149 -18.001 1.00 37.24 217 GLU B O 1
ATOM 5550 N N . SER C 2 197 ? -20.628 35.830 -17.229 1.00 36.32 218 SER B N 1
ATOM 5551 C CA . SER C 2 197 ? -21.712 36.754 -17.554 1.00 35.48 218 SER B CA 1
ATOM 5552 C C . SER C 2 197 ? -22.378 37.271 -16.271 1.00 34.82 218 SER B C 1
ATOM 5553 O O . SER C 2 197 ? -23.599 37.430 -16.203 1.00 34.47 218 SER B O 1
ATOM 5556 N N . ARG C 2 198 ? -21.540 37.522 -15.264 1.00 34.35 219 ARG B N 1
ATOM 5557 C CA . ARG C 2 198 ? -21.921 38.142 -13.987 1.00 34.13 219 ARG B CA 1
ATOM 5558 C C . ARG C 2 198 ? -23.171 37.561 -13.316 1.00 34.23 219 ARG B C 1
ATOM 5559 O O . ARG C 2 198 ? -24.087 38.293 -12.925 1.00 34.38 219 ARG B O 1
ATOM 5567 N N . MET C 2 199 ? -23.195 36.236 -13.196 1.00 33.84 220 MET B N 1
ATOM 5568 C CA . MET C 2 199 ? -24.201 35.534 -12.409 1.00 33.37 220 MET B CA 1
ATOM 5569 C C . MET C 2 199 ? -23.523 34.917 -11.192 1.00 34.07 220 MET B C 1
ATOM 5570 O O . MET C 2 199 ? -22.372 34.494 -11.263 1.00 33.99 220 MET B O 1
ATOM 5575 N N . LEU C 2 200 ? -24.240 34.869 -10.075 1.00 34.98 221 LEU B N 1
ATOM 5576 C CA . LEU C 2 200 ? -23.669 34.420 -8.809 1.00 35.88 221 LEU B CA 1
ATOM 5577 C C . LEU C 2 200 ? -23.127 32.990 -8.890 1.00 36.41 221 LEU B C 1
ATOM 5578 O O . LEU C 2 200 ? -23.858 32.061 -9.234 1.00 36.74 221 LEU B O 1
ATOM 5583 N N . LEU C 2 201 ? -21.835 32.835 -8.602 1.00 37.36 222 LEU B N 1
ATOM 5584 C CA . LEU C 2 201 ? -21.197 31.520 -8.511 1.00 38.72 222 LEU B CA 1
ATOM 5585 C C . LEU C 2 201 ? -21.594 30.813 -7.228 1.00 40.32 222 LEU B C 1
ATOM 5586 O O . LEU C 2 201 ? -21.855 31.460 -6.217 1.00 41.73 222 LEU B O 1
ATOM 5591 N N . GLN C 2 202 ? -21.621 29.485 -7.261 1.00 42.08 223 GLN B N 1
ATOM 5592 C CA . GLN C 2 202 ? -21.877 28.715 -6.051 1.00 43.53 223 GLN B CA 1
ATOM 5593 C C . GLN C 2 202 ? -20.639 28.719 -5.162 1.00 43.61 223 GLN B C 1
ATOM 5594 O O . GLN C 2 202 ? -19.538 28.428 -5.635 1.00 43.82 223 GLN B O 1
ATOM 5600 N N . PRO C 2 203 ? -20.817 29.071 -3.873 1.00 43.79 224 PRO B N 1
ATOM 5601 C CA . PRO C 2 203 ? -19.747 29.229 -2.885 1.00 44.01 224 PRO B CA 1
ATOM 5602 C C . PRO C 2 203 ? -18.605 28.203 -2.922 1.00 44.72 224 PRO B C 1
ATOM 5603 O O . PRO C 2 203 ? -17.458 28.582 -2.687 1.00 45.11 224 PRO B O 1
ATOM 5607 N N . GLU C 2 204 ? -18.897 26.936 -3.219 1.00 46.04 225 GLU B N 1
ATOM 5608 C CA . GLU C 2 204 ? -17.841 25.907 -3.248 1.00 47.55 225 GLU B CA 1
ATOM 5609 C C . GLU C 2 204 ? -16.938 25.972 -4.488 1.00 46.74 225 GLU B C 1
ATOM 5610 O O . GLU C 2 204 ? -15.851 25.388 -4.499 1.00 46.94 225 GLU B O 1
ATOM 5616 N N . LEU C 2 205 ? -17.389 26.685 -5.519 1.00 45.21 226 LEU B N 1
ATOM 5617 C CA . LEU C 2 205 ? -16.587 26.900 -6.726 1.00 44.26 226 LEU B CA 1
ATOM 5618 C C . LEU C 2 205 ? -15.475 27.931 -6.509 1.00 43.93 226 LEU B C 1
ATOM 5619 O O . LEU C 2 205 ? -14.504 27.985 -7.267 1.00 43.27 226 LEU B O 1
ATOM 5624 N N . VAL C 2 206 ? -15.630 28.741 -5.467 1.00 44.04 227 VAL B N 1
ATOM 5625 C CA . VAL C 2 206 ? -14.648 29.755 -5.097 1.00 43.78 227 VAL B CA 1
ATOM 5626 C C . VAL C 2 206 ? -13.363 29.106 -4.588 1.00 45.11 227 VAL B C 1
ATOM 5627 O O . VAL C 2 206 ? -12.277 29.669 -4.735 1.00 46.10 227 VAL B O 1
ATOM 5631 N N . MET C 2 207 ? -13.495 27.912 -4.012 1.00 46.40 228 MET B N 1
ATOM 5632 C CA . MET C 2 207 ? -12.351 27.135 -3.528 1.00 47.53 228 MET B CA 1
ATOM 5633 C C . MET C 2 207 ? -11.306 26.895 -4.615 1.00 46.54 228 MET B C 1
ATOM 5634 O O . MET C 2 207 ? -10.142 26.617 -4.320 1.00 47.11 228 MET B O 1
ATOM 5639 N N . GLU C 2 208 ? -11.733 27.010 -5.870 1.00 44.99 229 GLU B N 1
ATOM 5640 C CA . GLU C 2 208 ? -10.840 26.881 -7.015 1.00 44.57 229 GLU B CA 1
ATOM 5641 C C . GLU C 2 208 ? -9.917 28.094 -7.164 1.00 44.61 229 GLU B C 1
ATOM 5642 O O . GLU C 2 208 ? -8.873 28.009 -7.815 1.00 43.75 229 GLU B O 1
ATOM 5648 N N . ASP C 2 209 ? -10.315 29.214 -6.561 1.00 45.01 230 ASP B N 1
ATOM 5649 C CA . ASP C 2 209 ? -9.532 30.450 -6.581 1.00 45.48 230 ASP B CA 1
ATOM 5650 C C . ASP C 2 209 ? -8.773 30.667 -5.274 1.00 46.71 230 ASP B C 1
ATOM 5651 O O . ASP C 2 209 ? -8.017 31.636 -5.131 1.00 46.86 230 ASP B O 1
ATOM 5656 N N . VAL C 2 210 ? -8.993 29.758 -4.326 1.00 48.27 231 VAL B N 1
ATOM 5657 C CA . VAL C 2 210 ? -8.187 29.670 -3.113 1.00 49.90 231 VAL B CA 1
ATOM 5658 C C . VAL C 2 210 ? -6.947 28.839 -3.433 1.00 51.78 231 VAL B C 1
ATOM 5659 O O . VAL C 2 210 ? -7.045 27.792 -4.078 1.00 51.88 231 VAL B O 1
ATOM 5663 N N . SER C 2 211 ? -5.786 29.315 -2.991 1.00 54.79 232 SER B N 1
ATOM 5664 C CA . SER C 2 211 ? -4.529 28.602 -3.200 1.00 58.55 232 SER B CA 1
ATOM 5665 C C . SER C 2 211 ? -4.496 27.295 -2.412 1.00 61.06 232 SER B C 1
ATOM 5666 O O . SER C 2 211 ? -4.775 27.270 -1.211 1.00 61.26 232 SER B O 1
ATOM 5669 N N . GLN C 2 212 ? -4.161 26.212 -3.106 1.00 65.55 233 GLN B N 1
ATOM 5670 C CA . GLN C 2 212 ? -4.047 24.891 -2.490 1.00 70.74 233 GLN B CA 1
ATOM 5671 C C . GLN C 2 212 ? -2.695 24.698 -1.790 1.00 74.05 233 GLN B C 1
ATOM 5672 O O . GLN C 2 212 ? -2.359 23.592 -1.361 1.00 75.81 233 GLN B O 1
ATOM 5678 N N . ASP C 2 213 ? -1.937 25.788 -1.671 1.00 76.76 234 ASP B N 1
ATOM 5679 C CA . ASP C 2 213 ? -0.621 25.784 -1.034 1.00 79.10 234 ASP B CA 1
ATOM 5680 C C . ASP C 2 213 ? -0.721 25.617 0.482 1.00 80.22 234 ASP B C 1
ATOM 5681 O O . ASP C 2 213 ? -1.619 26.166 1.124 1.00 81.95 234 ASP B O 1
ATOM 5686 N N . THR C 2 218 ? -7.109 27.665 5.918 1.00 38.51 239 THR B N 1
ATOM 5687 C CA . THR C 2 218 ? -8.379 26.957 5.744 1.00 38.74 239 THR B CA 1
ATOM 5688 C C . THR C 2 218 ? -9.554 27.912 5.512 1.00 37.70 239 THR B C 1
ATOM 5689 O O . THR C 2 218 ? -9.775 28.849 6.282 1.00 36.72 239 THR B O 1
ATOM 5693 N N . VAL C 2 219 ? -10.299 27.645 4.443 1.00 37.22 240 VAL B N 1
ATOM 5694 C CA . VAL C 2 219 ? -11.443 28.454 4.029 1.00 36.79 240 VAL B CA 1
ATOM 5695 C C . VAL C 2 219 ? -12.730 27.668 4.272 1.00 36.46 240 VAL B C 1
ATOM 5696 O O . VAL C 2 219 ? -12.749 26.441 4.149 1.00 37.04 240 VAL B O 1
ATOM 5700 N N . THR C 2 220 ? -13.803 28.380 4.610 1.00 35.25 241 THR B N 1
ATOM 5701 C CA . THR C 2 220 ? -15.060 27.747 4.990 1.00 34.48 241 THR B CA 1
ATOM 5702 C C . THR C 2 220 ? -16.278 28.588 4.584 1.00 33.80 241 THR B C 1
ATOM 5703 O O . THR C 2 220 ? -16.185 29.809 4.460 1.00 34.30 241 THR B O 1
ATOM 5707 N N . ILE C 2 221 ? -17.411 27.925 4.373 1.00 32.88 242 ILE B N 1
ATOM 5708 C CA . ILE C 2 221 ? -18.653 28.599 3.988 1.00 32.22 242 ILE B CA 1
ATOM 5709 C C . ILE C 2 221 ? -19.449 28.958 5.240 1.00 32.19 242 ILE B C 1
ATOM 5710 O O . ILE C 2 221 ? -19.629 28.115 6.120 1.00 32.43 242 ILE B O 1
ATOM 5715 N N . GLU C 2 222 ? -19.914 30.204 5.318 1.00 32.20 243 GLU B N 1
ATOM 5716 C CA . GLU C 2 222 ? -20.724 30.679 6.450 1.00 32.60 243 GLU B CA 1
ATOM 5717 C C . GLU C 2 222 ? -21.581 31.896 6.109 1.00 32.03 243 GLU B C 1
ATOM 5718 O O . GLU C 2 222 ? -21.451 32.472 5.030 1.00 32.02 243 GLU B O 1
ATOM 5724 N N . ASP C 2 223 ? -22.460 32.270 7.039 1.00 31.60 244 ASP B N 1
ATOM 5725 C CA . ASP C 2 223 ? -23.293 33.462 6.909 1.00 31.11 244 ASP B CA 1
ATOM 5726 C C . ASP C 2 223 ? -22.455 34.703 7.185 1.00 30.68 244 ASP B C 1
ATOM 5727 O O . ASP C 2 223 ? -21.605 34.697 8.077 1.00 30.82 244 ASP B O 1
ATOM 5732 N N . HIS C 2 224 ? -22.702 35.760 6.415 1.00 29.81 245 HIS B N 1
ATOM 5733 C CA . HIS C 2 224 ? -22.042 37.049 6.603 1.00 28.66 245 HIS B CA 1
ATOM 5734 C C . HIS C 2 224 ? -22.662 37.768 7.800 1.00 28.70 245 HIS B C 1
ATOM 5735 O O . HIS C 2 224 ? -23.885 37.732 7.974 1.00 28.88 245 HIS B O 1
ATOM 5742 N N . PRO C 2 225 ? -21.829 38.430 8.628 1.00 28.48 246 PRO B N 1
ATOM 5743 C CA . PRO C 2 225 ? -22.339 39.096 9.829 1.00 28.31 246 PRO B CA 1
ATOM 5744 C C . PRO C 2 225 ? -23.164 40.349 9.537 1.00 28.58 246 PRO B C 1
ATOM 5745 O O . PRO C 2 225 ? -23.753 40.919 10.457 1.00 28.72 246 PRO B O 1
ATOM 5749 N N . HIS C 2 226 ? -23.210 40.763 8.270 1.00 28.91 247 HIS B N 1
ATOM 5750 C CA . HIS C 2 226 ? -23.873 42.006 7.873 1.00 29.11 247 HIS B CA 1
ATOM 5751 C C . HIS C 2 226 ? -24.792 41.859 6.659 1.00 29.80 247 HIS B C 1
ATOM 5752 O O . HIS C 2 226 ? -25.589 42.755 6.371 1.00 29.91 247 HIS B O 1
ATOM 5759 N N . LEU C 2 227 ? -24.678 40.735 5.954 1.00 30.78 248 LEU B N 1
ATOM 5760 C CA . LEU C 2 227 ? -25.384 40.531 4.681 1.00 31.57 248 LEU B CA 1
ATOM 5761 C C . LEU C 2 227 ? -26.166 39.207 4.629 1.00 31.97 248 LEU B C 1
ATOM 5762 O O . LEU C 2 227 ? -25.969 38.337 5.483 1.00 32.08 248 LEU B O 1
ATOM 5767 N N . PRO C 2 228 ? -27.070 39.060 3.637 1.00 32.30 249 PRO B N 1
ATOM 5768 C CA . PRO C 2 228 ? -27.741 37.775 3.413 1.00 32.42 249 PRO B CA 1
ATOM 5769 C C . PRO C 2 228 ? -26.883 36.795 2.618 1.00 32.36 249 PRO B C 1
ATOM 5770 O O . PRO C 2 228 ? -25.933 37.203 1.947 1.00 31.95 249 PRO B O 1
ATOM 5774 N N . GLY C 2 229 ? -27.226 35.512 2.703 1.00 32.87 250 GLY B N 1
ATOM 5775 C CA . GLY C 2 229 ? -26.602 34.475 1.880 1.00 33.90 250 GLY B CA 1
ATOM 5776 C C . GLY C 2 229 ? -25.317 33.900 2.436 1.00 34.68 250 GLY B C 1
ATOM 5777 O O . GLY C 2 229 ? -24.750 34.437 3.392 1.00 35.86 250 GLY B O 1
ATOM 5778 N N . LYS C 2 230 ? -24.854 32.809 1.827 1.00 34.42 251 LYS B N 1
ATOM 5779 C CA . LYS C 2 230 ? -23.666 32.098 2.305 1.00 34.65 251 LYS B CA 1
ATOM 5780 C C . LYS C 2 230 ? -22.414 32.485 1.513 1.00 34.25 251 LYS B C 1
ATOM 5781 O O . LYS C 2 230 ? -22.399 32.429 0.284 1.00 34.39 251 LYS B O 1
ATOM 5787 N N . HIS C 2 231 ? -21.368 32.878 2.233 1.00 33.84 252 HIS B N 1
ATOM 5788 C CA . HIS C 2 231 ? -20.139 33.359 1.616 1.00 33.38 252 HIS B CA 1
ATOM 5789 C C . HIS C 2 231 ? -18.963 32.477 1.975 1.00 32.93 252 HIS B C 1
ATOM 5790 O O . HIS C 2 231 ? -18.864 31.990 3.100 1.00 33.20 252 HIS B O 1
ATOM 5797 N N . ALA C 2 232 ? -18.074 32.268 1.011 1.00 32.54 253 ALA B N 1
ATOM 5798 C CA . ALA C 2 232 ? -16.801 31.623 1.285 1.00 32.32 253 ALA B CA 1
ATOM 5799 C C . ALA C 2 232 ? -15.954 32.619 2.066 1.00 32.18 253 ALA B C 1
ATOM 5800 O O . ALA C 2 232 ? -16.020 33.822 1.809 1.00 32.71 253 ALA B O 1
ATOM 5802 N N . SER C 2 233 ? -15.180 32.127 3.029 1.00 31.69 254 SER B N 1
ATOM 5803 C CA . SER C 2 233 ? -14.407 33.008 3.896 1.00 31.79 254 SER B CA 1
ATOM 5804 C C . SER C 2 233 ? -13.161 32.354 4.484 1.00 32.71 254 SER B C 1
ATOM 5805 O O . SER C 2 233 ? -13.200 31.214 4.949 1.00 33.41 254 SER B O 1
ATOM 5808 N N . VAL C 2 234 ? -12.060 33.099 4.467 1.00 33.37 255 VAL B N 1
ATOM 5809 C CA . VAL C 2 234 ? -10.821 32.685 5.114 1.00 33.90 255 VAL B CA 1
ATOM 5810 C C . VAL C 2 234 ? -10.979 32.889 6.618 1.00 34.34 255 VAL B C 1
ATOM 5811 O O . VAL C 2 234 ? -11.228 34.008 7.071 1.00 34.53 255 VAL B O 1
ATOM 5815 N N . HIS C 2 235 ? -10.849 31.808 7.383 1.00 35.01 256 HIS B N 1
ATOM 5816 C CA . HIS C 2 235 ? -11.041 31.872 8.829 1.00 35.86 256 HIS B CA 1
ATOM 5817 C C . HIS C 2 235 ? -9.900 32.631 9.513 1.00 36.40 256 HIS B C 1
ATOM 5818 O O . HIS C 2 235 ? -8.730 32.390 9.214 1.00 37.22 256 HIS B O 1
ATOM 5825 N N . PRO C 2 236 ? -10.242 33.559 10.429 1.00 36.46 257 PRO B N 1
ATOM 5826 C CA . PRO C 2 236 ? -9.253 34.487 10.977 1.00 36.76 257 PRO B CA 1
ATOM 5827 C C . PRO C 2 236 ? -8.399 33.980 12.136 1.00 37.42 257 PRO B C 1
ATOM 5828 O O . PRO C 2 236 ? -7.476 34.678 12.555 1.00 37.48 257 PRO B O 1
ATOM 5832 N N . CYS C 2 237 ? -8.689 32.786 12.644 1.00 39.06 258 CYS B N 1
ATOM 5833 C CA . CYS C 2 237 ? -8.040 32.298 13.869 1.00 40.53 258 CYS B CA 1
ATOM 5834 C C . CYS C 2 237 ? -6.512 32.335 13.812 1.00 40.84 258 CYS B C 1
ATOM 5835 O O . CYS C 2 237 ? -5.854 32.477 14.844 1.00 41.30 258 CYS B O 1
ATOM 5838 N N . ARG C 2 238 ? -5.958 32.229 12.607 1.00 41.21 259 ARG B N 1
ATOM 5839 C CA . ARG C 2 238 ? -4.507 32.240 12.428 1.00 41.74 259 ARG B CA 1
ATOM 5840 C C . ARG C 2 238 ? -3.922 33.602 12.030 1.00 39.99 259 ARG B C 1
ATOM 5841 O O . ARG C 2 238 ? -2.700 33.760 11.986 1.00 39.16 259 ARG B O 1
ATOM 5849 N N . HIS C 2 239 ? -4.792 34.577 11.763 1.00 38.16 260 HIS B N 1
ATOM 5850 C CA . HIS C 2 239 ? -4.366 35.896 11.288 1.00 36.38 260 HIS B CA 1
ATOM 5851 C C . HIS C 2 239 ? -3.489 36.637 12.290 1.00 36.43 260 HIS B C 1
ATOM 5852 O O . HIS C 2 239 ? -2.544 37.330 11.899 1.00 36.63 260 HIS B O 1
ATOM 5859 N N . GLY C 2 240 ? -3.811 36.494 13.576 1.00 35.90 261 GLY B N 1
ATOM 5860 C CA . GLY C 2 240 ? -3.031 37.113 14.647 1.00 34.89 261 GLY B CA 1
ATOM 5861 C C . GLY C 2 240 ? -1.572 36.701 14.596 1.00 34.53 261 GLY B C 1
ATOM 5862 O O . GLY C 2 240 ? -0.682 37.555 14.534 1.00 34.23 261 GLY B O 1
ATOM 5863 N N . ALA C 2 241 ? -1.341 35.386 14.611 1.00 34.05 262 ALA B N 1
ATOM 5864 C CA . ALA C 2 241 ? -0.001 34.803 14.513 1.00 33.03 262 ALA B CA 1
ATOM 5865 C C . ALA C 2 241 ? 0.711 35.247 13.240 1.00 32.69 262 ALA B C 1
ATOM 5866 O O . ALA C 2 241 ? 1.891 35.598 13.273 1.00 32.31 262 ALA B O 1
ATOM 5868 N N . VAL C 2 242 ? -0.026 35.232 12.130 1.00 32.80 263 VAL B N 1
ATOM 5869 C CA . VAL C 2 242 ? 0.472 35.671 10.825 1.00 32.89 263 VAL B CA 1
ATOM 5870 C C . VAL C 2 242 ? 0.960 37.118 10.874 1.00 33.14 263 VAL B C 1
ATOM 5871 O O . VAL C 2 242 ? 2.074 37.420 10.443 1.00 32.71 263 VAL B O 1
ATOM 5875 N N . MET C 2 243 ? 0.118 37.999 11.410 1.00 33.90 264 MET B N 1
ATOM 5876 C CA . MET C 2 243 ? 0.436 39.417 11.533 1.00 34.45 264 MET B CA 1
ATOM 5877 C C . MET C 2 243 ? 1.627 39.663 12.457 1.00 35.07 264 MET B C 1
ATOM 5878 O O . MET C 2 243 ? 2.413 40.580 12.220 1.00 34.44 264 MET B O 1
ATOM 5883 N N . LYS C 2 244 ? 1.756 38.839 13.497 1.00 36.48 265 LYS B N 1
ATOM 5884 C CA . LYS C 2 244 ? 2.872 38.942 14.439 1.00 38.16 265 LYS B CA 1
ATOM 5885 C C . LYS C 2 244 ? 4.195 38.622 13.755 1.00 38.11 265 LYS B C 1
ATOM 5886 O O . LYS C 2 244 ? 5.213 39.256 14.041 1.00 37.88 265 LYS B O 1
ATOM 5892 N N . LYS C 2 245 ? 4.169 37.636 12.858 1.00 38.29 266 LYS B N 1
ATOM 5893 C CA . LYS C 2 245 ? 5.348 37.251 12.086 1.00 38.44 266 LYS B CA 1
ATOM 5894 C C . LYS C 2 245 ? 5.774 38.373 11.141 1.00 38.08 266 LYS B C 1
ATOM 5895 O O . LYS C 2 245 ? 6.948 38.740 11.103 1.00 38.40 266 LYS B O 1
ATOM 5901 N N . ILE C 2 246 ? 4.810 38.921 10.402 1.00 37.80 267 ILE B N 1
ATOM 5902 C CA . ILE C 2 246 ? 5.050 40.016 9.454 1.00 37.33 267 ILE B CA 1
ATOM 5903 C C . ILE C 2 246 ? 5.559 41.281 10.152 1.00 37.99 267 ILE B C 1
ATOM 5904 O O . ILE C 2 246 ? 6.437 41.971 9.623 1.00 37.56 267 ILE B O 1
ATOM 5909 N N . ILE C 2 247 ? 5.013 41.575 11.334 1.00 38.84 268 ILE B N 1
ATOM 5910 C CA . ILE C 2 247 ? 5.500 42.690 12.155 1.00 40.25 268 ILE B CA 1
ATOM 5911 C C . ILE C 2 247 ? 6.958 42.451 12.550 1.00 41.18 268 ILE B C 1
ATOM 5912 O O . ILE C 2 247 ? 7.815 43.305 12.305 1.00 41.32 268 ILE B O 1
ATOM 5917 N N . ASP C 2 248 ? 7.230 41.285 13.138 1.00 42.32 269 ASP B N 1
ATOM 5918 C CA . ASP C 2 248 ? 8.588 40.893 13.522 1.00 43.47 269 ASP B CA 1
ATOM 5919 C C . ASP C 2 248 ? 9.584 41.105 12.388 1.00 43.52 269 ASP B C 1
ATOM 5920 O O . ASP C 2 248 ? 10.615 41.752 12.581 1.00 44.31 269 ASP B O 1
ATOM 5925 N N . VAL C 2 249 ? 9.256 40.575 11.210 1.00 42.99 270 VAL B N 1
ATOM 5926 C CA . VAL C 2 249 ? 10.132 40.644 10.038 1.00 42.75 270 VAL B CA 1
ATOM 5927 C C . VAL C 2 249 ? 10.436 42.091 9.643 1.00 43.83 270 VAL B C 1
ATOM 5928 O O . VAL C 2 249 ? 11.591 42.437 9.374 1.00 43.25 270 VAL B O 1
ATOM 5932 N N . LEU C 2 250 ? 9.405 42.933 9.626 1.00 45.27 271 LEU B N 1
ATOM 5933 C CA . LEU C 2 250 ? 9.575 44.331 9.240 1.00 47.45 271 LEU B CA 1
ATOM 5934 C C . LEU C 2 250 ? 10.342 45.144 10.280 1.00 49.61 271 LEU B C 1
ATOM 5935 O O . LEU C 2 250 ? 11.120 46.025 9.915 1.00 50.75 271 LEU B O 1
ATOM 5940 N N . MET C 2 251 ? 10.125 44.846 11.562 1.00 52.25 272 MET B N 1
ATOM 5941 C CA . MET C 2 251 ? 10.757 45.593 12.659 1.00 53.83 272 MET B CA 1
ATOM 5942 C C . MET C 2 251 ? 12.280 45.604 12.581 1.00 53.83 272 MET B C 1
ATOM 5943 O O . MET C 2 251 ? 12.899 46.663 12.707 1.00 53.96 272 MET B O 1
ATOM 5948 N N . SER C 2 252 ? 12.872 44.430 12.362 1.00 53.77 273 SER B N 1
ATOM 5949 C CA . SER C 2 252 ? 14.329 44.299 12.276 1.00 53.26 273 SER B CA 1
ATOM 5950 C C . SER C 2 252 ? 14.899 44.880 10.980 1.00 52.16 273 SER B C 1
ATOM 5951 O O . SER C 2 252 ? 16.017 45.395 10.976 1.00 52.53 273 SER B O 1
ATOM 5954 N N . ARG C 2 253 ? 14.125 44.812 9.897 1.00 51.66 274 ARG B N 1
ATOM 5955 C CA . ARG C 2 253 ? 14.490 45.458 8.630 1.00 52.40 274 ARG B CA 1
ATOM 5956 C C . ARG C 2 253 ? 14.602 46.980 8.765 1.00 53.69 274 ARG B C 1
ATOM 5957 O O . ARG C 2 253 ? 15.165 47.643 7.893 1.00 53.97 274 ARG B O 1
ATOM 5965 N N . GLY C 2 254 ? 14.060 47.522 9.855 1.00 54.76 275 GLY B N 1
ATOM 5966 C CA . GLY C 2 254 ? 14.093 48.960 10.113 1.00 57.21 275 GLY B CA 1
ATOM 5967 C C . GLY C 2 254 ? 12.740 49.630 9.959 1.00 59.32 275 GLY B C 1
ATOM 5968 O O . GLY C 2 254 ? 12.530 50.740 10.451 1.00 59.99 275 GLY B O 1
ATOM 5969 N N . VAL C 2 255 ? 11.826 48.956 9.266 1.00 61.18 276 VAL B N 1
ATOM 5970 C CA . VAL C 2 255 ? 10.467 49.454 9.074 1.00 62.32 276 VAL B CA 1
ATOM 5971 C C . VAL C 2 255 ? 9.649 49.220 10.345 1.00 63.00 276 VAL B C 1
ATOM 5972 O O . VAL C 2 255 ? 9.500 48.086 10.804 1.00 63.66 276 VAL B O 1
ATOM 5976 N N . GLU C 2 256 ? 9.134 50.300 10.919 1.00 62.92 277 GLU B N 1
ATOM 5977 C CA . GLU C 2 256 ? 8.268 50.191 12.086 1.00 63.26 277 GLU B CA 1
ATOM 5978 C C . GLU C 2 256 ? 6.850 50.596 11.700 1.00 61.25 277 GLU B C 1
ATOM 5979 O O . GLU C 2 256 ? 6.528 51.787 11.669 1.00 60.98 277 GLU B O 1
ATOM 5985 N N . PRO C 2 257 ? 6.001 49.601 11.382 1.00 59.10 278 PRO B N 1
ATOM 5986 C CA . PRO C 2 257 ? 4.653 49.899 10.917 1.00 56.42 278 PRO B CA 1
ATOM 5987 C C . PRO C 2 257 ? 3.702 50.184 12.072 1.00 53.71 278 PRO B C 1
ATOM 5988 O O . PRO C 2 257 ? 3.747 49.508 13.102 1.00 52.59 278 PRO B O 1
ATOM 5992 N N . GLU C 2 258 ? 2.862 51.197 11.896 1.00 51.50 279 GLU B N 1
ATOM 5993 C CA . GLU C 2 258 ? 1.831 51.515 12.873 1.00 49.47 279 GLU B CA 1
ATOM 5994 C C . GLU C 2 258 ? 0.478 50.946 12.445 1.00 45.88 279 GLU B C 1
ATOM 5995 O O . GLU C 2 258 ? 0.286 50.587 11.282 1.00 45.05 279 GLU B O 1
ATOM 6001 N N . VAL C 2 259 ? -0.448 50.869 13.398 1.00 42.41 280 VAL B N 1
ATOM 6002 C CA . VAL C 2 259 ? -1.722 50.164 13.225 1.00 38.90 280 VAL B CA 1
ATOM 6003 C C . VAL C 2 259 ? -2.598 50.735 12.111 1.00 37.43 280 VAL B C 1
ATOM 6004 O O . VAL C 2 259 ? -3.495 50.054 11.617 1.00 37.61 280 VAL B O 1
ATOM 6008 N N . ASP C 2 260 ? -2.333 51.973 11.706 1.00 35.94 281 ASP B N 1
ATOM 6009 C CA . ASP C 2 260 ? -3.103 52.596 10.632 1.00 35.02 281 ASP B CA 1
ATOM 6010 C C . ASP C 2 260 ? -2.783 51.983 9.266 1.00 33.15 281 ASP B C 1
ATOM 6011 O O . ASP C 2 260 ? -3.296 52.438 8.243 1.00 32.96 281 ASP B O 1
ATOM 6016 N N . LYS C 2 261 ? -1.939 50.952 9.265 1.00 31.01 282 LYS B N 1
ATOM 6017 C CA . LYS C 2 261 ? -1.516 50.278 8.035 1.00 29.23 282 LYS B CA 1
ATOM 6018 C C . LYS C 2 261 ? -1.807 48.778 8.052 1.00 28.09 282 LYS B C 1
ATOM 6019 O O . LYS C 2 261 ? -1.484 48.069 7.094 1.00 28.07 282 LYS B O 1
ATOM 6025 N N . TYR C 2 262 ? -2.421 48.309 9.138 1.00 26.76 283 TYR B N 1
ATOM 6026 C CA . TYR C 2 262 ? -2.761 46.897 9.328 1.00 25.75 283 TYR B CA 1
ATOM 6027 C C . TYR C 2 262 ? -3.319 46.259 8.054 1.00 25.71 283 TYR B C 1
ATOM 6028 O O . TYR C 2 262 ? -2.822 45.230 7.601 1.00 25.85 283 TYR B O 1
ATOM 6037 N N . LEU C 2 263 ? -4.337 46.887 7.473 1.00 25.76 284 LEU B N 1
ATOM 6038 C CA . LEU C 2 263 ? -5.042 46.321 6.321 1.00 25.73 284 LEU B CA 1
ATOM 6039 C C . LEU C 2 263 ? -4.184 46.156 5.060 1.00 26.21 284 LEU B C 1
ATOM 6040 O O . LEU C 2 263 ? -4.387 45.213 4.291 1.00 26.14 284 LEU B O 1
ATOM 6045 N N . PHE C 2 264 ? -3.238 47.075 4.857 1.00 26.49 285 PHE B N 1
ATOM 6046 C CA . PHE C 2 264 ? -2.298 46.997 3.736 1.00 26.53 285 PHE B CA 1
ATOM 6047 C C . PHE C 2 264 ? -1.380 45.786 3.868 1.00 26.91 285 PHE B C 1
ATOM 6048 O O . PHE C 2 264 ? -1.074 45.115 2.877 1.00 26.87 285 PHE B O 1
ATOM 6056 N N . LEU C 2 265 ? -0.948 45.515 5.098 1.00 27.19 286 LEU B N 1
ATOM 6057 C CA . LEU C 2 265 ? -0.175 44.318 5.403 1.00 27.26 286 LEU B CA 1
ATOM 6058 C C . LEU C 2 265 ? -1.078 43.099 5.285 1.00 27.53 286 LEU B C 1
ATOM 6059 O O . LEU C 2 265 ? -0.740 42.134 4.605 1.00 28.05 286 LEU B O 1
ATOM 6064 N N . PHE C 2 266 ? -2.238 43.169 5.931 1.00 27.79 287 PHE B N 1
ATOM 6065 C CA . PHE C 2 266 ? -3.225 42.092 5.918 1.00 28.15 287 PHE B CA 1
ATOM 6066 C C . PHE C 2 266 ? -3.572 41.623 4.504 1.00 29.30 287 PHE B C 1
ATOM 6067 O O . PHE C 2 266 ? -3.676 40.420 4.247 1.00 28.84 287 PHE B O 1
ATOM 6075 N N . LEU C 2 267 ? -3.740 42.576 3.592 1.00 31.13 288 LEU B N 1
ATOM 6076 C CA . LEU C 2 267 ? -4.141 42.253 2.230 1.00 32.75 288 LEU B CA 1
ATOM 6077 C C . LEU C 2 267 ? -2.989 41.729 1.375 1.00 34.13 288 LEU B C 1
ATOM 6078 O O . LEU C 2 267 ? -3.220 40.953 0.445 1.00 34.55 288 LEU B O 1
ATOM 6083 N N . LYS C 2 268 ? -1.759 42.142 1.688 1.00 35.58 289 LYS B N 1
ATOM 6084 C CA . LYS C 2 268 ? -0.593 41.606 0.978 1.00 36.76 289 LYS B CA 1
ATOM 6085 C C . LYS C 2 268 ? -0.411 40.123 1.300 1.00 36.21 289 LYS B C 1
ATOM 6086 O O . LYS C 2 268 ? -0.104 39.330 0.411 1.00 36.08 289 LYS B O 1
ATOM 6092 N N . PHE C 2 269 ? -0.628 39.757 2.564 1.00 35.87 290 PHE B N 1
ATOM 6093 C CA . PHE C 2 269 ? -0.588 38.358 2.983 1.00 36.03 290 PHE B CA 1
ATOM 6094 C C . PHE C 2 269 ? -1.728 37.559 2.356 1.00 35.62 290 PHE B C 1
ATOM 6095 O O . PHE C 2 269 ? -1.542 36.408 1.963 1.00 35.52 290 PHE B O 1
ATOM 6103 N N . MET C 2 270 ? -2.903 38.176 2.272 1.00 35.46 291 MET B N 1
ATOM 6104 C CA . MET C 2 270 ? -4.077 37.525 1.699 1.00 35.23 291 MET B CA 1
ATOM 6105 C C . MET C 2 270 ? -3.907 37.190 0.216 1.00 34.71 291 MET B C 1
ATOM 6106 O O . MET C 2 270 ? -4.549 36.267 -0.292 1.00 34.13 291 MET B O 1
ATOM 6111 N N . ALA C 2 271 ? -3.030 37.934 -0.459 1.00 34.22 292 ALA B N 1
ATOM 6112 C CA . ALA C 2 271 ? -2.723 37.708 -1.872 1.00 34.04 292 ALA B CA 1
ATOM 6113 C C . ALA C 2 271 ? -2.138 36.322 -2.127 1.00 34.30 292 ALA B C 1
ATOM 6114 O O . ALA C 2 271 ? -2.307 35.769 -3.210 1.00 34.63 292 ALA B O 1
ATOM 6116 N N . SER C 2 272 ? -1.454 35.767 -1.129 1.00 34.52 293 SER B N 1
ATOM 6117 C CA . SER C 2 272 ? -0.922 34.409 -1.225 1.00 34.55 293 SER B CA 1
ATOM 6118 C C . SER C 2 272 ? -2.025 33.356 -1.066 1.00 34.93 293 SER B C 1
ATOM 6119 O O . SER C 2 272 ? -1.868 32.220 -1.514 1.00 35.81 293 SER B O 1
ATOM 6122 N N . VAL C 2 273 ? -3.133 33.742 -0.433 1.00 34.51 294 VAL B N 1
ATOM 6123 C CA . VAL C 2 273 ? -4.284 32.851 -0.246 1.00 33.92 294 VAL B CA 1
ATOM 6124 C C . VAL C 2 273 ? -5.217 32.895 -1.465 1.00 33.80 294 VAL B C 1
ATOM 6125 O O . VAL C 2 273 ? -5.766 31.868 -1.872 1.00 34.01 294 VAL B O 1
ATOM 6129 N N . ILE C 2 274 ? -5.384 34.083 -2.045 1.00 33.19 295 ILE B N 1
ATOM 6130 C CA . ILE C 2 274 ? -6.171 34.247 -3.274 1.00 32.74 295 ILE B CA 1
ATOM 6131 C C . ILE C 2 274 ? -5.372 34.988 -4.357 1.00 32.87 295 ILE B C 1
ATOM 6132 O O . ILE C 2 274 ? -5.657 36.149 -4.655 1.00 33.08 295 ILE B O 1
ATOM 6137 N N . PRO C 2 275 ? -4.366 34.315 -4.954 1.00 33.14 296 PRO B N 1
ATOM 6138 C CA . PRO C 2 275 ? -3.431 35.000 -5.862 1.00 32.74 296 PRO B CA 1
ATOM 6139 C C . PRO C 2 275 ? -4.043 35.616 -7.124 1.00 32.56 296 PRO B C 1
ATOM 6140 O O . PRO C 2 275 ? -3.546 36.636 -7.599 1.00 33.11 296 PRO B O 1
ATOM 6144 N N . THR C 2 276 ? -5.111 35.020 -7.648 1.00 32.27 297 THR B N 1
ATOM 6145 C CA . THR C 2 276 ? -5.668 35.449 -8.936 1.00 32.13 297 THR B CA 1
ATOM 6146 C C . THR C 2 276 ? -6.791 36.492 -8.850 1.00 32.04 297 THR B C 1
ATOM 6147 O O . THR C 2 276 ? -7.207 37.041 -9.873 1.00 32.52 297 THR B O 1
ATOM 6151 N N . ILE C 2 277 ? -7.285 36.753 -7.642 1.00 31.78 298 ILE B N 1
ATOM 6152 C CA . ILE C 2 277 ? -8.256 37.827 -7.420 1.00 30.98 298 ILE B CA 1
ATOM 6153 C C . ILE C 2 277 ? -7.490 39.147 -7.325 1.00 30.84 298 ILE B C 1
ATOM 6154 O O . ILE C 2 277 ? -6.633 39.315 -6.452 1.00 30.68 298 ILE B O 1
ATOM 6159 N N . GLU C 2 278 ? -7.804 40.070 -8.232 1.00 30.56 299 GLU B N 1
ATOM 6160 C CA . GLU C 2 278 ? -7.011 41.290 -8.416 1.00 30.19 299 GLU B CA 1
ATOM 6161 C C . GLU C 2 278 ? -7.596 42.532 -7.725 1.00 29.72 299 GLU B C 1
ATOM 6162 O O . GLU C 2 278 ? -7.999 43.493 -8.383 1.00 29.96 299 GLU B O 1
ATOM 6168 N N . TYR C 2 279 ? -7.641 42.498 -6.396 1.00 29.16 300 TYR B N 1
ATOM 6169 C CA . TYR C 2 279 ? -8.073 43.641 -5.586 1.00 29.16 300 TYR B CA 1
ATOM 6170 C C . TYR C 2 279 ? -6.916 44.621 -5.383 1.00 30.24 300 TYR B C 1
ATOM 6171 O O . TYR C 2 279 ? -5.789 44.337 -5.778 1.00 31.01 300 TYR B O 1
ATOM 6180 N N . ASP C 2 280 ? -7.187 45.765 -4.762 1.00 31.69 301 ASP B N 1
ATOM 6181 C CA . ASP C 2 280 ? -6.164 46.800 -4.608 1.00 33.65 301 ASP B CA 1
ATOM 6182 C C . ASP C 2 280 ? -5.552 46.864 -3.216 1.00 35.25 301 ASP B C 1
ATOM 6183 O O . ASP C 2 280 ? -6.246 46.705 -2.211 1.00 36.02 301 ASP B O 1
ATOM 6188 N N . TYR C 2 281 ? -4.241 47.094 -3.182 1.00 37.05 302 TYR B N 1
ATOM 6189 C CA . TYR C 2 281 ? -3.491 47.394 -1.959 1.00 38.62 302 TYR B CA 1
ATOM 6190 C C . TYR C 2 281 ? -2.127 47.976 -2.341 1.00 41.18 302 TYR B C 1
ATOM 6191 O O . TYR C 2 281 ? -1.498 47.520 -3.295 1.00 42.18 302 TYR B O 1
ATOM 6200 N N . THR C 2 282 ? -1.685 48.998 -1.615 1.00 44.39 303 THR B N 1
ATOM 6201 C CA . THR C 2 282 ? -0.390 49.622 -1.889 1.00 47.69 303 THR B CA 1
ATOM 6202 C C . THR C 2 282 ? 0.560 49.477 -0.704 1.00 50.64 303 THR B C 1
ATOM 6203 O O . THR C 2 282 ? 0.126 49.198 0.419 1.00 50.82 303 THR B O 1
ATOM 6207 N N . MET C 2 283 ? 1.855 49.656 -0.970 1.00 54.21 304 MET B N 1
ATOM 6208 C CA . MET C 2 283 ? 2.905 49.491 0.040 1.00 56.13 304 MET B CA 1
ATOM 6209 C C . MET C 2 283 ? 3.999 50.547 -0.109 1.00 55.63 304 MET B C 1
ATOM 6210 O O . MET C 2 283 ? 3.714 51.729 -0.304 1.00 55.56 304 MET B O 1
ATOM 6215 N N . MET D 2 4 ? -37.499 12.038 -2.469 1.00 98.29 25 MET C N 1
ATOM 6216 C CA . MET D 2 4 ? -36.378 11.056 -2.346 1.00 99.43 25 MET C CA 1
ATOM 6217 C C . MET D 2 4 ? -35.010 11.735 -2.229 1.00 96.56 25 MET C C 1
ATOM 6218 O O . MET D 2 4 ? -33.978 11.126 -2.531 1.00 95.43 25 MET C O 1
ATOM 6223 N N . ALA D 2 5 ? -35.009 12.992 -1.787 1.00 92.02 26 ALA C N 1
ATOM 6224 C CA . ALA D 2 5 ? -33.772 13.746 -1.577 1.00 87.77 26 ALA C CA 1
ATOM 6225 C C . ALA D 2 5 ? -32.984 13.203 -0.384 1.00 84.75 26 ALA C C 1
ATOM 6226 O O . ALA D 2 5 ? -31.757 13.329 -0.327 1.00 84.32 26 ALA C O 1
ATOM 6228 N N . PHE D 2 6 ? -33.706 12.594 0.556 1.00 80.63 27 PHE C N 1
ATOM 6229 C CA . PHE D 2 6 ? -33.130 12.019 1.769 1.00 76.66 27 PHE C CA 1
ATOM 6230 C C . PHE D 2 6 ? -32.249 10.800 1.477 1.00 74.48 27 PHE C C 1
ATOM 6231 O O . PHE D 2 6 ? -31.106 10.735 1.930 1.00 73.62 27 PHE C O 1
ATOM 6239 N N . LYS D 2 7 ? -32.782 9.846 0.716 1.00 72.47 28 LYS C N 1
ATOM 6240 C CA . LYS D 2 7 ? -32.049 8.624 0.375 1.00 69.60 28 LYS C CA 1
ATOM 6241 C C . LYS D 2 7 ? -30.929 8.870 -0.636 1.00 67.59 28 LYS C C 1
ATOM 6242 O O . LYS D 2 7 ? -29.918 8.164 -0.631 1.00 66.75 28 LYS C O 1
ATOM 6248 N N . GLU D 2 8 ? -31.116 9.877 -1.490 1.00 65.37 29 GLU C N 1
ATOM 6249 C CA . GLU D 2 8 ? -30.181 10.176 -2.576 1.00 63.17 29 GLU C CA 1
ATOM 6250 C C . GLU D 2 8 ? -28.836 10.737 -2.107 1.00 60.56 29 GLU C C 1
ATOM 6251 O O . GLU D 2 8 ? -27.784 10.281 -2.560 1.00 59.60 29 GLU C O 1
ATOM 6257 N N . LYS D 2 9 ? -28.869 11.728 -1.217 1.00 57.72 30 LYS C N 1
ATOM 6258 C CA . LYS D 2 9 ? -27.635 12.378 -0.758 1.00 55.43 30 LYS C CA 1
ATOM 6259 C C . LYS D 2 9 ? -27.600 12.734 0.736 1.00 53.32 30 LYS C C 1
ATOM 6260 O O . LYS D 2 9 ? -26.741 13.503 1.176 1.00 53.44 30 LYS C O 1
ATOM 6266 N N . GLY D 2 10 ? -28.523 12.162 1.506 1.00 50.91 31 GLY C N 1
ATOM 6267 C CA . GLY D 2 10 ? -28.537 12.318 2.961 1.00 49.09 31 GLY C CA 1
ATOM 6268 C C . GLY D 2 10 ? -28.762 13.733 3.461 1.00 47.49 31 GLY C C 1
ATOM 6269 O O . GLY D 2 10 ? -27.987 14.235 4.279 1.00 47.22 31 GLY C O 1
ATOM 6270 N N . VAL D 2 11 ? -29.824 14.372 2.971 1.00 46.14 32 VAL C N 1
ATOM 6271 C CA . VAL D 2 11 ? -30.159 15.746 3.358 1.00 45.06 32 VAL C CA 1
ATOM 6272 C C . VAL D 2 11 ? -31.614 15.908 3.790 1.00 44.44 32 VAL C C 1
ATOM 6273 O O . VAL D 2 11 ? -32.512 15.259 3.252 1.00 43.56 32 VAL C O 1
ATOM 6277 N N . LEU D 2 12 ? -31.827 16.782 4.769 1.00 45.06 33 LEU C N 1
ATOM 6278 C CA . LEU D 2 12 ? -33.165 17.155 5.215 1.00 45.73 33 LEU C CA 1
ATOM 6279 C C . LEU D 2 12 ? -33.646 18.378 4.460 1.00 45.49 33 LEU C C 1
ATOM 6280 O O . LEU D 2 12 ? -32.840 19.206 4.038 1.00 45.73 33 LEU C O 1
ATOM 6285 N N . SER D 2 13 ? -34.959 18.491 4.291 1.00 45.66 34 SER C N 1
ATOM 6286 C CA . SER D 2 13 ? -35.561 19.743 3.850 1.00 47.19 34 SER C CA 1
ATOM 6287 C C . SER D 2 13 ? -35.947 20.516 5.109 1.00 48.26 34 SER C C 1
ATOM 6288 O O . SER D 2 13 ? -35.791 19.997 6.219 1.00 48.32 34 SER C O 1
ATOM 6291 N N . VAL D 2 14 ? -36.432 21.746 4.949 1.00 49.62 35 VAL C N 1
ATOM 6292 C CA . VAL D 2 14 ? -36.901 22.532 6.097 1.00 51.26 35 VAL C CA 1
ATOM 6293 C C . VAL D 2 14 ? -37.966 21.781 6.897 1.00 51.97 35 VAL C C 1
ATOM 6294 O O . VAL D 2 14 ? -37.889 21.706 8.125 1.00 52.80 35 VAL C O 1
ATOM 6298 N N . SER D 2 15 ? -38.933 21.205 6.185 1.00 51.77 36 SER C N 1
ATOM 6299 C CA . SER D 2 15 ? -40.043 20.470 6.788 1.00 51.28 36 SER C CA 1
ATOM 6300 C C . SER D 2 15 ? -39.598 19.154 7.429 1.00 50.28 36 SER C C 1
ATOM 6301 O O . SER D 2 15 ? -40.073 18.790 8.507 1.00 49.62 36 SER C O 1
ATOM 6304 N N . GLU D 2 16 ? -38.686 18.451 6.761 1.00 49.85 37 GLU C N 1
ATOM 6305 C CA . GLU D 2 16 ? -38.123 17.201 7.276 1.00 48.98 37 GLU C CA 1
ATOM 6306 C C . GLU D 2 16 ? -37.342 17.435 8.568 1.00 47.58 37 GLU C C 1
ATOM 6307 O O . GLU D 2 16 ? -37.430 16.637 9.502 1.00 47.78 37 GLU C O 1
ATOM 6313 N N . PHE D 2 17 ? -36.588 18.533 8.610 1.00 45.53 38 PHE C N 1
ATOM 6314 C CA . PHE D 2 17 ? -35.843 18.942 9.801 1.00 43.80 38 PHE C CA 1
ATOM 6315 C C . PHE D 2 17 ? -36.756 19.145 11.017 1.00 43.88 38 PHE C C 1
ATOM 6316 O O . PHE D 2 17 ? -36.414 18.736 12.127 1.00 43.18 38 PHE C O 1
ATOM 6324 N N . VAL D 2 18 ? -37.908 19.777 10.801 1.00 44.56 39 VAL C N 1
ATOM 6325 C CA . VAL D 2 18 ? -38.873 20.028 11.876 1.00 45.82 39 VAL C CA 1
ATOM 6326 C C . VAL D 2 18 ? -39.433 18.714 12.425 1.00 47.52 39 VAL C C 1
ATOM 6327 O O . VAL D 2 18 ? -39.484 18.516 13.644 1.00 47.56 39 VAL C O 1
ATOM 6331 N N . LEU D 2 19 ? -39.834 17.822 11.517 1.00 49.14 40 LEU C N 1
ATOM 6332 C CA . LEU D 2 19 ? -40.415 16.526 11.878 1.00 50.16 40 LEU C CA 1
ATOM 6333 C C . LEU D 2 19 ? -39.402 15.593 12.541 1.00 50.34 40 LEU C C 1
ATOM 6334 O O . LEU D 2 19 ? -39.758 14.820 13.432 1.00 51.59 40 LEU C O 1
ATOM 6339 N N . ALA D 2 20 ? -38.146 15.669 12.104 1.00 49.64 41 ALA C N 1
ATOM 6340 C CA . ALA D 2 20 ? -37.058 14.931 12.743 1.00 49.40 41 ALA C CA 1
ATOM 6341 C C . ALA D 2 20 ? -36.676 15.572 14.076 1.00 49.46 41 ALA C C 1
ATOM 6342 O O . ALA D 2 20 ? -36.068 14.927 14.933 1.00 50.57 41 ALA C O 1
ATOM 6344 N N . GLY D 2 21 ? -37.031 16.846 14.234 1.00 48.76 42 GLY C N 1
ATOM 6345 C CA . GLY D 2 21 ? -36.813 17.572 15.479 1.00 47.63 42 GLY C CA 1
ATOM 6346 C C . GLY D 2 21 ? -37.837 17.162 16.515 1.00 47.22 42 GLY C C 1
ATOM 6347 O O . GLY D 2 21 ? -37.478 16.753 17.622 1.00 46.84 42 GLY C O 1
ATOM 6348 N N . ASP D 2 22 ? -39.113 17.265 16.142 1.00 46.77 43 ASP C N 1
ATOM 6349 C CA . ASP D 2 22 ? -40.233 16.843 16.989 1.00 46.29 43 ASP C CA 1
ATOM 6350 C C . ASP D 2 22 ? -40.038 15.430 17.531 1.00 47.25 43 ASP C C 1
ATOM 6351 O O . ASP D 2 22 ? -40.374 15.150 18.686 1.00 48.15 43 ASP C O 1
ATOM 6356 N N . ASN D 2 23 ? -39.491 14.555 16.687 1.00 47.58 44 ASN C N 1
ATOM 6357 C CA . ASN D 2 23 ? -39.180 13.177 17.056 1.00 47.97 44 ASN C CA 1
ATOM 6358 C C . ASN D 2 23 ? -38.118 13.106 18.156 1.00 47.31 44 ASN C C 1
ATOM 6359 O O . ASN D 2 23 ? -38.304 12.405 19.154 1.00 47.75 44 ASN C O 1
ATOM 6364 N N . LEU D 2 24 ? -37.021 13.843 17.973 1.00 46.54 45 LEU C N 1
ATOM 6365 C CA . LEU D 2 24 ? -35.938 13.913 18.960 1.00 45.68 45 LEU C CA 1
ATOM 6366 C C . LEU D 2 24 ? -36.408 14.515 20.284 1.00 45.90 45 LEU C C 1
ATOM 6367 O O . LEU D 2 24 ? -35.978 14.079 21.354 1.00 45.68 45 LEU C O 1
ATOM 6372 N N . VAL D 2 25 ? -37.286 15.514 20.200 1.00 46.46 46 VAL C N 1
ATOM 6373 C CA . VAL D 2 25 ? -37.901 16.115 21.384 1.00 46.88 46 VAL C CA 1
ATOM 6374 C C . VAL D 2 25 ? -38.663 15.052 22.172 1.00 46.68 46 VAL C C 1
ATOM 6375 O O . VAL D 2 25 ? -38.454 14.903 23.375 1.00 46.32 46 VAL C O 1
ATOM 6379 N N . SER D 2 26 ? -39.520 14.307 21.475 1.00 46.53 47 SER C N 1
ATOM 6380 C CA . SER D 2 26 ? -40.373 13.293 22.096 1.00 46.79 47 SER C CA 1
ATOM 6381 C C . SER D 2 26 ? -39.598 12.149 22.761 1.00 47.56 47 SER C C 1
ATOM 6382 O O . SER D 2 26 ? -39.819 11.846 23.937 1.00 48.10 47 SER C O 1
ATOM 6385 N N . LYS D 2 27 ? -38.692 11.525 22.013 1.00 47.50 48 LYS C N 1
ATOM 6386 C CA . LYS D 2 27 ? -37.989 10.335 22.493 1.00 48.11 48 LYS C CA 1
ATOM 6387 C C . LYS D 2 27 ? -36.805 10.623 23.429 1.00 48.83 48 LYS C C 1
ATOM 6388 O O . LYS D 2 27 ? -36.399 9.753 24.203 1.00 47.61 48 LYS C O 1
ATOM 6394 N N . CYS D 2 28 ? -36.257 11.836 23.350 1.00 51.00 49 CYS C N 1
ATOM 6395 C CA . CYS D 2 28 ? -35.219 12.304 24.280 1.00 52.88 49 CYS C CA 1
ATOM 6396 C C . CYS D 2 28 ? -35.570 13.713 24.767 1.00 54.36 49 CYS C C 1
ATOM 6397 O O . CYS D 2 28 ? -34.983 14.689 24.294 1.00 56.04 49 CYS C O 1
ATOM 6400 N N . PRO D 2 29 ? -36.519 13.825 25.722 1.00 54.65 50 PRO C N 1
ATOM 6401 C CA . PRO D 2 29 ? -37.129 15.117 26.071 1.00 53.25 50 PRO C CA 1
ATOM 6402 C C . PRO D 2 29 ? -36.168 16.082 26.758 1.00 51.18 50 PRO C C 1
ATOM 6403 O O . PRO D 2 29 ? -36.564 17.179 27.154 1.00 50.70 50 PRO C O 1
ATOM 6407 N N . THR D 2 30 ? -34.915 15.659 26.882 1.00 49.65 51 THR C N 1
ATOM 6408 C CA . THR D 2 30 ? -33.816 16.514 27.314 1.00 49.12 51 THR C CA 1
ATOM 6409 C C . THR D 2 30 ? -33.553 17.651 26.310 1.00 48.05 51 THR C C 1
ATOM 6410 O O . THR D 2 30 ? -32.912 18.647 26.647 1.00 48.22 51 THR C O 1
ATOM 6414 N N . TRP D 2 31 ? -34.052 17.487 25.084 1.00 47.05 52 TRP C N 1
ATOM 6415 C CA . TRP D 2 31 ? -33.940 18.500 24.031 1.00 46.22 52 TRP C CA 1
ATOM 6416 C C . TRP D 2 31 ? -35.190 19.376 23.980 1.00 46.55 52 TRP C C 1
ATOM 6417 O O . TRP D 2 31 ? -36.296 18.910 24.265 1.00 46.98 52 TRP C O 1
ATOM 6428 N N . SER D 2 32 ? -35.007 20.641 23.606 1.00 46.98 53 SER C N 1
ATOM 6429 C CA . SER D 2 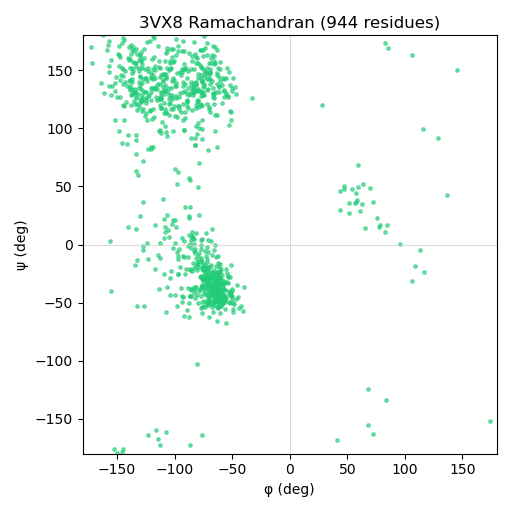32 ? -36.099 21.612 23.565 1.00 47.94 53 SER C CA 1
ATOM 6430 C C . SER D 2 32 ? -36.045 22.457 22.303 1.00 48.08 53 SER C C 1
ATOM 6431 O O . SER D 2 32 ? -34.966 22.721 21.773 1.00 47.58 53 SER C O 1
ATOM 6434 N N . TRP D 2 33 ? -37.213 22.881 21.827 1.00 49.00 54 TRP C N 1
ATOM 6435 C CA . TRP D 2 33 ? -37.288 23.869 20.757 1.00 49.61 54 TRP C CA 1
ATOM 6436 C C . TRP D 2 33 ? -37.034 25.262 21.333 1.00 50.31 54 TRP C C 1
ATOM 6437 O O . TRP D 2 33 ? -37.266 25.503 22.522 1.00 50.30 54 TRP C O 1
ATOM 6448 N N . GLU D 2 34 ? -36.546 26.167 20.488 1.00 50.97 55 GLU C N 1
ATOM 6449 C CA . GLU D 2 34 ? -36.323 27.557 20.878 1.00 51.42 55 GLU C CA 1
ATOM 6450 C C . GLU D 2 34 ? -36.758 28.539 19.794 1.00 51.72 55 GLU C C 1
ATOM 6451 O O . GLU D 2 34 ? -37.092 28.146 18.674 1.00 52.33 55 GLU C O 1
ATOM 6457 N N . SER D 2 35 ? -36.751 29.820 20.143 1.00 51.68 56 SER C N 1
ATOM 6458 C CA . SER D 2 35 ? -37.046 30.881 19.193 1.00 51.42 56 SER C CA 1
ATOM 6459 C C . SER D 2 35 ? -35.785 31.668 18.854 1.00 51.35 56 SER C C 1
ATOM 6460 O O . SER D 2 35 ? -35.687 32.265 17.778 1.00 50.96 56 SER C O 1
ATOM 6463 N N . GLY D 2 36 ? -34.822 31.654 19.775 1.00 51.63 57 GLY C N 1
ATOM 6464 C CA . GLY D 2 36 ? -33.604 32.453 19.654 1.00 52.58 57 GLY C CA 1
ATOM 6465 C C . GLY D 2 36 ? -33.911 33.935 19.766 1.00 53.03 57 GLY C C 1
ATOM 6466 O O . GLY D 2 36 ? -34.919 34.324 20.363 1.00 52.96 57 GLY C O 1
ATOM 6467 N N . ASP D 2 37 ? -33.044 34.765 19.195 1.00 53.83 58 ASP C N 1
ATOM 6468 C CA . ASP D 2 37 ? -33.282 36.203 19.159 1.00 54.94 58 ASP C CA 1
ATOM 6469 C C . ASP D 2 37 ? -34.328 36.523 18.103 1.00 55.27 58 ASP C C 1
ATOM 6470 O O . ASP D 2 37 ? -34.230 36.066 16.963 1.00 54.90 58 ASP C O 1
ATOM 6475 N N . ALA D 2 38 ? -35.334 37.301 18.501 1.00 56.34 59 ALA C N 1
ATOM 6476 C CA . ALA D 2 38 ? -36.438 37.684 17.620 1.00 56.83 59 ALA C CA 1
ATOM 6477 C C . ALA D 2 38 ? -35.960 38.343 16.322 1.00 57.71 59 ALA C C 1
ATOM 6478 O O . ALA D 2 38 ? -36.593 38.194 15.277 1.00 59.41 59 ALA C O 1
ATOM 6480 N N . SER D 2 39 ? -34.840 39.061 16.397 1.00 57.04 60 SER C N 1
ATOM 6481 C CA . SER D 2 39 ? -34.250 39.722 15.233 1.00 56.05 60 SER C CA 1
ATOM 6482 C C . SER D 2 39 ? -33.495 38.751 14.320 1.00 55.38 60 SER C C 1
ATOM 6483 O O . SER D 2 39 ? -33.186 39.084 13.174 1.00 54.71 60 SER C O 1
ATOM 6486 N N . LYS D 2 40 ? -33.204 37.557 14.831 1.00 55.08 61 LYS C N 1
ATOM 6487 C CA . LYS D 2 40 ? -32.436 36.557 14.088 1.00 55.05 61 LYS C CA 1
ATOM 6488 C C . LYS D 2 40 ? -33.302 35.414 13.551 1.00 54.87 61 LYS C C 1
ATOM 6489 O O . LYS D 2 40 ? -32.778 34.436 13.009 1.00 54.56 61 LYS C O 1
ATOM 6495 N N . ARG D 2 41 ? -34.620 35.545 13.699 1.00 55.02 62 ARG C N 1
ATOM 6496 C CA . ARG D 2 41 ? -35.561 34.515 13.255 1.00 55.19 62 ARG C CA 1
ATOM 6497 C C . ARG D 2 41 ? -35.582 34.357 11.743 1.00 52.73 62 ARG C C 1
ATOM 6498 O O . ARG D 2 41 ? -35.690 35.335 11.005 1.00 52.27 62 ARG C O 1
ATOM 6506 N N . LYS D 2 42 ? -35.468 33.113 11.296 1.00 51.02 63 LYS C N 1
ATOM 6507 C CA . LYS D 2 42 ? -35.557 32.789 9.880 1.00 49.49 63 LYS C CA 1
ATOM 6508 C C . LYS D 2 42 ? -37.029 32.584 9.507 1.00 48.00 63 LYS C C 1
ATOM 6509 O O . LYS D 2 42 ? -37.746 31.849 10.195 1.00 46.97 63 LYS C O 1
ATOM 6515 N N . PRO D 2 43 ? -37.486 33.246 8.424 1.00 47.03 64 PRO C N 1
ATOM 6516 C CA . PRO D 2 43 ? -38.890 33.182 7.994 1.00 46.46 64 PRO C CA 1
ATOM 6517 C C . PRO D 2 43 ? -39.318 31.809 7.468 1.00 45.86 64 PRO C C 1
ATOM 6518 O O . PRO D 2 43 ? -40.504 31.476 7.525 1.00 44.84 64 PRO C O 1
ATOM 6522 N N . TYR D 2 44 ? -38.359 31.027 6.970 1.00 45.69 65 TYR C N 1
ATOM 6523 C CA . TYR D 2 44 ? -38.629 29.687 6.433 1.00 45.49 65 TYR C CA 1
ATOM 6524 C C . TYR D 2 44 ? -38.856 28.631 7.527 1.00 46.00 65 TYR C C 1
ATOM 6525 O O . TYR D 2 44 ? -38.999 27.441 7.234 1.00 46.47 65 TYR C O 1
ATOM 6534 N N . LEU D 2 45 ? -38.880 29.079 8.779 1.00 46.60 66 LEU C N 1
ATOM 6535 C CA . LEU D 2 45 ? -39.169 28.225 9.928 1.00 46.98 66 LEU C CA 1
ATOM 6536 C C . LEU D 2 45 ? -40.185 28.910 10.840 1.00 47.68 66 LEU C C 1
ATOM 6537 O O . LEU D 2 45 ? -40.259 30.142 10.861 1.00 48.71 66 LEU C O 1
ATOM 6542 N N . PRO D 2 46 ? -40.976 28.119 11.595 1.00 47.81 67 PRO C N 1
ATOM 6543 C CA . PRO D 2 46 ? -41.900 28.699 12.577 1.00 47.89 67 PRO C CA 1
ATOM 6544 C C . PRO D 2 46 ? -41.148 29.396 13.711 1.00 48.17 67 PRO C C 1
ATOM 6545 O O . PRO D 2 46 ? -39.993 29.055 13.988 1.00 48.55 67 PRO C O 1
ATOM 6549 N N . SER D 2 47 ? -41.803 30.360 14.353 1.00 47.58 68 SER C N 1
ATOM 6550 C CA . SER D 2 47 ? -41.176 31.174 15.396 1.00 47.22 68 SER C CA 1
ATOM 6551 C C . SER D 2 47 ? -40.698 30.349 16.590 1.00 46.53 68 SER C C 1
ATOM 6552 O O . SER D 2 47 ? -39.548 30.475 17.013 1.00 46.74 68 SER C O 1
ATOM 6555 N N . ASP D 2 48 ? -41.579 29.498 17.112 1.00 45.26 69 ASP C N 1
ATOM 6556 C CA . ASP D 2 48 ? -41.293 28.717 18.316 1.00 43.67 69 ASP C CA 1
ATOM 6557 C C . ASP D 2 48 ? -40.497 27.437 18.030 1.00 42.10 69 ASP C C 1
ATOM 6558 O O . ASP D 2 48 ? -40.196 26.667 18.947 1.00 42.27 69 ASP C O 1
ATOM 6563 N N . LYS D 2 49 ? -40.163 27.215 16.762 1.00 40.13 70 LYS C N 1
ATOM 6564 C CA . LYS D 2 49 ? -39.432 26.021 16.350 1.00 38.67 70 LYS C CA 1
ATOM 6565 C C . LYS D 2 49 ? -38.253 26.369 15.439 1.00 37.87 70 LYS C C 1
ATOM 6566 O O . LYS D 2 49 ? -38.184 25.909 14.296 1.00 38.45 70 LYS C O 1
ATOM 6572 N N . GLN D 2 50 ? -37.327 27.178 15.953 1.00 36.45 71 GLN C N 1
ATOM 6573 C CA . GLN D 2 50 ? -36.166 27.630 15.179 1.00 34.72 71 GLN C CA 1
ATOM 6574 C C . GLN D 2 50 ? -34.988 26.658 15.265 1.00 34.24 71 GLN C C 1
ATOM 6575 O O . GLN D 2 50 ? -34.433 26.265 14.242 1.00 33.96 71 GLN C O 1
ATOM 6581 N N . PHE D 2 51 ? -34.611 26.274 16.482 1.00 34.16 72 PHE C N 1
ATOM 6582 C CA . PHE D 2 51 ? -33.516 25.323 16.690 1.00 34.40 72 PHE C CA 1
ATOM 6583 C C . PHE D 2 51 ? -33.708 24.475 17.955 1.00 34.90 72 PHE C C 1
ATOM 6584 O O . PHE D 2 51 ? -34.517 24.809 18.825 1.00 34.81 72 PHE C O 1
ATOM 6592 N N . LEU D 2 52 ? -32.954 23.381 18.043 1.00 35.15 73 LEU C N 1
ATOM 6593 C CA . LEU D 2 52 ? -33.041 22.457 19.170 1.00 35.51 73 LEU C CA 1
ATOM 6594 C C . LEU D 2 52 ? -31.921 22.709 20.171 1.00 36.04 73 LEU C C 1
ATOM 6595 O O . LEU D 2 52 ? -30.768 22.894 19.784 1.00 36.26 73 LEU C O 1
ATOM 6600 N N . ILE D 2 53 ? -32.267 22.705 21.456 1.00 36.35 74 ILE C N 1
ATOM 6601 C CA . ILE D 2 53 ? -31.309 22.988 22.526 1.00 36.43 74 ILE C CA 1
ATOM 6602 C C . ILE D 2 53 ? -31.415 21.988 23.676 1.00 36.65 74 ILE C C 1
ATOM 6603 O O . ILE D 2 53 ? -32.506 21.696 24.165 1.00 37.38 74 ILE C O 1
ATOM 6608 N N . THR D 2 54 ? -30.273 21.453 24.089 1.00 36.74 75 THR C N 1
ATOM 6609 C CA . THR D 2 54 ? -30.186 20.732 25.350 1.00 37.12 75 THR C CA 1
ATOM 6610 C C . THR D 2 54 ? -29.167 21.423 26.254 1.00 37.45 75 THR C C 1
ATOM 6611 O O . THR D 2 54 ? -28.060 21.753 25.824 1.00 37.89 75 THR C O 1
ATOM 6615 N N . ARG D 2 55 ? -29.560 21.663 27.500 1.00 37.53 76 ARG C N 1
ATOM 6616 C CA . ARG D 2 55 ? -28.730 22.412 28.439 1.00 37.39 76 ARG C CA 1
ATOM 6617 C C . ARG D 2 55 ? -28.115 21.507 29.502 1.00 38.45 76 ARG C C 1
ATOM 6618 O O . ARG D 2 55 ? -28.511 20.347 29.649 1.00 39.62 76 ARG C O 1
ATOM 6626 N N . ASN D 2 56 ? -27.136 22.051 30.223 1.00 39.00 77 ASN C N 1
ATOM 6627 C CA . ASN D 2 56 ? -26.532 21.409 31.395 1.00 39.74 77 ASN C CA 1
ATOM 6628 C C . ASN D 2 56 ? -26.048 19.974 31.174 1.00 40.10 77 ASN C C 1
ATOM 6629 O O . ASN D 2 56 ? -26.129 19.134 32.073 1.00 40.37 77 ASN C O 1
ATOM 6634 N N . VAL D 2 57 ? -25.540 19.706 29.975 1.00 40.53 78 VAL C N 1
ATOM 6635 C CA . VAL D 2 57 ? -25.071 18.372 29.611 1.00 41.32 78 VAL C CA 1
ATOM 6636 C C . VAL D 2 57 ? -23.665 18.150 30.169 1.00 42.41 78 VAL C C 1
ATOM 6637 O O . VAL D 2 57 ? -22.759 18.929 29.879 1.00 42.75 78 VAL C O 1
ATOM 6641 N N . PRO D 2 58 ? -23.483 17.085 30.977 1.00 43.17 79 PRO C N 1
ATOM 6642 C CA . PRO D 2 58 ? -22.211 16.813 31.659 1.00 43.64 79 PRO C CA 1
ATOM 6643 C C . PRO D 2 58 ? -21.081 16.395 30.723 1.00 44.06 79 PRO C C 1
ATOM 6644 O O . PRO D 2 58 ? -21.328 15.808 29.670 1.00 43.76 79 PRO C O 1
ATOM 6648 N N . CYS D 2 59 ? -19.853 16.714 31.124 1.00 45.34 80 CYS C N 1
ATOM 6649 C CA . CYS D 2 59 ? -18.647 16.276 30.431 1.00 47.78 80 CYS C CA 1
ATOM 6650 C C . CYS D 2 59 ? -17.559 16.037 31.472 1.00 49.69 80 CYS C C 1
ATOM 6651 O O . CYS D 2 59 ? -16.765 16.930 31.783 1.00 49.92 80 CYS C O 1
ATOM 6654 N N . LEU D 2 60 ? -17.543 14.822 32.012 1.00 52.38 81 LEU C N 1
ATOM 6655 C CA . LEU D 2 60 ? -16.671 14.464 33.133 1.00 54.06 81 LEU C CA 1
ATOM 6656 C C . LEU D 2 60 ? -15.221 14.261 32.702 1.00 55.41 81 LEU C C 1
ATOM 6657 O O . LEU D 2 60 ? -14.296 14.602 33.440 1.00 55.15 81 LEU C O 1
ATOM 6662 N N . ARG D 2 61 ? -15.037 13.702 31.509 1.00 58.16 82 ARG C N 1
ATOM 6663 C CA . ARG D 2 61 ? -13.714 13.325 31.015 1.00 60.63 82 ARG C CA 1
ATOM 6664 C C . ARG D 2 61 ? -13.294 14.157 29.803 1.00 62.25 82 ARG C C 1
ATOM 6665 O O . ARG D 2 61 ? -14.097 14.911 29.249 1.00 63.06 82 ARG C O 1
ATOM 6673 N N . ARG D 2 62 ? -12.031 14.014 29.405 1.00 63.24 83 ARG C N 1
ATOM 6674 C CA . ARG D 2 62 ? -11.491 14.720 28.247 1.00 63.57 83 ARG C CA 1
ATOM 6675 C C . ARG D 2 62 ? -11.429 13.787 27.041 1.00 64.82 83 ARG C C 1
ATOM 6676 O O . ARG D 2 62 ? -11.599 12.572 27.185 1.00 65.01 83 ARG C O 1
ATOM 6684 N N . ALA D 2 63 ? -11.189 14.355 25.859 1.00 65.31 84 ALA C N 1
ATOM 6685 C CA . ALA D 2 63 ? -11.131 13.576 24.617 1.00 65.98 84 ALA C CA 1
ATOM 6686 C C . ALA D 2 63 ? -9.980 12.567 24.602 1.00 67.45 84 ALA C C 1
ATOM 6687 O O . ALA D 2 63 ? -10.103 11.492 24.012 1.00 66.29 84 ALA C O 1
ATOM 6689 N N . ALA D 2 64 ? -8.873 12.923 25.254 1.00 69.87 85 ALA C N 1
ATOM 6690 C CA . ALA D 2 64 ? -7.705 12.045 25.368 1.00 71.94 85 ALA C CA 1
ATOM 6691 C C . ALA D 2 64 ? -8.022 10.783 26.175 1.00 74.06 85 ALA C C 1
ATOM 6692 O O . ALA D 2 64 ? -7.575 9.686 25.827 1.00 74.60 85 ALA C O 1
ATOM 6694 N N . SER D 2 65 ? -8.799 10.951 27.244 1.00 75.15 86 SER C N 1
ATOM 6695 C CA . SER D 2 65 ? -9.236 9.838 28.080 1.00 75.85 86 SER C CA 1
ATOM 6696 C C . SER D 2 65 ? -10.425 9.111 27.455 1.00 75.97 86 SER C C 1
ATOM 6697 O O . SER D 2 65 ? -10.316 8.530 26.374 1.00 75.62 86 SER C O 1
ATOM 6700 N N . ARG D 2 170 ? -11.639 16.863 36.603 1.00 63.94 191 ARG C N 1
ATOM 6701 C CA . ARG D 2 170 ? -12.421 18.096 36.532 1.00 64.93 191 ARG C CA 1
ATOM 6702 C C . ARG D 2 170 ? -13.556 17.975 35.520 1.00 61.76 191 ARG C C 1
ATOM 6703 O O . ARG D 2 170 ? -13.322 17.738 34.334 1.00 60.28 191 ARG C O 1
ATOM 6711 N N . THR D 2 171 ? -14.784 18.143 35.999 1.00 59.92 192 THR C N 1
ATOM 6712 C CA . THR D 2 171 ? -15.965 17.999 35.153 1.00 58.73 192 THR C CA 1
ATOM 6713 C C . THR D 2 171 ? -16.396 19.330 34.544 1.00 57.45 192 THR C C 1
ATOM 6714 O O . THR D 2 171 ? -16.174 20.399 35.124 1.00 57.70 192 THR C O 1
ATOM 6718 N N . ARG D 2 172 ? -17.011 19.244 33.369 1.00 54.76 193 ARG C N 1
ATOM 6719 C CA . ARG D 2 172 ? -17.563 20.399 32.675 1.00 51.57 193 ARG C CA 1
ATOM 6720 C C . ARG D 2 172 ? -19.058 20.202 32.443 1.00 50.21 193 ARG C C 1
ATOM 6721 O O . ARG D 2 172 ? -19.615 19.144 32.748 1.00 50.14 193 ARG C O 1
ATOM 6729 N N . THR D 2 173 ? -19.702 21.230 31.905 1.00 48.61 194 THR C N 1
ATOM 6730 C CA . THR D 2 173 ? -21.093 21.132 31.484 1.00 47.85 194 THR C CA 1
ATOM 6731 C C . THR D 2 173 ? -21.313 21.900 30.179 1.00 46.93 194 THR C C 1
ATOM 6732 O O . THR D 2 173 ? -20.812 23.012 30.012 1.00 47.16 194 THR C O 1
ATOM 6736 N N . TYR D 2 174 ? -22.054 21.289 29.257 1.00 45.19 195 TYR C N 1
ATOM 6737 C CA . TYR D 2 174 ? -22.261 21.849 27.924 1.00 43.24 195 TYR C CA 1
ATOM 6738 C C . TYR D 2 174 ? -23.717 22.152 27.617 1.00 41.84 195 TYR C C 1
ATOM 6739 O O . TYR D 2 174 ? -24.616 21.444 28.068 1.00 42.10 195 TYR C O 1
ATOM 6748 N N . ASP D 2 175 ? -23.932 23.219 26.854 1.00 40.45 196 ASP C N 1
ATOM 6749 C CA . ASP D 2 175 ? -25.211 23.477 26.214 1.00 39.67 196 ASP C CA 1
ATOM 6750 C C . ASP D 2 175 ? -25.011 23.203 24.729 1.00 39.76 196 ASP C C 1
ATOM 6751 O O . ASP D 2 175 ? -24.234 23.897 24.067 1.00 40.45 196 ASP C O 1
ATOM 6756 N N . LEU D 2 176 ? -25.676 22.169 24.216 1.00 39.01 197 LEU C N 1
ATOM 6757 C CA . LEU D 2 176 ? -25.615 21.856 22.789 1.00 37.94 197 LEU C CA 1
ATOM 6758 C C . LEU D 2 176 ? -26.837 22.400 22.070 1.00 37.69 197 LEU C C 1
ATOM 6759 O O . LEU D 2 176 ? -27.963 22.280 22.561 1.00 37.66 197 LEU C O 1
ATOM 6764 N N . SER D 2 177 ? -26.608 22.999 20.907 1.00 37.01 198 SER C N 1
ATOM 6765 C CA . SER D 2 177 ? -27.700 23.424 20.036 1.00 36.43 198 SER C CA 1
ATOM 6766 C C . SER D 2 177 ? -27.554 22.844 18.629 1.00 36.37 198 SER C C 1
ATOM 6767 O O . SER D 2 177 ? -26.442 22.698 18.116 1.00 36.00 198 SER C O 1
ATOM 6770 N N . ILE D 2 178 ? -28.689 22.491 18.026 1.00 36.21 199 ILE C N 1
ATOM 6771 C CA . ILE D 2 178 ? -28.725 22.001 16.651 1.00 35.49 199 ILE C CA 1
ATOM 6772 C C . ILE D 2 178 ? -29.562 22.939 15.787 1.00 34.84 199 ILE C C 1
ATOM 6773 O O . ILE D 2 178 ? -30.764 23.105 16.016 1.00 34.62 199 ILE C O 1
ATOM 6778 N N . THR D 2 179 ? -28.910 23.555 14.805 1.00 33.66 200 THR C N 1
ATOM 6779 C CA . THR D 2 179 ? -29.574 24.459 13.876 1.00 33.03 200 THR C CA 1
ATOM 6780 C C . THR D 2 179 ? -29.702 23.777 12.524 1.00 33.10 200 THR C C 1
ATOM 6781 O O . THR D 2 179 ? -29.109 22.721 12.303 1.00 33.32 200 THR C O 1
ATOM 6785 N N . TYR D 2 180 ? -30.479 24.375 11.625 1.00 33.44 201 TYR C N 1
ATOM 6786 C CA . TYR D 2 180 ? -30.596 23.870 10.258 1.00 33.82 201 TYR C CA 1
ATOM 6787 C C . TYR D 2 180 ? -29.901 24.798 9.267 1.00 34.34 201 TYR C C 1
ATOM 6788 O O . TYR D 2 180 ? -30.095 26.016 9.294 1.00 34.45 201 TYR C O 1
ATOM 6797 N N . ASP D 2 181 ? -29.095 24.204 8.394 1.00 35.11 202 ASP C N 1
ATOM 6798 C CA . ASP D 2 181 ? -28.363 24.941 7.371 1.00 36.60 202 ASP C CA 1
ATOM 6799 C C . ASP D 2 181 ? -29.083 24.834 6.024 1.00 36.80 202 ASP C C 1
ATOM 6800 O O . ASP D 2 181 ? -29.104 23.766 5.414 1.00 37.41 202 ASP C O 1
ATOM 6805 N N . LYS D 2 182 ? -29.662 25.942 5.561 1.00 36.55 203 LYS C N 1
ATOM 6806 C CA . LYS D 2 182 ? -30.381 25.956 4.281 1.00 36.37 203 LYS C CA 1
ATOM 6807 C C . LYS D 2 182 ? -29.490 25.652 3.076 1.00 36.79 203 LYS C C 1
ATOM 6808 O O . LYS D 2 182 ? -29.970 25.156 2.053 1.00 37.58 203 LYS C O 1
ATOM 6814 N N . TYR D 2 183 ? -28.199 25.943 3.205 1.00 36.89 204 TYR C N 1
ATOM 6815 C CA . TYR D 2 183 ? -27.254 25.732 2.116 1.00 37.27 204 TYR C CA 1
ATOM 6816 C C . TYR D 2 183 ? -26.898 24.259 1.953 1.00 37.44 204 TYR C C 1
ATOM 6817 O O . TYR D 2 183 ? -27.119 23.681 0.888 1.00 37.60 204 TYR C O 1
ATOM 6826 N N . TYR D 2 184 ? -26.361 23.658 3.012 1.00 37.98 205 TYR C N 1
ATOM 6827 C CA . TYR D 2 184 ? -25.951 22.257 2.985 1.00 38.43 205 TYR C CA 1
ATOM 6828 C C . TYR D 2 184 ? -27.119 21.289 3.166 1.00 38.81 205 TYR C C 1
ATOM 6829 O O . TYR D 2 184 ? -26.998 20.098 2.869 1.00 38.61 205 TYR C O 1
ATOM 6838 N N . GLN D 2 185 ? -28.242 21.816 3.655 1.00 39.67 206 GLN C N 1
ATOM 6839 C CA . GLN D 2 185 ? -29.477 21.051 3.897 1.00 40.17 206 GLN C CA 1
ATOM 6840 C C . GLN D 2 185 ? -29.301 19.911 4.909 1.00 40.16 206 GLN C C 1
ATOM 6841 O O . GLN D 2 185 ? -30.000 18.897 4.857 1.00 41.01 206 GLN C O 1
ATOM 6847 N N . THR D 2 186 ? -28.360 20.097 5.831 1.00 39.37 207 THR C N 1
ATOM 6848 C CA . THR D 2 186 ? -28.139 19.163 6.928 1.00 39.57 207 THR C CA 1
ATOM 6849 C C . THR D 2 186 ? -28.193 19.938 8.244 1.00 39.35 207 THR C C 1
ATOM 6850 O O . THR D 2 186 ? -28.048 21.163 8.239 1.00 39.86 207 THR C O 1
ATOM 6854 N N . PRO D 2 187 ? -28.414 19.236 9.375 1.00 38.86 208 PRO C N 1
ATOM 6855 C CA . PRO D 2 187 ? -28.370 19.904 10.674 1.00 38.42 208 PRO C CA 1
ATOM 6856 C C . PRO D 2 187 ? -26.940 20.270 11.068 1.00 38.17 208 PRO C C 1
ATOM 6857 O O . PRO D 2 187 ? -25.982 19.736 10.492 1.00 38.32 208 PRO C O 1
ATOM 6861 N N . ARG D 2 188 ? -26.802 21.175 12.035 1.00 37.04 209 ARG C N 1
ATOM 6862 C CA . ARG D 2 188 ? -25.488 21.597 12.510 1.00 35.91 209 ARG C CA 1
ATOM 6863 C C . ARG D 2 188 ? -25.434 21.706 14.032 1.00 35.34 209 ARG C C 1
ATOM 6864 O O . ARG D 2 188 ? -26.324 22.291 14.652 1.00 35.04 209 ARG C O 1
ATOM 6872 N N . VAL D 2 189 ? -24.373 21.150 14.615 1.00 35.02 210 VAL C N 1
ATOM 6873 C CA . VAL D 2 189 ? -24.187 21.143 16.067 1.00 35.64 210 VAL C CA 1
ATOM 6874 C C . VAL D 2 189 ? -23.276 22.278 16.550 1.00 35.74 210 VAL C C 1
ATOM 6875 O O . VAL D 2 189 ? -22.109 22.369 16.158 1.00 35.86 210 VAL C O 1
ATOM 6879 N N . TRP D 2 190 ? -23.841 23.139 17.396 1.00 35.56 211 TRP C N 1
ATOM 6880 C CA . TRP D 2 190 ? -23.113 24.201 18.076 1.00 35.20 211 TRP C CA 1
ATOM 6881 C C . TRP D 2 190 ? -22.983 23.837 19.547 1.00 35.49 211 TRP C C 1
ATOM 6882 O O . TRP D 2 190 ? -23.948 23.372 20.161 1.00 35.58 211 TRP C O 1
ATOM 6893 N N . LEU D 2 191 ? -21.804 24.056 20.120 1.00 35.99 212 LEU C N 1
ATOM 6894 C CA . LEU D 2 191 ? -21.589 23.745 21.536 1.00 36.95 212 LEU C CA 1
ATOM 6895 C C . LEU D 2 191 ? -20.913 24.839 22.353 1.00 37.57 212 LEU C C 1
ATOM 6896 O O . LEU D 2 191 ? -19.799 25.273 22.047 1.00 37.27 212 LEU C O 1
ATOM 6901 N N . THR D 2 192 ? -21.622 25.281 23.391 1.00 38.28 213 THR C N 1
ATOM 6902 C CA . THR D 2 192 ? -21.132 26.287 24.334 1.00 38.38 213 THR C CA 1
ATOM 6903 C C . THR D 2 192 ? -20.828 25.642 25.686 1.00 38.64 213 THR C C 1
ATOM 6904 O O . THR D 2 192 ? -21.723 25.118 26.348 1.00 38.53 213 THR C O 1
ATOM 6908 N N . GLY D 2 193 ? -19.558 25.685 26.081 1.00 39.62 214 GLY C N 1
ATOM 6909 C CA . GLY D 2 193 ? -19.081 24.953 27.254 1.00 40.82 214 GLY C CA 1
ATOM 6910 C C . GLY D 2 193 ? -18.884 25.769 28.516 1.00 41.48 214 GLY C C 1
ATOM 6911 O O . GLY D 2 193 ? -18.451 26.920 28.466 1.00 40.61 214 GLY C O 1
ATOM 6912 N N . TYR D 2 194 ? -19.200 25.145 29.649 1.00 43.14 215 TYR C N 1
ATOM 6913 C CA . TYR D 2 194 ? -19.063 25.750 30.970 1.00 44.66 215 TYR C CA 1
ATOM 6914 C C . TYR D 2 194 ? -18.172 24.884 31.856 1.00 46.02 215 TYR C C 1
ATOM 6915 O O . TYR D 2 194 ? -18.106 23.665 31.678 1.00 45.43 215 TYR C O 1
ATOM 6924 N N . ASP D 2 195 ? -17.500 25.522 32.813 1.00 48.50 216 ASP C N 1
ATOM 6925 C CA . ASP D 2 195 ? -16.644 24.821 33.770 1.00 51.53 216 ASP C CA 1
ATOM 6926 C C . ASP D 2 195 ? -17.441 24.317 34.979 1.00 53.94 216 ASP C C 1
ATOM 6927 O O . ASP D 2 195 ? -18.676 24.398 34.998 1.00 54.31 216 ASP C O 1
ATOM 6932 N N . GLU D 2 196 ? -16.724 23.808 35.981 1.00 55.69 217 GLU C N 1
ATOM 6933 C CA . GLU D 2 196 ? -17.328 23.267 37.207 1.00 56.75 217 GLU C CA 1
ATOM 6934 C C . GLU D 2 196 ? -18.196 24.251 38.003 1.00 56.24 217 GLU C C 1
ATOM 6935 O O . GLU D 2 196 ? -19.107 23.834 38.720 1.00 55.68 217 GLU C O 1
ATOM 6941 N N . SER D 2 197 ? -17.921 25.548 37.866 1.00 56.32 218 SER C N 1
ATOM 6942 C CA . SER D 2 197 ? -18.680 26.588 38.576 1.00 56.54 218 SER C CA 1
ATOM 6943 C C . SER D 2 197 ? -19.642 27.380 37.671 1.00 56.30 218 SER C C 1
ATOM 6944 O O . SER D 2 197 ? -19.989 28.530 37.966 1.00 56.29 218 SER C O 1
ATOM 6947 N N . ARG D 2 198 ? -20.072 26.745 36.580 1.00 55.36 219 ARG C N 1
ATOM 6948 C CA . ARG D 2 198 ? -21.065 27.300 35.647 1.00 55.50 219 ARG C CA 1
ATOM 6949 C C . ARG D 2 198 ? -20.725 28.657 35.027 1.00 55.24 219 ARG C C 1
ATOM 6950 O O . ARG D 2 198 ? -21.607 29.489 34.796 1.00 54.64 219 ARG C O 1
ATOM 6958 N N . MET D 2 199 ? -19.441 28.862 34.751 1.00 55.76 220 MET C N 1
ATOM 6959 C CA . MET D 2 199 ? -18.973 30.049 34.044 1.00 56.25 220 MET C CA 1
ATOM 6960 C C . MET D 2 199 ? -18.579 29.647 32.629 1.00 54.98 220 MET C C 1
ATOM 6961 O O . MET D 2 199 ? -18.193 28.501 32.393 1.00 53.32 220 MET C O 1
ATOM 6966 N N . LEU D 2 200 ? -18.679 30.586 31.691 1.00 55.04 221 LEU C N 1
ATOM 6967 C CA . LEU D 2 200 ? -18.304 30.328 30.300 1.00 54.77 221 LEU C CA 1
ATOM 6968 C C . LEU D 2 200 ? -16.835 29.959 30.144 1.00 54.48 221 LEU C C 1
ATOM 6969 O O . LEU D 2 200 ? -15.959 30.577 30.750 1.00 54.47 221 LEU C O 1
ATOM 6974 N N . LEU D 2 201 ? -16.581 28.938 29.334 1.00 55.31 222 LEU C N 1
ATOM 6975 C CA . LEU D 2 201 ? -15.234 28.629 28.892 1.00 57.50 222 LEU C CA 1
ATOM 6976 C C . LEU D 2 201 ? -15.012 29.310 27.556 1.00 58.59 222 LEU C C 1
ATOM 6977 O O . LEU D 2 201 ? -15.947 29.440 26.763 1.00 58.88 222 LEU C O 1
ATOM 6982 N N . GLN D 2 202 ? -13.782 29.754 27.316 1.00 60.99 223 GLN C N 1
ATOM 6983 C CA . GLN D 2 202 ? -13.392 30.263 26.003 1.00 63.46 223 GLN C CA 1
ATOM 6984 C C . GLN D 2 202 ? -13.485 29.119 24.994 1.00 62.91 223 GLN C C 1
ATOM 6985 O O . GLN D 2 202 ? -12.982 28.023 25.259 1.00 63.99 223 GLN C O 1
ATOM 6991 N N . PRO D 2 203 ? -14.142 29.364 23.843 1.00 61.17 224 PRO C N 1
ATOM 6992 C CA . PRO D 2 203 ? -14.364 28.342 22.811 1.00 60.25 224 PRO C CA 1
ATOM 6993 C C . PRO D 2 203 ? -13.099 27.580 22.386 1.00 59.57 224 PRO C C 1
ATOM 6994 O O . PRO D 2 203 ? -13.198 26.498 21.800 1.00 58.24 224 PRO C O 1
ATOM 6998 N N . GLU D 2 204 ? -11.930 28.144 22.691 1.00 59.32 225 GLU C N 1
ATOM 6999 C CA . GLU D 2 204 ? -10.642 27.499 22.426 1.00 58.71 225 GLU C CA 1
ATOM 7000 C C . GLU D 2 204 ? -10.463 26.264 23.310 1.00 57.97 225 GLU C C 1
ATOM 7001 O O . GLU D 2 204 ? -9.882 25.266 22.882 1.00 57.76 225 GLU C O 1
ATOM 7007 N N . LEU D 2 205 ? -10.970 26.347 24.541 1.00 57.19 226 LEU C N 1
ATOM 7008 C CA . LEU D 2 205 ? -10.839 25.277 25.532 1.00 57.92 226 LEU C CA 1
ATOM 7009 C C . LEU D 2 205 ? -11.731 24.074 25.221 1.00 58.46 226 LEU C C 1
ATOM 7010 O O . LEU D 2 205 ? -11.450 22.956 25.662 1.00 59.57 226 LEU C O 1
ATOM 7015 N N . VAL D 2 206 ? -12.797 24.313 24.457 1.00 58.35 227 VAL C N 1
ATOM 7016 C CA . VAL D 2 206 ? -13.749 23.269 24.052 1.00 57.28 227 VAL C CA 1
ATOM 7017 C C . VAL D 2 206 ? -13.097 22.227 23.132 1.00 58.06 227 VAL C C 1
ATOM 7018 O O . VAL D 2 206 ? -13.565 21.091 23.037 1.00 58.09 227 VAL C O 1
ATOM 7022 N N . MET D 2 207 ? -12.003 22.619 22.480 1.00 59.59 228 MET C N 1
ATOM 7023 C CA . MET D 2 207 ? -11.275 21.748 21.551 1.00 61.37 228 MET C CA 1
ATOM 7024 C C . MET D 2 207 ? -10.729 20.481 22.210 1.00 62.40 228 MET C C 1
ATOM 7025 O O . MET D 2 207 ? -10.495 19.475 21.537 1.00 60.65 228 MET C O 1
ATOM 7030 N N . GLU D 2 208 ? -10.538 20.541 23.527 1.00 65.03 229 GLU C N 1
ATOM 7031 C CA . GLU D 2 208 ? -10.068 19.396 24.308 1.00 67.89 229 GLU C CA 1
ATOM 7032 C C . GLU D 2 208 ? -11.129 18.301 24.459 1.00 68.50 229 GLU C C 1
ATOM 7033 O O . GLU D 2 208 ? -10.818 17.188 24.890 1.00 69.83 229 GLU C O 1
ATOM 7039 N N . ASP D 2 209 ? -12.372 18.622 24.103 1.00 67.05 230 ASP C N 1
ATOM 7040 C CA . ASP D 2 209 ? -13.479 17.670 24.187 1.00 65.88 230 ASP C CA 1
ATOM 7041 C C . ASP D 2 209 ? -13.955 17.201 22.812 1.00 65.89 230 ASP C C 1
ATOM 7042 O O . ASP D 2 209 ? -14.946 16.472 22.701 1.00 66.19 230 ASP C O 1
ATOM 7047 N N . VAL D 2 210 ? -13.239 17.621 21.772 1.00 65.43 231 VAL C N 1
ATOM 7048 C CA . VAL D 2 210 ? -13.510 17.180 20.407 1.00 65.12 231 VAL C CA 1
ATOM 7049 C C . VAL D 2 210 ? -12.443 16.167 19.999 1.00 66.49 231 VAL C C 1
ATOM 7050 O O . VAL D 2 210 ? -11.245 16.424 20.143 1.00 66.16 231 VAL C O 1
ATOM 7054 N N . SER D 2 211 ? -12.890 15.013 19.508 1.00 68.85 232 SER C N 1
ATOM 7055 C CA . SER D 2 211 ? -11.999 13.931 19.092 1.00 72.73 232 SER C CA 1
ATOM 7056 C C . SER D 2 211 ? -11.126 14.322 17.898 1.00 77.50 232 SER C C 1
ATOM 7057 O O . SER D 2 211 ? -11.622 14.503 16.781 1.00 77.89 232 SER C O 1
ATOM 7060 N N . GLN D 2 212 ? -9.826 14.452 18.153 1.00 82.72 233 GLN C N 1
ATOM 7061 C CA . GLN D 2 212 ? -8.848 14.789 17.116 1.00 86.36 233 GLN C CA 1
ATOM 7062 C C . GLN D 2 212 ? -8.533 13.574 16.238 1.00 87.00 233 GLN C C 1
ATOM 7063 O O . GLN D 2 212 ? -8.273 12.479 16.745 1.00 85.05 233 GLN C O 1
ATOM 7069 N N . ASP D 2 213 ? -8.574 13.778 14.922 1.00 88.85 234 ASP C N 1
ATOM 7070 C CA . ASP D 2 213 ? -8.375 12.695 13.955 1.00 89.39 234 ASP C CA 1
ATOM 7071 C C . ASP D 2 213 ? -7.392 13.065 12.843 1.00 88.88 234 ASP C C 1
ATOM 7072 O O . ASP D 2 213 ? -7.286 14.227 12.448 1.00 88.85 234 ASP C O 1
ATOM 7077 N N . THR D 2 218 ? -11.931 20.662 10.717 1.00 55.96 239 THR C N 1
ATOM 7078 C CA . THR D 2 218 ? -13.332 20.250 10.641 1.00 55.70 239 THR C CA 1
ATOM 7079 C C . THR D 2 218 ? -14.203 20.870 11.755 1.00 55.11 239 THR C C 1
ATOM 7080 O O . THR D 2 218 ? -15.427 20.696 11.769 1.00 54.80 239 THR C O 1
ATOM 7084 N N . VAL D 2 219 ? -13.564 21.595 12.675 1.00 53.54 240 VAL C N 1
ATOM 7085 C CA . VAL D 2 219 ? -14.262 22.274 13.773 1.00 51.65 240 VAL C CA 1
ATOM 7086 C C . VAL D 2 219 ? -13.819 23.738 13.860 1.00 50.27 240 VAL C C 1
ATOM 7087 O O . VAL D 2 219 ? -12.635 24.027 14.035 1.00 49.88 240 VAL C O 1
ATOM 7091 N N . THR D 2 220 ? -14.783 24.650 13.741 1.00 49.04 241 THR C N 1
ATOM 7092 C CA . THR D 2 220 ? -14.508 26.088 13.681 1.00 47.70 241 THR C CA 1
ATOM 7093 C C . THR D 2 220 ? -15.142 26.882 14.826 1.00 46.79 241 THR C C 1
ATOM 7094 O O . THR D 2 220 ? -15.815 26.320 15.692 1.00 46.54 241 THR C O 1
ATOM 7098 N N . ILE D 2 221 ? -14.914 28.195 14.814 1.00 45.59 242 ILE C N 1
ATOM 7099 C CA . ILE D 2 221 ? -15.447 29.110 15.820 1.00 44.92 242 ILE C CA 1
ATOM 7100 C C . ILE D 2 221 ? -16.159 30.262 15.108 1.00 44.50 242 ILE C C 1
ATOM 7101 O O . ILE D 2 221 ? -15.522 31.042 14.398 1.00 46.42 242 ILE C O 1
ATOM 7106 N N . GLU D 2 222 ? -17.473 30.370 15.291 1.00 42.65 243 GLU C N 1
ATOM 7107 C CA . GLU D 2 222 ? -18.255 31.422 14.632 1.00 41.74 243 GLU C CA 1
ATOM 7108 C C . GLU D 2 222 ? -19.418 31.943 15.472 1.00 40.73 243 GLU C C 1
ATOM 7109 O O . GLU D 2 222 ? -19.712 31.404 16.536 1.00 40.69 243 GLU C O 1
ATOM 7115 N N . ASP D 2 223 ? -20.070 32.998 14.976 1.00 40.14 244 ASP C N 1
ATOM 7116 C CA . ASP D 2 223 ? -21.337 33.488 15.528 1.00 39.38 244 ASP C CA 1
ATOM 7117 C C . ASP D 2 223 ? -22.405 32.397 15.443 1.00 38.59 244 ASP C C 1
ATOM 7118 O O . ASP D 2 223 ? -22.370 31.551 14.546 1.00 38.82 244 ASP C O 1
ATOM 7123 N N . HIS D 2 224 ? -23.355 32.425 16.372 1.00 36.99 245 HIS C N 1
ATOM 7124 C CA . HIS D 2 224 ? -24.512 31.541 16.312 1.00 35.86 245 HIS C CA 1
ATOM 7125 C C . HIS D 2 224 ? -25.588 32.183 15.430 1.00 35.18 245 HIS C C 1
ATOM 7126 O O . HIS D 2 224 ? -25.824 33.391 15.530 1.00 35.68 245 HIS C O 1
ATOM 7133 N N . PRO D 2 225 ? -26.242 31.385 14.561 1.00 34.16 246 PRO C N 1
ATOM 7134 C CA . PRO D 2 225 ? -27.284 31.907 13.673 1.00 33.63 246 PRO C CA 1
ATOM 7135 C C . PRO D 2 225 ? -28.506 32.448 14.414 1.00 33.58 246 PRO C C 1
ATOM 7136 O O . PRO D 2 225 ? -29.353 33.101 13.794 1.00 33.57 246 PRO C O 1
ATOM 7140 N N . HIS D 2 226 ? -28.586 32.180 15.719 1.00 33.36 247 HIS C N 1
ATOM 7141 C CA . HIS D 2 226 ? -29.743 32.558 16.539 1.00 33.59 247 HIS C CA 1
ATOM 7142 C C . HIS D 2 226 ? -29.371 33.193 17.886 1.00 34.65 247 HIS C C 1
ATOM 7143 O O . HIS D 2 226 ? -30.210 33.835 18.524 1.00 34.43 247 HIS C O 1
ATOM 7150 N N . LEU D 2 227 ? -28.124 33.009 18.317 1.00 35.89 248 LEU C N 1
ATOM 7151 C CA . LEU D 2 227 ? -27.707 33.399 19.670 1.00 36.73 248 LEU C CA 1
ATOM 7152 C C . LEU D 2 227 ? -26.486 34.323 19.708 1.00 37.63 248 LEU C C 1
ATOM 7153 O O . LEU D 2 227 ? -25.625 34.253 18.827 1.00 37.38 248 LEU C O 1
ATOM 7158 N N . PRO D 2 228 ? -26.400 35.184 20.745 1.00 38.16 249 PRO C N 1
ATOM 7159 C CA . PRO D 2 228 ? -25.222 36.032 20.913 1.00 38.17 249 PRO C CA 1
ATOM 7160 C C . PRO D 2 228 ? -23.996 35.192 21.244 1.00 38.43 249 PRO C C 1
ATOM 7161 O O . PRO D 2 228 ? -24.120 33.992 21.502 1.00 38.49 249 PRO C O 1
ATOM 7165 N N . GLY D 2 229 ? -22.823 35.821 21.228 1.00 38.75 250 GLY C N 1
ATOM 7166 C CA . GLY D 2 229 ? -21.583 35.160 21.626 1.00 38.51 250 GLY C CA 1
ATOM 7167 C C . GLY D 2 229 ? -20.945 34.318 20.540 1.00 38.48 250 GLY C C 1
ATOM 7168 O O . GLY D 2 229 ? -21.514 34.124 19.461 1.00 38.45 250 GLY C O 1
ATOM 7169 N N . LYS D 2 230 ? -19.750 33.818 20.833 1.00 38.15 251 LYS C N 1
ATOM 7170 C CA . LYS D 2 230 ? -19.007 33.010 19.884 1.00 38.01 251 LYS C CA 1
ATOM 7171 C C . LYS D 2 230 ? -18.926 31.567 20.369 1.00 37.88 251 LYS C C 1
ATOM 7172 O O . LYS D 2 230 ? -18.583 31.311 21.522 1.00 38.25 251 LYS C O 1
ATOM 7178 N N . HIS D 2 231 ? -19.253 30.634 19.476 1.00 38.13 252 HIS C N 1
ATOM 7179 C CA . HIS D 2 231 ? -19.406 29.222 19.828 1.00 38.50 252 HIS C CA 1
ATOM 7180 C C . HIS D 2 231 ? -18.622 28.302 18.898 1.00 38.75 252 HIS C C 1
ATOM 7181 O O . HIS D 2 231 ? -18.512 28.567 17.700 1.00 39.07 252 HIS C O 1
ATOM 7188 N N . ALA D 2 232 ? -18.084 27.220 19.459 1.00 38.84 253 ALA C N 1
ATOM 7189 C CA . ALA D 2 232 ? -17.418 26.188 18.669 1.00 38.68 253 ALA C CA 1
ATOM 7190 C C . ALA D 2 232 ? -18.457 25.310 17.969 1.00 38.99 253 ALA C C 1
ATOM 7191 O O . ALA D 2 232 ? -19.517 25.022 18.532 1.00 39.82 253 ALA C O 1
ATOM 7193 N N . SER D 2 233 ? -18.153 24.894 16.741 1.00 38.29 254 SER C N 1
ATOM 7194 C CA . SER D 2 233 ? -19.089 24.112 15.934 1.00 37.64 254 SER C CA 1
ATOM 7195 C C . SER D 2 233 ? -18.372 23.200 14.949 1.00 37.94 254 SER C C 1
ATOM 7196 O O . SER D 2 233 ? -17.382 23.597 14.325 1.00 38.45 254 SER C O 1
ATOM 7199 N N . VAL D 2 234 ? -18.884 21.977 14.813 1.00 37.69 255 VAL C N 1
ATOM 7200 C CA . VAL D 2 234 ? -18.411 21.049 13.788 1.00 37.03 255 VAL C CA 1
ATOM 7201 C C . VAL D 2 234 ? -19.071 21.457 12.475 1.00 36.67 255 VAL C C 1
ATOM 7202 O O . VAL D 2 234 ? -20.300 21.550 12.398 1.00 36.27 255 VAL C O 1
ATOM 7206 N N . HIS D 2 235 ? -18.251 21.719 11.458 1.00 36.20 256 HIS C N 1
ATOM 7207 C CA . HIS D 2 235 ? -18.741 22.261 10.192 1.00 35.91 256 HIS C CA 1
ATOM 7208 C C . HIS D 2 235 ? -19.535 21.234 9.378 1.00 36.20 256 HIS C C 1
ATOM 7209 O O . HIS D 2 235 ? -19.091 20.098 9.209 1.00 35.53 256 HIS C O 1
ATOM 7216 N N . PRO D 2 236 ? -20.715 21.638 8.871 1.00 37.26 257 PRO C N 1
ATOM 7217 C CA . PRO D 2 236 ? -21.647 20.723 8.207 1.00 38.86 257 PRO C CA 1
ATOM 7218 C C . PRO D 2 236 ? -21.305 20.319 6.765 1.00 40.92 257 PRO C C 1
ATOM 7219 O O . PRO D 2 236 ? -22.090 19.601 6.138 1.00 41.90 257 PRO C O 1
ATOM 7223 N N . CYS D 2 237 ? -20.155 20.763 6.254 1.00 42.76 258 CYS C N 1
ATOM 7224 C CA . CYS D 2 237 ? -19.777 20.530 4.852 1.00 43.89 258 CYS C CA 1
ATOM 7225 C C . CYS D 2 237 ? -19.696 19.053 4.458 1.00 45.20 258 CYS C C 1
ATOM 7226 O O . CYS D 2 237 ? -20.012 18.695 3.323 1.00 45.29 258 CYS C O 1
ATOM 7229 N N . ARG D 2 238 ? -19.277 18.206 5.397 1.00 46.86 259 ARG C N 1
ATOM 7230 C CA . ARG D 2 238 ? -19.129 16.774 5.139 1.00 48.21 259 ARG C CA 1
ATOM 7231 C C . ARG D 2 238 ? -20.302 15.923 5.639 1.00 47.80 259 ARG C C 1
ATOM 7232 O O . ARG D 2 238 ? -20.285 14.698 5.493 1.00 48.51 259 ARG C O 1
ATOM 7240 N N . HIS D 2 239 ? -21.317 16.567 6.213 1.00 46.08 260 HIS C N 1
ATOM 7241 C CA . HIS D 2 239 ? -22.453 15.851 6.799 1.00 44.43 260 HIS C CA 1
ATOM 7242 C C . HIS D 2 239 ? -23.300 15.082 5.788 1.00 44.64 260 HIS C C 1
ATOM 7243 O O . HIS D 2 239 ? -23.815 14.010 6.103 1.00 45.13 260 HIS C O 1
ATOM 7250 N N . GLY D 2 240 ? -23.442 15.626 4.582 1.00 44.88 261 GLY C N 1
ATOM 7251 C CA . GLY D 2 240 ? -24.220 14.978 3.526 1.00 44.51 261 GLY C CA 1
ATOM 7252 C C . GLY D 2 240 ? -23.645 13.638 3.107 1.00 44.40 261 GLY C C 1
ATOM 7253 O O . GLY D 2 240 ? -24.373 12.651 2.996 1.00 44.14 261 GLY C O 1
ATOM 7254 N N . ALA D 2 241 ? -22.332 13.609 2.889 1.00 44.93 262 ALA C N 1
ATOM 7255 C CA . ALA D 2 241 ? -21.623 12.406 2.449 1.00 45.00 262 ALA C CA 1
ATOM 7256 C C . ALA D 2 241 ? -21.619 11.303 3.504 1.00 45.45 262 ALA C C 1
ATOM 7257 O O . ALA D 2 241 ? -21.715 10.122 3.167 1.00 46.28 262 ALA C O 1
ATOM 7259 N N . VAL D 2 242 ? -21.506 11.697 4.773 1.00 45.70 263 VAL C N 1
ATOM 7260 C CA . VAL D 2 242 ? -21.466 10.755 5.900 1.00 45.02 263 VAL C CA 1
ATOM 7261 C C . VAL D 2 242 ? -22.845 10.144 6.161 1.00 44.46 263 VAL C C 1
ATOM 7262 O O . VAL D 2 242 ? -22.961 8.936 6.379 1.00 44.51 263 VAL C O 1
ATOM 7266 N N . MET D 2 243 ? -23.879 10.985 6.131 1.00 43.79 264 MET C N 1
ATOM 7267 C CA . MET D 2 243 ? -25.266 10.533 6.273 1.00 43.22 264 MET C CA 1
ATOM 7268 C C . MET D 2 243 ? -25.675 9.572 5.162 1.00 43.08 264 MET C C 1
ATOM 7269 O O . MET D 2 243 ? -26.411 8.619 5.405 1.00 42.75 264 MET C O 1
ATOM 7274 N N . LYS D 2 244 ? -25.193 9.834 3.949 1.00 43.72 265 LYS C N 1
ATOM 7275 C CA . LYS D 2 244 ? -25.424 8.956 2.806 1.00 43.90 265 LYS C CA 1
ATOM 7276 C C . LYS D 2 244 ? -24.858 7.569 3.090 1.00 44.04 265 LYS C C 1
ATOM 7277 O O . LYS D 2 244 ? -25.553 6.567 2.933 1.00 44.22 265 LYS C O 1
ATOM 7283 N N . LYS D 2 245 ? -23.600 7.526 3.524 1.00 44.67 266 LYS C N 1
ATOM 7284 C CA . LYS D 2 245 ? -22.911 6.271 3.814 1.00 45.44 266 LYS C CA 1
ATOM 7285 C C . LYS D 2 245 ? -23.596 5.475 4.918 1.00 45.49 266 LYS C C 1
ATOM 7286 O O . LYS D 2 245 ? -23.587 4.246 4.887 1.00 46.41 266 LYS C O 1
ATOM 7292 N N . ILE D 2 246 ? -24.191 6.175 5.882 1.00 45.18 267 ILE C N 1
ATOM 7293 C CA . ILE D 2 246 ? -24.933 5.523 6.964 1.00 44.90 267 ILE C CA 1
ATOM 7294 C C . ILE D 2 246 ? -26.231 4.906 6.439 1.00 45.30 267 ILE C C 1
ATOM 7295 O O . ILE D 2 246 ? -26.491 3.726 6.683 1.00 46.00 267 ILE C O 1
ATOM 7300 N N . ILE D 2 247 ? -27.027 5.690 5.709 1.00 45.33 268 ILE C N 1
ATOM 7301 C CA . ILE D 2 247 ? -28.253 5.185 5.077 1.00 45.94 268 ILE C CA 1
ATOM 7302 C C . ILE D 2 247 ? -27.977 3.905 4.278 1.00 46.62 268 ILE C C 1
ATOM 7303 O O . ILE D 2 247 ? -28.724 2.932 4.383 1.00 47.10 268 ILE C O 1
ATOM 7308 N N . ASP D 2 248 ? -26.887 3.907 3.511 1.00 47.68 269 ASP C N 1
ATOM 7309 C CA . ASP D 2 248 ? -26.489 2.750 2.706 1.00 48.38 269 ASP C CA 1
ATOM 7310 C C . ASP D 2 248 ? -26.219 1.509 3.554 1.00 48.36 269 ASP C C 1
ATOM 7311 O O . ASP D 2 248 ? -26.674 0.414 3.213 1.00 49.29 269 ASP C O 1
ATOM 7316 N N . VAL D 2 249 ? -25.487 1.689 4.654 1.00 47.97 270 VAL C N 1
ATOM 7317 C CA . VAL D 2 249 ? -25.117 0.586 5.550 1.00 47.78 270 VAL C CA 1
ATOM 7318 C C . VAL D 2 249 ? -26.347 -0.047 6.206 1.00 48.21 270 VAL C C 1
ATOM 7319 O O . VAL D 2 249 ? -26.424 -1.270 6.339 1.00 48.32 270 VAL C O 1
ATOM 7323 N N . LEU D 2 250 ? -27.307 0.788 6.594 1.00 48.71 271 LEU C N 1
ATOM 7324 C CA . LEU D 2 250 ? -28.554 0.312 7.184 1.00 49.82 271 LEU C CA 1
ATOM 7325 C C . LEU D 2 250 ? -29.412 -0.452 6.176 1.00 51.17 271 LEU C C 1
ATOM 7326 O O . LEU D 2 250 ? -30.059 -1.436 6.531 1.00 51.90 271 LEU C O 1
ATOM 7331 N N . MET D 2 251 ? -29.410 0.002 4.925 1.00 53.38 272 MET C N 1
ATOM 7332 C CA . MET D 2 251 ? -30.149 -0.666 3.851 1.00 55.78 272 MET C CA 1
ATOM 7333 C C . MET D 2 251 ? -29.542 -2.025 3.501 1.00 57.53 272 MET C C 1
ATOM 7334 O O . MET D 2 251 ? -30.273 -2.997 3.289 1.00 58.05 272 MET C O 1
ATOM 7339 N N . SER D 2 252 ? -28.210 -2.082 3.442 1.00 59.06 273 SER C N 1
ATOM 7340 C CA . SER D 2 252 ? -27.486 -3.323 3.149 1.00 60.75 273 SER C CA 1
ATOM 7341 C C . SER D 2 252 ? -27.590 -4.340 4.289 1.00 62.79 273 SER C C 1
ATOM 7342 O O . SER D 2 252 ? -27.351 -5.533 4.090 1.00 63.68 273 SER C O 1
ATOM 7345 N N . ARG D 2 253 ? -27.939 -3.853 5.480 1.00 64.77 274 ARG C N 1
ATOM 7346 C CA . ARG D 2 253 ? -28.275 -4.708 6.619 1.00 64.95 274 ARG C CA 1
ATOM 7347 C C . ARG D 2 253 ? -29.786 -4.953 6.679 1.00 63.69 274 ARG C C 1
ATOM 7348 O O . ARG D 2 253 ? -30.289 -5.556 7.630 1.00 63.13 274 ARG C O 1
ATOM 7356 N N . GLY D 2 254 ? -30.498 -4.475 5.659 1.00 62.97 275 GLY C N 1
ATOM 7357 C CA . GLY D 2 254 ? -31.935 -4.694 5.524 1.00 62.81 275 GLY C CA 1
ATOM 7358 C C . GLY D 2 254 ? -32.772 -3.944 6.537 1.00 63.74 275 GLY C C 1
ATOM 7359 O O . GLY D 2 254 ? -33.642 -4.528 7.183 1.00 63.82 275 GLY C O 1
ATOM 7360 N N . VAL D 2 255 ? -32.501 -2.649 6.685 1.00 65.89 276 VAL C N 1
ATOM 7361 C CA . VAL D 2 255 ? -33.289 -1.779 7.561 1.00 67.69 276 VAL C CA 1
ATOM 7362 C C . VAL D 2 255 ? -33.647 -0.489 6.818 1.00 68.77 276 VAL C C 1
ATOM 7363 O O . VAL D 2 255 ? -32.759 0.283 6.444 1.00 67.64 276 VAL C O 1
ATOM 7367 N N . GLU D 2 256 ? -34.946 -0.274 6.599 1.00 71.14 277 GLU C N 1
ATOM 7368 C CA . GLU D 2 256 ? -35.447 0.950 5.967 1.00 73.80 277 GLU C CA 1
ATOM 7369 C C . GLU D 2 256 ? -35.188 2.166 6.846 1.00 74.60 277 GLU C C 1
ATOM 7370 O O . GLU D 2 256 ? -35.644 2.210 7.990 1.00 76.88 277 GLU C O 1
ATOM 7376 N N . PRO D 2 257 ? -34.446 3.156 6.320 1.00 74.75 278 PRO C N 1
ATOM 7377 C CA . PRO D 2 257 ? -34.199 4.378 7.073 1.00 73.34 278 PRO C CA 1
ATOM 7378 C C . PRO D 2 257 ? -35.286 5.421 6.822 1.00 71.19 278 PRO C C 1
ATOM 7379 O O . PRO D 2 257 ? -35.537 5.802 5.675 1.00 70.69 278 PRO C O 1
ATOM 7383 N N . GLU D 2 258 ? -35.932 5.865 7.894 1.00 69.42 279 GLU C N 1
ATOM 7384 C CA . GLU D 2 258 ? -36.990 6.865 7.790 1.00 68.71 279 GLU C CA 1
ATOM 7385 C C . GLU D 2 258 ? -36.479 8.264 8.124 1.00 66.24 279 GLU C C 1
ATOM 7386 O O . GLU D 2 258 ? -35.694 8.448 9.060 1.00 65.18 279 GLU C O 1
ATOM 7392 N N . VAL D 2 259 ? -36.942 9.241 7.345 1.00 63.00 280 VAL C N 1
ATOM 7393 C CA . VAL D 2 259 ? -36.462 10.623 7.421 1.00 58.76 280 VAL C CA 1
ATOM 7394 C C . VAL D 2 259 ? -36.720 11.273 8.788 1.00 57.12 280 VAL C C 1
ATOM 7395 O O . VAL D 2 259 ? -36.002 12.191 9.189 1.00 56.68 280 VAL C O 1
ATOM 7399 N N . ASP D 2 260 ? -37.726 10.775 9.503 1.00 55.00 281 ASP C N 1
ATOM 7400 C CA . ASP D 2 260 ? -38.036 11.270 10.841 1.00 54.18 281 ASP C CA 1
ATOM 7401 C C . ASP D 2 260 ? -36.992 10.859 11.886 1.00 52.69 281 ASP C C 1
ATOM 7402 O O . ASP D 2 260 ? -36.896 11.478 12.948 1.00 53.37 281 ASP C O 1
ATOM 7407 N N . LYS D 2 261 ? -36.212 9.826 11.577 1.00 50.59 282 LYS C N 1
ATOM 7408 C CA . LYS D 2 261 ? -35.184 9.329 12.496 1.00 49.52 282 LYS C CA 1
ATOM 7409 C C . LYS D 2 261 ? -33.778 9.843 12.173 1.00 48.28 282 LYS C C 1
ATOM 7410 O O . LYS D 2 261 ? -32.784 9.321 12.682 1.00 47.71 282 LYS C O 1
ATOM 7416 N N . TYR D 2 262 ? -33.713 10.881 11.342 1.00 47.96 283 TYR C N 1
ATOM 7417 C CA . TYR D 2 262 ? -32.454 11.481 10.890 1.00 48.08 283 TYR C CA 1
ATOM 7418 C C . TYR D 2 262 ? -31.567 11.941 12.044 1.00 47.21 283 TYR C C 1
ATOM 7419 O O . TYR D 2 262 ? -30.377 11.620 12.090 1.00 46.37 283 TYR C O 1
ATOM 7428 N N . LEU D 2 263 ? -32.159 12.688 12.972 1.00 46.76 284 LEU C N 1
ATOM 7429 C CA . LEU D 2 263 ? -31.415 13.318 14.058 1.00 45.90 284 LEU C CA 1
ATOM 7430 C C . LEU D 2 263 ? -30.950 12.360 15.144 1.00 45.51 284 LEU C C 1
ATOM 7431 O O . LEU D 2 263 ? -30.232 12.761 16.056 1.00 46.32 284 LEU C O 1
ATOM 7436 N N . PHE D 2 264 ? -31.362 11.100 15.046 1.00 45.00 285 PHE C N 1
ATOM 7437 C CA . PHE D 2 264 ? -30.873 10.065 15.952 1.00 44.80 285 PHE C CA 1
ATOM 7438 C C . PHE D 2 264 ? -29.578 9.471 15.406 1.00 44.11 285 PHE C C 1
ATOM 7439 O O . PHE D 2 264 ? -28.610 9.283 16.147 1.00 42.89 285 PHE C O 1
ATOM 7447 N N . LEU D 2 265 ? -29.575 9.192 14.103 1.00 44.21 286 LEU C N 1
ATOM 7448 C CA . LEU D 2 265 ? -28.404 8.666 13.407 1.00 43.95 286 LEU C CA 1
ATOM 7449 C C . LEU D 2 265 ? -27.308 9.718 13.381 1.00 43.59 286 LEU C C 1
ATOM 7450 O O . LEU D 2 265 ? -26.130 9.402 13.563 1.00 44.14 286 LEU C O 1
ATOM 7455 N N . PHE D 2 266 ? -27.712 10.968 13.163 1.00 42.98 287 PHE C N 1
ATOM 7456 C CA . PHE D 2 266 ? -26.794 12.102 13.156 1.00 42.89 287 PHE C CA 1
ATOM 7457 C C . PHE D 2 266 ? -26.090 12.277 14.502 1.00 42.85 287 PHE C C 1
ATOM 7458 O O . PHE D 2 266 ? -24.864 12.416 14.554 1.00 42.56 287 PHE C O 1
ATOM 7466 N N . LEU D 2 267 ? -26.869 12.256 15.582 1.00 42.65 288 LEU C N 1
ATOM 7467 C CA . LEU D 2 267 ? -26.327 12.401 16.932 1.00 42.92 288 LEU C CA 1
ATOM 7468 C C . LEU D 2 267 ? -25.514 11.186 17.370 1.00 43.76 288 LEU C C 1
ATOM 7469 O O . LEU D 2 267 ? -24.654 11.288 18.249 1.00 42.73 288 LEU C O 1
ATOM 7474 N N . LYS D 2 268 ? -25.791 10.040 16.753 1.00 45.68 289 LYS C N 1
ATOM 7475 C CA . LYS D 2 268 ? -25.022 8.830 17.005 1.00 48.17 289 LYS C CA 1
ATOM 7476 C C . LYS D 2 268 ? -23.651 8.958 16.356 1.00 49.21 289 LYS C C 1
ATOM 7477 O O . LYS D 2 268 ? -22.639 8.595 16.955 1.00 48.99 289 LYS C O 1
ATOM 7483 N N . PHE D 2 269 ? -23.629 9.486 15.134 1.00 51.41 290 PHE C N 1
ATOM 7484 C CA . PHE D 2 269 ? -22.381 9.792 14.437 1.00 54.84 290 PHE C CA 1
ATOM 7485 C C . PHE D 2 269 ? -21.556 10.802 15.230 1.00 55.50 290 PHE C C 1
ATOM 7486 O O . PHE D 2 269 ? -20.347 10.631 15.399 1.00 55.56 290 PHE C O 1
ATOM 7494 N N . MET D 2 270 ? -22.229 11.839 15.728 1.00 56.57 291 MET C N 1
ATOM 7495 C CA . MET D 2 270 ? -21.588 12.925 16.467 1.00 56.90 291 MET C CA 1
ATOM 7496 C C . MET D 2 270 ? -20.883 12.480 17.743 1.00 56.72 291 MET C C 1
ATOM 7497 O O . MET D 2 270 ? -19.975 13.161 18.221 1.00 56.19 291 MET C O 1
ATOM 7502 N N . ALA D 2 271 ? -21.301 11.336 18.283 1.00 57.07 292 ALA C N 1
ATOM 7503 C CA . ALA D 2 271 ? -20.701 10.778 19.492 1.00 57.18 292 ALA C CA 1
ATOM 7504 C C . ALA D 2 271 ? -19.224 10.444 19.297 1.00 58.01 292 ALA C C 1
ATOM 7505 O O . ALA D 2 271 ? -18.444 10.520 20.244 1.00 59.36 292 ALA C O 1
ATOM 7507 N N . SER D 2 272 ? -18.843 10.086 18.071 1.00 58.06 293 SER C N 1
ATOM 7508 C CA . SER D 2 272 ? -17.441 9.802 17.750 1.00 57.56 293 SER C CA 1
ATOM 7509 C C . SER D 2 272 ? -16.626 11.085 17.523 1.00 57.86 293 SER C C 1
ATOM 7510 O O . SER D 2 272 ? -15.398 11.039 17.433 1.00 57.29 293 SER C O 1
ATOM 7513 N N . VAL D 2 273 ? -17.320 12.220 17.437 1.00 58.05 294 VAL C N 1
ATOM 7514 C CA . VAL D 2 273 ? -16.677 13.537 17.379 1.00 57.96 294 VAL C CA 1
ATOM 7515 C C . VAL D 2 273 ? -16.565 14.125 18.791 1.00 57.97 294 VAL C C 1
ATOM 7516 O O . VAL D 2 273 ? -15.523 14.664 19.169 1.00 57.93 294 VAL C O 1
ATOM 7520 N N . ILE D 2 274 ? -17.645 14.016 19.563 1.00 57.67 295 ILE C N 1
ATOM 7521 C CA . ILE D 2 274 ? -17.655 14.470 20.957 1.00 57.93 295 ILE C CA 1
ATOM 7522 C C . ILE D 2 274 ? -18.048 13.335 21.916 1.00 58.07 295 ILE C C 1
ATOM 7523 O O . ILE D 2 274 ? -19.208 13.227 22.328 1.00 57.95 295 ILE C O 1
ATOM 7528 N N . PRO D 2 275 ? -17.067 12.482 22.275 1.00 58.11 296 PRO C N 1
ATOM 7529 C CA . PRO D 2 275 ? -17.316 11.228 22.998 1.00 57.99 296 PRO C CA 1
ATOM 7530 C C . PRO D 2 275 ? -17.615 11.375 24.491 1.00 57.97 296 PRO C C 1
ATOM 7531 O O . PRO D 2 275 ? -18.210 10.478 25.088 1.00 58.30 296 PRO C O 1
ATOM 7535 N N . THR D 2 276 ? -17.209 12.496 25.079 1.00 57.55 297 THR C N 1
ATOM 7536 C CA . THR D 2 276 ? -17.350 12.707 26.517 1.00 56.45 297 THR C CA 1
ATOM 7537 C C . THR D 2 276 ? -18.595 13.516 26.892 1.00 55.33 297 THR C C 1
ATOM 7538 O O . THR D 2 276 ? -19.106 13.389 28.006 1.00 55.68 297 THR C O 1
ATOM 7542 N N . ILE D 2 277 ? -19.074 14.344 25.964 1.00 54.38 298 ILE C N 1
ATOM 7543 C CA . ILE D 2 277 ? -20.311 15.106 26.161 1.00 53.91 298 ILE C CA 1
ATOM 7544 C C . ILE D 2 277 ? -21.494 14.141 26.128 1.00 53.38 298 ILE C C 1
ATOM 7545 O O . ILE D 2 277 ? -21.751 13.498 25.110 1.00 54.50 298 ILE C O 1
ATOM 7550 N N . GLU D 2 278 ? -22.204 14.044 27.248 1.00 52.91 299 GLU C N 1
ATOM 7551 C CA . GLU D 2 278 ? -23.205 12.993 27.438 1.00 52.65 299 GLU C CA 1
ATOM 7552 C C . GLU D 2 278 ? -24.638 13.437 27.132 1.00 51.93 299 GLU C C 1
ATOM 7553 O O . GLU D 2 278 ? -25.504 13.436 28.007 1.00 51.82 299 GLU C O 1
ATOM 7559 N N . TYR D 2 279 ? -24.869 13.815 25.877 1.00 51.88 300 TYR C N 1
ATOM 7560 C CA . TYR D 2 279 ? -26.198 14.196 25.391 1.00 52.11 300 TYR C CA 1
ATOM 7561 C C . TYR D 2 279 ? -26.997 12.947 25.018 1.00 53.64 300 TYR C C 1
ATOM 7562 O O . TYR D 2 279 ? -26.416 11.932 24.623 1.00 54.18 300 TYR C O 1
ATOM 7571 N N . ASP D 2 280 ? -28.322 13.025 25.130 1.00 55.34 301 ASP C N 1
ATOM 7572 C CA . ASP D 2 280 ? -29.175 11.844 24.966 1.00 58.66 301 ASP C CA 1
ATOM 7573 C C . ASP D 2 280 ? -29.661 11.623 23.536 1.00 61.72 301 ASP C C 1
ATOM 7574 O O . ASP D 2 280 ? -30.032 12.573 22.842 1.00 62.38 301 ASP C O 1
ATOM 7579 N N . TYR D 2 281 ? -29.642 10.356 23.116 1.00 65.18 302 TYR C N 1
ATOM 7580 C CA . TYR D 2 281 ? -30.157 9.914 21.811 1.00 67.54 302 TYR C CA 1
ATOM 7581 C C . TYR D 2 281 ? -30.564 8.435 21.859 1.00 71.73 302 TYR C C 1
ATOM 7582 O O . TYR D 2 281 ? -29.791 7.583 22.307 1.00 71.56 302 TYR C O 1
ATOM 7591 N N . THR D 2 282 ? -31.783 8.143 21.411 1.00 77.25 303 THR C N 1
ATOM 7592 C CA . THR D 2 282 ? -32.313 6.776 21.434 1.00 83.18 303 THR C CA 1
ATOM 7593 C C . THR D 2 282 ? -32.140 6.067 20.086 1.00 89.12 303 THR C C 1
ATOM 7594 O O . THR D 2 282 ? -31.765 6.693 19.091 1.00 92.03 303 THR C O 1
ATOM 7598 N N . MET D 2 283 ? -32.414 4.763 20.068 1.00 93.66 304 MET C N 1
ATOM 7599 C CA . MET D 2 283 ? -32.315 3.955 18.852 1.00 97.06 304 MET C CA 1
ATOM 7600 C C . MET D 2 283 ? -33.607 3.175 18.599 1.00 96.73 304 MET C C 1
ATOM 7601 O O . MET D 2 283 ? -34.175 2.573 19.511 1.00 95.26 304 MET C O 1
#

Secondary structure (DSSP, 8-state):
--EEP-PBPPPEEE-HHHHHHHHHHIIIIITT----EEEEEEE-S--SSS----EEE-GGGS------TT-EEEEEEEEEESSHHHHHT--HHHHHHHHHHHHHHHHHHTHHHH-GGGTT-EEEEEEEETTTTEEEEEEEEEEEE-SSPPEEEEEEEHHHHS-HHHHHHHHHHHHHHHHSTTTTT--EEEEEE-TTS-EEEE-GGGGGGG--SS-EEEEEEE-----TTS-BTTHHHHHHHHHHHH--SEEEEEEE-EETTEE-TTTSEEEEEE--------EEEEE--BTTBS--EEEE-TTT-/-HHHHHHH----HHHHHHHHHHHHHH-TT-EEE---GGG--TTS-TT-SEEEEEEEEE-S-TT----EEEEEEEEEETTTTEEEEEEEEE-TTS-BPPGGGGGGTS----EEEEE-SSSSSEEEEE-GGGHHHHHHHHHHHHHHHT----GGGHHHHHHHHHTTTSTT-------/-HHHHH----HHHHHHHHHHHHHHSTT-EEE---GGG--TTS-TT-SEEEEEEEEE-S-S----EEEEEEEEE-TTT-SEEEEEEEE-TTS-BPPTTGGGGGS----EEEEE-SSSSSEEEEE-GGGHHHHHHHHHHHHHHTT-PPPGGGHHHHHHHHHTTTSSSS------/-B-PPBPP-EEE-HHHHHHHHHHIIIIITT----EEEEEEE-S--BTTB---EEE-GGG---BTTBEEEEEEEEEESSHHHHHHS-SHHHHHHHHHHHHHHHHHTHHHH-GGGTT-EEEEEEEETTTTEEEEEEEEEEEPPSSPPEEEEEEEHHHHS-HHHHHHHHHHHHHHHHSTTSTT--EEEEEEETTS-EEEE-GGGHHHH-STTEEEEEEEE-----TT--BTTHHHHHHHHHHHH--SEEEEEEE-EETTEE-TTT-EEEEEE-----SPPPEEEEPPBTTBS--EEEE-STT-

B-factor: mean 44.98, std 17.58, range [17.57, 110.8]

Organism: Arabidopsis thaliana (NCBI:txid3702)

Nearest PDB structures (foldseek):
  3vx8-assembly2_D  TM=1.003E+00  e=3.330E-71  Arabidopsis thaliana
  3vx8-assembly1_A  TM=9.957E-01  e=5.735E-62  Arabidopsis thaliana
  3vx6-assembly1_A  TM=8.115E-01  e=6.492E-20  Kluyveromyces marxianus
  4gsj-assembly1_A  TM=7.500E-01  e=2.975E-21  Saccharomyces cerevisiae S288C
  3t7g-assembly2_B  TM=7.778E-01  e=8.043E-19  Saccharomyces cerevisiae

InterPro domains:
  IPR000594 THIF-type NAD/FAD binding fold [PF00899] (342-584)
  IPR006285 Ubiquitin-like modifier-activating enzyme Atg7 [TIGR01381] (13-692)
  IPR032197 Ubiquitin-like modifier-activating enzyme Atg7, N-terminal [PF16420] (11-325)
  IPR035985 Ubiquitin-activating enzyme-like [SSF69572] (351-664)
  IPR042522 Ubiquitin-like modifier-activating enzyme Atg7, N-terminal, subdomain 1 [G3DSA:3.40.140.70] (16-321)
  IPR042523 Ubiquitin-like modifier-activating enzyme Atg7, N-terminal, subdomain 2 [G3DSA:3.40.140.100] (11-292)
  IPR045886 ThiF/MoeB/HesA family [PTHR10953] (317-664)

Sequence (952 aa):
IILQFAPLNSSVDEGFWHSFSSLKLDKLGIDDSPISITGFYGPCGHPQVSNHLTLLSESLPGNRNKCPVPGILYNTNTVESFNKLDKQSLLKAEANKIWEDIQSGKALEDPSVLPRFLVISFADLKKWSFRYWFAFPAFVLDPPVSLIELKPASEYFSSEEAESVSAACNDWRDSDLTTDVPFFLVSVSSDSKASIRHLKDLEACQGDHQKLLFGFYDPCHLPSNPGWPLRNYLALIRSRWNLETVWFFCYRESRGFADLNLSLVGQASITLAETVPNSVGWELNKGKRVPRSISLANSMPAIILQFAPLNSSVDEGFWHSFSSLKLDKLGIDDSPISITGFYGPCGHPQVSNHLTLLSESLPLDHGNRNKCPVPGILYNTNTVESFNKLDKQSLLKAEANKIWEDIQSGKALEDPSVLPRFLVISFADLKKWSFRYWFAFPAFVLDPPVSLIELKPASEYFSSEEAESVSAACNDWRDSDLTTDVPFFLVSVSSDSKASIRHLKDLEACQGDHQKLLFGFYDPCHLPSNPGWPLRNYLALIRSRWNLETVWFFCYRESRGFADLNLSLVGQASITLAETVPNSVGWELNKGKRVPRSISLANSMPHMAFKEKGVLSVSEFVLAGDNLVSKCPTWSWESGDASKRKPYLPSDKQFLITRNVPCLRRAASLRTRTYDLSITYDKYYQTPRVWLTGYDESRMLLQPELVMEDVSQDTVTIEDHPHLPGKHASVHPCRHGAVMKKIIDVLMSRGVEPEVDKYLFLFLKFMASVIPTIEYDYTMMAFKEKGVLSVSEFVLAGDNLVSKCPTWSWESGDASKRKPYLPSDKQFLITRNVPCLRRAASRTRTYDLSITYDKYYQTPRVWLTGYDESRMLLQPELVMEDVSQDTVTIEDHPHLPGKHASVHPCRHGAVMKKIIDVLMSRGVEPEVDKYLFLFLKFMASVIPTIEYDYTM